Protein AF-A0A8J5RQZ9-F1 (afdb_monomer_lite)

InterPro domains:
  IPR006554 Helicase-like, DEXD box c2 type [SM00488] (9-292)
  IPR006554 Helicase-like, DEXD box c2 type [SM00488] (432-715)
  IPR010614 RAD3-like helicase, DEAD [PF06733] (108-268)
  IPR010614 RAD3-like helicase, DEAD [PF06733] (531-691)
  IPR014001 Helicase superfamily 1/2, ATP-binding domain [SM00487] (13-298)
  IPR014001 Helicase superfamily 1/2, ATP-binding domain [SM00487] (436-721)
  IPR014013 Helicase superfamily 1/2, ATP-binding domain, DinG/Rad3-type [PS51193] (7-301)
  IPR014013 Helicase superfamily 1/2, ATP-binding domain, DinG/Rad3-type [PS51193] (430-724)
  IPR045028 Helicase superfamily 1/2, DinG/Rad3-like [PTHR11472] (429-895)
  IPR057498 Rtel1 helicase, ARCH domain [PF23109] (272-372)
  IPR057498 Rtel1 helicase, ARCH domain [PF23109] (695-862)

Radius of gyration: 33.15 Å; chains: 1; bounding box: 97×74×95 Å

Organism: Zizania palustris (NCBI:txid103762)

Foldseek 3Di:
DDWDCAPNFTFFALDDADPVLSVLLNQLLVCVLVVHDDDDDDFFQNCNLRSNVRSLLSSQCVQHHADFQDDDDDDDDDDDDPDDDDDDDDDDDDDDDDDADPTAAEEAAEADLVVVVVSLVVVLSTPDQWQEFEADDCCLQPPDVPLVPDDDPSSVLVVVLCVVVVNQQQQVCLVVVCVVCSRHRSRRDGSVRLSVCCVPVPHGSNVNRLVSLLGTNYYYYYVCCVQQPVNVVSNPNHPPVRYHYHYPPCPCVVVSNVVSVDDDDDLVNLVVLLVLLVVLLVLVVVVCVPPVDPPVLRDSVLSVLLNVLSVVLSVLLLPDAFPDPVVGDDDPPVVVQVSVVVSVDDPVVVVSSVSNVVSSSVSVSVVVPPPDDPDPPPPPPPDPPDPDDDDDDDDDDDDDDADDDDPDDDRDDDDDDDDPDDDFDWDCAPNFTFGALHDQDPVLSVLLNQLLVCLLRLEAYEDADARSNCNLRSNVRSLLSSQCLLHDADFFDDDDDDDDDDDRPDDDDDDDDDDDDDDDDDFDPTAAEEEAEQDLVVVVVSLVSVLSTPDQHQEFEADDCCLFPPPPPLVVDDDLLSVLVVVLCVVVVNQQQQVCLVVVCVVCRRHRSHRDGSVRLSVCCVVVPHGSNVNRLVSQLGTNYYYYYVCCQLQVVNVVSNVRHQLAQYEYEYEACQCVLVSLQVSLKDKAFLVLLVLLLVLLVVLLVLLVVCCVPVVDPPVLRDSVLSVLLSVLSVVLQVLLQPDDAPDLVQFDKDQLLVVQVSCVVSVLALVVLVVSLSNLVSSSVRLSVVVPPPDPPDDPDPRDRNSSVSVNSVSCSCCPPNDRVQSNQKMWGKHFDDDSPHDDDDDDDGGGMMIIITGNQSLVSVVVSVVSNHSYYYYYHNDCPPVVVNCVSNVD

pLDDT: mean 75.24, std 21.64, range [20.22, 97.25]

Structure (mmCIF, N/CA/C/O backbone):
data_AF-A0A8J5RQZ9-F1
#
_entry.id   AF-A0A8J5RQZ9-F1
#
loop_
_atom_site.group_PDB
_atom_site.id
_atom_site.type_symbol
_atom_site.label_atom_id
_atom_site.label_alt_id
_atom_site.label_comp_id
_atom_site.label_asym_id
_atom_site.label_entity_id
_atom_site.label_seq_id
_atom_site.pdbx_PDB_ins_code
_atom_site.Cartn_x
_atom_site.Cartn_y
_atom_site.Cartn_z
_atom_site.occupancy
_atom_site.B_iso_or_equiv
_atom_site.auth_seq_id
_atom_site.auth_comp_id
_atom_site.auth_asym_id
_atom_site.auth_atom_id
_atom_site.pdbx_PDB_model_num
ATOM 1 N N . MET A 1 1 ? 32.087 -18.380 -18.541 1.00 76.62 1 MET A N 1
ATOM 2 C CA . MET A 1 1 ? 31.806 -17.101 -17.866 1.00 76.62 1 MET A CA 1
ATOM 3 C C . MET A 1 1 ? 32.936 -16.166 -18.237 1.00 76.62 1 MET A C 1
ATOM 5 O O . MET A 1 1 ? 34.076 -16.575 -18.025 1.00 76.62 1 MET A O 1
ATOM 9 N N . PRO A 1 2 ? 32.664 -15.034 -18.906 1.00 89.50 2 PRO A N 1
ATOM 10 C CA . PRO A 1 2 ? 33.681 -14.022 -19.177 1.00 89.50 2 PRO A CA 1
ATOM 11 C C . PRO A 1 2 ? 34.293 -13.499 -17.874 1.00 89.50 2 PRO A C 1
ATOM 13 O O . PRO A 1 2 ? 33.632 -13.460 -16.835 1.00 89.50 2 PRO A O 1
ATOM 16 N N . VAL A 1 3 ? 35.566 -13.119 -17.951 1.00 95.12 3 VAL A N 1
ATOM 17 C CA . VAL A 1 3 ? 36.332 -12.578 -16.827 1.00 95.12 3 VAL A CA 1
ATOM 18 C C . VAL A 1 3 ? 36.749 -11.161 -17.180 1.00 95.12 3 VAL A C 1
ATOM 20 O O . VAL A 1 3 ? 37.384 -10.938 -18.211 1.00 95.12 3 VAL A O 1
ATOM 23 N N . TYR A 1 4 ? 36.395 -10.209 -16.325 1.00 95.25 4 TYR A N 1
ATOM 24 C CA . TYR A 1 4 ? 36.730 -8.799 -16.490 1.00 95.25 4 TYR A CA 1
ATOM 25 C C . TYR A 1 4 ? 37.755 -8.398 -15.437 1.00 95.25 4 TYR A C 1
ATOM 27 O O . TYR A 1 4 ? 37.450 -8.417 -14.247 1.00 95.25 4 TYR A O 1
ATOM 35 N N . SER A 1 5 ? 38.959 -8.012 -15.864 1.00 96.12 5 SER A N 1
ATOM 36 C CA . SER A 1 5 ? 39.971 -7.481 -14.947 1.00 96.12 5 SER A CA 1
ATOM 37 C C . SER A 1 5 ? 39.722 -5.987 -14.736 1.00 96.12 5 SER A C 1
ATOM 39 O O . SER A 1 5 ? 40.027 -5.160 -15.597 1.00 96.12 5 SER A O 1
ATOM 41 N N . ILE A 1 6 ? 39.105 -5.640 -13.607 1.00 95.19 6 ILE A N 1
ATOM 42 C CA . ILE A 1 6 ? 38.699 -4.273 -13.260 1.00 95.19 6 ILE A CA 1
ATOM 43 C C . ILE A 1 6 ? 39.462 -3.873 -11.999 1.00 95.19 6 ILE A C 1
ATOM 45 O O . ILE A 1 6 ? 39.377 -4.543 -10.974 1.00 95.19 6 ILE A O 1
ATOM 49 N N . ARG A 1 7 ? 40.253 -2.794 -12.065 1.00 93.38 7 ARG A N 1
ATOM 50 C CA . ARG A 1 7 ? 41.105 -2.322 -10.948 1.00 93.38 7 ARG A CA 1
ATOM 51 C C . ARG A 1 7 ? 41.971 -3.421 -10.311 1.00 93.38 7 ARG A C 1
ATOM 53 O O . ARG A 1 7 ? 42.153 -3.447 -9.095 1.00 93.38 7 ARG A O 1
ATOM 60 N N . GLY A 1 8 ? 42.494 -4.332 -11.135 1.00 92.19 8 GLY A N 1
ATOM 61 C CA . GLY A 1 8 ? 43.321 -5.457 -10.683 1.00 92.19 8 GLY A CA 1
ATOM 62 C C . GLY A 1 8 ? 42.550 -6.571 -9.964 1.00 92.19 8 GLY A C 1
ATOM 63 O O . GLY A 1 8 ? 43.171 -7.409 -9.319 1.00 92.19 8 GLY A O 1
ATOM 64 N N . VAL A 1 9 ? 41.216 -6.576 -10.048 1.00 95.94 9 VAL A N 1
ATOM 65 C CA . VAL A 1 9 ? 40.345 -7.643 -9.548 1.00 95.94 9 VAL A CA 1
ATOM 66 C C . VAL A 1 9 ? 39.700 -8.344 -10.737 1.00 95.94 9 VAL A C 1
ATOM 68 O O . VAL A 1 9 ? 39.045 -7.703 -11.558 1.00 95.94 9 VAL A O 1
ATOM 71 N N . ASP A 1 10 ? 39.856 -9.663 -10.800 1.00 96.50 10 ASP A N 1
ATOM 72 C CA . ASP A 1 10 ? 39.253 -10.487 -11.844 1.00 96.50 10 ASP A CA 1
ATOM 73 C C . ASP A 1 10 ? 37.814 -10.856 -11.457 1.00 96.50 10 ASP A C 1
ATOM 75 O O . ASP A 1 10 ? 37.565 -11.629 -10.525 1.00 96.50 10 ASP A O 1
ATOM 79 N N . VAL A 1 11 ? 36.852 -10.260 -12.162 1.00 96.62 11 VAL A N 1
ATOM 80 C CA . VAL A 1 11 ? 35.417 -10.460 -11.950 1.00 96.62 11 VAL A CA 1
ATOM 81 C C . VAL A 1 11 ? 34.890 -11.494 -12.943 1.00 96.62 11 VAL A C 1
ATOM 83 O O . VAL A 1 11 ? 34.751 -11.207 -14.132 1.00 96.62 11 VAL A O 1
ATOM 86 N N . ASP A 1 12 ? 34.565 -12.688 -12.444 1.00 95.00 12 ASP A N 1
ATOM 87 C CA . ASP A 1 12 ? 33.829 -13.715 -13.179 1.00 95.00 12 ASP A CA 1
ATOM 88 C C . ASP A 1 12 ? 32.369 -13.264 -13.315 1.00 95.00 12 ASP A C 1
ATOM 90 O O . ASP A 1 12 ? 31.640 -13.174 -12.326 1.00 95.00 12 ASP A O 1
ATOM 94 N N . PHE A 1 13 ? 31.905 -13.000 -14.533 1.00 93.75 13 PHE A N 1
ATOM 95 C CA . PHE A 1 13 ? 30.530 -12.564 -14.769 1.00 93.75 13 PHE A CA 1
ATOM 96 C C . PHE A 1 13 ? 29.741 -13.646 -15.527 1.00 93.75 13 PHE A C 1
ATOM 98 O O . PHE A 1 13 ? 30.296 -14.313 -16.405 1.00 93.75 13 PHE A O 1
ATOM 105 N N . PRO A 1 14 ? 28.460 -13.905 -15.195 1.00 87.69 14 PRO A N 1
ATOM 106 C CA . PRO A 1 14 ? 27.716 -15.028 -15.774 1.00 87.69 14 PRO A CA 1
ATOM 107 C C . PRO A 1 14 ? 27.406 -14.875 -17.274 1.00 87.69 14 PRO A C 1
ATOM 109 O O . PRO A 1 14 ? 27.164 -15.879 -17.944 1.00 87.69 14 PRO A O 1
ATOM 112 N N . PHE A 1 15 ? 27.448 -13.654 -17.805 1.00 85.94 15 PHE A N 1
ATOM 113 C CA . PHE A 1 15 ? 27.205 -13.300 -19.207 1.00 85.94 15 PHE A CA 1
ATOM 114 C C . PHE A 1 15 ? 28.149 -12.175 -19.641 1.00 85.94 15 PHE A C 1
ATOM 116 O O . PHE A 1 15 ? 28.889 -11.649 -18.814 1.00 85.94 15 PHE A O 1
ATOM 123 N N . ASP A 1 16 ? 28.141 -11.809 -20.922 1.00 85.38 16 ASP A N 1
ATOM 124 C CA . ASP A 1 16 ? 28.930 -10.676 -21.406 1.00 85.38 16 ASP A CA 1
ATOM 125 C C . ASP A 1 16 ? 28.393 -9.362 -20.810 1.00 85.38 16 ASP A C 1
ATOM 127 O O . ASP A 1 16 ? 27.237 -8.993 -21.022 1.00 85.38 16 ASP A O 1
ATOM 131 N N . ALA A 1 17 ? 29.225 -8.691 -20.010 1.00 82.75 17 ALA A N 1
ATOM 132 C CA . ALA A 1 17 ? 28.889 -7.463 -19.306 1.00 82.75 17 ALA A CA 1
ATOM 133 C C . ALA A 1 17 ? 28.815 -6.258 -20.255 1.00 82.75 17 ALA A C 1
ATOM 135 O O . ALA A 1 17 ? 29.698 -6.056 -21.089 1.00 82.75 17 ALA A O 1
ATOM 136 N N . TYR A 1 18 ? 27.805 -5.408 -20.068 1.00 81.56 18 TYR A N 1
ATOM 137 C CA . TYR A 1 18 ? 27.677 -4.128 -20.776 1.00 81.56 18 TYR A CA 1
ATOM 138 C C . TYR A 1 18 ? 28.634 -3.072 -20.219 1.00 81.56 18 TYR A C 1
ATOM 140 O O . TYR A 1 18 ? 28.986 -3.108 -19.040 1.00 81.56 18 TYR A O 1
ATOM 148 N N . ASP A 1 19 ? 28.959 -2.045 -21.005 1.00 78.56 19 ASP A N 1
ATOM 149 C CA . ASP A 1 19 ? 29.826 -0.941 -20.558 1.00 78.56 19 ASP A CA 1
ATOM 150 C C . ASP A 1 19 ? 29.313 -0.266 -19.279 1.00 78.56 19 ASP A C 1
ATOM 152 O O . ASP A 1 19 ? 30.089 0.071 -18.382 1.00 78.56 19 ASP A O 1
ATOM 156 N N . CYS A 1 20 ? 27.992 -0.112 -19.140 1.00 77.06 20 CYS A N 1
ATOM 157 C CA . CYS A 1 20 ? 27.392 0.439 -17.927 1.00 77.06 20 CYS A CA 1
ATOM 158 C C . CYS A 1 20 ? 27.546 -0.497 -16.717 1.00 77.06 20 CYS A C 1
ATOM 160 O O . CYS A 1 20 ? 27.701 -0.018 -15.598 1.00 77.06 20 CYS A O 1
ATOM 162 N N . GLN A 1 21 ? 27.546 -1.816 -16.928 1.00 83.38 21 GLN A N 1
ATOM 163 C CA . GLN A 1 21 ? 27.783 -2.815 -15.885 1.00 83.38 21 GLN A CA 1
ATOM 164 C C . GLN A 1 21 ? 29.253 -2.845 -15.480 1.00 83.38 21 GLN A C 1
ATOM 166 O O . GLN A 1 21 ? 29.544 -2.871 -14.291 1.00 83.38 21 GLN A O 1
ATOM 171 N N . ILE A 1 22 ? 30.173 -2.772 -16.445 1.00 87.62 22 ILE A N 1
ATOM 172 C CA . ILE A 1 22 ? 31.613 -2.640 -16.190 1.00 87.62 22 ILE A CA 1
ATOM 173 C C . ILE A 1 22 ? 31.883 -1.356 -15.408 1.00 87.62 22 ILE A C 1
ATOM 175 O O . ILE A 1 22 ? 32.573 -1.392 -14.395 1.00 87.62 22 ILE A O 1
ATOM 179 N N . THR A 1 23 ? 31.268 -0.241 -15.811 1.00 87.00 23 THR A N 1
ATOM 180 C CA . THR A 1 23 ? 31.352 1.035 -15.087 1.00 87.00 23 THR A CA 1
ATOM 181 C C . THR A 1 23 ? 30.799 0.903 -13.670 1.00 87.00 23 THR A C 1
ATOM 183 O O . THR A 1 23 ? 31.414 1.378 -12.722 1.00 87.00 23 THR A O 1
ATOM 186 N N . TYR A 1 24 ? 29.657 0.238 -13.493 1.00 90.06 24 TYR A N 1
ATOM 187 C CA . TYR A 1 24 ? 29.075 0.018 -12.171 1.00 90.06 24 TYR A CA 1
ATOM 188 C C . TYR A 1 24 ? 29.983 -0.854 -11.290 1.00 90.06 24 TYR A C 1
ATOM 190 O O . TYR A 1 24 ? 30.260 -0.487 -10.150 1.00 90.06 24 TYR A O 1
ATOM 198 N N . MET A 1 25 ? 30.500 -1.966 -11.824 1.00 94.69 25 MET A N 1
ATOM 199 C CA . MET A 1 25 ? 31.467 -2.836 -11.146 1.00 94.69 25 MET A CA 1
ATOM 200 C C . MET A 1 25 ? 32.754 -2.077 -10.796 1.00 94.69 25 MET A C 1
ATOM 202 O O . MET A 1 25 ? 33.249 -2.236 -9.684 1.00 94.69 25 MET A O 1
ATOM 206 N N . ASP A 1 26 ? 33.253 -1.200 -11.676 1.00 93.88 26 ASP A N 1
ATOM 207 C CA . ASP A 1 26 ? 34.389 -0.311 -11.393 1.00 93.88 26 ASP A CA 1
ATOM 208 C C . ASP A 1 26 ? 34.117 0.589 -10.187 1.00 93.88 26 ASP A C 1
ATOM 210 O O . ASP A 1 26 ? 34.953 0.666 -9.290 1.00 93.88 26 ASP A O 1
ATOM 214 N N . ARG A 1 27 ? 32.932 1.213 -10.109 1.00 94.06 27 ARG A N 1
ATOM 215 C CA . ARG A 1 27 ? 32.554 2.069 -8.970 1.00 94.06 27 ARG A CA 1
ATOM 216 C C . ARG A 1 27 ? 32.387 1.293 -7.671 1.00 94.06 27 ARG A C 1
ATOM 218 O O . ARG A 1 27 ? 32.801 1.786 -6.620 1.00 94.06 27 ARG A O 1
ATOM 225 N N . VAL A 1 28 ? 31.833 0.081 -7.726 1.00 95.06 28 VAL A N 1
ATOM 226 C CA . VAL A 1 28 ? 31.782 -0.800 -6.552 1.00 95.06 28 VAL A CA 1
ATOM 227 C C . VAL A 1 28 ? 33.205 -1.126 -6.095 1.00 95.06 28 VAL A C 1
ATOM 229 O O . VAL A 1 28 ? 33.544 -0.868 -4.942 1.00 95.06 28 VAL A O 1
ATOM 232 N N . LEU A 1 29 ? 34.071 -1.607 -6.989 1.00 96.88 29 LEU A N 1
ATOM 233 C CA . LEU A 1 29 ? 35.453 -1.968 -6.659 1.00 96.88 29 LEU A CA 1
ATOM 234 C C . LEU A 1 29 ? 36.271 -0.776 -6.157 1.00 96.88 29 LEU A C 1
ATOM 236 O O . LEU A 1 29 ? 37.020 -0.918 -5.195 1.00 96.88 29 LEU A O 1
ATOM 240 N N . GLU A 1 30 ? 36.086 0.402 -6.750 1.00 94.81 30 GLU A N 1
ATOM 241 C CA . GLU A 1 30 ? 36.680 1.654 -6.289 1.00 94.81 30 GLU A CA 1
ATOM 242 C C . GLU A 1 30 ? 36.321 1.941 -4.831 1.00 94.81 30 GLU A C 1
ATOM 244 O O . GLU A 1 30 ? 37.208 2.208 -4.020 1.00 94.81 30 GLU A O 1
ATOM 249 N N . SER A 1 31 ? 35.032 1.860 -4.488 1.00 93.50 31 SER A N 1
ATOM 250 C CA . SER A 1 31 ? 34.560 2.120 -3.126 1.00 93.50 31 SER A CA 1
ATOM 251 C C . SER A 1 31 ? 35.113 1.113 -2.116 1.00 93.50 31 SER A C 1
ATOM 253 O O . SER A 1 31 ? 35.589 1.514 -1.052 1.00 93.50 31 SER A O 1
ATOM 255 N N . LEU A 1 32 ? 35.145 -0.172 -2.487 1.00 94.19 32 LEU A N 1
ATOM 256 C CA . LEU A 1 32 ? 35.657 -1.256 -1.650 1.00 94.19 32 LEU A CA 1
ATOM 257 C C . LEU A 1 32 ? 37.169 -1.138 -1.418 1.00 94.19 32 LEU A C 1
ATOM 259 O O . LEU A 1 32 ? 37.626 -1.239 -0.284 1.00 94.19 32 LEU A O 1
ATOM 263 N N . GLN A 1 33 ? 37.953 -0.875 -2.468 1.00 93.00 33 GLN A N 1
ATOM 264 C CA . GLN A 1 33 ? 39.409 -0.718 -2.367 1.00 93.00 33 GLN A CA 1
ATOM 265 C C . GLN A 1 33 ? 39.814 0.546 -1.600 1.00 93.00 33 GLN A C 1
ATOM 267 O O . GLN A 1 33 ? 40.831 0.542 -0.913 1.00 93.00 33 GLN A O 1
ATOM 272 N N . GLN A 1 34 ? 39.033 1.625 -1.704 1.00 91.88 34 GLN A N 1
ATOM 273 C CA . GLN A 1 34 ? 39.293 2.866 -0.969 1.00 91.88 34 GLN A CA 1
ATOM 274 C C . GLN A 1 34 ? 38.750 2.848 0.468 1.00 91.88 34 GLN A C 1
ATOM 276 O O . GLN A 1 34 ? 39.015 3.795 1.208 1.00 91.88 34 GLN A O 1
ATOM 281 N N . GLY A 1 35 ? 37.970 1.833 0.854 1.00 87.38 35 GLY A N 1
ATOM 282 C CA . GLY A 1 35 ? 37.298 1.785 2.155 1.00 87.38 35 GLY A CA 1
ATOM 283 C C . GLY A 1 35 ? 36.304 2.936 2.359 1.00 87.38 35 GLY A C 1
ATOM 284 O O . GLY A 1 35 ? 36.201 3.472 3.462 1.00 87.38 35 GLY A O 1
ATOM 285 N N . LYS A 1 36 ? 35.614 3.370 1.295 1.00 86.19 36 LYS A N 1
ATOM 286 C CA . LYS A 1 36 ? 34.667 4.498 1.325 1.00 86.19 36 LYS A CA 1
ATOM 287 C C . LYS A 1 36 ? 33.225 4.032 1.166 1.00 86.19 36 LYS A C 1
ATOM 289 O O . LYS A 1 36 ? 32.940 3.096 0.427 1.00 86.19 36 LYS A O 1
ATOM 294 N N . ASN A 1 37 ? 32.306 4.775 1.781 1.00 91.12 37 ASN A N 1
ATOM 295 C CA . ASN A 1 37 ? 30.876 4.635 1.514 1.00 91.12 37 ASN A CA 1
ATOM 296 C C . ASN A 1 37 ? 30.557 5.121 0.093 1.00 91.12 37 ASN A C 1
ATOM 298 O O . ASN A 1 37 ? 31.082 6.149 -0.341 1.00 91.12 37 ASN A O 1
ATOM 302 N N . ALA A 1 38 ? 29.662 4.419 -0.603 1.00 86.25 38 ALA A N 1
ATOM 303 C CA . ALA A 1 38 ? 29.217 4.783 -1.943 1.00 86.25 38 ALA A CA 1
ATOM 304 C C . ALA A 1 38 ? 27.689 4.777 -2.045 1.00 86.25 38 ALA A C 1
ATOM 306 O O . ALA A 1 38 ? 27.031 3.839 -1.598 1.00 86.25 38 ALA A O 1
ATOM 307 N N . LEU A 1 39 ? 27.141 5.821 -2.669 1.00 86.75 39 LEU A N 1
ATOM 308 C CA . LEU A 1 39 ? 25.750 5.873 -3.104 1.00 86.75 39 LEU A CA 1
ATOM 309 C C . LEU A 1 39 ? 25.740 5.653 -4.616 1.00 86.75 39 LEU A C 1
ATOM 311 O O . LEU A 1 39 ? 26.152 6.527 -5.377 1.00 86.75 39 LEU A O 1
ATOM 315 N N . LEU A 1 40 ? 25.336 4.456 -5.033 1.00 82.56 40 LEU A N 1
ATOM 316 C CA . LEU A 1 40 ? 25.392 4.037 -6.427 1.00 82.56 40 LEU A CA 1
ATOM 317 C C . LEU A 1 40 ? 23.983 4.004 -7.009 1.00 82.56 40 LEU A C 1
ATOM 319 O O . LEU A 1 40 ? 23.178 3.129 -6.694 1.00 82.56 40 LEU A O 1
ATOM 323 N N . GLU A 1 41 ? 23.692 4.968 -7.875 1.00 75.31 41 GLU A N 1
ATOM 324 C CA . GLU A 1 41 ? 22.479 4.958 -8.679 1.00 75.31 41 GLU A CA 1
ATOM 325 C C . GLU A 1 41 ? 22.734 4.213 -9.991 1.00 75.31 41 GLU A C 1
ATOM 327 O O . GLU A 1 41 ? 23.794 4.314 -10.608 1.00 75.31 41 GLU A O 1
ATOM 332 N N . SER A 1 42 ? 21.742 3.451 -10.430 1.00 65.50 42 SER A N 1
ATOM 333 C CA . SER A 1 42 ? 21.735 2.848 -11.756 1.00 65.50 42 SER A CA 1
ATOM 334 C C . SER A 1 42 ? 20.279 2.725 -12.236 1.00 65.50 42 SER A C 1
ATOM 336 O O . SER A 1 42 ? 19.368 2.681 -11.405 1.00 65.50 42 SER A O 1
ATOM 338 N N . PRO A 1 43 ? 19.995 2.674 -13.542 1.00 50.78 43 PRO A N 1
ATOM 339 C CA . PRO A 1 43 ? 18.670 2.318 -14.039 1.00 50.78 43 PRO A CA 1
ATOM 340 C C . PRO A 1 43 ? 18.294 0.880 -13.638 1.00 50.78 43 PRO A C 1
ATOM 342 O O . PRO A 1 43 ? 19.142 -0.014 -13.579 1.00 50.78 43 PRO A O 1
ATOM 345 N N . THR A 1 44 ? 17.024 0.636 -13.326 1.00 53.53 44 THR A N 1
ATOM 346 C CA . THR A 1 44 ? 16.506 -0.709 -13.023 1.00 53.53 44 THR A CA 1
ATOM 347 C C . THR A 1 44 ? 16.580 -1.610 -14.269 1.00 53.53 44 THR A C 1
ATOM 349 O O . THR A 1 44 ? 16.554 -1.120 -15.393 1.00 53.53 44 THR A O 1
ATOM 352 N N . GLY A 1 45 ? 16.740 -2.928 -14.097 1.00 53.62 45 GLY A N 1
ATOM 353 C CA . GLY A 1 45 ? 16.886 -3.875 -15.219 1.00 53.62 45 GLY A CA 1
ATOM 354 C C . GLY A 1 45 ? 18.299 -4.010 -15.817 1.00 53.62 45 GLY A C 1
ATOM 355 O O . GLY A 1 45 ? 18.532 -4.908 -16.613 1.00 53.62 45 GLY A O 1
ATOM 356 N N . THR A 1 46 ? 19.278 -3.209 -15.382 1.00 56.50 46 THR A N 1
ATOM 357 C CA . THR A 1 46 ? 20.683 -3.264 -15.855 1.00 56.50 46 THR A CA 1
ATOM 358 C C . THR A 1 46 ? 21.528 -4.374 -15.214 1.00 56.50 46 THR A C 1
ATOM 360 O O . THR A 1 46 ? 22.744 -4.391 -15.376 1.00 56.50 46 THR A O 1
ATOM 363 N N . GLY A 1 47 ? 20.927 -5.293 -14.451 1.00 70.00 47 GLY A N 1
ATOM 364 C CA . GLY A 1 47 ? 21.658 -6.345 -13.734 1.00 70.00 47 GLY A CA 1
ATOM 365 C C . GLY A 1 47 ? 22.434 -5.855 -12.505 1.00 70.00 47 GLY A C 1
ATOM 366 O O . GLY A 1 47 ? 23.418 -6.487 -12.134 1.00 70.00 47 GLY A O 1
ATOM 367 N N . LYS A 1 48 ? 22.007 -4.754 -11.863 1.00 83.00 48 LYS A N 1
ATOM 368 C CA . LYS A 1 48 ? 22.676 -4.169 -10.681 1.00 83.00 48 LYS A CA 1
ATOM 369 C C . LYS A 1 48 ? 23.018 -5.193 -9.609 1.00 83.00 48 LYS A C 1
ATOM 371 O O . LYS A 1 48 ? 24.139 -5.187 -9.121 1.00 83.00 48 LYS A O 1
ATOM 376 N N . THR A 1 49 ? 22.057 -6.047 -9.262 1.00 88.25 49 THR A N 1
ATOM 377 C CA . THR A 1 49 ? 22.200 -7.093 -8.247 1.00 88.25 49 THR A CA 1
ATOM 378 C C . THR A 1 49 ? 23.368 -8.008 -8.591 1.00 88.25 49 THR A C 1
ATOM 380 O O . THR A 1 49 ? 24.269 -8.180 -7.775 1.00 88.25 49 THR A O 1
ATOM 383 N N . LEU A 1 50 ? 23.433 -8.503 -9.831 1.00 89.50 50 LEU A N 1
ATOM 384 C CA . LEU A 1 50 ? 24.556 -9.305 -10.312 1.00 89.50 50 LEU A CA 1
ATOM 385 C C . LEU A 1 50 ? 25.868 -8.527 -10.374 1.00 89.50 50 LEU A C 1
ATOM 387 O O . LEU A 1 50 ? 26.881 -9.071 -9.946 1.00 89.50 50 LEU A O 1
ATOM 391 N N . CYS A 1 51 ? 25.879 -7.286 -10.869 1.00 91.38 51 CYS A N 1
ATOM 392 C CA . CYS A 1 51 ? 27.087 -6.457 -10.887 1.00 91.38 51 CYS A CA 1
ATOM 393 C C . CYS A 1 51 ? 27.647 -6.294 -9.478 1.00 91.38 51 CYS A C 1
ATOM 395 O O . CYS A 1 51 ? 28.801 -6.625 -9.244 1.00 91.38 51 CYS A O 1
ATOM 397 N N . LEU A 1 52 ? 26.800 -5.860 -8.546 1.00 93.38 52 LEU A N 1
ATOM 398 C CA . LEU A 1 52 ? 27.115 -5.632 -7.143 1.00 93.38 52 LEU A CA 1
ATOM 399 C C . LEU A 1 52 ? 27.619 -6.909 -6.467 1.00 93.38 52 LEU A C 1
ATOM 401 O O . LEU A 1 52 ? 28.676 -6.898 -5.835 1.00 93.38 52 LEU A O 1
ATOM 405 N N . LEU A 1 53 ? 26.897 -8.017 -6.650 1.00 94.19 53 LEU A N 1
ATOM 406 C CA . LEU A 1 53 ? 27.227 -9.319 -6.083 1.00 94.19 53 LEU A CA 1
ATOM 407 C C . LEU A 1 53 ? 28.549 -9.860 -6.642 1.00 94.19 53 LEU A C 1
ATOM 409 O O . LEU A 1 53 ? 29.419 -10.241 -5.862 1.00 94.19 53 LEU A O 1
ATOM 413 N N . CYS A 1 54 ? 28.735 -9.859 -7.965 1.00 95.62 54 CYS A N 1
ATOM 414 C CA . CYS A 1 54 ? 29.948 -10.373 -8.603 1.00 95.62 54 CYS A CA 1
ATOM 415 C C . CYS A 1 54 ? 31.162 -9.509 -8.264 1.00 95.62 54 CYS A C 1
ATOM 417 O O . CYS A 1 54 ? 32.184 -10.056 -7.865 1.00 95.62 54 CYS A O 1
ATOM 419 N N . SER A 1 55 ? 31.058 -8.176 -8.326 1.00 96.00 55 SER A N 1
ATOM 420 C CA . SER A 1 55 ? 32.176 -7.296 -7.966 1.00 96.00 55 SER A CA 1
ATOM 421 C C . SER A 1 55 ? 32.566 -7.433 -6.495 1.00 96.00 55 SER A C 1
ATOM 423 O O . SER A 1 55 ? 33.753 -7.505 -6.183 1.00 96.00 55 SER A O 1
ATOM 425 N N . ALA A 1 56 ? 31.589 -7.528 -5.585 1.00 96.50 56 ALA A N 1
ATOM 426 C CA . ALA A 1 56 ? 31.872 -7.679 -4.161 1.00 96.50 56 ALA A CA 1
ATOM 427 C C . ALA A 1 56 ? 32.486 -9.056 -3.853 1.00 96.50 56 ALA A C 1
ATOM 429 O O . ALA A 1 56 ? 33.467 -9.143 -3.113 1.00 96.50 56 ALA A O 1
ATOM 430 N N . LEU A 1 57 ? 31.969 -10.132 -4.458 1.00 96.62 57 LEU A N 1
ATOM 431 C CA . LEU A 1 57 ? 32.504 -11.486 -4.290 1.00 96.62 57 LEU A CA 1
ATOM 432 C C . LEU A 1 57 ? 33.882 -11.663 -4.937 1.00 96.62 57 LEU A C 1
ATOM 434 O O . LEU A 1 57 ? 34.737 -12.312 -4.338 1.00 96.62 57 LEU A O 1
ATOM 438 N N . ALA A 1 58 ? 34.124 -11.071 -6.109 1.00 96.19 58 ALA A N 1
ATOM 439 C CA . ALA A 1 58 ? 35.438 -11.029 -6.751 1.00 96.19 58 ALA A CA 1
ATOM 440 C C . ALA A 1 58 ? 36.458 -10.316 -5.864 1.00 96.19 58 ALA A C 1
ATOM 442 O O . ALA A 1 58 ? 37.541 -10.839 -5.598 1.00 96.19 58 ALA A O 1
ATOM 443 N N . TRP A 1 59 ? 36.076 -9.145 -5.346 1.00 96.44 59 TRP A N 1
ATOM 444 C CA . TRP A 1 59 ? 36.900 -8.378 -4.425 1.00 96.44 59 TRP A CA 1
ATOM 445 C C . TRP A 1 59 ? 37.206 -9.173 -3.161 1.00 96.44 59 TRP A C 1
ATOM 447 O O . TRP A 1 59 ? 38.364 -9.254 -2.769 1.00 96.44 59 TRP A O 1
ATOM 457 N N . ARG A 1 60 ? 36.216 -9.848 -2.567 1.00 94.44 60 ARG A N 1
ATOM 458 C CA . ARG A 1 60 ? 36.461 -10.732 -1.423 1.00 94.44 60 ARG A CA 1
ATOM 459 C C . ARG A 1 60 ? 37.393 -11.893 -1.793 1.00 94.44 60 ARG A C 1
ATOM 461 O O . ARG A 1 60 ? 38.310 -12.195 -1.028 1.00 94.44 60 ARG A O 1
ATOM 468 N N . ARG A 1 61 ? 37.195 -12.538 -2.943 1.00 94.06 61 ARG A N 1
ATOM 469 C CA . ARG A 1 61 ? 38.030 -13.657 -3.412 1.00 94.06 61 ARG A CA 1
ATOM 470 C C . ARG A 1 61 ? 39.489 -13.247 -3.635 1.00 94.06 61 ARG A C 1
ATOM 472 O O . ARG A 1 61 ? 40.370 -14.075 -3.429 1.00 94.06 61 ARG A O 1
ATOM 479 N N . SER A 1 62 ? 39.763 -11.987 -3.983 1.00 92.56 62 SER A N 1
ATOM 480 C CA . SER A 1 62 ? 41.136 -11.503 -4.207 1.00 92.56 62 SER A CA 1
ATOM 481 C C . SER A 1 62 ? 42.027 -11.581 -2.956 1.00 92.56 62 SER A C 1
ATOM 483 O O . SER A 1 62 ? 43.241 -11.720 -3.075 1.00 92.56 62 SER A O 1
ATOM 485 N N . PHE A 1 63 ? 41.441 -11.589 -1.752 1.00 88.62 63 PHE A N 1
ATOM 486 C CA . PHE A 1 63 ? 42.180 -11.792 -0.499 1.00 88.62 63 PHE A CA 1
ATOM 487 C C . PHE A 1 63 ? 42.478 -13.272 -0.195 1.00 88.62 63 PHE A C 1
ATOM 489 O O . PHE A 1 63 ? 43.336 -13.577 0.637 1.00 88.62 63 PHE A O 1
ATOM 496 N N . GLY A 1 64 ? 41.774 -14.200 -0.842 1.00 87.50 64 GLY A N 1
ATOM 497 C CA . GLY A 1 64 ? 41.904 -15.642 -0.652 1.00 87.50 64 GLY A CA 1
ATOM 498 C C . GLY A 1 64 ? 40.620 -16.392 -1.005 1.00 87.50 64 GLY A C 1
ATOM 499 O O . GLY A 1 64 ? 39.536 -15.807 -1.049 1.00 87.50 64 GLY A O 1
ATOM 500 N N . GLU A 1 65 ? 40.742 -17.705 -1.209 1.00 87.06 65 GLU A N 1
ATOM 501 C CA . GLU A 1 65 ? 39.616 -18.593 -1.524 1.00 87.06 65 GLU A CA 1
ATOM 502 C C . GLU A 1 65 ? 38.469 -18.505 -0.495 1.00 87.06 65 GLU A C 1
ATOM 504 O O . GLU A 1 65 ? 38.659 -18.141 0.674 1.00 87.06 65 GLU A O 1
ATOM 509 N N . PHE A 1 66 ? 37.254 -18.829 -0.948 1.00 87.56 66 PHE A N 1
ATOM 510 C CA . PHE A 1 66 ? 36.068 -18.863 -0.090 1.00 87.56 66 PHE A CA 1
ATOM 511 C C . PHE A 1 66 ? 36.163 -19.963 0.967 1.00 87.56 66 PHE A C 1
ATOM 513 O O . PHE A 1 66 ? 36.823 -20.991 0.780 1.00 87.56 66 PHE A O 1
ATOM 520 N N . LEU A 1 67 ? 35.461 -19.768 2.080 1.00 79.50 67 LEU A N 1
ATOM 521 C CA . LEU A 1 67 ? 35.454 -20.715 3.185 1.00 79.50 67 LEU A CA 1
ATOM 522 C C . LEU A 1 67 ? 34.821 -22.054 2.760 1.00 79.50 67 LEU A C 1
ATOM 524 O O . LEU A 1 67 ? 33.741 -22.109 2.170 1.00 79.50 67 LEU A O 1
ATOM 528 N N . ARG A 1 68 ? 35.470 -23.164 3.123 1.00 75.81 68 ARG A N 1
ATOM 529 C CA . ARG A 1 68 ? 34.928 -24.533 3.028 1.00 75.81 68 ARG A CA 1
ATOM 530 C C . ARG A 1 68 ? 34.928 -25.179 4.420 1.00 75.81 68 ARG A C 1
ATOM 532 O O . ARG A 1 68 ? 35.669 -24.727 5.290 1.00 75.81 68 ARG A O 1
ATOM 539 N N . GLY A 1 69 ? 34.037 -26.149 4.657 1.00 49.50 69 GLY A N 1
ATOM 540 C CA . GLY A 1 69 ? 33.758 -26.748 5.976 1.00 49.50 69 GLY A CA 1
ATOM 541 C C . GLY A 1 69 ? 35.005 -27.056 6.821 1.00 49.50 69 GLY A C 1
ATOM 542 O O . GLY A 1 69 ? 36.008 -27.539 6.310 1.00 49.50 69 GLY A O 1
ATOM 543 N N . GLY A 1 70 ? 34.950 -26.703 8.111 1.00 42.81 70 GLY A N 1
ATOM 544 C CA . GLY A 1 70 ? 36.128 -26.412 8.936 1.00 42.81 70 GLY A CA 1
ATOM 545 C C . GLY A 1 70 ? 37.045 -27.578 9.330 1.00 42.81 70 GLY A C 1
ATOM 546 O O . GLY A 1 70 ? 36.601 -28.688 9.607 1.00 42.81 70 GLY A O 1
ATOM 547 N N . GLY A 1 71 ? 38.330 -27.235 9.467 1.00 33.88 71 GLY A N 1
ATOM 548 C CA . GLY A 1 71 ? 39.382 -27.987 10.150 1.00 33.88 71 GLY A CA 1
ATOM 549 C C . GLY A 1 71 ? 40.734 -27.299 9.936 1.00 33.88 71 GLY A C 1
ATOM 550 O O . GLY A 1 71 ? 41.238 -27.276 8.820 1.00 33.88 71 GLY A O 1
ATOM 551 N N . GLY A 1 72 ? 41.300 -26.683 10.978 1.00 39.38 72 GLY A N 1
ATOM 552 C CA . GLY A 1 72 ? 42.630 -26.076 10.909 1.00 39.38 72 GLY A CA 1
ATOM 553 C C . GLY A 1 72 ? 43.723 -27.110 10.623 1.00 39.38 72 GLY A C 1
ATOM 554 O O . GLY A 1 72 ? 43.693 -28.208 11.172 1.00 39.38 72 GLY A O 1
ATOM 555 N N . GLY A 1 73 ? 44.703 -26.735 9.795 1.00 29.88 73 GLY A N 1
ATOM 556 C CA . GLY A 1 73 ? 45.914 -27.526 9.569 1.00 29.88 73 GLY A CA 1
ATOM 557 C C . GLY A 1 73 ? 46.628 -27.218 8.251 1.00 29.88 73 GLY A C 1
ATOM 558 O O . GLY A 1 73 ? 46.284 -27.796 7.234 1.00 29.88 73 GLY A O 1
ATOM 559 N N . GLY A 1 74 ? 47.632 -26.333 8.314 1.00 33.22 74 GLY A N 1
ATOM 560 C CA . GLY A 1 74 ? 48.889 -26.363 7.542 1.00 33.22 74 GLY A CA 1
ATOM 561 C C . GLY A 1 74 ? 48.872 -26.378 6.003 1.00 33.22 74 GLY A C 1
ATOM 562 O O . GLY A 1 74 ? 48.500 -27.369 5.389 1.00 33.22 74 GLY A O 1
ATOM 563 N N . GLY A 1 75 ? 49.471 -25.351 5.382 1.00 28.97 75 GLY A N 1
ATOM 564 C CA . GLY A 1 75 ? 49.986 -25.470 4.009 1.00 28.97 75 GLY A CA 1
ATOM 565 C C . GLY A 1 75 ? 50.193 -24.157 3.250 1.00 28.97 75 GLY A C 1
ATOM 566 O O . GLY A 1 75 ? 49.302 -23.719 2.542 1.00 28.97 75 GLY A O 1
ATOM 567 N N . GLY A 1 76 ? 51.379 -23.564 3.426 1.00 31.50 76 GLY A N 1
ATOM 568 C CA . GLY A 1 76 ? 52.136 -22.652 2.545 1.00 31.50 76 GLY A CA 1
ATOM 569 C C . GLY A 1 76 ? 51.482 -21.909 1.367 1.00 31.50 76 GLY A C 1
ATOM 570 O O . GLY A 1 76 ? 50.966 -22.507 0.431 1.00 31.50 76 GLY A O 1
ATOM 571 N N . GLY A 1 77 ? 51.704 -20.591 1.342 1.00 26.95 77 GLY A N 1
ATOM 572 C CA . GLY A 1 77 ? 51.526 -19.739 0.164 1.00 26.95 77 GLY A CA 1
ATOM 573 C C . GLY A 1 77 ? 51.638 -18.258 0.516 1.00 26.95 77 GLY A C 1
ATOM 574 O O . GLY A 1 77 ? 50.636 -17.570 0.670 1.00 26.95 77 GLY A O 1
ATOM 575 N N . SER A 1 78 ? 52.862 -17.772 0.715 1.00 35.78 78 SER A N 1
ATOM 576 C CA . SER A 1 78 ? 53.169 -16.356 0.914 1.00 35.78 78 SER A CA 1
ATOM 577 C C . SER A 1 78 ? 52.886 -15.550 -0.357 1.00 35.78 78 SER A C 1
ATOM 579 O O . SER A 1 78 ? 53.661 -15.624 -1.308 1.00 35.78 78 SER A O 1
ATOM 581 N N . GLN A 1 79 ? 51.835 -14.734 -0.349 1.00 30.61 79 GLN A N 1
ATOM 582 C CA . GLN A 1 79 ? 51.768 -13.514 -1.153 1.00 30.61 79 GLN A CA 1
ATOM 583 C C . GLN A 1 79 ? 51.264 -12.383 -0.253 1.00 30.61 79 GLN A C 1
ATOM 585 O O . GLN A 1 79 ? 50.222 -12.491 0.393 1.00 30.61 79 GLN A O 1
ATOM 590 N N . GLN A 1 80 ? 52.092 -11.346 -0.129 1.00 28.25 80 GLN A N 1
ATOM 591 C CA . GLN A 1 80 ? 51.755 -10.097 0.548 1.00 28.25 80 GLN A CA 1
ATOM 592 C C . GLN A 1 80 ? 50.580 -9.416 -0.175 1.00 28.25 80 GLN A C 1
ATOM 594 O O . GLN A 1 80 ? 50.505 -9.511 -1.401 1.00 28.25 80 GLN A O 1
ATOM 599 N N . PRO A 1 81 ? 49.701 -8.689 0.535 1.00 31.16 81 PRO A N 1
ATOM 600 C CA . PRO A 1 81 ? 48.733 -7.828 -0.126 1.00 31.16 81 PRO A CA 1
ATOM 601 C C . PRO A 1 81 ? 49.472 -6.653 -0.790 1.00 31.16 81 PRO A C 1
ATOM 603 O O . PRO A 1 81 ? 50.282 -6.005 -0.120 1.00 31.16 81 PRO A O 1
ATOM 606 N N . PRO A 1 82 ? 49.218 -6.331 -2.071 1.00 34.28 82 PRO A N 1
ATOM 607 C CA . PRO A 1 82 ? 49.541 -5.014 -2.583 1.00 34.28 82 PRO A CA 1
ATOM 608 C C . PRO A 1 82 ? 48.497 -4.019 -2.051 1.00 34.28 82 PRO A C 1
ATOM 610 O O . PRO A 1 82 ? 47.332 -4.367 -1.886 1.00 34.28 82 PRO A O 1
ATOM 613 N N . TYR A 1 83 ? 48.937 -2.781 -1.834 1.00 35.06 83 TYR A N 1
ATOM 614 C CA . TYR A 1 83 ? 48.196 -1.613 -1.330 1.00 35.06 83 TYR A CA 1
ATOM 615 C C . TYR A 1 83 ? 48.183 -1.442 0.194 1.00 35.06 83 TYR A C 1
ATOM 617 O O . TYR A 1 83 ? 47.398 -2.020 0.939 1.00 35.06 83 TYR A O 1
ATOM 625 N N . GLY A 1 84 ? 49.107 -0.587 0.642 1.00 31.44 84 GLY A N 1
ATOM 626 C CA . GLY A 1 84 ? 49.223 -0.133 2.017 1.00 31.44 84 GLY A CA 1
ATOM 627 C C . GLY A 1 84 ? 48.308 1.045 2.335 1.00 31.44 84 GLY A C 1
ATOM 628 O O . GLY A 1 84 ? 48.106 1.945 1.522 1.00 31.44 84 GLY A O 1
ATOM 629 N N . SER A 1 85 ? 47.811 1.063 3.567 1.00 33.31 85 SER A N 1
ATOM 630 C CA . SER A 1 85 ? 47.556 2.275 4.355 1.00 33.31 85 SER A CA 1
ATOM 631 C C . SER A 1 85 ? 47.408 1.847 5.818 1.00 33.31 85 SER A C 1
ATOM 633 O O . SER A 1 85 ? 46.392 1.285 6.210 1.00 33.31 85 SER A O 1
ATOM 635 N N . GLN A 1 86 ? 48.445 2.060 6.631 1.00 26.48 86 GLN A N 1
ATOM 636 C CA . GLN A 1 86 ? 48.299 2.039 8.088 1.00 26.48 86 GLN A CA 1
ATOM 637 C C . GLN A 1 86 ? 47.721 3.385 8.544 1.00 26.48 86 GLN A C 1
ATOM 639 O O . GLN A 1 86 ? 48.258 4.418 8.137 1.00 26.48 86 GLN A O 1
ATOM 644 N N . PRO A 1 87 ? 46.717 3.420 9.435 1.00 30.58 87 PRO A N 1
ATOM 645 C CA . PRO A 1 87 ? 46.467 4.577 10.275 1.00 30.58 87 PRO A CA 1
ATOM 646 C C . PRO A 1 87 ? 47.246 4.423 11.587 1.00 30.58 87 PRO A C 1
ATOM 648 O O . PRO A 1 87 ? 47.071 3.462 12.337 1.00 30.58 87 PRO A O 1
ATOM 651 N N . SER A 1 88 ? 48.118 5.385 11.860 1.00 28.25 88 SER A N 1
ATOM 652 C CA . SER A 1 88 ? 48.853 5.510 13.116 1.00 28.25 88 SER A CA 1
ATOM 653 C C . SER A 1 88 ? 47.967 6.134 14.200 1.00 28.25 88 SER A C 1
ATOM 655 O O . SER A 1 88 ? 47.451 7.230 14.002 1.00 28.25 88 SER A O 1
ATOM 657 N N . GLY A 1 89 ? 47.893 5.496 15.374 1.00 27.72 89 GLY A N 1
ATOM 658 C CA . GLY A 1 89 ? 47.633 6.167 16.656 1.00 27.72 89 GLY A CA 1
ATOM 659 C C . GLY A 1 89 ? 46.334 5.802 17.383 1.00 27.72 89 GLY A C 1
ATOM 660 O O . GLY A 1 89 ? 45.297 6.396 17.128 1.00 27.72 89 GLY A O 1
ATOM 661 N N . SER A 1 90 ? 46.414 4.910 18.377 1.00 29.12 90 SER A N 1
ATOM 662 C CA . SER A 1 90 ? 46.215 5.262 19.798 1.00 29.12 90 SER A CA 1
ATOM 663 C C . SER A 1 90 ? 46.491 4.047 20.700 1.00 29.12 90 SER A C 1
ATOM 665 O O . SER A 1 90 ? 46.282 2.902 20.308 1.00 29.12 90 SER A O 1
ATOM 667 N N . GLN A 1 91 ? 47.031 4.312 21.886 1.00 30.19 91 GLN A N 1
ATOM 668 C CA . GLN A 1 91 ? 47.572 3.348 22.845 1.00 30.19 91 GLN A CA 1
ATOM 669 C C . GLN A 1 91 ? 46.505 2.793 23.813 1.00 30.19 91 GLN A C 1
ATOM 671 O O . GLN A 1 91 ? 45.645 3.534 24.271 1.00 30.19 91 GLN A O 1
ATOM 676 N N . HIS A 1 92 ? 46.691 1.515 24.181 1.00 28.02 92 HIS A N 1
ATOM 677 C CA . HIS A 1 92 ? 46.252 0.798 25.396 1.00 28.02 92 HIS A CA 1
ATOM 678 C C . HIS A 1 92 ? 44.753 0.675 25.753 1.00 28.02 92 HIS A C 1
ATOM 680 O O . HIS A 1 92 ? 44.132 1.638 26.186 1.00 28.02 92 HIS A O 1
ATOM 686 N N . LEU A 1 93 ? 44.248 -0.576 25.783 1.00 26.77 93 LEU A N 1
ATOM 687 C CA . LEU A 1 93 ? 43.826 -1.310 27.003 1.00 26.77 93 LEU A CA 1
ATOM 688 C C . LEU A 1 93 ? 43.200 -2.691 26.673 1.00 26.77 93 LEU A C 1
ATOM 690 O O . LEU A 1 93 ? 42.235 -2.761 25.925 1.00 26.77 93 LEU A O 1
ATOM 694 N N . GLY A 1 94 ? 43.703 -3.748 27.329 1.00 26.09 94 GLY A N 1
ATOM 695 C CA . GLY A 1 94 ? 42.899 -4.862 27.869 1.00 26.09 94 GLY A CA 1
ATOM 696 C C . GLY A 1 94 ? 42.503 -6.025 26.949 1.00 26.09 94 GLY A C 1
ATOM 697 O O . GLY A 1 94 ? 41.601 -5.911 26.131 1.00 26.09 94 GLY A O 1
ATOM 698 N N . ASP A 1 95 ? 43.120 -7.183 27.185 1.00 30.56 95 ASP A N 1
ATOM 699 C CA . ASP A 1 95 ? 42.891 -8.477 26.535 1.00 30.56 95 ASP A CA 1
ATOM 700 C C . ASP A 1 95 ? 41.441 -8.999 26.579 1.00 30.56 95 ASP A C 1
ATOM 702 O O . ASP A 1 95 ? 40.846 -9.130 27.647 1.00 30.56 95 ASP A O 1
ATOM 706 N N . THR A 1 96 ? 40.909 -9.372 25.406 1.00 29.20 96 THR A N 1
ATOM 707 C CA . THR A 1 96 ? 40.229 -10.654 25.064 1.00 29.20 96 THR A CA 1
ATOM 708 C C . THR A 1 96 ? 39.556 -10.533 23.683 1.00 29.20 96 THR A C 1
ATOM 710 O O . THR A 1 96 ? 38.341 -10.630 23.535 1.00 29.20 96 THR A O 1
ATOM 713 N N . ALA A 1 97 ? 40.346 -10.302 22.628 1.00 30.22 97 ALA A N 1
ATOM 714 C CA . ALA A 1 97 ? 39.826 -10.2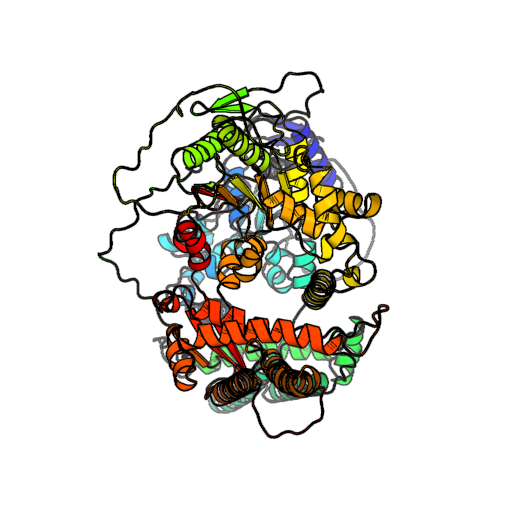95 21.261 1.00 30.22 97 ALA A CA 1
ATOM 715 C C . ALA A 1 97 ? 39.702 -11.736 20.737 1.00 30.22 97 ALA A C 1
ATOM 717 O O . ALA A 1 97 ? 40.693 -12.405 20.440 1.00 30.22 97 ALA A O 1
ATOM 718 N N . SER A 1 98 ? 38.464 -12.220 20.638 1.00 36.31 98 SER A N 1
ATOM 719 C CA . SER A 1 98 ? 38.102 -13.403 19.858 1.00 36.31 98 SER A CA 1
ATOM 720 C C . SER A 1 98 ? 38.676 -13.288 18.444 1.00 36.31 98 SER A C 1
ATOM 722 O O . SER A 1 98 ? 38.468 -12.265 17.798 1.00 36.31 98 SER A O 1
ATOM 724 N N . GLN A 1 99 ? 39.376 -14.325 17.981 1.00 38.56 99 GLN A N 1
ATOM 725 C CA . GLN A 1 99 ? 39.985 -14.425 16.650 1.00 38.56 99 GLN A CA 1
ATOM 726 C C . GLN A 1 99 ? 39.012 -13.961 15.545 1.00 38.56 99 GLN A C 1
ATOM 728 O O . GLN A 1 99 ? 38.105 -14.703 15.167 1.00 38.56 99 GLN A O 1
ATOM 733 N N . SER A 1 100 ? 39.175 -12.729 15.050 1.00 42.97 100 SER A N 1
ATOM 734 C CA . SER A 1 100 ? 38.400 -12.191 13.930 1.00 42.97 100 SER A CA 1
ATOM 735 C C . SER A 1 100 ? 38.823 -12.882 12.631 1.00 42.97 100 SER A C 1
ATOM 737 O O . SER A 1 100 ? 39.980 -13.284 12.469 1.00 42.97 100 SER A O 1
ATOM 739 N N . SER A 1 101 ? 37.882 -13.099 11.706 1.00 57.88 101 SER A N 1
ATOM 740 C CA . SER A 1 101 ? 38.198 -13.765 10.441 1.00 57.88 101 SER A CA 1
ATOM 741 C C . SER A 1 101 ? 39.225 -12.951 9.660 1.00 57.88 101 SER A C 1
ATOM 743 O O . SER A 1 101 ? 39.067 -11.748 9.466 1.00 57.88 101 SER A O 1
ATOM 745 N N . ARG A 1 102 ? 40.259 -13.631 9.153 1.00 75.00 102 ARG A N 1
ATOM 746 C CA . ARG A 1 102 ? 41.334 -13.042 8.334 1.00 75.00 102 ARG A CA 1
ATOM 747 C C . ARG A 1 102 ? 40.821 -12.222 7.139 1.00 75.00 102 ARG A C 1
ATOM 749 O O . ARG A 1 102 ? 41.550 -11.371 6.640 1.00 75.00 102 ARG A O 1
ATOM 756 N N . TYR A 1 103 ? 39.606 -12.497 6.667 1.00 87.88 103 TYR A N 1
ATOM 757 C CA . TYR A 1 103 ? 39.039 -11.902 5.464 1.00 87.88 103 TYR A CA 1
ATOM 758 C C . TYR A 1 103 ? 37.733 -11.148 5.730 1.00 87.88 103 TYR A C 1
ATOM 760 O O . TYR A 1 103 ? 37.026 -11.515 6.676 1.00 87.88 103 TYR A O 1
ATOM 768 N N . PRO A 1 104 ? 37.398 -10.149 4.887 1.00 90.94 104 PRO A N 1
ATOM 769 C CA . PRO A 1 104 ? 36.166 -9.387 5.028 1.00 90.94 104 PRO A CA 1
ATOM 770 C C . PRO A 1 104 ? 34.905 -10.244 4.870 1.00 90.94 104 PRO A C 1
ATOM 772 O O . PRO A 1 104 ? 34.892 -11.203 4.094 1.00 90.94 104 PRO A O 1
ATOM 775 N N . VAL A 1 105 ? 33.828 -9.862 5.558 1.00 93.50 105 VAL A N 1
ATOM 776 C CA . VAL A 1 105 ? 32.499 -10.484 5.411 1.00 93.50 105 VAL A CA 1
ATOM 777 C C . VAL A 1 105 ? 31.575 -9.543 4.648 1.00 93.50 105 VAL A C 1
ATOM 779 O O . VAL A 1 105 ? 31.438 -8.377 5.012 1.00 93.50 105 VAL A O 1
ATOM 782 N N . ILE A 1 106 ? 30.909 -10.039 3.607 1.00 96.50 106 ILE A N 1
ATOM 783 C CA . ILE A 1 106 ? 29.902 -9.268 2.870 1.00 96.50 106 ILE A CA 1
ATOM 784 C C . ILE A 1 106 ? 28.544 -9.484 3.531 1.00 96.50 106 ILE A C 1
ATOM 786 O O . ILE A 1 106 ? 28.112 -10.615 3.733 1.00 96.50 106 ILE A O 1
ATOM 790 N N . ILE A 1 107 ? 27.831 -8.411 3.839 1.00 96.12 107 ILE A N 1
ATOM 791 C CA . ILE A 1 107 ? 26.467 -8.470 4.354 1.00 96.12 107 ILE A CA 1
ATOM 792 C C . ILE A 1 107 ? 25.559 -7.825 3.318 1.00 96.12 107 ILE A C 1
ATOM 794 O O . ILE A 1 107 ? 25.580 -6.612 3.119 1.00 96.12 107 ILE A O 1
ATOM 798 N N . TYR A 1 108 ? 24.773 -8.660 2.651 1.00 97.00 108 TYR A N 1
ATOM 799 C CA . TYR A 1 108 ? 23.825 -8.251 1.632 1.00 97.00 108 TYR A CA 1
ATOM 800 C C . TYR A 1 108 ? 22.444 -8.098 2.249 1.00 97.00 108 TYR A C 1
ATOM 802 O O . TYR A 1 108 ? 21.819 -9.080 2.665 1.00 97.00 108 TYR A O 1
ATOM 810 N N . ALA A 1 109 ? 21.956 -6.864 2.287 1.00 93.94 109 ALA A N 1
ATOM 811 C CA . ALA A 1 109 ? 20.674 -6.545 2.867 1.00 93.94 109 ALA A CA 1
ATOM 812 C C . ALA A 1 109 ? 19.675 -6.014 1.854 1.00 93.94 109 ALA A C 1
ATOM 814 O O . ALA A 1 109 ? 20.003 -5.216 0.982 1.00 93.94 109 ALA A O 1
ATOM 815 N N . SER A 1 110 ? 18.433 -6.461 2.006 1.00 90.75 110 SER A N 1
ATOM 816 C CA . SER A 1 110 ? 17.301 -6.032 1.188 1.00 90.75 110 SER A CA 1
ATOM 817 C C . SER A 1 110 ? 16.073 -5.798 2.067 1.00 90.75 110 SER A C 1
ATOM 819 O O . SER A 1 110 ? 16.068 -6.135 3.255 1.00 90.75 110 SER A O 1
ATOM 821 N N . ARG A 1 111 ? 15.017 -5.210 1.505 1.00 81.12 111 ARG A N 1
ATOM 822 C CA . ARG A 1 111 ? 13.805 -4.874 2.261 1.00 81.12 111 ARG A CA 1
ATOM 823 C C . ARG A 1 111 ? 13.012 -6.121 2.656 1.00 81.12 111 ARG A C 1
ATOM 825 O O . ARG A 1 111 ? 12.453 -6.161 3.748 1.00 81.12 111 ARG A O 1
ATOM 832 N N . THR A 1 112 ? 12.959 -7.131 1.787 1.00 81.50 112 THR A N 1
ATOM 833 C CA . THR A 1 112 ? 12.107 -8.320 1.967 1.00 81.50 112 THR A CA 1
ATOM 834 C C . THR A 1 112 ? 12.849 -9.632 1.718 1.00 81.50 112 THR A C 1
ATOM 836 O O . THR A 1 112 ? 13.835 -9.688 0.983 1.00 81.50 112 THR A O 1
ATOM 839 N N . HIS A 1 113 ? 12.338 -10.731 2.284 1.00 79.38 113 HIS A N 1
ATOM 840 C CA . HIS A 1 113 ? 12.882 -12.067 2.016 1.00 79.38 113 HIS A CA 1
ATOM 841 C C . HIS A 1 113 ? 12.669 -12.529 0.573 1.00 79.38 113 HIS A C 1
ATOM 843 O O . HIS A 1 113 ? 13.526 -13.232 0.045 1.00 79.38 113 HIS A O 1
ATOM 849 N N . SER A 1 114 ? 11.582 -12.113 -0.085 1.00 78.88 114 SER A N 1
ATOM 850 C CA . SER A 1 114 ? 11.340 -12.428 -1.498 1.00 78.88 114 SER A CA 1
ATOM 851 C C . SER A 1 114 ? 12.431 -11.845 -2.399 1.00 78.88 114 SER A C 1
ATOM 853 O O . SER A 1 114 ? 12.927 -12.537 -3.287 1.00 78.88 114 SER A O 1
ATOM 855 N N . GLN A 1 115 ? 12.885 -10.620 -2.113 1.00 82.50 115 GLN A N 1
ATOM 856 C CA . GLN A 1 115 ? 14.024 -10.017 -2.810 1.00 82.50 115 GLN A CA 1
ATOM 857 C C . GLN A 1 115 ? 15.321 -10.785 -2.534 1.00 82.50 115 GLN A C 1
ATOM 859 O O . GLN A 1 115 ? 16.022 -11.146 -3.473 1.00 82.50 115 GLN A O 1
ATOM 864 N N . LEU A 1 116 ? 15.614 -11.134 -1.274 1.00 88.81 116 LEU A N 1
ATOM 865 C CA . LEU A 1 116 ? 16.794 -11.952 -0.949 1.00 88.81 116 LEU A CA 1
ATOM 866 C C . LEU A 1 116 ? 16.771 -13.305 -1.673 1.00 88.81 116 LEU A C 1
ATOM 868 O O . LEU A 1 116 ? 17.797 -13.748 -2.184 1.00 88.81 116 LEU A O 1
ATOM 872 N N . ARG A 1 117 ? 15.602 -13.946 -1.770 1.00 86.75 117 ARG A N 1
ATOM 873 C CA . ARG A 1 117 ? 15.423 -15.196 -2.517 1.00 86.75 117 ARG A CA 1
ATOM 874 C C . ARG A 1 117 ? 15.789 -15.028 -3.991 1.00 86.75 117 ARG A C 1
ATOM 876 O O . ARG A 1 117 ? 16.445 -15.903 -4.556 1.00 86.75 117 ARG A O 1
ATOM 883 N N . GLN A 1 118 ? 15.409 -13.907 -4.601 1.00 86.19 118 GLN A N 1
ATOM 884 C CA . GLN A 1 118 ? 15.802 -13.578 -5.969 1.00 86.19 118 GLN A CA 1
ATOM 885 C C . GLN A 1 118 ? 17.325 -13.412 -6.097 1.00 86.19 118 GLN A C 1
ATOM 887 O O . GLN A 1 118 ? 17.920 -14.043 -6.969 1.00 86.19 118 GLN A O 1
ATOM 892 N N . VAL A 1 119 ? 17.975 -12.674 -5.190 1.00 90.50 119 VAL A N 1
ATOM 893 C CA . VAL A 1 119 ? 19.445 -12.510 -5.198 1.00 90.50 119 VAL A CA 1
ATOM 894 C C . VAL A 1 119 ? 20.164 -13.853 -5.039 1.00 90.50 119 VAL A C 1
ATOM 896 O O . VAL A 1 119 ? 21.145 -14.130 -5.724 1.00 90.50 119 VAL A O 1
ATOM 899 N N . ILE A 1 120 ? 19.658 -14.741 -4.182 1.00 93.06 120 ILE A N 1
ATOM 900 C CA . ILE A 1 120 ? 20.217 -16.088 -3.997 1.00 93.06 120 ILE A CA 1
ATOM 901 C C . ILE A 1 120 ? 20.042 -16.935 -5.267 1.00 93.06 120 ILE A C 1
ATOM 903 O O . ILE A 1 120 ? 20.939 -17.700 -5.629 1.00 93.06 120 ILE A O 1
ATOM 907 N N . LYS A 1 121 ? 18.917 -16.798 -5.980 1.00 89.12 121 LYS A N 1
ATOM 908 C CA . LYS A 1 121 ? 18.708 -17.446 -7.284 1.00 89.12 121 LYS A CA 1
ATOM 909 C C . LYS A 1 121 ? 19.708 -16.938 -8.328 1.00 89.12 121 LYS A C 1
ATOM 911 O O . LYS A 1 121 ? 20.223 -17.740 -9.102 1.00 89.12 121 LYS A O 1
ATOM 916 N N . GLU A 1 122 ? 20.028 -15.649 -8.315 1.00 89.75 122 GLU A N 1
ATOM 917 C CA . GLU A 1 122 ? 21.070 -15.066 -9.167 1.00 89.75 122 GLU A CA 1
ATOM 918 C C . GLU A 1 122 ? 22.470 -15.559 -8.772 1.00 89.75 122 GLU A C 1
ATOM 920 O O . GLU A 1 122 ? 23.236 -15.970 -9.641 1.00 89.75 122 GLU A O 1
ATOM 925 N N . LEU A 1 123 ? 22.778 -15.662 -7.473 1.00 93.12 123 LEU A N 1
ATOM 926 C CA . LEU A 1 123 ? 24.026 -16.257 -6.980 1.00 93.12 123 LEU A CA 1
ATOM 927 C C . LEU A 1 123 ? 24.208 -17.697 -7.485 1.00 93.12 123 LEU A C 1
ATOM 929 O O . LEU A 1 123 ? 25.309 -18.061 -7.908 1.00 93.12 123 LEU A O 1
ATOM 933 N N . LYS A 1 124 ? 23.130 -18.502 -7.501 1.00 90.25 124 LYS A N 1
ATOM 934 C CA . LYS A 1 124 ? 23.127 -19.876 -8.049 1.00 90.25 124 LYS A CA 1
ATOM 935 C C . LYS A 1 124 ? 23.562 -19.911 -9.526 1.00 90.25 124 LYS A C 1
ATOM 937 O O . LYS A 1 124 ? 24.149 -20.910 -9.942 1.00 90.25 124 LYS A O 1
ATOM 942 N N . ALA A 1 125 ? 23.329 -18.841 -10.290 1.00 86.81 125 ALA A N 1
ATOM 943 C CA . ALA A 1 125 ? 23.703 -18.727 -11.701 1.00 86.81 125 ALA A CA 1
ATOM 944 C C . ALA A 1 125 ? 25.163 -18.284 -11.941 1.00 86.81 125 ALA A C 1
ATOM 946 O O . ALA A 1 125 ? 25.621 -18.320 -13.080 1.00 86.81 125 ALA A O 1
ATOM 947 N N . THR A 1 126 ? 25.911 -17.896 -10.902 1.00 90.81 126 THR A N 1
ATOM 948 C CA . THR A 1 126 ? 27.326 -17.481 -11.009 1.00 90.81 126 THR A CA 1
ATOM 949 C C . THR A 1 126 ? 28.306 -18.646 -10.782 1.00 90.81 126 THR A C 1
ATOM 951 O O . THR A 1 126 ? 27.905 -19.731 -10.344 1.00 90.81 126 THR A O 1
ATOM 954 N N . SER A 1 127 ? 29.605 -18.442 -11.048 1.00 90.56 127 SER A N 1
ATOM 955 C CA . SER A 1 127 ? 30.689 -19.373 -10.675 1.00 90.56 127 SER A CA 1
ATOM 956 C C . SER A 1 127 ? 31.053 -19.288 -9.190 1.00 90.56 127 SER A C 1
ATOM 958 O O . SER A 1 127 ? 31.651 -20.219 -8.646 1.00 90.56 127 SER A O 1
ATOM 960 N N . TYR A 1 128 ? 30.674 -18.201 -8.514 1.00 93.31 128 TYR A N 1
ATOM 961 C CA . TYR A 1 128 ? 31.020 -17.965 -7.121 1.00 93.31 128 TYR A CA 1
ATOM 962 C C . TYR A 1 128 ? 30.325 -18.966 -6.194 1.00 93.31 128 TYR A C 1
ATOM 964 O O . TYR A 1 128 ? 29.117 -19.206 -6.271 1.00 93.31 128 TYR A O 1
ATOM 972 N N . ARG A 1 129 ? 31.095 -19.560 -5.280 1.00 93.19 129 ARG A N 1
ATOM 973 C CA . ARG A 1 129 ? 30.597 -20.458 -4.226 1.00 93.19 129 ARG A CA 1
ATOM 974 C C . ARG A 1 129 ? 31.068 -19.968 -2.855 1.00 93.19 129 ARG A C 1
ATOM 976 O O . ARG A 1 129 ? 31.838 -20.670 -2.200 1.00 93.19 129 ARG A O 1
ATOM 983 N N . PRO A 1 130 ? 30.661 -18.748 -2.448 1.00 94.44 130 PRO A N 1
ATOM 984 C CA . PRO A 1 130 ? 30.949 -18.264 -1.109 1.00 94.44 130 PRO A CA 1
ATOM 985 C C . PRO A 1 130 ? 30.242 -19.150 -0.090 1.00 94.44 130 PRO A C 1
ATOM 987 O O . PRO A 1 130 ? 29.135 -19.635 -0.351 1.00 94.44 130 PRO A O 1
ATOM 990 N N . LYS A 1 131 ? 30.832 -19.316 1.094 1.00 94.25 131 LYS A N 1
ATOM 991 C CA . LYS A 1 131 ? 30.070 -19.863 2.210 1.00 94.25 131 LYS A CA 1
ATOM 992 C C . LYS A 1 131 ? 29.020 -18.838 2.611 1.00 94.25 131 LYS A C 1
ATOM 994 O O . LYS A 1 131 ? 29.374 -17.729 3.011 1.00 94.25 131 LYS A O 1
ATOM 999 N N . MET A 1 132 ? 27.747 -19.196 2.496 1.00 94.81 132 MET A N 1
ATOM 1000 C CA . MET A 1 132 ? 26.644 -18.272 2.733 1.00 94.81 132 MET A CA 1
ATOM 1001 C C . MET A 1 132 ? 25.675 -18.727 3.819 1.00 94.81 132 MET A C 1
ATOM 1003 O O . MET A 1 132 ? 25.512 -19.919 4.078 1.00 94.81 132 MET A O 1
ATOM 1007 N N . SER A 1 133 ? 24.994 -17.752 4.419 1.00 95.12 133 SER A N 1
ATOM 1008 C CA . SER A 1 133 ? 23.796 -17.963 5.233 1.00 95.12 133 SER A CA 1
ATOM 1009 C C . SER A 1 133 ? 22.730 -16.934 4.869 1.00 95.12 133 SER A C 1
ATOM 1011 O O . SER A 1 133 ? 23.050 -15.834 4.415 1.00 95.12 133 SER A O 1
ATOM 1013 N N . VAL A 1 134 ? 21.466 -17.283 5.093 1.00 95.06 134 VAL A N 1
ATOM 1014 C CA . VAL A 1 134 ? 20.329 -16.364 5.007 1.00 95.06 134 VAL A CA 1
ATOM 1015 C C . VAL A 1 134 ? 19.601 -16.351 6.344 1.00 95.06 134 VAL A C 1
ATOM 1017 O O . VAL A 1 134 ? 19.270 -17.398 6.901 1.00 95.06 134 VAL A O 1
ATOM 1020 N N . LEU A 1 135 ? 19.376 -15.158 6.880 1.00 92.88 135 LEU A N 1
ATOM 1021 C CA . LEU A 1 135 ? 18.621 -14.968 8.111 1.00 92.88 135 LEU A CA 1
ATOM 1022 C C . LEU A 1 135 ? 17.131 -14.883 7.810 1.00 92.88 135 LEU A C 1
ATOM 1024 O O . LEU A 1 135 ? 16.744 -14.472 6.722 1.00 92.88 135 LEU A O 1
ATOM 1028 N N . GLY A 1 136 ? 16.307 -15.245 8.789 1.00 87.88 136 GLY A N 1
ATOM 1029 C CA . GLY A 1 136 ? 14.853 -15.124 8.736 1.00 87.88 136 GLY A CA 1
ATOM 1030 C C . GLY A 1 136 ? 14.233 -15.186 10.123 1.00 87.88 136 GLY A C 1
ATOM 1031 O O . GLY A 1 136 ? 14.910 -15.471 11.123 1.00 87.88 136 GLY A O 1
ATOM 1032 N N . SER A 1 137 ? 12.944 -14.865 10.190 1.00 86.31 137 SER A N 1
ATOM 1033 C CA . SER A 1 137 ? 12.210 -14.852 11.451 1.00 86.31 137 SER A CA 1
ATOM 1034 C C . SER A 1 137 ? 11.909 -16.274 11.931 1.00 86.31 137 SER A C 1
ATOM 1036 O O . SER A 1 137 ? 11.954 -17.246 11.170 1.00 86.31 137 SER A O 1
ATOM 1038 N N . ARG A 1 138 ? 11.565 -16.416 13.218 1.00 84.19 138 ARG A N 1
ATOM 1039 C CA . ARG A 1 138 ? 11.054 -17.695 13.730 1.00 84.19 138 ARG A CA 1
ATOM 1040 C C . ARG A 1 138 ? 9.764 -18.097 13.019 1.00 84.19 138 ARG A C 1
ATOM 1042 O O . ARG A 1 138 ? 9.581 -19.281 12.772 1.00 84.19 138 ARG A O 1
ATOM 1049 N N . GLU A 1 139 ? 8.929 -17.141 12.624 1.00 85.44 139 GLU A N 1
ATOM 1050 C CA . GLU A 1 139 ? 7.660 -17.426 11.948 1.00 85.44 139 GLU A CA 1
ATOM 1051 C C . GLU A 1 139 ? 7.870 -18.118 10.603 1.00 85.44 139 GLU A C 1
ATOM 1053 O O . GLU A 1 139 ? 7.110 -19.014 10.254 1.00 85.44 139 GLU A O 1
ATOM 1058 N N . GLN A 1 140 ? 8.938 -17.755 9.893 1.00 87.44 140 GLN A N 1
ATOM 1059 C CA . GLN A 1 140 ? 9.287 -18.337 8.597 1.00 87.44 140 GLN A CA 1
ATOM 1060 C C . GLN A 1 140 ? 10.016 -19.676 8.727 1.00 87.44 140 GLN A C 1
ATOM 1062 O O . GLN A 1 140 ? 9.863 -20.554 7.887 1.00 87.44 140 GLN A O 1
ATOM 1067 N N . MET A 1 141 ? 10.833 -19.836 9.771 1.00 93.31 141 MET A N 1
ATOM 1068 C CA . MET A 1 141 ? 11.771 -20.957 9.897 1.00 93.31 141 MET A CA 1
ATOM 1069 C C . MET A 1 141 ? 11.352 -22.025 10.924 1.00 93.31 141 MET A C 1
ATOM 1071 O O . MET A 1 141 ? 12.039 -23.041 11.071 1.00 93.31 141 MET A O 1
ATOM 1075 N N . CYS A 1 142 ? 10.280 -21.813 11.695 1.00 93.50 142 CYS A N 1
ATOM 1076 C CA . CYS A 1 142 ? 9.872 -22.745 12.746 1.00 93.50 142 CYS A CA 1
ATOM 1077 C C . CYS A 1 142 ? 9.146 -23.968 12.172 1.00 93.50 142 CYS A C 1
ATOM 1079 O O . CYS A 1 142 ? 8.084 -23.859 11.568 1.00 93.50 142 CYS A O 1
ATOM 1081 N N . ILE A 1 143 ? 9.694 -25.149 12.459 1.00 94.19 143 ILE A N 1
ATOM 1082 C CA . ILE A 1 143 ? 9.129 -26.454 12.075 1.00 94.19 143 ILE A CA 1
ATOM 1083 C C . ILE A 1 143 ? 8.490 -27.207 13.250 1.00 94.19 143 ILE A C 1
ATOM 1085 O O . ILE A 1 143 ? 8.020 -28.326 13.085 1.00 94.19 143 ILE A O 1
ATOM 1089 N N . HIS A 1 144 ? 8.509 -26.630 14.454 1.00 91.94 144 HIS A N 1
ATOM 1090 C CA . HIS A 1 144 ? 7.952 -27.283 15.633 1.00 91.94 144 HIS A CA 1
ATOM 1091 C C . HIS A 1 144 ? 6.427 -27.146 15.630 1.00 91.94 144 HIS A C 1
ATOM 1093 O O . HIS A 1 144 ? 5.931 -26.043 15.836 1.00 91.94 144 HIS A O 1
ATOM 1099 N N . ASN A 1 145 ? 5.702 -28.264 15.522 1.00 84.00 145 ASN A N 1
ATOM 1100 C CA . ASN A 1 145 ? 4.244 -28.325 15.318 1.00 84.00 145 ASN A CA 1
ATOM 1101 C C . ASN A 1 145 ? 3.406 -27.327 16.136 1.00 84.00 145 ASN A C 1
ATOM 1103 O O . ASN A 1 145 ? 2.507 -26.701 15.588 1.00 84.00 145 ASN A O 1
ATOM 1107 N N . GLU A 1 146 ? 3.678 -27.177 17.437 1.00 76.94 146 GLU A N 1
ATOM 1108 C CA . GLU A 1 146 ? 2.901 -26.259 18.288 1.00 76.94 146 GLU A CA 1
ATOM 1109 C C . GLU A 1 146 ? 3.406 -24.809 18.262 1.00 76.94 146 GLU A C 1
ATOM 1111 O O . GLU A 1 146 ? 2.613 -23.874 18.282 1.00 76.94 146 GLU A O 1
ATOM 1116 N N . VAL A 1 147 ? 4.719 -24.592 18.157 1.00 74.62 147 VAL A N 1
ATOM 1117 C CA . VAL A 1 147 ? 5.311 -23.243 18.166 1.00 74.62 147 VAL A CA 1
ATOM 1118 C C . VAL A 1 147 ? 5.118 -22.557 16.813 1.00 74.62 147 VAL A C 1
ATOM 1120 O O . VAL A 1 147 ? 4.909 -21.348 16.754 1.00 74.62 147 VAL A O 1
ATOM 1123 N N . SER A 1 148 ? 5.120 -23.311 15.712 1.00 80.81 148 SER A N 1
ATOM 1124 C CA . SER A 1 148 ? 4.898 -22.786 14.361 1.00 80.81 148 SER A CA 1
ATOM 1125 C C . SER A 1 148 ? 3.480 -22.245 14.151 1.00 80.81 148 SER A C 1
ATOM 1127 O O . SER A 1 148 ? 3.253 -21.495 13.205 1.00 80.81 148 SER A O 1
ATOM 1129 N N . LYS A 1 149 ? 2.524 -22.594 15.023 1.00 73.62 149 LYS A N 1
ATOM 1130 C CA . LYS A 1 149 ? 1.151 -22.059 15.017 1.00 73.62 149 LYS A CA 1
ATOM 1131 C C . LYS A 1 149 ? 1.043 -20.698 15.712 1.00 73.62 149 LYS A C 1
ATOM 1133 O O . LYS A 1 149 ? 0.111 -19.951 15.439 1.00 73.62 149 LYS A O 1
ATOM 1138 N N . LEU A 1 150 ? 1.991 -20.366 16.589 1.00 60.91 150 LEU A N 1
ATOM 1139 C CA . LEU A 1 150 ? 2.036 -19.085 17.295 1.00 60.91 150 LEU A CA 1
ATOM 1140 C C . LEU A 1 150 ? 2.596 -17.977 16.387 1.00 60.91 150 LEU A C 1
ATOM 1142 O O . LEU A 1 150 ? 3.298 -18.255 15.410 1.00 60.91 150 LEU A O 1
ATOM 1146 N N . ARG A 1 151 ? 2.309 -16.716 16.722 1.00 69.38 151 ARG A N 1
ATOM 1147 C CA . ARG A 1 151 ? 2.802 -15.521 16.015 1.00 69.38 151 ARG A CA 1
ATOM 1148 C C . ARG A 1 151 ? 3.401 -14.507 16.993 1.00 69.38 151 ARG A C 1
ATOM 1150 O O . ARG A 1 151 ? 3.085 -14.521 18.186 1.00 69.38 151 ARG A O 1
ATOM 1157 N N . GLY A 1 152 ? 4.288 -13.650 16.502 1.00 62.78 152 GLY A N 1
ATOM 1158 C CA . GLY A 1 152 ? 4.904 -12.546 17.231 1.00 62.78 152 GLY A CA 1
ATOM 1159 C C . GLY A 1 152 ? 5.644 -12.963 18.508 1.00 62.78 152 GLY A C 1
ATOM 1160 O O . GLY A 1 152 ? 6.364 -13.966 18.550 1.00 62.78 152 GLY A O 1
ATOM 1161 N N . ARG A 1 153 ? 5.473 -12.175 19.580 1.00 52.50 153 ARG A N 1
ATOM 1162 C CA . ARG A 1 153 ? 6.138 -12.407 20.879 1.00 52.50 153 ARG A CA 1
ATOM 1163 C C . ARG A 1 153 ? 5.773 -13.752 21.504 1.00 52.50 153 ARG A C 1
ATOM 1165 O O . ARG A 1 153 ? 6.658 -14.411 22.036 1.00 52.50 153 ARG A O 1
ATOM 1172 N N . ALA A 1 154 ? 4.526 -14.207 21.367 1.00 51.88 154 ALA A N 1
ATOM 1173 C CA . ALA A 1 154 ? 4.099 -15.500 21.903 1.00 51.88 154 ALA A CA 1
ATOM 1174 C C . ALA A 1 154 ? 4.917 -16.661 21.314 1.00 51.88 154 ALA A C 1
ATOM 1176 O O . ALA A 1 154 ? 5.362 -17.547 22.043 1.00 51.88 154 ALA A O 1
ATOM 1177 N N . GLN A 1 155 ? 5.190 -16.624 20.005 1.00 76.19 155 GLN A N 1
ATOM 1178 C CA . GLN A 1 155 ? 6.064 -17.607 19.369 1.00 76.19 155 GLN A CA 1
ATOM 1179 C C . GLN A 1 155 ? 7.503 -17.513 19.884 1.00 76.19 155 GLN A C 1
ATOM 1181 O O . GLN A 1 155 ? 8.128 -18.537 20.170 1.00 76.19 155 GLN A O 1
ATOM 1186 N N . ASN A 1 156 ? 8.038 -16.295 19.982 1.00 65.75 156 ASN A N 1
ATOM 1187 C CA . ASN A 1 156 ? 9.407 -16.066 20.438 1.00 65.75 156 ASN A CA 1
ATOM 1188 C C . ASN A 1 156 ? 9.623 -16.595 21.861 1.00 65.75 156 ASN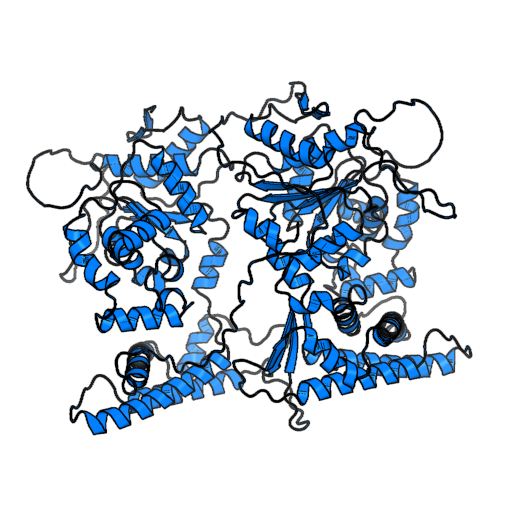 A C 1
ATOM 1190 O O . ASN A 1 156 ? 10.587 -17.332 22.077 1.00 65.75 156 ASN A O 1
ATOM 1194 N N . ASN A 1 157 ? 8.708 -16.289 22.780 1.00 61.34 157 ASN A N 1
ATOM 1195 C CA . ASN A 1 157 ? 8.782 -16.697 24.182 1.00 61.34 157 ASN A CA 1
ATOM 1196 C C . ASN A 1 157 ? 8.623 -18.215 24.316 1.00 61.34 157 ASN A C 1
ATOM 1198 O O . ASN A 1 157 ? 9.464 -18.872 24.922 1.00 61.34 157 ASN A O 1
ATOM 1202 N N . ALA A 1 158 ? 7.630 -18.815 23.648 1.00 59.16 158 ALA A N 1
ATOM 1203 C CA . ALA A 1 158 ? 7.458 -20.269 23.650 1.00 59.16 158 ALA A CA 1
ATOM 1204 C C . ALA A 1 158 ? 8.693 -21.001 23.092 1.00 59.16 158 ALA A C 1
ATOM 1206 O O . ALA A 1 158 ? 9.148 -21.995 23.661 1.00 59.16 158 ALA A O 1
ATOM 1207 N N . CYS A 1 159 ? 9.277 -20.498 21.999 1.00 74.38 159 CYS A N 1
ATOM 1208 C CA . CYS A 1 159 ? 10.520 -21.032 21.446 1.00 74.38 159 CYS A CA 1
ATOM 1209 C C . CYS A 1 159 ? 11.672 -20.919 22.452 1.00 74.38 159 CYS A C 1
ATOM 1211 O O . CYS A 1 159 ? 12.359 -21.910 22.703 1.00 74.38 159 CYS A O 1
ATOM 1213 N N . HIS A 1 160 ? 11.865 -19.736 23.038 1.00 72.38 160 HIS A N 1
ATOM 1214 C CA . HIS A 1 160 ? 12.919 -19.473 24.011 1.00 72.38 160 HIS A CA 1
ATOM 1215 C C . HIS A 1 160 ? 12.803 -20.392 25.230 1.00 72.38 160 HIS A C 1
ATOM 1217 O O . HIS A 1 160 ? 13.771 -21.069 25.581 1.00 72.38 160 HIS A O 1
ATOM 1223 N N . TYR A 1 161 ? 11.605 -20.501 25.797 1.00 66.88 161 TYR A N 1
ATOM 1224 C CA . TYR A 1 161 ? 11.293 -21.372 26.920 1.00 66.88 161 TYR A CA 1
ATOM 1225 C C . TYR A 1 161 ? 11.640 -22.841 26.630 1.00 66.88 161 TYR A C 1
ATOM 1227 O O . TYR A 1 161 ? 12.393 -23.473 27.379 1.00 66.88 161 TYR A O 1
ATOM 1235 N N . LEU A 1 162 ? 11.168 -23.382 25.499 1.00 69.38 162 LEU A N 1
ATOM 1236 C CA . LEU A 1 162 ? 11.449 -24.768 25.109 1.00 69.38 162 LEU A CA 1
ATOM 1237 C C . LEU A 1 162 ? 12.939 -25.011 24.851 1.00 69.38 162 LEU A C 1
ATOM 1239 O O . LEU A 1 162 ? 13.443 -26.094 25.150 1.00 69.38 162 LEU A O 1
ATOM 1243 N N . CYS A 1 163 ? 13.658 -24.033 24.302 1.00 78.81 163 CYS A N 1
ATOM 1244 C CA . CYS A 1 163 ? 15.103 -24.120 24.109 1.00 78.81 163 CYS A CA 1
ATOM 1245 C C . CYS A 1 163 ? 15.859 -24.062 25.445 1.00 78.81 163 CYS A C 1
ATOM 1247 O O . CYS A 1 163 ? 16.736 -24.895 25.672 1.00 78.81 163 CYS A O 1
ATOM 1249 N N . LYS A 1 164 ? 15.479 -23.163 26.365 1.00 74.50 164 LYS A N 1
ATOM 1250 C CA . LYS A 1 164 ? 16.074 -23.032 27.708 1.00 74.50 164 LYS A CA 1
ATOM 1251 C C . LYS A 1 164 ? 15.930 -24.327 28.511 1.00 74.50 164 LYS A C 1
ATOM 1253 O O . LYS A 1 164 ? 16.892 -24.785 29.119 1.00 74.50 164 LYS A O 1
ATOM 1258 N N . LYS A 1 165 ? 14.754 -24.964 28.466 1.00 74.12 165 LYS A N 1
ATOM 1259 C CA . LYS A 1 165 ? 14.489 -26.261 29.121 1.00 74.12 165 LYS A CA 1
ATOM 1260 C C . LYS A 1 165 ? 15.010 -27.473 28.336 1.00 74.12 165 LYS A C 1
ATOM 1262 O O . LYS A 1 165 ? 14.858 -28.601 28.795 1.00 74.12 165 LYS A O 1
ATOM 1267 N N . ARG A 1 166 ? 15.630 -27.264 27.166 1.00 81.12 166 ARG A N 1
ATOM 1268 C CA . ARG A 1 166 ? 16.091 -28.318 26.241 1.00 81.12 166 ARG A CA 1
ATOM 1269 C C . ARG A 1 166 ? 14.980 -29.288 25.817 1.00 81.12 166 ARG A C 1
ATOM 1271 O O . ARG A 1 166 ? 15.237 -30.463 25.563 1.00 81.12 166 ARG A O 1
ATOM 1278 N N . TRP A 1 167 ? 13.744 -28.812 25.706 1.00 84.94 167 TRP A N 1
ATOM 1279 C CA . TRP A 1 167 ? 12.589 -29.595 25.247 1.00 84.94 167 TRP A CA 1
ATOM 1280 C C . TRP A 1 167 ? 12.343 -29.493 23.741 1.00 84.94 167 TRP A C 1
ATOM 1282 O O . TRP A 1 167 ? 11.705 -30.367 23.155 1.00 84.94 167 TRP A O 1
ATOM 1292 N N . CYS A 1 168 ? 12.900 -28.480 23.077 1.00 87.38 168 CYS A N 1
ATOM 1293 C CA . CYS A 1 168 ? 12.849 -28.391 21.622 1.00 87.38 168 CYS A CA 1
ATOM 1294 C C . CYS A 1 168 ? 13.806 -29.408 20.976 1.00 87.38 168 CYS A C 1
ATOM 1296 O O . CYS A 1 168 ? 15.007 -29.158 20.851 1.00 87.38 168 CYS A O 1
ATOM 1298 N N . ARG A 1 169 ? 13.267 -30.543 20.508 1.00 89.75 169 ARG A N 1
ATOM 1299 C CA . ARG A 1 169 ? 14.047 -31.597 19.828 1.00 89.75 169 ARG A CA 1
ATOM 1300 C C . ARG A 1 169 ? 14.837 -31.062 18.630 1.00 89.75 169 ARG A C 1
ATOM 1302 O O . ARG A 1 169 ? 16.015 -31.374 18.498 1.00 89.75 169 ARG A O 1
ATOM 1309 N N . HIS A 1 170 ? 14.214 -30.203 17.823 1.00 95.44 170 HIS A N 1
ATOM 1310 C CA . HIS A 1 170 ? 14.839 -29.618 16.635 1.00 95.44 170 HIS A CA 1
ATOM 1311 C C . HIS A 1 170 ? 16.055 -28.751 16.977 1.00 95.44 170 HIS A C 1
ATOM 1313 O O . HIS A 1 170 ? 17.082 -28.833 16.304 1.00 95.44 170 HIS A O 1
ATOM 1319 N N . GLN A 1 171 ? 15.968 -27.917 18.022 1.00 94.25 171 GLN A N 1
ATOM 1320 C CA . GLN A 1 171 ? 17.095 -27.077 18.438 1.00 94.25 171 GLN A CA 1
ATOM 1321 C C . GLN A 1 171 ? 18.216 -27.926 19.047 1.00 94.25 171 GLN A C 1
ATOM 1323 O O . GLN A 1 171 ? 19.379 -27.717 18.710 1.00 94.25 171 GLN A O 1
ATOM 1328 N N . ASN A 1 172 ? 17.870 -28.930 19.858 1.00 91.94 172 ASN A N 1
ATOM 1329 C CA . ASN A 1 172 ? 18.849 -29.829 20.469 1.00 91.94 172 ASN A CA 1
ATOM 1330 C C . ASN A 1 172 ? 19.705 -30.571 19.426 1.00 91.94 172 ASN A C 1
ATOM 1332 O O . ASN A 1 172 ? 20.886 -30.806 19.668 1.00 91.94 172 ASN A O 1
ATOM 1336 N N . SER A 1 173 ? 19.134 -30.910 18.264 1.00 93.25 173 SER A N 1
ATOM 1337 C CA . SER A 1 173 ? 19.852 -31.590 17.176 1.00 93.25 173 SER A CA 1
ATOM 1338 C C . SER A 1 173 ? 20.770 -30.690 16.336 1.00 93.25 173 SER A C 1
ATOM 1340 O O . SER A 1 173 ? 21.541 -31.205 15.531 1.00 93.25 173 SER A O 1
ATOM 1342 N N . VAL A 1 174 ? 20.732 -29.359 16.499 1.00 93.69 174 VAL A N 1
ATOM 1343 C CA . VAL A 1 174 ? 21.503 -28.427 15.645 1.00 93.69 174 VAL A CA 1
ATOM 1344 C C . VAL A 1 174 ? 23.006 -28.655 15.779 1.00 93.69 174 VAL A C 1
ATOM 1346 O O . VAL A 1 174 ? 23.696 -28.765 14.770 1.00 93.69 174 VAL A O 1
ATOM 1349 N N . THR A 1 175 ? 23.519 -28.769 17.005 1.00 91.75 175 THR A N 1
ATOM 1350 C CA . THR A 1 175 ? 24.962 -28.916 17.249 1.00 91.75 175 THR A CA 1
ATOM 1351 C C . THR A 1 175 ? 25.524 -30.187 16.612 1.00 91.75 175 THR A C 1
ATOM 1353 O O . THR A 1 175 ? 26.583 -30.157 15.990 1.00 91.75 175 THR A O 1
ATOM 1356 N N . GLU A 1 176 ? 24.820 -31.310 16.751 1.00 91.50 176 GLU A N 1
ATOM 1357 C CA . GLU A 1 176 ? 25.222 -32.592 16.163 1.00 91.50 176 GLU A CA 1
ATOM 1358 C C . GLU A 1 176 ? 25.120 -32.572 14.633 1.00 91.50 176 GLU A C 1
ATOM 1360 O O . GLU A 1 176 ? 26.042 -33.007 13.936 1.00 91.50 176 GLU A O 1
ATOM 1365 N N . TYR A 1 177 ? 24.042 -31.984 14.108 1.00 93.62 177 TYR A N 1
ATOM 1366 C CA . TYR A 1 177 ? 23.854 -31.822 12.674 1.00 93.62 177 TYR A CA 1
ATOM 1367 C C . TYR A 1 177 ? 24.970 -30.981 12.045 1.00 93.62 177 TYR A C 1
ATOM 1369 O O . TYR A 1 177 ? 25.538 -31.385 11.032 1.00 93.62 177 TYR A O 1
ATOM 1377 N N . MET A 1 178 ? 25.334 -29.854 12.663 1.00 91.69 178 MET A N 1
ATOM 1378 C CA . MET A 1 178 ? 26.385 -28.959 12.167 1.00 91.69 178 MET A CA 1
ATOM 1379 C C . MET A 1 178 ? 27.776 -29.600 12.197 1.00 91.69 178 MET A C 1
ATOM 1381 O O . MET A 1 178 ? 28.564 -29.367 11.284 1.00 91.69 178 MET A O 1
ATOM 1385 N N . ARG A 1 179 ? 28.074 -30.460 13.185 1.00 89.75 179 ARG A N 1
ATOM 1386 C CA . ARG A 1 179 ? 29.324 -31.248 13.193 1.00 89.75 179 ARG A CA 1
ATOM 1387 C C . ARG A 1 179 ? 29.403 -32.211 12.013 1.00 89.75 179 ARG A C 1
ATOM 1389 O O . ARG A 1 179 ? 30.467 -32.366 11.429 1.00 89.75 179 ARG A O 1
ATOM 1396 N N . SER A 1 180 ? 28.277 -32.826 11.663 1.00 89.56 180 SER A N 1
ATOM 1397 C CA . SER A 1 180 ? 28.194 -33.806 10.573 1.00 89.56 180 SER A CA 1
ATOM 1398 C C . SER A 1 180 ? 28.028 -33.162 9.188 1.00 89.56 180 SER A C 1
ATOM 1400 O O . SER A 1 180 ? 28.180 -33.837 8.177 1.00 89.56 180 SER A O 1
ATOM 1402 N N . ASN A 1 181 ? 27.705 -31.865 9.126 1.00 89.31 181 ASN A N 1
ATOM 1403 C CA . ASN A 1 181 ? 27.432 -31.113 7.896 1.00 89.31 181 ASN A CA 1
ATOM 1404 C C . ASN A 1 181 ? 28.212 -29.787 7.893 1.00 89.31 181 ASN A C 1
ATOM 1406 O O . ASN A 1 181 ? 27.639 -28.714 7.704 1.00 89.31 181 ASN A O 1
ATOM 1410 N N . SER A 1 182 ? 29.528 -29.853 8.115 1.00 82.62 182 SER A N 1
ATOM 1411 C CA . SER A 1 182 ? 30.396 -28.669 8.211 1.00 82.62 182 SER A CA 1
ATOM 1412 C C . SER A 1 182 ? 30.459 -27.839 6.919 1.00 82.62 182 SER A C 1
ATOM 1414 O O . SER A 1 182 ? 30.769 -26.649 6.972 1.00 82.62 182 SER A O 1
ATOM 1416 N N . GLU A 1 183 ? 30.130 -28.442 5.772 1.00 84.56 183 GLU A N 1
ATOM 1417 C CA . GLU A 1 183 ? 30.041 -27.790 4.456 1.00 84.56 183 GLU A CA 1
ATOM 1418 C C . GLU A 1 183 ? 28.701 -27.078 4.195 1.00 84.56 183 GLU A C 1
ATOM 1420 O O . GLU A 1 183 ? 28.482 -26.530 3.110 1.00 84.56 183 GLU A O 1
ATOM 1425 N N . LEU A 1 184 ? 27.770 -27.074 5.156 1.00 89.38 184 LEU A N 1
ATOM 1426 C CA . LEU A 1 184 ? 26.518 -26.343 4.992 1.00 89.38 184 LEU A CA 1
ATOM 1427 C C . LEU A 1 184 ? 26.804 -24.848 4.767 1.00 89.38 184 LEU A C 1
ATOM 1429 O O . LEU A 1 184 ? 27.540 -24.217 5.526 1.00 89.38 184 LEU A O 1
ATOM 1433 N N . GLY A 1 185 ? 26.227 -24.295 3.699 1.00 88.44 185 GLY A N 1
ATOM 1434 C CA . GLY A 1 185 ? 26.506 -22.931 3.235 1.00 88.44 185 GLY A CA 1
ATOM 1435 C C . GLY A 1 185 ? 27.472 -22.850 2.064 1.00 88.44 185 GLY A C 1
ATOM 1436 O O . GLY A 1 185 ? 27.473 -21.834 1.383 1.00 88.44 185 GLY A O 1
ATOM 1437 N N . SER A 1 186 ? 28.231 -23.904 1.748 1.00 88.75 186 SER A N 1
ATOM 1438 C CA . SER A 1 186 ? 29.114 -23.918 0.568 1.00 88.75 186 SER A CA 1
ATOM 1439 C C . SER A 1 186 ? 28.357 -24.001 -0.765 1.00 88.75 186 SER A C 1
ATOM 1441 O O . SER A 1 186 ? 28.919 -23.729 -1.827 1.00 88.75 186 SER A O 1
ATOM 1443 N N . LYS A 1 187 ? 27.076 -24.380 -0.729 1.00 88.75 187 LYS A N 1
ATOM 1444 C CA . LYS A 1 187 ? 26.148 -24.261 -1.858 1.00 88.75 187 LYS A CA 1
ATOM 1445 C C . LYS A 1 187 ? 25.086 -23.219 -1.518 1.00 88.75 187 LYS A C 1
ATOM 1447 O O . LYS A 1 187 ? 24.590 -23.254 -0.390 1.00 88.75 187 LYS A O 1
ATOM 1452 N N . PRO A 1 188 ? 24.703 -22.348 -2.468 1.00 91.38 188 PRO A N 1
ATOM 1453 C CA . PRO A 1 188 ? 23.665 -21.371 -2.200 1.00 91.38 188 PRO A CA 1
ATOM 1454 C C . PRO A 1 188 ? 22.326 -22.032 -1.869 1.00 91.38 188 PRO A C 1
ATOM 1456 O O . PRO A 1 188 ? 21.889 -22.933 -2.588 1.00 91.38 188 PRO A O 1
ATOM 1459 N N . PHE A 1 189 ? 21.673 -21.558 -0.813 1.00 92.38 189 PHE A N 1
ATOM 1460 C CA . PHE A 1 189 ? 20.368 -22.030 -0.353 1.00 92.38 189 PHE A CA 1
ATOM 1461 C C . PHE A 1 189 ? 19.496 -20.843 0.064 1.00 92.38 189 PHE A C 1
ATOM 1463 O O . PHE A 1 189 ? 20.023 -19.816 0.494 1.00 92.38 189 PHE A O 1
ATOM 1470 N N . ASP A 1 190 ? 18.178 -20.970 -0.064 1.00 91.69 190 ASP A N 1
ATOM 1471 C CA . ASP A 1 190 ? 17.215 -20.003 0.470 1.00 91.69 190 ASP A CA 1
ATOM 1472 C C . ASP A 1 190 ? 16.582 -20.480 1.797 1.00 91.69 190 ASP A C 1
ATOM 1474 O O . ASP A 1 190 ? 17.022 -21.454 2.412 1.00 91.69 190 ASP A O 1
ATOM 1478 N N . ILE A 1 191 ? 15.597 -19.733 2.304 1.00 91.12 191 ILE A N 1
ATOM 1479 C CA . ILE A 1 191 ? 14.919 -20.067 3.566 1.00 91.12 191 ILE A CA 1
ATOM 1480 C C . ILE A 1 191 ? 14.142 -21.382 3.451 1.00 91.12 191 ILE A C 1
ATOM 1482 O O . ILE A 1 191 ? 14.157 -22.170 4.396 1.00 91.12 191 ILE A O 1
ATOM 1486 N N . GLU A 1 192 ? 13.502 -21.632 2.311 1.00 91.38 192 GLU A N 1
ATOM 1487 C CA . GLU A 1 192 ? 12.706 -22.842 2.098 1.00 91.38 192 GLU A CA 1
ATOM 1488 C C . GLU A 1 192 ? 13.612 -24.071 2.045 1.00 91.38 192 GLU A C 1
ATOM 1490 O O . GLU A 1 192 ? 13.334 -25.065 2.713 1.00 91.38 192 GLU A O 1
ATOM 1495 N N . ASP A 1 193 ? 14.769 -23.956 1.382 1.00 92.88 193 ASP A N 1
ATOM 1496 C CA . ASP A 1 193 ? 15.804 -24.993 1.375 1.00 92.88 193 ASP A CA 1
ATOM 1497 C C . ASP A 1 193 ? 16.212 -25.384 2.823 1.00 92.88 193 ASP A C 1
ATOM 1499 O O . ASP A 1 193 ? 16.358 -26.567 3.150 1.00 92.88 193 ASP A O 1
ATOM 1503 N N . LEU A 1 194 ? 16.363 -24.407 3.733 1.00 93.81 194 LEU A N 1
ATOM 1504 C CA . LEU A 1 194 ? 16.657 -24.666 5.152 1.00 93.81 194 LEU A CA 1
ATOM 1505 C C . LEU A 1 194 ? 15.481 -25.295 5.908 1.00 93.81 194 LEU A C 1
ATOM 1507 O O . LEU A 1 194 ? 15.694 -26.162 6.761 1.00 93.81 194 LEU A O 1
ATOM 1511 N N . VAL A 1 195 ? 14.253 -24.854 5.635 1.00 95.19 195 VAL A N 1
ATOM 1512 C CA . VAL A 1 195 ? 13.038 -25.414 6.244 1.00 95.19 195 VAL A CA 1
ATOM 1513 C C . VAL A 1 195 ? 12.860 -26.870 5.835 1.00 95.19 195 VAL A C 1
ATOM 1515 O O . VAL A 1 195 ? 12.592 -27.712 6.695 1.00 95.19 195 VAL A O 1
ATOM 1518 N N . ASP A 1 196 ? 13.100 -27.197 4.570 1.00 95.00 196 ASP A N 1
ATOM 1519 C CA . ASP A 1 196 ? 13.043 -28.560 4.054 1.00 95.00 196 ASP A CA 1
ATOM 1520 C C . ASP A 1 196 ? 14.133 -29.445 4.661 1.00 95.00 196 ASP A C 1
ATOM 1522 O O . ASP A 1 196 ? 13.849 -30.577 5.065 1.00 95.00 196 ASP A O 1
ATOM 1526 N N . ILE A 1 197 ? 15.356 -28.930 4.844 1.00 93.75 197 ILE A N 1
ATOM 1527 C CA . ILE A 1 197 ? 16.400 -29.618 5.623 1.00 93.75 197 ILE A CA 1
ATOM 1528 C C . ILE A 1 197 ? 15.900 -29.912 7.039 1.00 93.75 197 ILE A C 1
ATOM 1530 O O . ILE A 1 197 ? 16.070 -31.027 7.533 1.00 93.75 197 ILE A O 1
ATOM 1534 N N . GLY A 1 198 ? 15.264 -28.943 7.695 1.00 94.69 198 GLY A N 1
ATOM 1535 C CA . GLY A 1 198 ? 14.741 -29.136 9.040 1.00 94.69 198 GLY A CA 1
ATOM 1536 C C . GLY A 1 198 ? 13.605 -30.157 9.107 1.00 94.69 198 GLY A C 1
ATOM 1537 O O . GLY A 1 198 ? 13.592 -30.997 10.006 1.00 94.69 198 GLY A O 1
ATOM 1538 N N . ARG A 1 199 ? 12.682 -30.142 8.140 1.00 94.31 199 ARG A N 1
ATOM 1539 C CA . ARG A 1 199 ? 11.566 -31.099 8.053 1.00 94.31 199 ARG A CA 1
ATOM 1540 C C . ARG A 1 199 ? 12.039 -32.521 7.760 1.00 94.31 199 ARG A C 1
ATOM 1542 O O . ARG A 1 199 ? 11.519 -33.465 8.344 1.00 94.31 199 ARG A O 1
ATOM 1549 N N . THR A 1 200 ? 13.016 -32.673 6.871 1.00 94.00 200 THR A N 1
ATOM 1550 C CA . THR A 1 200 ? 13.495 -33.987 6.414 1.00 94.00 200 THR A CA 1
ATOM 1551 C C . THR A 1 200 ? 14.545 -34.595 7.337 1.00 94.00 200 THR A C 1
ATOM 1553 O O . THR A 1 200 ? 14.531 -35.802 7.564 1.00 94.00 200 THR A O 1
ATOM 1556 N N . LYS A 1 201 ? 15.454 -33.780 7.883 1.00 93.69 201 LYS A N 1
ATOM 1557 C CA . LYS A 1 201 ? 16.596 -34.246 8.686 1.00 93.69 201 LYS A CA 1
ATOM 1558 C C . LYS A 1 201 ? 16.460 -33.950 10.181 1.00 93.69 201 LYS A C 1
ATOM 1560 O O . LYS A 1 201 ? 17.250 -34.461 10.968 1.00 93.69 201 LYS A O 1
ATOM 1565 N N . GLY A 1 202 ? 15.489 -33.128 10.582 1.00 92.62 202 GLY A N 1
ATOM 1566 C CA . GLY A 1 202 ? 15.173 -32.816 11.978 1.00 92.62 202 GLY A CA 1
ATOM 1567 C C . GLY A 1 202 ? 15.750 -31.534 12.611 1.00 92.62 202 GLY A C 1
ATOM 1568 O O . GLY A 1 202 ? 15.117 -31.058 13.558 1.00 92.62 202 GLY A O 1
ATOM 1569 N N . PRO A 1 203 ? 16.877 -30.925 12.183 1.00 96.88 203 PRO A N 1
ATOM 1570 C CA . PRO A 1 203 ? 17.462 -29.801 12.915 1.00 96.88 203 PRO A CA 1
ATOM 1571 C C . PRO A 1 203 ? 16.670 -28.500 12.731 1.00 96.88 203 PRO A C 1
ATOM 1573 O O . PRO A 1 203 ? 16.023 -28.284 11.714 1.0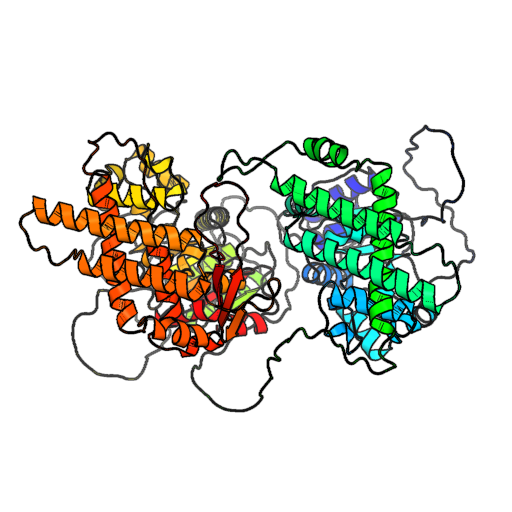0 96.88 203 PRO A O 1
ATOM 1576 N N . CYS A 1 204 ? 16.725 -27.600 13.716 1.00 96.62 204 CYS A N 1
ATOM 1577 C CA . CYS A 1 204 ? 15.989 -26.335 13.663 1.00 96.62 204 CYS A CA 1
ATOM 1578 C C . CYS A 1 204 ? 16.578 -25.371 12.607 1.00 96.62 204 CYS A C 1
ATOM 1580 O O . CYS A 1 204 ? 17.702 -24.899 12.811 1.00 96.62 204 CYS A O 1
ATOM 1582 N N . PRO A 1 205 ? 15.820 -24.987 11.556 1.00 97.06 205 PRO A N 1
ATOM 1583 C CA . PRO A 1 205 ? 16.313 -24.105 10.490 1.00 97.06 205 PRO A CA 1
ATOM 1584 C C . PRO A 1 205 ? 16.782 -22.738 11.003 1.00 97.06 205 PRO A C 1
ATOM 1586 O O . PRO A 1 205 ? 17.844 -22.253 10.622 1.00 97.06 205 PRO A O 1
ATOM 1589 N N . TYR A 1 206 ? 16.030 -22.157 11.944 1.00 94.62 206 TYR A N 1
ATOM 1590 C CA . TYR A 1 206 ? 16.332 -20.857 12.553 1.00 94.62 206 TYR A CA 1
ATOM 1591 C C . TYR A 1 206 ? 17.676 -20.824 13.294 1.00 94.62 206 TYR A C 1
ATOM 1593 O O . TYR A 1 206 ? 18.404 -19.836 13.244 1.00 94.62 206 TYR A O 1
ATOM 1601 N N . TYR A 1 207 ? 18.012 -21.894 14.017 1.00 93.38 207 TYR A N 1
ATOM 1602 C CA . TYR A 1 207 ? 19.285 -21.969 14.736 1.00 93.38 207 TYR A CA 1
ATOM 1603 C C . TYR A 1 207 ? 20.430 -22.412 13.823 1.00 93.38 207 TYR A C 1
ATOM 1605 O O . TYR A 1 207 ? 21.556 -21.970 14.030 1.00 93.38 207 TYR A O 1
ATOM 1613 N N . ILE A 1 208 ? 20.152 -23.216 12.790 1.00 93.81 208 ILE A N 1
ATOM 1614 C CA . ILE A 1 208 ? 21.133 -23.539 11.750 1.00 93.81 208 ILE A CA 1
ATOM 1615 C C . ILE A 1 208 ? 21.618 -22.271 11.051 1.00 93.81 208 ILE A C 1
ATOM 1617 O O . ILE A 1 208 ? 22.825 -22.057 10.981 1.00 93.81 208 ILE A O 1
ATOM 1621 N N . SER A 1 209 ? 20.713 -21.417 10.559 1.00 93.75 209 SER A N 1
ATOM 1622 C CA . SER A 1 209 ? 21.108 -20.207 9.823 1.00 93.75 209 SER A CA 1
ATOM 1623 C C . SER A 1 209 ? 22.014 -19.294 10.656 1.00 93.75 209 SER A C 1
ATOM 1625 O O . SER A 1 209 ? 23.009 -18.774 10.144 1.00 93.75 209 SER A O 1
ATOM 1627 N N . ARG A 1 210 ? 21.725 -19.175 11.957 1.00 91.06 210 ARG A N 1
ATOM 1628 C CA . ARG A 1 210 ? 22.529 -18.427 12.937 1.00 91.06 210 ARG A CA 1
ATOM 1629 C C . ARG A 1 210 ? 23.874 -19.076 13.261 1.00 91.06 210 ARG A C 1
ATOM 1631 O O . ARG A 1 210 ? 24.839 -18.370 13.532 1.00 91.06 210 ARG A O 1
ATOM 1638 N N . GLU A 1 211 ? 23.958 -20.403 13.265 1.00 89.94 211 GLU A N 1
ATOM 1639 C CA . GLU A 1 211 ? 25.236 -21.089 13.471 1.00 89.94 211 GLU A CA 1
ATOM 1640 C C . GLU A 1 211 ? 26.134 -20.942 12.241 1.00 89.94 211 GLU A C 1
ATOM 1642 O O . GLU A 1 211 ? 27.316 -20.631 12.372 1.00 89.94 211 GLU A O 1
ATOM 1647 N N . VAL A 1 212 ? 25.562 -21.082 11.039 1.00 91.12 212 VAL A N 1
ATOM 1648 C CA . VAL A 1 212 ? 26.285 -20.859 9.782 1.00 91.12 212 VAL A CA 1
ATOM 1649 C C . VAL A 1 212 ? 26.776 -19.411 9.712 1.00 91.12 212 VAL A C 1
ATOM 1651 O O . VAL A 1 212 ? 27.945 -19.207 9.399 1.00 91.12 212 VAL A O 1
ATOM 1654 N N . SER A 1 213 ? 25.952 -18.417 10.082 1.00 91.06 213 SER A N 1
ATOM 1655 C CA . SER A 1 213 ? 26.294 -16.984 9.980 1.00 91.06 213 SER A CA 1
ATOM 1656 C C . SER A 1 213 ? 27.505 -16.542 10.806 1.00 91.06 213 SER A C 1
ATOM 1658 O O . SER A 1 213 ? 28.048 -15.477 10.535 1.00 91.06 213 SER A O 1
ATOM 1660 N N . LYS A 1 214 ? 27.955 -17.335 11.787 1.00 88.00 214 LYS A N 1
ATOM 1661 C CA . LYS A 1 214 ? 29.182 -17.054 12.557 1.00 88.00 214 LYS A CA 1
ATOM 1662 C C . LYS A 1 214 ? 30.455 -17.152 11.714 1.00 88.00 214 LYS A C 1
ATOM 1664 O O . LYS A 1 214 ? 31.500 -16.660 12.118 1.00 88.00 214 LYS A O 1
ATOM 1669 N N . SER A 1 215 ? 30.400 -17.854 10.584 1.00 88.19 215 SER A N 1
ATOM 1670 C CA . SER A 1 215 ? 31.543 -18.064 9.697 1.00 88.19 215 SER A CA 1
ATOM 1671 C C . SER A 1 215 ? 31.044 -18.203 8.261 1.00 88.19 215 SER A C 1
ATOM 1673 O O . SER A 1 215 ? 30.811 -19.315 7.778 1.00 88.19 215 SER A O 1
ATOM 1675 N N . VAL A 1 216 ? 30.866 -17.058 7.601 1.00 91.69 216 VAL A N 1
ATOM 1676 C CA . VAL A 1 216 ? 30.412 -16.920 6.209 1.00 91.69 216 VAL A CA 1
ATOM 1677 C C . VAL A 1 216 ? 31.287 -15.927 5.456 1.00 91.69 216 VAL A C 1
ATOM 1679 O O . VAL A 1 216 ? 31.859 -15.022 6.054 1.00 91.69 216 VAL A O 1
ATOM 1682 N N . ASP A 1 217 ? 31.350 -16.079 4.139 1.00 94.50 217 ASP A N 1
ATOM 1683 C CA . ASP A 1 217 ? 31.872 -15.054 3.235 1.00 94.50 217 ASP A CA 1
ATOM 1684 C C . ASP A 1 217 ? 30.784 -14.025 2.884 1.00 94.50 217 ASP A C 1
ATOM 1686 O O . ASP A 1 217 ? 31.087 -12.849 2.685 1.00 94.50 217 ASP A O 1
ATOM 1690 N N . ILE A 1 218 ? 29.517 -14.464 2.823 1.00 95.56 218 ILE A N 1
ATOM 1691 C CA . ILE A 1 218 ? 28.360 -13.603 2.558 1.00 95.56 218 ILE A CA 1
ATOM 1692 C C . ILE A 1 218 ? 27.153 -13.947 3.445 1.00 95.56 218 ILE A C 1
ATOM 1694 O O . ILE A 1 218 ? 26.769 -15.110 3.592 1.00 95.56 218 ILE A O 1
ATOM 1698 N N . LEU A 1 219 ? 26.529 -12.925 4.025 1.00 95.75 219 LEU A N 1
ATOM 1699 C CA . LEU A 1 219 ? 25.322 -13.030 4.840 1.00 95.75 219 LEU A CA 1
ATOM 1700 C C . LEU A 1 219 ? 24.165 -12.285 4.178 1.00 95.75 219 LEU A C 1
ATOM 1702 O O . LEU A 1 219 ? 24.267 -11.086 3.943 1.00 95.75 219 LEU A O 1
ATOM 1706 N N . PHE A 1 220 ? 23.047 -12.970 3.946 1.00 96.38 220 PHE A N 1
ATOM 1707 C CA . PHE A 1 220 ? 21.812 -12.354 3.462 1.00 96.38 220 PHE A CA 1
ATOM 1708 C C . PHE A 1 220 ? 20.868 -12.064 4.629 1.00 96.38 220 PHE A C 1
ATOM 1710 O O . PHE A 1 220 ? 20.532 -12.970 5.397 1.00 96.38 220 PHE A O 1
ATOM 1717 N N . ALA A 1 221 ? 20.421 -10.817 4.768 1.00 93.31 221 ALA A N 1
ATOM 1718 C CA . ALA A 1 221 ? 19.556 -10.411 5.875 1.00 93.31 221 ALA A CA 1
ATOM 1719 C C . ALA A 1 221 ? 18.596 -9.280 5.478 1.00 93.31 221 ALA A C 1
ATOM 1721 O O . ALA A 1 221 ? 18.978 -8.400 4.716 1.00 93.31 221 ALA A O 1
ATOM 1722 N N . PRO A 1 222 ? 17.358 -9.232 5.989 1.00 90.06 222 PRO A N 1
ATOM 1723 C CA . PRO A 1 222 ? 16.541 -8.039 5.822 1.00 90.06 222 PRO A CA 1
ATOM 1724 C C . PRO A 1 222 ? 17.137 -6.840 6.572 1.00 90.06 222 PRO A C 1
ATOM 1726 O O . PRO A 1 222 ? 17.835 -7.012 7.576 1.00 90.06 222 PRO A O 1
ATOM 1729 N N . TYR A 1 223 ? 16.827 -5.619 6.130 1.00 87.50 223 TYR A N 1
ATOM 1730 C CA . TYR A 1 223 ? 17.360 -4.384 6.725 1.00 87.50 223 TYR A CA 1
ATOM 1731 C C . TYR A 1 223 ? 17.209 -4.296 8.246 1.00 87.50 223 TYR A C 1
ATOM 1733 O O . TYR A 1 223 ? 18.117 -3.831 8.934 1.00 87.50 223 TYR A O 1
ATOM 1741 N N . ASN A 1 224 ? 16.080 -4.759 8.785 1.00 83.44 224 ASN A N 1
ATOM 1742 C CA . ASN A 1 224 ? 15.796 -4.683 10.215 1.00 83.44 224 ASN A CA 1
ATOM 1743 C C . ASN A 1 224 ? 16.799 -5.481 11.068 1.00 83.44 224 ASN A C 1
ATOM 1745 O O . ASN A 1 224 ? 17.034 -5.100 12.206 1.00 83.44 224 ASN A O 1
ATOM 1749 N N . TYR A 1 225 ? 17.451 -6.522 10.542 1.00 86.25 225 TYR A N 1
ATOM 1750 C CA . TYR A 1 225 ? 18.515 -7.233 11.262 1.00 86.25 225 TYR A CA 1
ATOM 1751 C C . TYR A 1 225 ? 19.799 -6.409 11.389 1.00 86.25 225 TYR A C 1
ATOM 1753 O O . TYR A 1 225 ? 20.606 -6.672 12.281 1.00 86.25 225 TYR A O 1
ATOM 1761 N N . LEU A 1 226 ? 19.990 -5.422 10.508 1.00 88.06 226 LEU A N 1
ATOM 1762 C CA . LEU A 1 226 ? 21.157 -4.546 10.505 1.00 88.06 226 LEU A CA 1
ATOM 1763 C C . LEU A 1 226 ? 20.898 -3.197 11.155 1.00 88.06 226 LEU A C 1
ATOM 1765 O O . LEU A 1 226 ? 21.836 -2.628 11.699 1.00 88.06 226 LEU A O 1
ATOM 1769 N N . ILE A 1 227 ? 19.680 -2.662 11.086 1.00 87.12 227 ILE A N 1
ATOM 1770 C CA . ILE A 1 227 ? 19.351 -1.306 11.554 1.00 87.12 227 ILE A CA 1
ATOM 1771 C C . ILE A 1 227 ? 18.843 -1.329 12.995 1.00 87.12 227 ILE A C 1
ATOM 1773 O O . ILE A 1 227 ? 19.281 -0.509 13.803 1.00 87.12 227 ILE A O 1
ATOM 1777 N N . ASP A 1 228 ? 18.001 -2.301 13.348 1.00 81.00 228 ASP A N 1
ATOM 1778 C CA . ASP A 1 228 ? 17.478 -2.429 14.706 1.00 81.00 228 ASP A CA 1
ATOM 1779 C C . ASP A 1 228 ? 18.580 -2.944 15.658 1.00 81.00 228 ASP A C 1
ATOM 1781 O O . ASP A 1 228 ? 19.114 -4.045 15.455 1.00 81.00 228 ASP A O 1
ATOM 1785 N N . PRO A 1 229 ? 18.952 -2.189 16.712 1.00 76.81 229 PRO A N 1
ATOM 1786 C CA . PRO A 1 229 ? 19.992 -2.613 17.648 1.00 76.81 229 PRO A CA 1
ATOM 1787 C C . PRO A 1 229 ? 19.651 -3.890 18.427 1.00 76.81 229 PRO A C 1
ATOM 1789 O O . PRO A 1 229 ? 20.555 -4.613 18.850 1.00 76.81 229 PRO A O 1
ATOM 1792 N N . GLY A 1 230 ? 18.370 -4.189 18.654 1.00 74.56 230 GLY A N 1
ATOM 1793 C CA . GLY A 1 230 ? 17.916 -5.432 19.281 1.00 74.56 230 GLY A CA 1
ATOM 1794 C C . GLY A 1 230 ? 18.203 -6.649 18.405 1.00 74.56 230 GLY A C 1
ATOM 1795 O O . GLY A 1 230 ? 18.828 -7.608 18.859 1.00 74.56 230 GLY A O 1
ATOM 1796 N N . ASN A 1 231 ? 17.840 -6.584 17.127 1.00 79.81 231 ASN A N 1
ATOM 1797 C CA . ASN A 1 231 ? 18.075 -7.665 16.173 1.00 79.81 231 ASN A CA 1
ATOM 1798 C C . ASN A 1 231 ? 19.564 -7.832 15.850 1.00 79.81 231 ASN A C 1
ATOM 1800 O O . ASN A 1 231 ? 20.052 -8.969 15.819 1.00 79.81 231 ASN A O 1
ATOM 1804 N N . ARG A 1 232 ? 20.301 -6.722 15.687 1.00 83.06 232 ARG A N 1
ATOM 1805 C CA . ARG A 1 232 ? 21.745 -6.727 15.393 1.00 83.06 232 ARG A CA 1
ATOM 1806 C C . ARG A 1 232 ? 22.556 -7.404 16.495 1.00 83.06 232 ARG A C 1
ATOM 1808 O O . ARG A 1 232 ? 23.468 -8.168 16.195 1.00 83.06 232 ARG A O 1
ATOM 1815 N N . ARG A 1 233 ? 22.185 -7.205 17.769 1.00 76.44 233 ARG A N 1
ATOM 1816 C CA . ARG A 1 233 ? 22.807 -7.890 18.923 1.00 76.44 233 ARG A CA 1
ATOM 1817 C C . ARG A 1 233 ? 22.740 -9.414 18.823 1.00 76.44 233 ARG A C 1
ATOM 1819 O O . ARG A 1 233 ? 23.582 -10.107 19.383 1.00 76.44 233 ARG A O 1
ATOM 1826 N N . SER A 1 234 ? 21.758 -9.941 18.095 1.00 73.75 234 SER A N 1
ATOM 1827 C CA . SER A 1 234 ? 21.592 -11.380 17.907 1.00 73.75 234 SER A CA 1
ATOM 1828 C C . SER A 1 234 ? 22.540 -11.983 16.853 1.00 73.75 234 SER A C 1
ATOM 1830 O O . SER A 1 234 ? 22.580 -13.207 16.717 1.00 73.75 234 SER A O 1
ATOM 1832 N N . LEU A 1 235 ? 23.298 -11.149 16.129 1.00 80.06 235 LEU A N 1
ATOM 1833 C CA . LEU A 1 235 ? 24.292 -11.536 15.122 1.00 80.06 235 LEU A CA 1
ATOM 1834 C C . LEU A 1 235 ? 25.689 -11.625 15.741 1.00 80.06 235 LEU A C 1
ATOM 1836 O O . LEU A 1 235 ? 26.584 -10.827 15.462 1.00 80.06 235 LEU A O 1
ATOM 1840 N N . THR A 1 236 ? 25.864 -12.594 16.634 1.00 76.00 236 THR A N 1
ATOM 1841 C CA . THR A 1 236 ? 27.146 -12.818 17.301 1.00 76.00 236 THR A CA 1
ATOM 1842 C C . THR A 1 236 ? 28.150 -13.463 16.342 1.00 76.00 236 THR A C 1
ATOM 1844 O O . THR A 1 236 ? 27.809 -14.372 15.588 1.00 76.00 236 THR A O 1
ATOM 1847 N N . GLY A 1 237 ? 29.401 -12.992 16.363 1.00 75.88 237 GLY A N 1
ATOM 1848 C CA . GLY A 1 237 ? 30.491 -13.548 15.547 1.00 75.88 237 GLY A CA 1
ATOM 1849 C C . GLY A 1 237 ? 30.723 -12.882 14.187 1.00 75.88 237 GLY A C 1
ATOM 1850 O O . GLY A 1 237 ? 31.609 -13.320 13.463 1.00 75.88 237 GLY A O 1
ATOM 1851 N N . ILE A 1 238 ? 29.984 -11.822 13.840 1.00 83.38 238 ILE A N 1
ATOM 1852 C CA . ILE A 1 238 ? 30.288 -11.004 12.657 1.00 83.38 238 ILE A CA 1
ATOM 1853 C C . ILE A 1 238 ? 31.412 -10.003 12.997 1.00 83.38 238 ILE A C 1
ATOM 1855 O O . ILE A 1 238 ? 31.254 -9.241 13.955 1.00 83.38 238 ILE A O 1
ATOM 1859 N N . PRO A 1 239 ? 32.519 -9.956 12.228 1.00 84.44 239 PRO A N 1
ATOM 1860 C CA . PRO A 1 239 ? 33.577 -8.960 12.393 1.00 84.44 239 PRO A CA 1
ATOM 1861 C C . PRO A 1 239 ? 33.154 -7.630 11.753 1.00 84.44 239 PRO A C 1
ATOM 1863 O O . PRO A 1 239 ? 33.453 -7.354 10.594 1.00 84.44 239 PRO A O 1
ATOM 1866 N N . TRP A 1 240 ? 32.390 -6.821 12.491 1.00 86.94 240 TRP A N 1
ATOM 1867 C CA . TRP A 1 240 ? 31.834 -5.552 11.994 1.00 86.94 240 TRP A CA 1
ATOM 1868 C C . TRP A 1 240 ? 32.896 -4.530 11.569 1.00 86.94 240 TRP A C 1
ATOM 1870 O O . TRP A 1 240 ? 32.633 -3.710 10.696 1.00 86.94 240 TRP A O 1
ATOM 1880 N N . ASP A 1 241 ? 34.085 -4.592 12.166 1.00 85.38 241 ASP A N 1
ATOM 1881 C CA . ASP A 1 241 ? 35.265 -3.792 11.824 1.00 85.38 241 ASP A CA 1
ATOM 1882 C C . ASP A 1 241 ? 35.847 -4.135 10.444 1.00 85.38 241 ASP A C 1
ATOM 1884 O O . ASP A 1 241 ? 36.542 -3.318 9.846 1.00 85.38 241 ASP A O 1
ATOM 1888 N N . ASN A 1 242 ? 35.528 -5.322 9.925 1.00 87.88 242 ASN A N 1
ATOM 1889 C CA . ASN A 1 242 ? 35.977 -5.826 8.633 1.00 87.88 242 ASN A CA 1
ATOM 1890 C C . ASN A 1 242 ? 34.793 -6.337 7.784 1.00 87.88 242 ASN A C 1
ATOM 1892 O O . ASN A 1 242 ? 34.908 -7.325 7.056 1.00 87.88 242 ASN A O 1
ATOM 1896 N N . ALA A 1 243 ? 33.624 -5.701 7.907 1.00 91.44 243 ALA A N 1
ATOM 1897 C CA . ALA A 1 243 ? 32.420 -6.064 7.163 1.00 91.44 243 ALA A CA 1
ATOM 1898 C C . ALA A 1 243 ? 32.096 -5.043 6.064 1.00 91.44 243 ALA A C 1
ATOM 1900 O O . ALA A 1 243 ? 32.209 -3.834 6.256 1.00 91.44 243 ALA A O 1
ATOM 1901 N N . VAL A 1 244 ? 31.616 -5.537 4.923 1.00 94.56 244 VAL A N 1
ATOM 1902 C CA . VAL A 1 244 ? 31.056 -4.723 3.837 1.00 94.56 244 VAL A CA 1
ATOM 1903 C C . VAL A 1 244 ? 29.538 -4.786 3.927 1.00 94.56 244 VAL A C 1
ATOM 1905 O O . VAL A 1 244 ? 28.956 -5.859 3.781 1.00 94.56 244 VAL A O 1
ATOM 1908 N N . LEU A 1 245 ? 28.890 -3.642 4.146 1.00 94.69 245 LEU A N 1
ATOM 1909 C CA . LEU A 1 245 ? 27.432 -3.542 4.184 1.00 94.69 245 LEU A CA 1
ATOM 1910 C C . LEU A 1 245 ? 26.892 -3.109 2.824 1.00 94.69 245 LEU A C 1
ATOM 1912 O O . LEU A 1 245 ? 27.238 -2.042 2.322 1.00 94.69 245 LEU A O 1
ATOM 1916 N N . ILE A 1 246 ? 26.006 -3.920 2.257 1.00 95.25 246 ILE A N 1
ATOM 1917 C CA . ILE A 1 246 ? 25.306 -3.626 1.012 1.00 95.25 246 ILE A CA 1
ATOM 1918 C C . ILE A 1 246 ? 23.820 -3.467 1.329 1.00 95.25 246 ILE A C 1
ATOM 1920 O O . ILE A 1 246 ? 23.172 -4.430 1.729 1.00 95.25 246 ILE A O 1
ATOM 1924 N N . PHE A 1 247 ? 23.275 -2.266 1.131 1.00 92.50 247 PHE A N 1
ATOM 1925 C CA . PHE A 1 247 ? 21.833 -2.012 1.183 1.00 92.50 247 PHE A CA 1
ATOM 1926 C C . PHE A 1 247 ? 21.286 -1.931 -0.245 1.00 92.50 247 PHE A C 1
ATOM 1928 O O . PHE A 1 247 ? 21.419 -0.907 -0.911 1.00 92.50 247 PHE A O 1
ATOM 1935 N N . ASP A 1 248 ? 20.685 -3.017 -0.719 1.00 90.38 248 ASP A N 1
ATOM 1936 C CA . ASP A 1 248 ? 20.087 -3.096 -2.051 1.00 90.38 248 ASP A CA 1
ATOM 1937 C C . ASP A 1 248 ? 18.632 -2.627 -2.025 1.00 90.38 248 ASP A C 1
ATOM 1939 O O . ASP A 1 248 ? 17.897 -3.038 -1.132 1.00 90.38 248 ASP A O 1
ATOM 1943 N N . GLU A 1 249 ? 18.212 -1.799 -2.985 1.00 83.88 249 GLU A N 1
ATOM 1944 C CA . GLU A 1 249 ? 16.905 -1.108 -3.021 1.00 83.88 249 GLU A CA 1
ATOM 1945 C C . GLU A 1 249 ? 16.656 -0.129 -1.848 1.00 83.88 249 GLU A C 1
ATOM 1947 O O . GLU A 1 249 ? 15.540 0.013 -1.346 1.00 83.88 249 GLU A O 1
ATOM 1952 N N . ALA A 1 250 ? 17.698 0.597 -1.426 1.00 81.88 250 ALA A N 1
ATOM 1953 C CA . ALA A 1 250 ? 17.730 1.451 -0.228 1.00 81.88 250 ALA A CA 1
ATOM 1954 C C . ALA A 1 250 ? 16.858 2.732 -0.251 1.00 81.88 250 ALA A C 1
ATOM 1956 O O . ALA A 1 250 ? 17.062 3.628 0.566 1.00 81.88 250 ALA A O 1
ATOM 1957 N N . HIS A 1 251 ? 15.862 2.839 -1.132 1.00 78.62 251 HIS A N 1
ATOM 1958 C CA . HIS A 1 251 ? 15.010 4.031 -1.248 1.00 78.62 251 HIS A CA 1
ATOM 1959 C C . HIS A 1 251 ? 14.087 4.259 -0.034 1.00 78.62 251 HIS A C 1
ATOM 1961 O O . HIS A 1 251 ? 13.611 5.368 0.166 1.00 78.62 251 HIS A O 1
ATOM 1967 N N . ASN A 1 252 ? 13.842 3.236 0.795 1.00 72.00 252 ASN A N 1
ATOM 1968 C CA . ASN A 1 252 ? 13.101 3.357 2.064 1.00 72.00 252 ASN A CA 1
ATOM 1969 C C . ASN A 1 252 ? 14.001 3.334 3.307 1.00 72.00 252 ASN A C 1
ATOM 1971 O O . ASN A 1 252 ? 13.496 3.222 4.428 1.00 72.00 252 ASN A O 1
ATOM 1975 N N . LEU A 1 253 ? 15.324 3.392 3.141 1.00 79.88 253 LEU A N 1
ATOM 1976 C CA . LEU A 1 253 ? 16.247 3.240 4.262 1.00 79.88 253 LEU A CA 1
ATOM 1977 C C . LEU A 1 253 ? 16.051 4.341 5.316 1.00 79.88 253 LEU A C 1
ATOM 1979 O O . LEU A 1 253 ? 16.094 4.051 6.506 1.00 79.88 253 LEU A O 1
ATOM 1983 N N . GLU A 1 254 ? 15.747 5.570 4.886 1.00 80.69 254 GLU A N 1
ATOM 1984 C CA . GLU A 1 254 ? 15.463 6.710 5.770 1.00 80.69 254 GLU A CA 1
ATOM 1985 C C . GLU A 1 254 ? 14.301 6.439 6.733 1.00 80.69 254 GLU A C 1
ATOM 1987 O O . GLU A 1 254 ? 14.463 6.589 7.943 1.00 80.69 254 GLU A O 1
ATOM 1992 N N . SER A 1 255 ? 13.164 5.960 6.213 1.00 70.75 255 SER A N 1
ATOM 1993 C CA . SER A 1 255 ? 11.984 5.646 7.019 1.00 70.75 255 SER A CA 1
ATOM 1994 C C . SER A 1 255 ? 12.273 4.509 7.988 1.00 70.75 255 SER A C 1
ATOM 1996 O O . SER A 1 255 ? 11.924 4.593 9.154 1.00 70.75 255 SER A O 1
ATOM 1998 N N . ILE A 1 256 ? 13.006 3.486 7.546 1.00 74.25 256 ILE A N 1
ATOM 1999 C CA . ILE A 1 256 ? 13.303 2.316 8.379 1.00 74.25 256 ILE A CA 1
ATOM 2000 C C . ILE A 1 256 ? 14.269 2.680 9.512 1.00 74.25 256 ILE A C 1
ATOM 2002 O O . ILE A 1 256 ? 14.129 2.180 10.626 1.00 74.25 256 ILE A O 1
ATOM 2006 N N . CYS A 1 257 ? 15.234 3.564 9.253 1.00 77.31 257 CYS A N 1
ATOM 2007 C CA . CYS A 1 257 ? 16.102 4.116 10.289 1.00 77.31 257 CYS A CA 1
ATOM 2008 C C . CYS A 1 257 ? 15.324 4.981 11.287 1.00 77.31 257 CYS A C 1
ATOM 2010 O O . CYS A 1 257 ? 15.566 4.870 12.488 1.00 77.31 257 CYS A O 1
ATOM 2012 N N . ALA A 1 258 ? 14.402 5.821 10.806 1.00 70.62 258 ALA A N 1
ATOM 2013 C CA . ALA A 1 258 ? 13.556 6.645 11.664 1.00 70.62 258 ALA A CA 1
ATOM 2014 C C . ALA A 1 258 ? 12.661 5.779 12.561 1.00 70.62 258 ALA A C 1
ATOM 2016 O O . ALA A 1 258 ? 12.644 5.979 13.775 1.00 70.62 258 ALA A O 1
ATOM 2017 N N . ASP A 1 259 ? 12.006 4.769 11.989 1.00 70.75 259 ASP A N 1
ATOM 2018 C CA . ASP A 1 259 ? 11.134 3.841 12.710 1.00 70.75 259 ASP A CA 1
ATOM 2019 C C . ASP A 1 259 ? 11.916 3.037 13.759 1.00 70.75 259 ASP A C 1
ATOM 2021 O O . ASP A 1 259 ? 11.470 2.906 14.893 1.00 70.75 259 ASP A O 1
ATOM 2025 N N . ALA A 1 260 ? 13.122 2.557 13.431 1.00 72.69 260 ALA A N 1
ATOM 2026 C CA . ALA A 1 260 ? 13.965 1.804 14.367 1.00 72.69 260 ALA A CA 1
ATOM 2027 C C . ALA A 1 260 ? 14.497 2.643 15.546 1.00 72.69 260 ALA A C 1
ATOM 2029 O O . ALA A 1 260 ? 14.912 2.085 16.564 1.00 72.69 260 ALA A O 1
ATOM 2030 N N . ALA A 1 261 ? 14.527 3.971 15.405 1.00 75.19 261 ALA A N 1
ATOM 2031 C CA . ALA A 1 261 ? 14.926 4.908 16.455 1.00 75.19 261 ALA A CA 1
ATOM 2032 C C . ALA A 1 261 ? 13.728 5.541 17.185 1.00 75.19 261 ALA A C 1
ATOM 2034 O O . ALA A 1 261 ? 13.926 6.307 18.130 1.00 75.19 261 ALA A O 1
ATOM 2035 N N . SER A 1 262 ? 12.505 5.232 16.752 1.00 77.25 262 SER A N 1
ATOM 2036 C CA . SER A 1 262 ? 11.267 5.773 17.303 1.00 77.25 262 SER A CA 1
ATOM 2037 C C . SER A 1 262 ? 10.519 4.695 18.080 1.00 77.25 262 SER A C 1
ATOM 2039 O O . SER A 1 262 ? 10.638 3.502 17.811 1.00 77.25 262 SER A O 1
ATOM 2041 N N . PHE A 1 263 ? 9.747 5.107 19.079 1.00 76.50 263 PHE A N 1
ATOM 2042 C CA . PHE A 1 263 ? 8.863 4.207 19.804 1.00 76.50 263 PHE A CA 1
ATOM 2043 C C . PHE A 1 263 ? 7.585 4.937 20.189 1.00 76.50 263 PHE A C 1
ATOM 2045 O O . PHE A 1 263 ? 7.620 6.107 20.567 1.00 76.50 263 PHE A O 1
ATOM 2052 N N . ASP A 1 264 ? 6.481 4.199 20.168 1.00 74.44 264 ASP A N 1
ATOM 2053 C CA . ASP A 1 264 ? 5.206 4.665 20.689 1.00 74.44 264 ASP A CA 1
ATOM 2054 C C . ASP A 1 264 ? 4.943 3.994 22.036 1.00 74.44 264 ASP A C 1
ATOM 2056 O O . ASP A 1 264 ? 4.792 2.770 22.141 1.00 74.44 264 ASP A O 1
ATOM 2060 N N . LEU A 1 265 ? 4.886 4.800 23.095 1.00 71.50 265 LEU A N 1
ATOM 2061 C CA . LEU A 1 265 ? 4.473 4.334 24.413 1.00 71.50 265 LEU A CA 1
ATOM 2062 C C . LEU A 1 265 ? 2.970 4.553 24.575 1.00 71.50 265 LEU A C 1
ATOM 2064 O O . LEU A 1 265 ? 2.519 5.593 25.051 1.00 71.50 265 LEU A O 1
ATOM 2068 N N . LEU A 1 266 ? 2.192 3.561 24.152 1.00 70.19 266 LEU A N 1
ATOM 2069 C CA . LEU A 1 266 ? 0.742 3.578 24.326 1.00 70.19 266 LEU A CA 1
ATOM 2070 C C . LEU A 1 266 ? 0.379 3.360 25.806 1.00 70.19 266 LEU A C 1
ATOM 2072 O O . LEU A 1 266 ? 1.046 2.565 26.474 1.00 70.19 266 LEU A O 1
ATOM 2076 N N . PRO A 1 267 ? -0.700 3.973 26.326 1.00 69.62 267 PRO A N 1
ATOM 2077 C CA . PRO A 1 267 ? -1.069 3.807 27.733 1.00 69.62 267 PRO A CA 1
ATOM 2078 C C . PRO A 1 267 ? -1.364 2.348 28.103 1.00 69.62 267 PRO A C 1
ATOM 2080 O O . PRO A 1 267 ? -0.944 1.892 29.160 1.00 69.62 267 PRO A O 1
ATOM 2083 N N . ASN A 1 268 ? -1.976 1.575 27.194 1.00 63.88 268 ASN A N 1
ATOM 2084 C CA . ASN A 1 268 ? -2.194 0.140 27.406 1.00 63.88 268 ASN A CA 1
ATOM 2085 C C . ASN A 1 268 ? -0.881 -0.614 27.656 1.00 63.88 268 ASN A C 1
ATOM 2087 O O . ASN A 1 268 ? -0.846 -1.486 28.516 1.00 63.88 268 ASN A O 1
ATOM 2091 N N . ASN A 1 269 ? 0.212 -0.242 26.977 1.00 67.62 269 ASN A N 1
ATOM 2092 C CA . ASN A 1 269 ? 1.515 -0.868 27.204 1.00 67.62 269 ASN A CA 1
ATOM 2093 C C . ASN A 1 269 ? 2.000 -0.605 28.639 1.00 67.62 269 ASN A C 1
ATOM 2095 O O . ASN A 1 269 ? 2.507 -1.515 29.286 1.00 67.62 269 ASN A O 1
ATOM 2099 N N . LEU A 1 270 ? 1.823 0.619 29.153 1.00 78.12 270 LEU A N 1
ATOM 2100 C CA . LEU A 1 270 ? 2.171 0.964 30.537 1.00 78.12 270 LEU A CA 1
ATOM 2101 C C . LEU A 1 270 ? 1.315 0.191 31.541 1.00 78.12 270 LEU A C 1
ATOM 2103 O O . LEU A 1 270 ? 1.860 -0.374 32.488 1.00 78.12 270 LEU A O 1
ATOM 2107 N N . THR A 1 271 ? 0.003 0.115 31.318 1.00 76.00 271 THR A N 1
ATOM 2108 C CA . THR A 1 271 ? -0.912 -0.615 32.202 1.00 76.00 271 THR A CA 1
ATOM 2109 C C . THR A 1 271 ? -0.563 -2.104 32.275 1.00 76.00 271 THR A C 1
ATOM 2111 O O . THR A 1 271 ? -0.464 -2.645 33.379 1.00 76.00 271 THR A O 1
ATOM 2114 N N . SER A 1 272 ? -0.313 -2.762 31.136 1.00 73.31 272 SER A N 1
ATOM 2115 C CA . SER A 1 272 ? 0.098 -4.172 31.112 1.00 73.31 272 SER A CA 1
ATOM 2116 C C . SER A 1 272 ? 1.452 -4.366 31.809 1.00 73.31 272 SER A C 1
ATOM 2118 O O . SER A 1 272 ? 1.570 -5.252 32.650 1.00 73.31 272 SER A O 1
ATOM 2120 N N . CYS A 1 273 ? 2.435 -3.481 31.594 1.00 78.25 273 CYS A N 1
ATOM 2121 C CA . CYS A 1 273 ? 3.723 -3.533 32.304 1.00 78.25 273 CYS A CA 1
ATOM 2122 C C . CYS A 1 273 ? 3.577 -3.371 33.831 1.00 78.25 273 CYS A C 1
ATOM 2124 O O . CYS A 1 273 ? 4.288 -4.021 34.597 1.00 78.25 273 CYS A O 1
ATOM 2126 N N . ILE A 1 274 ? 2.660 -2.516 34.303 1.00 83.94 274 ILE A N 1
ATOM 2127 C CA . ILE A 1 274 ? 2.372 -2.343 35.739 1.00 83.94 274 ILE A CA 1
ATOM 2128 C C . ILE A 1 274 ? 1.759 -3.623 36.324 1.00 83.94 274 ILE A C 1
ATOM 2130 O O . ILE A 1 274 ? 2.102 -4.013 37.446 1.00 83.94 274 ILE A O 1
ATOM 2134 N N . ALA A 1 275 ? 0.862 -4.276 35.581 1.00 81.19 275 ALA A N 1
ATOM 2135 C CA . ALA A 1 275 ? 0.258 -5.544 35.977 1.00 81.19 275 ALA A CA 1
ATOM 2136 C C . ALA A 1 275 ? 1.292 -6.684 36.006 1.00 81.19 275 ALA A C 1
ATOM 2138 O O . ALA A 1 275 ? 1.379 -7.392 37.007 1.00 81.19 275 ALA A O 1
ATOM 2139 N N . GLU A 1 276 ? 2.136 -6.798 34.979 1.00 84.19 276 GLU A N 1
ATOM 2140 C CA . GLU A 1 276 ? 3.236 -7.771 34.913 1.00 84.19 276 GLU A CA 1
ATOM 2141 C C . GLU A 1 276 ? 4.237 -7.579 36.064 1.00 84.19 276 GLU A C 1
ATOM 2143 O O . GLU A 1 276 ? 4.642 -8.544 36.717 1.00 84.19 276 GLU A O 1
ATOM 2148 N N . ALA A 1 277 ? 4.596 -6.332 36.387 1.00 85.25 277 ALA A N 1
ATOM 2149 C CA . ALA A 1 277 ? 5.452 -6.035 37.534 1.00 85.25 277 ALA A CA 1
ATOM 2150 C C . ALA A 1 277 ? 4.787 -6.443 38.861 1.00 85.25 277 ALA A C 1
ATOM 2152 O O . ALA A 1 277 ? 5.453 -6.975 39.749 1.00 85.25 277 ALA A O 1
ATOM 2153 N N . GLN A 1 278 ? 3.470 -6.246 38.998 1.00 88.56 278 GLN A N 1
ATOM 2154 C CA . GLN A 1 278 ? 2.710 -6.705 40.163 1.00 88.56 278 GLN A CA 1
ATOM 2155 C C . GLN A 1 278 ? 2.688 -8.236 40.279 1.00 88.56 278 GLN A C 1
ATOM 2157 O O . GLN A 1 278 ? 2.837 -8.766 41.383 1.00 88.56 278 GLN A O 1
ATOM 2162 N N . GLU A 1 279 ? 2.525 -8.945 39.167 1.00 85.94 279 GLU A N 1
ATOM 2163 C CA . GLU A 1 279 ? 2.571 -10.406 39.125 1.00 85.94 279 GLU A CA 1
ATOM 2164 C C . GLU A 1 279 ? 3.965 -10.928 39.506 1.00 85.94 279 GLU A C 1
ATOM 2166 O O . GLU A 1 279 ? 4.080 -11.843 40.321 1.00 85.94 279 GLU A O 1
ATOM 2171 N N . CYS A 1 280 ? 5.040 -10.281 39.042 1.00 83.00 280 CYS A N 1
ATOM 2172 C CA . CYS A 1 280 ? 6.411 -10.621 39.438 1.00 83.00 280 CYS A CA 1
ATOM 2173 C C . CYS A 1 280 ? 6.638 -10.525 40.956 1.00 83.00 280 CYS A C 1
ATOM 2175 O O . CYS A 1 280 ? 7.307 -11.380 41.540 1.00 83.00 280 CYS A O 1
ATOM 2177 N N . ILE A 1 281 ? 6.061 -9.517 41.622 1.00 86.31 281 ILE A N 1
ATOM 2178 C CA . ILE A 1 281 ? 6.121 -9.379 43.089 1.00 86.31 281 ILE A CA 1
ATOM 2179 C C . ILE A 1 281 ? 5.452 -10.588 43.763 1.00 86.31 281 ILE A C 1
ATOM 2181 O O . ILE A 1 281 ? 5.996 -11.159 44.715 1.00 86.31 281 ILE A O 1
ATOM 2185 N N . GLN A 1 282 ? 4.292 -11.011 43.253 1.00 84.38 282 GLN A N 1
ATOM 2186 C CA . GLN A 1 282 ? 3.556 -12.161 43.781 1.00 84.38 282 GLN A CA 1
ATOM 2187 C C . GLN A 1 282 ? 4.329 -13.465 43.555 1.00 84.38 282 GLN A C 1
ATOM 2189 O O . GLN A 1 282 ? 4.564 -14.205 44.510 1.00 84.38 282 GLN A O 1
ATOM 2194 N N . LEU A 1 283 ? 4.822 -13.710 42.341 1.00 80.94 283 LEU A N 1
ATOM 2195 C CA . LEU A 1 283 ? 5.594 -14.910 42.013 1.00 80.94 283 LEU A CA 1
ATOM 2196 C C . LEU A 1 283 ? 6.882 -15.017 42.841 1.00 80.94 283 LEU A C 1
ATOM 2198 O O . LEU A 1 283 ? 7.180 -16.093 43.361 1.00 80.94 283 LEU A O 1
ATOM 2202 N N . CYS A 1 284 ? 7.610 -13.915 43.051 1.00 79.25 284 CYS A N 1
ATOM 2203 C CA . CYS A 1 284 ? 8.797 -13.917 43.912 1.00 79.25 284 CYS A CA 1
ATOM 2204 C C . CYS A 1 284 ? 8.472 -14.269 45.369 1.00 79.25 284 CYS A C 1
ATOM 2206 O O . CYS A 1 284 ? 9.226 -15.006 46.008 1.00 79.25 284 CYS A O 1
ATOM 2208 N N . SER A 1 285 ? 7.365 -13.746 45.909 1.00 73.19 285 SER A N 1
ATOM 2209 C CA . SER A 1 285 ? 6.976 -14.023 47.299 1.00 73.19 285 SER A CA 1
ATOM 2210 C C . SER A 1 285 ? 6.568 -15.489 47.500 1.00 73.19 285 SER A C 1
ATOM 2212 O O . SER A 1 285 ? 6.980 -16.114 48.479 1.00 73.19 285 SER A O 1
ATOM 2214 N N . VAL A 1 286 ? 5.874 -16.088 46.528 1.00 71.94 286 VAL A N 1
ATOM 2215 C CA . VAL A 1 286 ? 5.544 -17.522 46.528 1.00 71.94 286 VAL A CA 1
ATOM 2216 C C . VAL A 1 286 ? 6.802 -18.387 46.377 1.00 71.94 286 VAL A C 1
ATOM 2218 O O . VAL A 1 286 ? 6.996 -19.320 47.153 1.00 71.94 286 VAL A O 1
ATOM 2221 N N . LYS A 1 287 ? 7.710 -18.061 45.448 1.00 69.88 287 LYS A N 1
ATOM 2222 C CA . LYS A 1 287 ? 8.921 -18.861 45.184 1.00 69.88 287 LYS A CA 1
ATOM 2223 C C . LYS A 1 287 ? 9.897 -18.871 46.371 1.00 69.88 287 LYS A C 1
ATOM 2225 O O . LYS A 1 287 ? 10.388 -19.939 46.740 1.00 69.88 287 LYS A O 1
ATOM 2230 N N . ARG A 1 288 ? 10.074 -17.731 47.064 1.00 67.81 288 ARG A N 1
ATOM 2231 C CA . ARG A 1 288 ? 10.834 -17.644 48.335 1.00 67.81 288 ARG A CA 1
ATOM 2232 C C . ARG A 1 288 ? 10.267 -18.547 49.437 1.00 67.81 288 ARG A C 1
ATOM 2234 O O . ARG A 1 288 ? 11.021 -18.992 50.295 1.00 67.81 288 ARG A O 1
ATOM 2241 N N . SER A 1 289 ? 8.965 -18.834 49.402 1.00 59.97 289 SER A N 1
ATOM 2242 C CA . SER A 1 289 ? 8.291 -19.697 50.381 1.00 59.97 289 SER A CA 1
ATOM 2243 C C . SER A 1 289 ? 8.535 -21.193 50.132 1.00 59.97 289 SER A C 1
ATOM 2245 O O . SER A 1 289 ? 8.423 -21.990 51.059 1.00 59.97 289 SER A O 1
ATOM 2247 N N . ILE A 1 290 ? 8.843 -21.582 48.889 1.00 61.53 290 ILE A N 1
ATOM 2248 C CA . ILE A 1 290 ? 8.906 -22.985 48.449 1.00 61.53 290 ILE A CA 1
ATOM 2249 C C . ILE A 1 290 ? 10.349 -23.500 48.379 1.00 61.53 290 ILE A C 1
ATOM 2251 O O . ILE A 1 290 ? 10.611 -24.627 48.792 1.00 61.53 290 ILE A O 1
ATOM 2255 N N . GLU A 1 291 ? 11.296 -22.707 47.868 1.00 57.59 291 GLU A N 1
ATOM 2256 C CA . GLU A 1 291 ? 12.629 -23.226 47.516 1.00 57.59 291 GLU A CA 1
ATOM 2257 C C . GLU A 1 291 ? 13.685 -23.106 48.628 1.00 57.59 291 GLU A C 1
ATOM 2259 O O . GLU A 1 291 ? 14.770 -23.662 48.478 1.00 57.59 291 GLU A O 1
ATOM 2264 N N . ASN A 1 292 ? 13.388 -22.447 49.760 1.00 50.53 292 ASN A N 1
ATOM 2265 C CA . ASN A 1 292 ? 14.303 -22.267 50.909 1.00 50.53 292 ASN A CA 1
ATOM 2266 C C . ASN A 1 292 ? 15.744 -21.864 50.510 1.00 50.53 292 ASN A C 1
ATOM 2268 O O . ASN A 1 292 ? 16.715 -22.120 51.225 1.00 50.53 292 ASN A O 1
ATOM 2272 N N . SER A 1 293 ? 15.884 -21.228 49.348 1.00 49.53 293 SER A N 1
ATOM 2273 C CA . SER A 1 293 ? 17.125 -20.735 48.789 1.00 49.53 293 SER A CA 1
ATOM 2274 C C . SER A 1 293 ? 16.951 -19.237 48.573 1.00 49.53 293 SER A C 1
ATOM 2276 O O . SER A 1 293 ? 15.977 -18.762 47.985 1.00 49.53 293 SER A O 1
ATOM 2278 N N . ALA A 1 294 ? 17.887 -18.459 49.111 1.00 52.28 294 ALA A N 1
ATOM 2279 C CA . ALA A 1 294 ? 17.998 -17.045 48.796 1.00 52.28 294 ALA A CA 1
ATOM 2280 C C . ALA A 1 294 ? 18.609 -16.927 47.396 1.00 52.28 294 ALA A C 1
ATOM 2282 O O . ALA A 1 294 ? 19.778 -16.562 47.253 1.00 52.28 294 ALA A O 1
ATOM 2283 N N . ASP A 1 295 ? 17.854 -17.313 46.367 1.00 51.94 295 ASP A N 1
ATOM 2284 C CA . ASP A 1 295 ? 18.267 -17.075 44.994 1.00 51.94 295 ASP A CA 1
ATOM 2285 C C . ASP A 1 295 ? 18.248 -15.558 44.777 1.00 51.94 295 ASP A C 1
ATOM 2287 O O . ASP A 1 295 ? 17.200 -14.931 44.612 1.00 51.94 295 ASP A O 1
ATOM 2291 N N . LYS A 1 296 ? 19.427 -14.934 44.891 1.00 54.72 296 LYS A N 1
ATOM 2292 C CA . LYS A 1 296 ? 19.616 -13.473 44.830 1.00 54.72 296 LYS A CA 1
ATOM 2293 C C . LYS A 1 296 ? 19.218 -12.880 43.473 1.00 54.72 296 LYS A C 1
ATOM 2295 O O . LYS A 1 296 ? 19.284 -11.668 43.307 1.00 54.72 296 LYS A O 1
ATOM 2300 N N . GLN A 1 297 ? 18.852 -13.723 42.508 1.00 60.94 297 GLN A N 1
ATOM 2301 C CA . GLN A 1 297 ? 18.501 -13.326 41.154 1.00 60.94 297 GLN A CA 1
ATOM 2302 C C . GLN A 1 297 ? 17.137 -12.620 41.059 1.00 60.94 297 GLN A C 1
ATOM 2304 O O . GLN A 1 297 ? 16.980 -11.759 40.199 1.00 60.94 297 GLN A O 1
ATOM 2309 N N . PHE A 1 298 ? 16.175 -12.931 41.939 1.00 69.38 298 PHE A N 1
ATOM 2310 C CA . PHE A 1 298 ? 14.815 -12.377 41.878 1.00 69.38 298 PHE A CA 1
ATOM 2311 C C . PHE A 1 298 ? 14.414 -11.729 43.213 1.00 69.38 298 PHE A C 1
ATOM 2313 O O . PHE A 1 298 ? 14.229 -12.404 44.230 1.00 69.38 298 PHE A O 1
ATOM 2320 N N . ASP A 1 299 ? 14.286 -10.400 43.219 1.00 76.44 299 ASP A N 1
ATOM 2321 C CA . ASP A 1 299 ? 13.970 -9.622 44.420 1.00 76.44 299 ASP A CA 1
ATOM 2322 C C . ASP A 1 299 ? 12.615 -8.899 44.289 1.00 76.44 299 ASP A C 1
ATOM 2324 O O . ASP A 1 299 ? 12.491 -8.020 43.431 1.00 76.44 299 ASP A O 1
ATOM 2328 N N . PRO A 1 300 ? 11.596 -9.224 45.119 1.00 81.81 300 PRO A N 1
ATOM 2329 C CA . PRO A 1 300 ? 10.316 -8.519 45.129 1.00 81.81 300 PRO A CA 1
ATOM 2330 C C . PRO A 1 300 ? 10.458 -7.002 45.271 1.00 81.81 300 PRO A C 1
ATOM 2332 O O . PRO A 1 300 ? 9.652 -6.269 44.701 1.00 81.81 300 PRO A O 1
ATOM 2335 N N . GLU A 1 301 ? 11.468 -6.525 46.008 1.00 84.12 301 GLU A N 1
ATOM 2336 C CA . GLU A 1 301 ? 11.698 -5.089 46.199 1.00 84.12 301 GLU A CA 1
ATOM 2337 C C . GLU A 1 301 ? 12.062 -4.395 44.881 1.00 84.12 301 GLU A C 1
ATOM 2339 O O . GLU A 1 301 ? 11.515 -3.335 44.577 1.00 84.12 301 GLU A O 1
ATOM 2344 N N . ASN A 1 302 ? 12.883 -5.027 44.036 1.00 85.44 302 ASN A N 1
ATOM 2345 C CA . ASN A 1 302 ? 13.235 -4.486 42.721 1.00 85.44 302 ASN A CA 1
ATOM 2346 C C . ASN A 1 302 ? 12.004 -4.377 41.804 1.00 85.44 302 ASN A C 1
ATOM 2348 O O . ASN A 1 302 ? 11.826 -3.363 41.126 1.00 85.44 302 ASN A O 1
ATOM 2352 N N . TYR A 1 303 ? 11.109 -5.370 41.823 1.00 88.00 303 TYR A N 1
ATOM 2353 C CA . TYR A 1 303 ? 9.859 -5.323 41.052 1.00 88.00 303 TYR A CA 1
ATOM 2354 C C . TYR A 1 303 ? 8.852 -4.310 41.608 1.00 88.00 303 TYR A C 1
ATOM 2356 O O . TYR A 1 303 ? 8.135 -3.672 40.836 1.00 88.00 303 TYR A O 1
ATOM 2364 N N . ALA A 1 304 ? 8.825 -4.102 42.927 1.00 87.25 304 ALA A N 1
ATOM 2365 C CA . ALA A 1 304 ? 8.027 -3.049 43.550 1.00 87.25 304 ALA A CA 1
ATOM 2366 C C . ALA A 1 304 ? 8.518 -1.650 43.148 1.00 87.25 304 ALA A C 1
ATOM 2368 O O . ALA A 1 304 ? 7.699 -0.790 42.818 1.00 87.25 304 ALA A O 1
ATOM 2369 N N . ILE A 1 305 ? 9.839 -1.440 43.104 1.00 87.62 305 ILE A N 1
ATOM 2370 C CA . ILE A 1 305 ? 10.454 -0.201 42.604 1.00 87.62 305 ILE A CA 1
ATOM 2371 C C . ILE A 1 305 ? 10.104 0.010 41.125 1.00 87.62 305 ILE A C 1
ATOM 2373 O O . ILE A 1 305 ? 9.662 1.099 40.757 1.00 87.62 305 ILE A O 1
ATOM 2377 N N . LEU A 1 306 ? 10.231 -1.027 40.287 1.00 88.19 306 LEU A N 1
ATOM 2378 C CA . LEU A 1 306 ? 9.859 -0.971 38.870 1.00 88.19 306 LEU A CA 1
ATOM 2379 C C . LEU A 1 306 ? 8.382 -0.591 38.691 1.00 88.19 306 LEU A C 1
ATOM 2381 O O . LEU A 1 306 ? 8.073 0.330 37.938 1.00 88.19 306 LEU A O 1
ATOM 2385 N N . LYS A 1 307 ? 7.473 -1.242 39.426 1.00 89.62 307 LYS A N 1
ATOM 2386 C CA . LYS A 1 307 ? 6.038 -0.932 39.394 1.00 89.62 307 LYS A CA 1
ATOM 2387 C C . LYS A 1 307 ? 5.768 0.522 39.788 1.00 89.62 307 LYS A C 1
ATOM 2389 O O . LYS A 1 307 ? 5.022 1.211 39.096 1.00 89.62 307 LYS A O 1
ATOM 2394 N N . ALA A 1 308 ? 6.370 0.993 40.881 1.00 88.88 308 ALA A N 1
ATOM 2395 C CA . ALA A 1 308 ? 6.192 2.363 41.354 1.00 88.88 308 ALA A CA 1
ATOM 2396 C C . ALA A 1 308 ? 6.674 3.395 40.321 1.00 88.88 308 ALA A C 1
ATOM 2398 O O . ALA A 1 308 ? 5.996 4.397 40.095 1.00 88.88 308 ALA A O 1
ATOM 2399 N N . LEU A 1 309 ? 7.801 3.131 39.656 1.00 89.25 309 LEU A N 1
ATOM 2400 C CA . LEU A 1 309 ? 8.322 3.980 38.583 1.00 89.25 309 LEU A CA 1
ATOM 2401 C C . LEU A 1 309 ? 7.412 3.996 37.353 1.00 89.25 309 LEU A C 1
ATOM 2403 O O . LEU A 1 309 ? 7.161 5.069 36.814 1.00 89.25 309 LEU A O 1
ATOM 2407 N N . LEU A 1 310 ? 6.878 2.846 36.930 1.00 88.75 310 LEU A N 1
ATOM 2408 C CA . LEU A 1 310 ? 5.932 2.771 35.811 1.00 88.75 310 LEU A CA 1
ATOM 2409 C C . LEU A 1 310 ? 4.639 3.546 36.107 1.00 88.75 310 LEU A C 1
ATOM 2411 O O . LEU A 1 310 ? 4.163 4.286 35.251 1.00 88.75 310 LEU A O 1
ATOM 2415 N N . MET A 1 311 ? 4.119 3.451 37.336 1.00 88.69 311 MET A N 1
ATOM 2416 C CA . MET A 1 311 ? 2.962 4.241 37.778 1.00 88.69 311 MET A CA 1
ATOM 2417 C C . MET A 1 311 ? 3.273 5.745 37.831 1.00 88.69 311 MET A C 1
ATOM 2419 O O . MET A 1 311 ? 2.437 6.568 37.461 1.00 88.69 311 MET A O 1
ATOM 2423 N N . ALA A 1 312 ? 4.473 6.127 38.282 1.00 88.69 312 ALA A N 1
ATOM 2424 C CA . ALA A 1 312 ? 4.904 7.524 38.291 1.00 88.69 312 ALA A CA 1
ATOM 2425 C C . ALA A 1 312 ? 5.071 8.080 36.867 1.00 88.69 312 ALA A C 1
ATOM 2427 O O . ALA A 1 312 ? 4.674 9.215 36.605 1.00 88.69 312 ALA A O 1
ATOM 2428 N N . LEU A 1 313 ? 5.601 7.272 35.945 1.00 86.81 313 LEU A N 1
ATOM 2429 C CA . LEU A 1 313 ? 5.721 7.598 34.527 1.00 86.81 313 LEU A CA 1
ATOM 2430 C C . LEU A 1 313 ? 4.344 7.791 33.880 1.00 86.81 313 LEU A C 1
ATOM 2432 O O . LEU A 1 313 ? 4.119 8.816 33.243 1.00 86.81 313 LEU A O 1
ATOM 2436 N N . GLU A 1 314 ? 3.413 6.857 34.093 1.00 86.50 314 GLU A N 1
ATOM 2437 C CA . GLU A 1 314 ? 2.026 6.953 33.617 1.00 86.50 314 GLU A CA 1
ATOM 2438 C C . GLU A 1 314 ? 1.348 8.232 34.130 1.00 86.50 314 GLU A C 1
ATOM 2440 O O . GLU A 1 314 ? 0.796 9.009 33.347 1.00 86.50 314 GLU A O 1
ATOM 2445 N N . LYS A 1 315 ? 1.463 8.503 35.437 1.00 87.44 315 LYS A N 1
ATOM 2446 C CA . LYS A 1 315 ? 0.922 9.716 36.057 1.00 87.44 315 LYS A CA 1
ATOM 2447 C C . LYS A 1 315 ? 1.505 10.982 35.426 1.00 87.44 315 LYS A C 1
ATOM 2449 O O . LYS A 1 315 ? 0.753 11.885 35.071 1.00 87.44 315 LYS A O 1
ATOM 2454 N N . LYS A 1 316 ? 2.828 11.041 35.267 1.00 84.19 316 LYS A N 1
ATOM 2455 C CA . LYS A 1 316 ? 3.518 12.220 34.742 1.00 84.19 316 LYS A CA 1
ATOM 2456 C C . LYS A 1 316 ? 3.170 12.502 33.280 1.00 84.19 316 LYS A C 1
ATOM 2458 O O . LYS A 1 316 ? 2.991 13.659 32.915 1.00 84.19 316 LYS A O 1
ATOM 2463 N N . ILE A 1 317 ? 3.037 11.464 32.451 1.00 83.56 317 ILE A N 1
ATOM 2464 C CA . ILE A 1 317 ? 2.553 11.612 31.068 1.00 83.56 317 ILE A CA 1
ATOM 2465 C C . ILE A 1 317 ? 1.137 12.208 31.069 1.00 83.56 317 ILE A C 1
ATOM 2467 O O . ILE A 1 317 ? 0.854 13.106 30.280 1.00 83.56 317 ILE A O 1
ATOM 2471 N N . GLY A 1 318 ? 0.268 11.766 31.985 1.00 80.75 318 GLY A N 1
ATOM 2472 C CA . GLY A 1 318 ? -1.097 12.284 32.123 1.00 80.75 318 GLY A CA 1
ATOM 2473 C C . GLY A 1 318 ? -1.199 13.745 32.587 1.00 80.75 318 GLY A C 1
ATOM 2474 O O . GLY A 1 318 ? -2.203 14.398 32.296 1.00 80.75 318 GLY A O 1
ATOM 2475 N N . GLU A 1 319 ? -0.178 14.262 33.277 1.00 84.06 319 GLU A N 1
ATOM 2476 C CA . GLU A 1 319 ? -0.096 15.648 33.768 1.00 84.06 319 GLU A CA 1
ATOM 2477 C C . GLU A 1 319 ? 0.398 16.652 32.708 1.00 84.06 319 GLU A C 1
ATOM 2479 O O . GLU A 1 319 ? 0.348 17.861 32.941 1.00 84.06 319 GLU A O 1
ATOM 2484 N N . LEU A 1 320 ? 0.855 16.185 31.539 1.00 79.19 320 LEU A N 1
ATOM 2485 C CA . LEU A 1 320 ? 1.300 17.062 30.455 1.00 79.19 320 LEU A CA 1
ATOM 2486 C C . LEU A 1 320 ? 0.131 17.896 29.908 1.00 79.19 320 LEU A C 1
ATOM 2488 O O . LEU A 1 320 ? -0.877 17.367 29.442 1.00 79.19 320 LEU A O 1
ATOM 2492 N N . VAL A 1 321 ? 0.286 19.220 29.936 1.00 73.81 321 VAL A N 1
ATOM 2493 C CA . VAL A 1 321 ? -0.725 20.163 29.441 1.00 73.81 321 VAL A CA 1
ATOM 2494 C C . VAL A 1 321 ? -0.587 20.310 27.927 1.00 73.81 321 VAL A C 1
ATOM 2496 O O . VAL A 1 321 ? 0.408 20.836 27.435 1.00 73.81 321 VAL A O 1
ATOM 2499 N N . ILE A 1 322 ? -1.582 19.834 27.178 1.00 70.25 322 ILE A N 1
ATOM 2500 C CA . ILE A 1 322 ? -1.611 19.926 25.714 1.00 70.25 322 ILE A CA 1
ATOM 2501 C C . ILE A 1 322 ? -2.258 21.256 25.306 1.00 70.25 322 ILE A C 1
ATOM 2503 O O . ILE A 1 322 ? -3.480 21.394 25.336 1.00 70.25 322 ILE A O 1
ATOM 2507 N N . ASP A 1 323 ? -1.441 22.223 24.885 1.00 49.03 323 ASP A N 1
ATOM 2508 C CA . ASP A 1 323 ? -1.907 23.569 24.510 1.00 49.03 323 ASP A CA 1
ATOM 2509 C C . ASP A 1 323 ? -2.707 23.601 23.187 1.00 49.03 323 ASP A C 1
ATOM 2511 O O . ASP A 1 323 ? -3.478 24.528 22.938 1.00 49.03 323 ASP A O 1
ATOM 2515 N N . SER A 1 324 ? -2.542 22.593 22.319 1.00 47.03 324 SER A N 1
ATOM 2516 C CA . SER A 1 324 ? -3.249 22.475 21.035 1.00 47.03 324 SER A CA 1
ATOM 2517 C C . SER A 1 324 ? -3.553 21.019 20.686 1.00 47.03 324 SER A C 1
ATOM 2519 O O . SER A 1 324 ? -2.650 20.190 20.593 1.00 47.03 324 SER A O 1
ATOM 2521 N N . LYS A 1 325 ? -4.826 20.716 20.402 1.00 44.16 325 LYS A N 1
ATOM 2522 C CA . LYS A 1 325 ? -5.274 19.380 19.965 1.00 44.16 325 LYS A CA 1
ATOM 2523 C C . LYS A 1 325 ? -4.760 18.980 18.572 1.00 44.16 325 LYS A C 1
ATOM 2525 O O . LYS A 1 325 ? -4.794 17.800 18.251 1.00 44.16 325 LYS A O 1
ATOM 2530 N N . GLU A 1 326 ? -4.291 19.932 17.758 1.00 36.41 326 GLU A N 1
ATOM 2531 C CA . GLU A 1 326 ? -3.739 19.665 16.416 1.00 36.41 326 GLU A CA 1
ATOM 2532 C C . GLU A 1 326 ? -2.226 19.405 16.427 1.00 36.41 326 GLU A C 1
ATOM 2534 O O . GLU A 1 326 ? -1.735 18.632 15.611 1.00 36.41 326 GLU A O 1
ATOM 2539 N N . LEU A 1 327 ? -1.483 20.041 17.340 1.00 39.50 327 LEU A N 1
ATOM 2540 C CA . LEU A 1 327 ? -0.020 19.908 17.444 1.00 39.50 327 LEU A CA 1
ATOM 2541 C C . LEU A 1 327 ? 0.419 18.949 18.562 1.00 39.50 327 LEU A C 1
ATOM 2543 O O . LEU A 1 327 ? 1.592 18.580 18.625 1.00 39.50 327 LEU A O 1
ATOM 2547 N N . GLY A 1 328 ? -0.502 18.562 19.450 1.00 59.62 328 GLY A N 1
ATOM 2548 C CA . GLY A 1 328 ? -0.192 17.779 20.642 1.00 59.62 328 GLY A CA 1
ATOM 2549 C C . GLY A 1 328 ? 0.771 18.505 21.589 1.00 59.62 328 GLY A C 1
ATOM 2550 O O . GLY A 1 328 ? 1.020 19.706 21.472 1.00 59.62 328 GLY A O 1
ATOM 2551 N N . TYR A 1 329 ? 1.328 17.765 22.548 1.00 65.56 329 TYR A N 1
ATOM 2552 C CA . TYR A 1 329 ? 2.450 18.236 23.360 1.00 65.56 329 TYR A CA 1
ATOM 2553 C C . TYR A 1 329 ? 3.760 17.875 22.655 1.00 65.56 329 TYR A C 1
ATOM 2555 O O . TYR A 1 329 ? 4.213 16.734 22.718 1.00 65.56 329 TYR A O 1
ATOM 2563 N N . THR A 1 330 ? 4.361 18.845 21.963 1.00 69.75 330 THR A N 1
ATOM 2564 C CA . THR A 1 330 ? 5.598 18.638 21.197 1.00 69.75 330 THR A CA 1
ATOM 2565 C C . THR A 1 330 ? 6.778 19.344 21.865 1.00 69.75 330 THR A C 1
ATOM 2567 O O . THR A 1 330 ? 6.726 20.540 22.159 1.00 69.75 330 THR A O 1
ATOM 2570 N N . LYS A 1 331 ? 7.878 18.614 22.077 1.00 74.75 331 LYS A N 1
ATOM 2571 C CA . LYS A 1 331 ? 9.154 19.132 22.595 1.00 74.75 331 LYS A CA 1
ATOM 2572 C C . LYS A 1 331 ? 10.327 18.586 21.768 1.00 74.75 331 LYS A C 1
ATOM 2574 O O . LYS A 1 331 ? 10.187 17.528 21.156 1.00 74.75 331 LYS A O 1
ATOM 2579 N N . PRO A 1 332 ? 11.489 19.267 21.743 1.00 67.44 332 PRO A N 1
ATOM 2580 C CA . PRO A 1 332 ? 12.709 18.703 21.167 1.00 67.44 332 PRO A CA 1
ATOM 2581 C C . PRO A 1 332 ? 13.080 17.384 21.853 1.00 67.44 332 PRO A C 1
ATOM 2583 O O . PRO A 1 332 ? 12.891 17.256 23.059 1.00 67.44 332 PRO A O 1
ATOM 2586 N N . GLY A 1 333 ? 13.672 16.432 21.123 1.00 71.00 333 GLY A N 1
ATOM 2587 C CA . GLY A 1 333 ? 14.011 15.109 21.668 1.00 71.00 333 GLY A CA 1
ATOM 2588 C C . GLY A 1 333 ? 14.901 15.143 22.920 1.00 71.00 333 GLY A C 1
ATOM 2589 O O . GLY A 1 333 ? 14.794 14.264 23.767 1.00 71.00 333 GLY A O 1
ATOM 2590 N N . SER A 1 334 ? 15.713 16.190 23.108 1.00 79.56 334 SER A N 1
ATOM 2591 C CA . SER A 1 334 ? 16.515 16.390 24.326 1.00 79.56 334 SER A CA 1
ATOM 2592 C C . SER A 1 334 ? 15.679 16.544 25.601 1.00 79.56 334 SER A C 1
ATOM 2594 O O . SER A 1 334 ? 16.172 16.244 26.686 1.00 79.56 334 SER A O 1
ATOM 2596 N N . TYR A 1 335 ? 14.415 16.959 25.484 1.00 84.94 335 TYR A N 1
ATOM 2597 C CA . TYR A 1 335 ? 13.489 17.068 26.609 1.00 84.94 335 TYR A CA 1
ATOM 2598 C C . TYR A 1 335 ? 13.231 15.718 27.291 1.00 84.94 335 TYR A C 1
ATOM 2600 O O . TYR A 1 335 ? 12.922 15.691 28.477 1.00 84.94 335 TYR A O 1
ATOM 2608 N N . ILE A 1 336 ? 13.416 14.589 26.592 1.00 82.94 336 ILE A N 1
ATOM 2609 C CA . ILE A 1 336 ? 13.212 13.262 27.190 1.00 82.94 336 ILE A CA 1
ATOM 2610 C C . ILE A 1 336 ? 14.117 13.033 28.410 1.00 82.94 336 ILE A C 1
ATOM 2612 O O . ILE A 1 336 ? 13.707 12.378 29.362 1.00 82.94 336 ILE A O 1
ATOM 2616 N N . TYR A 1 337 ? 15.323 13.609 28.421 1.00 84.88 337 TYR A N 1
ATOM 2617 C CA . TYR A 1 337 ? 16.257 13.475 29.539 1.00 84.88 337 TYR A CA 1
ATOM 2618 C C . TYR A 1 337 ? 15.808 14.282 30.756 1.00 84.88 337 TYR A C 1
ATOM 2620 O O . TYR A 1 337 ? 15.866 13.775 31.871 1.00 84.88 337 TYR A O 1
ATOM 2628 N N . GLU A 1 338 ? 15.313 15.502 30.542 1.00 85.94 338 GLU A N 1
ATOM 2629 C CA . GLU A 1 338 ? 14.702 16.320 31.596 1.00 85.94 338 GLU A CA 1
ATOM 2630 C C . GLU A 1 338 ? 13.472 15.598 32.163 1.00 85.94 338 GLU A C 1
ATOM 2632 O O . GLU A 1 338 ? 13.398 15.327 33.364 1.00 85.94 338 GLU A O 1
ATOM 2637 N N . PHE A 1 339 ? 12.589 15.141 31.271 1.00 86.50 339 PHE A N 1
ATOM 2638 C CA . PHE A 1 339 ? 11.372 14.422 31.617 1.00 86.50 339 PHE A CA 1
ATOM 2639 C C . PHE A 1 339 ? 11.637 13.167 32.467 1.00 86.50 339 PHE A C 1
ATOM 2641 O O . PHE A 1 339 ? 10.960 12.965 33.477 1.00 86.50 339 PHE A O 1
ATOM 2648 N N . LEU A 1 340 ? 12.626 12.347 32.094 1.00 86.44 340 LEU A N 1
ATOM 2649 C CA . LEU A 1 340 ? 13.014 11.137 32.829 1.00 86.44 340 LEU A CA 1
ATOM 2650 C C . LEU A 1 340 ? 13.789 11.442 34.122 1.00 86.44 340 LEU A C 1
ATOM 2652 O O . LEU A 1 340 ? 13.616 10.732 35.114 1.00 86.44 340 LEU A O 1
ATOM 2656 N N . SER A 1 341 ? 14.598 12.505 34.152 1.00 85.62 341 SER A N 1
ATOM 2657 C CA . SER A 1 341 ? 15.398 12.868 35.332 1.00 85.62 341 SER A CA 1
ATOM 2658 C C . SER A 1 341 ? 14.541 13.218 36.547 1.00 85.62 341 SER A C 1
ATOM 2660 O O . SER A 1 341 ? 14.859 12.814 37.661 1.00 85.62 341 SER A O 1
ATOM 2662 N N . GLU A 1 342 ? 13.402 13.876 36.338 1.00 86.19 342 GLU A N 1
ATOM 2663 C CA . GLU A 1 342 ? 12.433 14.172 37.400 1.00 86.19 342 GLU A CA 1
ATOM 2664 C C . GLU A 1 342 ? 11.746 12.908 37.956 1.00 86.19 342 GLU A C 1
ATOM 2666 O O . GLU A 1 342 ? 11.208 12.933 39.059 1.00 86.19 342 GLU A O 1
ATOM 2671 N N . LEU A 1 343 ? 11.771 11.793 37.214 1.00 85.88 343 LEU A N 1
ATOM 2672 C CA . LEU A 1 343 ? 11.348 10.471 37.693 1.00 85.88 343 LEU A CA 1
ATOM 2673 C C . LEU A 1 343 ? 12.509 9.691 38.341 1.00 85.88 343 LEU A C 1
ATOM 2675 O O . LEU A 1 343 ? 12.369 8.503 38.624 1.00 85.88 343 LEU A O 1
ATOM 2679 N N . ASN A 1 344 ? 13.662 10.334 38.563 1.00 84.62 344 ASN A N 1
ATOM 2680 C CA . ASN A 1 344 ? 14.923 9.721 38.996 1.00 84.62 344 ASN A CA 1
ATOM 2681 C C . ASN A 1 344 ? 15.443 8.619 38.049 1.00 84.62 344 ASN A C 1
ATOM 2683 O O . ASN A 1 344 ? 16.234 7.755 38.447 1.00 84.62 344 ASN A O 1
ATOM 2687 N N . ILE A 1 345 ? 15.035 8.653 36.776 1.00 84.19 345 ILE A N 1
ATOM 2688 C CA . ILE A 1 345 ? 15.553 7.770 35.729 1.00 84.19 345 ILE A CA 1
ATOM 2689 C C . ILE A 1 345 ? 16.750 8.475 35.082 1.00 84.19 345 ILE A C 1
ATOM 2691 O O . ILE A 1 345 ? 16.614 9.331 34.210 1.00 84.19 345 ILE A O 1
ATOM 2695 N N . THR A 1 346 ? 17.944 8.122 35.550 1.00 83.56 346 THR A N 1
ATOM 2696 C CA . THR A 1 346 ? 19.240 8.591 35.056 1.00 83.56 346 THR A CA 1
ATOM 2697 C C . THR A 1 346 ? 19.919 7.483 34.251 1.00 83.56 346 THR A C 1
ATOM 2699 O O . THR A 1 346 ? 19.451 6.344 34.202 1.00 83.56 346 THR A O 1
ATOM 2702 N N . SER A 1 347 ? 21.057 7.785 33.626 1.00 76.81 347 SER A N 1
ATOM 2703 C CA . SER A 1 347 ? 21.870 6.778 32.929 1.00 76.81 347 SER A CA 1
ATOM 2704 C C . SER A 1 347 ? 22.347 5.637 33.840 1.00 76.81 347 SER A C 1
ATOM 2706 O O . SER A 1 347 ? 22.560 4.525 33.363 1.00 76.81 347 SER A O 1
ATOM 2708 N N . GLU A 1 348 ? 22.506 5.887 35.141 1.00 76.38 348 GLU A N 1
ATOM 2709 C CA . GLU A 1 348 ? 22.960 4.885 36.109 1.00 76.38 348 GLU A CA 1
ATOM 2710 C C . GLU A 1 348 ? 21.802 4.023 36.634 1.00 76.38 348 GLU A C 1
ATOM 2712 O O . GLU A 1 348 ? 21.946 2.805 36.771 1.00 76.38 348 GLU A O 1
ATOM 2717 N N . THR A 1 349 ? 20.630 4.621 36.885 1.00 81.69 349 THR A N 1
ATOM 2718 C CA . THR A 1 349 ? 19.446 3.875 37.345 1.00 81.69 349 THR A CA 1
ATOM 2719 C C . THR A 1 349 ? 18.785 3.084 36.219 1.00 81.69 349 THR A C 1
ATOM 2721 O O . THR A 1 349 ? 18.277 1.990 36.470 1.00 81.69 349 THR A O 1
ATOM 2724 N N . SER A 1 350 ? 18.863 3.559 34.970 1.00 79.19 350 SER A N 1
ATOM 2725 C CA . SER A 1 350 ? 18.307 2.863 33.803 1.00 79.19 350 SER A CA 1
ATOM 2726 C C . SER A 1 350 ? 18.922 1.480 33.589 1.00 79.19 350 SER A C 1
ATOM 2728 O O . SER A 1 350 ? 18.195 0.541 33.279 1.00 79.19 350 SER A O 1
ATOM 2730 N N . LYS A 1 351 ? 20.228 1.309 33.833 1.00 78.56 351 LYS A N 1
ATOM 2731 C CA . LYS A 1 351 ? 20.897 0.005 33.716 1.00 78.56 351 LYS A CA 1
ATOM 2732 C C . LYS A 1 351 ? 20.321 -1.023 34.694 1.00 78.56 351 LYS A C 1
ATOM 2734 O O . LYS A 1 351 ? 19.961 -2.118 34.281 1.00 78.56 351 LYS A O 1
ATOM 2739 N N . LYS A 1 352 ? 20.149 -0.637 35.964 1.00 80.12 352 LYS A N 1
ATOM 2740 C CA . LYS A 1 352 ? 19.536 -1.500 36.993 1.00 80.12 352 LYS A CA 1
ATOM 2741 C C . LYS A 1 352 ? 18.072 -1.826 36.678 1.00 80.12 352 LYS A C 1
ATOM 2743 O O . LYS A 1 352 ? 17.614 -2.932 36.957 1.00 80.12 352 LYS A O 1
ATOM 2748 N N . LEU A 1 353 ? 17.338 -0.873 36.097 1.00 81.44 353 LEU A N 1
ATOM 2749 C CA . LEU A 1 353 ? 15.955 -1.084 35.666 1.00 81.44 353 LEU A CA 1
ATOM 2750 C C . LEU A 1 353 ? 15.867 -2.077 34.510 1.00 81.44 353 LEU A C 1
ATOM 2752 O O . LEU A 1 353 ? 15.030 -2.971 34.564 1.00 81.44 353 LEU A O 1
ATOM 2756 N N . ILE A 1 354 ? 16.747 -1.964 33.513 1.00 78.38 354 ILE A N 1
ATOM 2757 C CA . ILE A 1 354 ? 16.828 -2.920 32.403 1.00 78.38 354 ILE A CA 1
ATOM 2758 C C . ILE A 1 354 ? 17.120 -4.326 32.938 1.00 78.38 354 ILE A C 1
ATOM 2760 O O . ILE A 1 354 ? 16.375 -5.248 32.622 1.00 78.38 354 ILE A O 1
ATOM 2764 N N . ASP A 1 355 ? 18.109 -4.474 33.826 1.00 78.06 355 ASP A N 1
ATOM 2765 C CA . ASP A 1 355 ? 18.434 -5.769 34.443 1.00 78.06 355 ASP A CA 1
ATOM 2766 C C . ASP A 1 355 ? 17.227 -6.359 35.209 1.00 78.06 355 ASP A C 1
ATOM 2768 O O . ASP A 1 355 ? 16.966 -7.563 35.165 1.00 78.06 355 ASP A O 1
ATOM 2772 N N . THR A 1 356 ? 16.444 -5.506 35.882 1.00 82.31 356 THR A N 1
ATOM 2773 C CA . THR A 1 356 ? 15.220 -5.917 36.594 1.00 82.31 356 THR A CA 1
ATOM 2774 C C . THR A 1 356 ? 14.116 -6.358 35.624 1.00 82.31 356 THR A C 1
ATOM 2776 O O . THR A 1 356 ? 13.468 -7.379 35.859 1.00 82.31 356 THR A O 1
ATOM 2779 N N . ILE A 1 357 ? 13.905 -5.626 34.525 1.00 80.81 357 ILE A N 1
ATOM 2780 C CA . ILE A 1 357 ? 12.912 -5.940 33.481 1.00 80.81 357 ILE A CA 1
ATOM 2781 C C . ILE A 1 357 ? 13.256 -7.258 32.771 1.00 80.81 357 ILE A C 1
ATOM 2783 O O . ILE A 1 357 ? 12.378 -8.101 32.564 1.00 80.81 357 ILE A O 1
ATOM 2787 N N . ASP A 1 358 ? 14.532 -7.483 32.458 1.00 73.56 358 ASP A N 1
ATOM 2788 C CA . ASP A 1 358 ? 14.999 -8.743 31.873 1.00 73.56 358 ASP A CA 1
ATOM 2789 C C . ASP A 1 358 ? 14.747 -9.922 32.833 1.00 73.56 358 ASP A C 1
ATOM 2791 O O . ASP A 1 358 ? 14.321 -11.003 32.414 1.00 73.56 358 ASP A O 1
ATOM 2795 N N . GLY A 1 359 ? 14.913 -9.702 34.143 1.00 73.12 359 GLY A N 1
ATOM 2796 C CA . GLY A 1 359 ? 14.536 -10.664 35.180 1.00 73.12 359 GLY A CA 1
ATOM 2797 C C . GLY A 1 359 ? 13.028 -10.948 35.243 1.00 73.12 359 GLY A C 1
ATOM 2798 O O . GLY A 1 359 ? 12.640 -12.107 35.395 1.00 73.12 359 GLY A O 1
ATOM 2799 N N . ALA A 1 360 ? 12.171 -9.925 35.110 1.00 73.12 360 ALA A N 1
ATOM 2800 C CA . ALA A 1 360 ? 10.705 -10.074 35.134 1.00 73.12 360 ALA A CA 1
ATOM 2801 C C . ALA A 1 360 ? 10.215 -11.041 34.048 1.00 73.12 360 ALA A C 1
ATOM 2803 O O . ALA A 1 360 ? 9.441 -11.958 34.326 1.00 73.12 360 ALA A O 1
ATOM 2804 N N . SER A 1 361 ? 10.735 -10.881 32.828 1.00 68.06 361 SER A N 1
ATOM 2805 C CA . SER A 1 361 ? 10.377 -11.726 31.683 1.00 68.06 361 SER A CA 1
ATOM 2806 C C . SER A 1 361 ? 10.647 -13.211 31.959 1.00 68.06 361 SER A C 1
ATOM 2808 O O . SER A 1 361 ? 9.824 -14.067 31.644 1.00 68.06 361 SER A O 1
ATOM 2810 N N . LEU A 1 362 ? 11.775 -13.529 32.605 1.00 67.62 362 LEU A N 1
ATOM 2811 C CA . LEU A 1 362 ? 12.131 -14.906 32.967 1.00 67.62 362 LEU A CA 1
ATOM 2812 C C . LEU A 1 362 ? 11.224 -15.480 34.064 1.00 67.62 362 LEU A C 1
ATOM 2814 O O . LEU A 1 362 ? 10.894 -16.666 34.026 1.00 67.62 362 LEU A O 1
ATOM 2818 N N . LEU A 1 363 ? 10.838 -14.660 35.041 1.00 70.44 363 LEU A N 1
ATOM 2819 C CA . LEU A 1 363 ? 10.027 -15.086 36.179 1.00 70.44 363 LEU A CA 1
ATOM 2820 C C . LEU A 1 363 ? 8.577 -15.397 35.776 1.00 70.44 363 LEU A C 1
ATOM 2822 O O . LEU A 1 363 ? 8.031 -16.417 36.200 1.00 70.44 363 LEU A O 1
ATOM 2826 N N . LEU A 1 364 ? 7.975 -14.559 34.928 1.00 70.56 364 LEU A N 1
ATOM 2827 C CA . LEU A 1 364 ? 6.611 -14.749 34.411 1.00 70.56 364 LEU A CA 1
ATOM 2828 C C . LEU A 1 364 ? 6.495 -16.011 33.538 1.00 70.56 364 LEU A C 1
ATOM 2830 O O . LEU A 1 364 ? 5.484 -16.718 33.571 1.00 70.56 364 LEU A O 1
ATOM 2834 N N . GLU A 1 365 ? 7.553 -16.352 32.796 1.00 65.31 365 GLU A N 1
ATOM 2835 C CA . GLU A 1 365 ? 7.636 -17.615 32.050 1.00 65.31 365 GLU A CA 1
ATOM 2836 C C . GLU A 1 365 ? 7.706 -18.843 32.984 1.00 65.31 365 GLU A C 1
ATOM 2838 O O . GLU A 1 365 ? 7.130 -19.894 32.687 1.00 65.31 365 GLU A O 1
ATOM 2843 N N . GLU A 1 366 ? 8.384 -18.734 34.131 1.00 64.94 366 GLU A N 1
ATOM 2844 C CA . GLU A 1 366 ? 8.506 -19.825 35.108 1.00 64.94 366 GLU A CA 1
ATOM 2845 C C . GLU A 1 366 ? 7.221 -20.045 35.924 1.00 64.94 366 GLU A C 1
ATOM 2847 O O . GLU A 1 366 ? 6.834 -21.198 36.130 1.00 64.94 366 GLU A O 1
ATOM 2852 N N . GLY A 1 367 ? 6.520 -18.976 36.319 1.00 55.53 367 GLY A N 1
ATOM 2853 C CA . GLY A 1 367 ? 5.260 -19.051 37.075 1.00 55.53 367 GLY A CA 1
ATOM 2854 C C . GLY A 1 367 ? 4.146 -19.799 36.335 1.00 55.53 367 GLY A C 1
ATOM 2855 O O . GLY A 1 367 ? 3.490 -20.665 36.910 1.00 55.53 367 GLY A O 1
ATOM 2856 N N . ASN A 1 368 ? 4.020 -19.578 35.023 1.00 48.56 368 ASN A N 1
ATOM 2857 C CA . ASN A 1 368 ? 3.043 -20.264 34.166 1.00 48.56 368 ASN A CA 1
ATOM 2858 C C . ASN A 1 368 ? 3.318 -21.770 33.962 1.00 48.56 368 ASN A C 1
ATOM 2860 O O . ASN A 1 368 ? 2.483 -22.495 33.420 1.00 48.56 368 ASN A O 1
ATOM 2864 N N . SER A 1 369 ? 4.488 -22.261 34.382 1.00 43.59 369 SER A N 1
ATOM 2865 C CA . SER A 1 369 ? 4.920 -23.651 34.191 1.00 43.59 369 SER A CA 1
ATOM 2866 C C . SER A 1 369 ? 4.588 -24.572 35.369 1.00 43.59 369 SER A C 1
ATOM 2868 O O . SER A 1 369 ? 4.523 -25.788 35.193 1.00 43.59 369 SER A O 1
ATOM 2870 N N . ALA A 1 370 ? 4.431 -24.025 36.577 1.00 42.19 370 ALA A N 1
ATOM 2871 C CA . ALA A 1 370 ? 4.372 -24.813 37.810 1.00 42.19 370 ALA A CA 1
ATOM 2872 C C . ALA A 1 370 ? 3.047 -25.580 38.000 1.00 42.19 370 ALA A C 1
ATOM 2874 O O . ALA A 1 370 ? 3.001 -26.535 38.772 1.00 42.19 370 ALA A O 1
ATOM 2875 N N . GLU A 1 371 ? 1.986 -25.226 37.266 1.00 38.50 371 GLU A N 1
ATOM 2876 C CA . GLU A 1 371 ? 0.668 -25.863 37.406 1.00 38.50 371 GLU A CA 1
ATOM 2877 C C . GLU A 1 371 ? 0.398 -27.031 36.435 1.00 38.50 371 GLU A C 1
ATOM 2879 O O . GLU A 1 371 ? -0.607 -27.727 36.595 1.00 38.50 371 GLU A O 1
ATOM 2884 N N . THR A 1 372 ? 1.251 -27.314 35.436 1.00 32.84 372 THR A N 1
ATOM 2885 C CA . THR A 1 372 ? 0.950 -28.369 34.442 1.00 32.84 372 THR A CA 1
ATOM 2886 C C . THR A 1 372 ? 2.166 -29.218 34.039 1.00 32.84 372 THR A C 1
ATOM 2888 O O . THR A 1 372 ? 3.128 -28.740 33.448 1.00 32.84 372 THR A O 1
ATOM 2891 N N . GLY A 1 373 ? 2.110 -30.529 34.333 1.00 30.16 373 GLY A N 1
ATOM 2892 C CA . GLY A 1 373 ? 3.018 -31.548 33.775 1.00 30.16 373 GLY A CA 1
ATOM 2893 C C . GLY A 1 373 ? 2.898 -31.678 32.241 1.00 30.16 373 GLY A C 1
ATOM 2894 O O . GLY A 1 373 ? 2.170 -30.900 31.634 1.00 30.16 373 GLY A O 1
ATOM 2895 N N . PRO A 1 374 ? 3.562 -32.659 31.582 1.00 30.27 374 PRO A N 1
ATOM 2896 C CA . PRO A 1 374 ? 3.904 -32.667 30.145 1.00 30.27 374 PRO A CA 1
ATOM 2897 C C . PRO A 1 374 ? 2.713 -32.915 29.193 1.00 30.27 374 PRO A C 1
ATOM 2899 O O . PRO A 1 374 ? 2.699 -33.831 28.372 1.00 30.27 374 PRO A O 1
ATOM 2902 N N . LYS A 1 375 ? 1.696 -32.069 29.297 1.00 29.39 375 LYS A N 1
ATOM 2903 C CA . LYS A 1 375 ? 0.610 -31.838 28.358 1.00 29.39 375 LYS A CA 1
ATOM 2904 C C . LYS A 1 375 ? 0.388 -30.329 28.370 1.00 29.39 375 LYS A C 1
ATOM 2906 O O . LYS A 1 375 ? -0.298 -29.824 29.252 1.00 29.39 375 LYS A O 1
ATOM 2911 N N . MET A 1 376 ? 0.966 -29.618 27.397 1.00 30.03 376 MET A N 1
ATOM 2912 C CA . MET A 1 376 ? 0.597 -28.227 27.118 1.00 30.03 376 MET A CA 1
ATOM 2913 C C . MET A 1 376 ? -0.899 -28.190 26.776 1.00 30.03 376 MET A C 1
ATOM 2915 O O . MET A 1 376 ? -1.293 -28.362 25.627 1.00 30.03 376 MET A O 1
ATOM 2919 N N . LYS A 1 377 ? -1.753 -27.987 27.779 1.00 25.84 377 LYS A N 1
ATOM 2920 C CA . LYS A 1 377 ? -3.022 -27.298 27.583 1.00 25.84 377 LYS A CA 1
ATOM 2921 C C . LYS A 1 377 ? -2.722 -25.842 27.874 1.00 25.84 377 LYS A C 1
ATOM 2923 O O . LYS A 1 377 ? -2.681 -25.440 29.031 1.00 25.84 377 LYS A O 1
ATOM 2928 N N . ALA A 1 378 ? -2.451 -25.086 26.817 1.00 29.92 378 ALA A N 1
ATOM 2929 C CA . ALA A 1 378 ? -2.370 -23.642 26.891 1.00 29.92 378 ALA A CA 1
ATOM 2930 C C . ALA A 1 378 ? -3.692 -23.115 27.473 1.00 29.92 378 ALA A C 1
ATOM 2932 O O . ALA A 1 378 ? -4.705 -23.051 26.782 1.00 29.92 378 ALA A O 1
ATOM 2933 N N . LYS A 1 379 ? -3.688 -22.745 28.755 1.00 23.84 379 LYS A N 1
ATOM 2934 C CA . LYS A 1 379 ? -4.673 -21.836 29.351 1.00 23.84 379 LYS A CA 1
ATOM 2935 C C . LYS A 1 379 ? -4.237 -20.394 29.061 1.00 23.84 379 LYS A C 1
ATOM 2937 O O . LYS A 1 379 ? -4.117 -19.562 29.943 1.00 23.84 379 LYS A O 1
ATOM 2942 N N . ALA A 1 380 ? -3.974 -20.121 27.790 1.00 25.86 380 ALA A N 1
ATOM 2943 C CA . ALA A 1 380 ? -4.034 -18.785 27.233 1.00 25.86 380 ALA A CA 1
ATOM 2944 C C . ALA A 1 380 ? -5.297 -18.798 26.379 1.00 25.86 380 ALA A C 1
ATOM 2946 O O . ALA A 1 380 ? -5.278 -19.226 25.226 1.00 25.86 380 ALA A O 1
ATOM 2947 N N . THR A 1 381 ? -6.429 -18.447 26.985 1.00 22.59 381 THR A N 1
ATOM 2948 C CA . THR A 1 381 ? -7.713 -18.337 26.290 1.00 22.59 381 THR A CA 1
ATOM 2949 C C . THR A 1 381 ? -7.692 -17.072 25.430 1.00 22.59 381 THR A C 1
ATOM 2951 O O . THR A 1 381 ? -8.373 -16.096 25.709 1.00 22.59 381 THR A O 1
ATOM 2954 N N . PHE A 1 382 ? -6.878 -17.081 24.377 1.00 22.28 382 PHE A N 1
ATOM 2955 C CA . PHE A 1 382 ? -7.116 -16.275 23.191 1.00 22.28 382 PHE A CA 1
ATOM 2956 C C . PHE A 1 382 ? -7.915 -17.164 22.245 1.00 22.28 382 PHE A C 1
ATOM 2958 O O . PHE A 1 382 ? -7.387 -18.111 21.662 1.00 22.28 382 PHE A O 1
ATOM 2965 N N . HIS A 1 383 ? -9.217 -16.901 22.141 1.00 20.22 383 HIS A N 1
ATOM 2966 C CA . HIS A 1 383 ? -10.050 -17.521 21.121 1.00 20.22 383 HIS A CA 1
ATOM 2967 C C . HIS A 1 383 ? -9.615 -17.018 19.742 1.00 20.22 383 HIS A C 1
ATOM 2969 O O . HIS A 1 383 ? -10.093 -16.006 19.238 1.00 20.22 383 HIS A O 1
ATOM 2975 N N . VAL A 1 384 ? -8.701 -17.761 19.125 1.00 22.06 384 VAL A N 1
ATOM 2976 C CA . VAL A 1 384 ? -8.563 -17.825 17.674 1.00 22.06 384 VAL A CA 1
ATOM 2977 C C . VAL A 1 384 ? -9.724 -18.688 17.189 1.00 22.06 384 VAL A C 1
ATOM 2979 O O . VAL A 1 384 ? -9.724 -19.896 17.413 1.00 22.06 384 VAL A O 1
ATOM 2982 N N . ASN A 1 385 ? -10.739 -18.085 16.569 1.00 22.58 385 ASN A N 1
ATOM 2983 C CA . ASN A 1 385 ? -11.715 -18.877 15.828 1.00 22.58 385 ASN A CA 1
ATOM 2984 C C . ASN A 1 385 ? -11.060 -19.365 14.534 1.00 22.58 385 ASN A C 1
ATOM 2986 O O . ASN A 1 385 ? -10.710 -18.575 13.657 1.00 22.58 385 ASN A O 1
ATOM 2990 N N . GLU A 1 386 ? -10.906 -20.684 14.465 1.00 21.95 386 GLU A N 1
ATOM 2991 C CA . GLU A 1 386 ? -10.556 -21.471 13.292 1.00 21.95 386 GLU A CA 1
ATOM 2992 C C . GLU A 1 386 ? -11.441 -21.086 12.098 1.00 21.95 386 GLU A C 1
ATOM 2994 O O . GLU A 1 386 ? -12.667 -21.198 12.142 1.00 21.95 386 GLU A O 1
ATOM 2999 N N . CYS A 1 387 ? -10.817 -20.675 10.994 1.00 21.55 387 CYS A N 1
ATOM 3000 C CA . CYS A 1 387 ? -11.447 -20.766 9.685 1.00 21.55 387 CYS A CA 1
ATOM 3001 C C . CYS A 1 387 ? -11.366 -22.241 9.271 1.00 21.55 387 CYS A C 1
ATOM 3003 O O . CYS A 1 387 ? -10.326 -22.708 8.803 1.00 21.55 387 CYS A O 1
ATOM 3005 N N . GLN A 1 388 ? -12.429 -23.005 9.532 1.00 24.19 388 GLN A N 1
ATOM 3006 C CA . GLN A 1 388 ? -12.539 -24.376 9.046 1.00 24.19 388 GLN A CA 1
ATOM 3007 C C . GLN A 1 388 ? -12.570 -24.363 7.516 1.00 24.19 388 GLN A C 1
ATOM 3009 O O . GLN A 1 388 ? -13.525 -23.896 6.895 1.00 24.19 388 GLN A O 1
ATOM 3014 N N . GLN A 1 389 ? -11.516 -24.916 6.917 1.00 23.39 389 GLN A N 1
ATOM 3015 C CA . GLN A 1 389 ? -11.543 -25.417 5.551 1.00 23.39 389 GLN A CA 1
ATOM 3016 C C . GLN A 1 389 ? -12.652 -26.469 5.456 1.00 23.39 389 GLN A C 1
ATOM 3018 O O . GLN A 1 389 ? -12.503 -27.588 5.940 1.00 23.39 389 GLN A O 1
ATOM 3023 N N . THR A 1 390 ? -13.771 -26.110 4.834 1.00 23.14 390 THR A N 1
ATOM 3024 C CA . THR A 1 390 ? -14.720 -27.088 4.306 1.00 23.14 390 THR A CA 1
ATOM 3025 C C . THR A 1 390 ? -14.447 -27.231 2.816 1.00 23.14 390 THR A C 1
ATOM 3027 O O . THR A 1 390 ? -14.693 -26.346 2.003 1.00 23.14 390 THR A O 1
ATOM 3030 N N . SER A 1 391 ? -13.833 -28.358 2.483 1.00 24.14 391 SER A N 1
ATOM 3031 C CA . SER A 1 391 ? -13.748 -28.909 1.139 1.00 24.14 391 SER A CA 1
ATOM 3032 C C . SER A 1 391 ? -15.121 -29.407 0.676 1.00 24.14 391 SER A C 1
ATOM 3034 O O . SER A 1 391 ? -15.787 -30.106 1.439 1.00 24.14 391 SER A O 1
ATOM 3036 N N . GLY A 1 392 ? -15.460 -29.165 -0.593 1.00 22.34 392 GLY A N 1
ATOM 3037 C CA . GLY A 1 392 ? -16.411 -29.989 -1.350 1.00 22.34 392 GLY A CA 1
ATOM 3038 C C . GLY A 1 392 ? -17.732 -29.319 -1.733 1.00 22.34 392 GLY A C 1
ATOM 3039 O O . GLY A 1 392 ? -18.626 -29.186 -0.911 1.00 22.34 392 GLY A O 1
ATOM 3040 N N . ASP A 1 393 ? -17.834 -29.003 -3.026 1.00 24.02 393 ASP A N 1
ATOM 3041 C CA . ASP A 1 393 ? -19.042 -28.954 -3.860 1.00 24.02 393 ASP A CA 1
ATOM 3042 C C . ASP A 1 393 ? -20.186 -27.980 -3.525 1.00 24.02 393 ASP A C 1
ATOM 3044 O O . ASP A 1 393 ? -21.082 -28.259 -2.737 1.00 24.02 393 ASP A O 1
ATOM 3048 N N . ALA A 1 394 ? -20.216 -26.884 -4.299 1.00 22.19 394 ALA A N 1
ATOM 3049 C CA . ALA A 1 394 ? -21.307 -26.503 -5.215 1.00 22.19 394 ALA A CA 1
ATOM 3050 C C . ALA A 1 394 ? -21.544 -24.982 -5.239 1.00 22.19 394 ALA A C 1
ATOM 3052 O O . ALA A 1 394 ? -22.265 -24.450 -4.406 1.00 22.19 394 ALA A O 1
ATOM 3053 N N . LEU A 1 395 ? -21.011 -24.296 -6.259 1.00 23.12 395 LEU A N 1
ATOM 3054 C CA . LEU A 1 395 ? -21.793 -23.407 -7.134 1.00 23.12 395 LEU A CA 1
ATOM 3055 C C . LEU A 1 395 ? -20.929 -22.911 -8.305 1.00 23.12 395 LEU A C 1
ATOM 3057 O O . LEU A 1 395 ? -20.001 -22.122 -8.162 1.00 23.12 395 LEU A O 1
ATOM 3061 N N . LYS A 1 396 ? -21.269 -23.436 -9.488 1.00 27.52 396 LYS A N 1
ATOM 3062 C CA . LYS A 1 396 ? -20.970 -22.875 -10.811 1.00 27.52 396 LYS A CA 1
ATOM 3063 C C . LYS A 1 396 ? -21.539 -21.449 -10.904 1.00 27.52 396 LYS A C 1
ATOM 3065 O O . LYS A 1 396 ? -22.558 -21.195 -10.270 1.00 27.52 396 LYS A O 1
ATOM 3070 N N . VAL A 1 397 ? -20.957 -20.635 -11.803 1.00 27.30 397 VAL A N 1
ATOM 3071 C CA . VAL A 1 397 ? -21.219 -19.205 -12.140 1.00 27.30 397 VAL A CA 1
ATOM 3072 C C . VAL A 1 397 ? -20.123 -18.330 -11.502 1.00 27.30 397 VAL A C 1
ATOM 3074 O O . VAL A 1 397 ? -20.159 -18.082 -10.312 1.00 27.30 397 VAL A O 1
ATOM 3077 N N . LEU A 1 398 ? -19.035 -17.935 -12.174 1.00 27.42 398 LEU A N 1
ATOM 3078 C CA . LEU A 1 398 ? -18.910 -17.220 -13.451 1.00 27.42 398 LEU A CA 1
ATOM 3079 C C . LEU A 1 398 ? -17.698 -17.738 -14.248 1.00 27.42 398 LEU A C 1
ATOM 3081 O O . LEU A 1 398 ? -16.586 -17.833 -13.738 1.00 27.42 398 LEU A O 1
ATOM 3085 N N . GLY A 1 399 ? -17.899 -18.076 -15.520 1.00 25.42 399 GLY A N 1
ATOM 3086 C CA . GLY A 1 399 ? -16.828 -18.563 -16.383 1.00 25.42 399 GLY A CA 1
ATOM 3087 C C . GLY A 1 399 ? -16.001 -17.433 -16.989 1.00 25.42 399 GLY A C 1
ATOM 3088 O O . GLY A 1 399 ? -16.392 -16.910 -18.027 1.00 25.42 399 GLY A O 1
ATOM 3089 N N . ARG A 1 400 ? -14.827 -17.123 -16.423 1.00 31.88 400 ARG A N 1
ATOM 3090 C CA . ARG A 1 400 ? -13.692 -16.520 -17.153 1.00 31.88 400 ARG A CA 1
ATOM 3091 C C . ARG A 1 400 ? -12.381 -17.114 -16.610 1.00 31.88 400 ARG A C 1
ATOM 3093 O O . ARG A 1 400 ? -12.114 -17.048 -15.422 1.00 31.88 400 ARG A O 1
ATOM 3100 N N . ARG A 1 401 ? -11.609 -17.788 -17.475 1.00 30.92 401 ARG A N 1
ATOM 3101 C CA . ARG A 1 401 ? -10.331 -18.456 -17.136 1.00 30.92 401 ARG A CA 1
ATOM 3102 C C . ARG A 1 401 ? -9.168 -17.453 -17.074 1.00 30.92 401 ARG A C 1
ATOM 3104 O O . ARG A 1 401 ? -9.028 -16.685 -18.025 1.00 30.92 401 ARG A O 1
ATOM 3111 N N . PHE A 1 402 ? -8.322 -17.558 -16.046 1.00 29.72 402 PHE A N 1
ATOM 3112 C CA . PHE A 1 402 ? -7.065 -16.814 -15.848 1.00 29.72 402 PHE A CA 1
ATOM 3113 C C . PHE A 1 402 ? -5.939 -17.227 -16.795 1.00 29.72 402 PHE A C 1
ATOM 3115 O O . PHE A 1 402 ? -5.887 -18.374 -17.244 1.00 29.72 402 PHE A O 1
ATOM 3122 N N . PHE A 1 403 ? -5.012 -16.298 -17.038 1.00 36.84 403 PHE A N 1
ATOM 3123 C CA . PHE A 1 403 ? -3.696 -16.568 -17.614 1.00 36.84 403 PHE A CA 1
ATOM 3124 C C . PHE A 1 403 ? -2.613 -16.139 -16.621 1.00 36.84 403 PHE A C 1
ATOM 3126 O O . PHE A 1 403 ? -2.560 -14.976 -16.230 1.00 36.84 403 PHE A O 1
ATOM 3133 N N . LEU A 1 404 ? -1.756 -17.084 -16.232 1.00 29.95 404 LEU A N 1
ATOM 3134 C CA . LEU A 1 404 ? -0.588 -16.866 -15.378 1.00 29.95 404 LEU A CA 1
ATOM 3135 C C . LEU A 1 404 ? 0.679 -16.926 -16.238 1.00 29.95 404 LEU A C 1
ATOM 3137 O O . LEU A 1 404 ? 0.782 -17.760 -17.142 1.00 29.95 404 LEU A O 1
ATOM 3141 N N . LEU A 1 405 ? 1.650 -16.059 -15.954 1.00 30.69 405 LEU A N 1
ATOM 3142 C CA . LEU A 1 405 ? 2.990 -16.142 -16.536 1.00 30.69 405 LEU A CA 1
ATOM 3143 C C . LEU A 1 405 ? 3.800 -17.239 -15.815 1.00 30.69 405 LEU A C 1
ATOM 3145 O O . LEU A 1 405 ? 3.944 -17.175 -14.595 1.00 30.69 405 LEU A O 1
ATOM 3149 N N . PRO A 1 406 ? 4.376 -18.224 -16.528 1.00 24.44 406 PRO A N 1
ATOM 3150 C CA . PRO A 1 406 ? 5.424 -19.063 -15.967 1.00 24.44 406 PRO A CA 1
ATOM 3151 C C . PRO A 1 406 ? 6.713 -18.249 -15.778 1.00 24.44 406 PRO A C 1
ATOM 3153 O O . PRO A 1 406 ? 7.113 -17.463 -16.637 1.00 24.44 406 PRO A O 1
ATOM 3156 N N . SER A 1 407 ? 7.379 -18.462 -14.646 1.00 24.97 407 SER A N 1
ATOM 3157 C CA . SER A 1 407 ? 8.550 -17.730 -14.151 1.00 24.97 407 SER A CA 1
ATOM 3158 C C . SER A 1 407 ? 9.868 -18.109 -14.851 1.00 24.97 407 SER A C 1
ATOM 3160 O O . SER A 1 407 ? 10.853 -18.494 -14.213 1.00 24.97 407 SER A O 1
ATOM 3162 N N . HIS A 1 408 ? 9.911 -17.948 -16.175 1.00 26.39 408 HIS A N 1
ATOM 3163 C CA . HIS A 1 408 ? 11.123 -18.076 -16.986 1.00 26.39 408 HIS A CA 1
ATOM 3164 C C . HIS A 1 408 ? 11.342 -16.813 -17.829 1.00 26.39 408 HIS A C 1
ATOM 3166 O O . HIS A 1 408 ? 10.872 -16.716 -18.957 1.00 26.39 408 HIS A O 1
ATOM 3172 N N . ALA A 1 409 ? 12.072 -15.844 -17.272 1.00 26.56 409 ALA A N 1
ATOM 3173 C CA . ALA A 1 409 ? 12.630 -14.720 -18.018 1.00 26.56 409 ALA A CA 1
ATOM 3174 C C . ALA A 1 409 ? 14.139 -14.950 -18.189 1.00 26.56 409 ALA A C 1
ATOM 3176 O O . ALA A 1 409 ? 14.868 -15.042 -17.200 1.00 26.56 409 ALA A O 1
ATOM 3177 N N . SER A 1 410 ? 14.591 -15.085 -19.436 1.00 25.05 410 SER A N 1
ATOM 3178 C CA . SER A 1 410 ? 16.012 -15.054 -19.796 1.00 25.05 410 SER A CA 1
ATOM 3179 C C . SER A 1 410 ? 16.536 -13.616 -19.739 1.00 25.05 410 SER A C 1
ATOM 3181 O O . SER A 1 410 ? 15.809 -12.674 -20.051 1.00 25.05 410 SER A O 1
ATOM 3183 N N . ALA A 1 411 ? 17.794 -13.456 -19.321 1.00 27.56 411 ALA A N 1
ATOM 3184 C CA . ALA A 1 411 ? 18.497 -12.176 -19.246 1.00 27.56 411 ALA A CA 1
ATOM 3185 C C . ALA A 1 411 ? 18.693 -11.552 -20.644 1.00 27.56 411 ALA A C 1
ATOM 3187 O O . ALA A 1 411 ? 19.026 -12.276 -21.582 1.00 27.56 411 ALA A O 1
ATOM 3188 N N . ILE A 1 412 ? 18.503 -10.229 -20.777 1.00 28.11 412 ILE A N 1
ATOM 3189 C CA . ILE A 1 412 ? 18.670 -9.481 -22.040 1.00 28.11 412 ILE A CA 1
ATOM 3190 C C . ILE A 1 412 ? 19.504 -8.186 -21.819 1.00 28.11 412 ILE A C 1
ATOM 3192 O O . ILE A 1 412 ? 19.243 -7.490 -20.838 1.00 28.11 412 ILE A O 1
ATOM 3196 N N . PRO A 1 413 ? 20.448 -7.861 -22.740 1.00 24.95 413 PRO A N 1
ATOM 3197 C CA . PRO A 1 413 ? 20.800 -6.533 -23.268 1.00 24.95 413 PRO A CA 1
ATOM 3198 C C . PRO A 1 413 ? 20.709 -5.205 -22.495 1.00 24.95 413 PRO A C 1
ATOM 3200 O O . PRO A 1 413 ? 19.588 -4.736 -22.376 1.00 24.95 413 PRO A O 1
ATOM 3203 N N . ALA A 1 414 ? 21.786 -4.462 -22.183 1.00 25.38 414 ALA A N 1
ATOM 3204 C CA . ALA A 1 414 ? 21.711 -2.998 -21.992 1.00 25.38 414 ALA A CA 1
ATOM 3205 C C . ALA A 1 414 ? 22.670 -2.248 -22.940 1.00 25.38 414 ALA A C 1
ATOM 3207 O O . ALA A 1 414 ? 23.887 -2.358 -22.812 1.00 25.38 414 ALA A O 1
ATOM 3208 N N . HIS A 1 415 ? 22.123 -1.439 -23.856 1.00 27.50 415 HIS A N 1
ATOM 3209 C CA . HIS A 1 415 ? 22.855 -0.415 -24.614 1.00 27.50 415 HIS A CA 1
ATOM 3210 C C . HIS A 1 415 ? 22.148 0.954 -24.541 1.00 27.50 415 HIS A C 1
ATOM 3212 O O . HIS A 1 415 ? 20.968 1.060 -24.220 1.00 27.50 415 HIS A O 1
ATOM 3218 N N . SER A 1 416 ? 22.960 1.982 -24.785 1.00 26.25 416 SER A N 1
ATOM 3219 C CA . SER A 1 416 ? 22.819 3.441 -24.649 1.00 26.25 416 SER A CA 1
ATOM 3220 C C . SER A 1 416 ? 21.542 4.073 -25.245 1.00 26.25 416 SER A C 1
ATOM 3222 O O . SER A 1 416 ? 20.942 3.493 -26.147 1.00 26.25 416 SER A O 1
ATOM 3224 N N . PRO A 1 417 ? 21.153 5.301 -24.825 1.00 28.75 417 PRO A N 1
ATOM 3225 C CA . PRO A 1 417 ? 20.000 6.001 -25.399 1.00 28.75 417 PRO A CA 1
ATOM 3226 C C . PRO A 1 417 ? 20.192 6.254 -26.907 1.00 28.75 417 PRO A C 1
ATOM 3228 O O . PRO A 1 417 ? 21.289 6.653 -27.311 1.00 28.75 417 PRO A O 1
ATOM 3231 N N . PRO A 1 418 ? 19.153 6.062 -27.743 1.00 31.88 418 PRO A N 1
ATOM 3232 C CA . PRO A 1 418 ? 19.281 6.236 -29.179 1.00 31.88 418 PRO A CA 1
ATOM 3233 C C . PRO A 1 418 ? 19.375 7.720 -29.543 1.00 31.88 418 PRO A C 1
ATOM 3235 O O . PRO A 1 418 ? 18.688 8.586 -28.995 1.00 31.88 418 PRO A O 1
ATOM 3238 N N . THR A 1 419 ? 20.241 8.001 -30.508 1.00 31.69 419 THR A N 1
ATOM 3239 C CA . THR A 1 419 ? 20.329 9.265 -31.238 1.00 31.69 419 THR A CA 1
ATOM 3240 C C . THR A 1 419 ? 18.994 9.584 -31.936 1.00 31.69 419 THR A C 1
ATOM 3242 O O . THR A 1 419 ? 18.344 8.685 -32.476 1.00 31.69 419 THR A O 1
ATOM 3245 N N . PRO A 1 420 ? 18.562 10.857 -31.981 1.00 36.28 420 PRO A N 1
ATOM 3246 C CA . PRO A 1 420 ? 17.256 11.233 -32.514 1.00 36.28 420 PRO A CA 1
ATOM 3247 C C . PRO A 1 420 ? 17.290 11.316 -34.049 1.00 36.28 420 PRO A C 1
ATOM 3249 O O . PRO A 1 420 ? 17.530 12.389 -34.594 1.00 36.28 420 PRO A O 1
ATOM 3252 N N . ALA A 1 421 ? 17.081 10.194 -34.752 1.00 35.03 421 ALA A N 1
ATOM 3253 C CA . ALA A 1 421 ? 16.807 10.198 -36.203 1.00 35.03 421 ALA A CA 1
ATOM 3254 C C . ALA A 1 421 ? 16.204 8.900 -36.802 1.00 35.03 421 ALA A C 1
ATOM 3256 O O . ALA A 1 421 ? 15.945 8.879 -38.004 1.00 35.03 421 ALA A O 1
ATOM 3257 N N . ALA A 1 422 ? 15.980 7.823 -36.038 1.00 46.19 422 ALA A N 1
ATOM 3258 C CA . ALA A 1 422 ? 15.407 6.579 -36.574 1.00 46.19 422 ALA A CA 1
ATOM 3259 C C . ALA A 1 422 ? 13.869 6.565 -36.470 1.00 46.19 422 ALA A C 1
ATOM 3261 O O . ALA A 1 422 ? 13.305 7.023 -35.477 1.00 46.19 422 ALA A O 1
ATOM 3262 N N . ALA A 1 423 ? 13.185 6.055 -37.501 1.00 62.66 423 ALA A N 1
ATOM 3263 C CA . ALA A 1 423 ? 11.739 5.836 -37.472 1.00 62.66 423 ALA A CA 1
ATOM 3264 C C . ALA A 1 423 ? 11.372 4.862 -36.337 1.00 62.66 423 ALA A C 1
ATOM 3266 O O . ALA A 1 423 ? 12.075 3.875 -36.131 1.00 62.66 423 ALA A O 1
ATOM 3267 N N . MET A 1 424 ? 10.295 5.143 -35.596 1.00 79.50 424 MET A N 1
ATOM 3268 C CA . MET A 1 424 ? 9.890 4.293 -34.471 1.00 79.50 424 MET A CA 1
ATOM 3269 C C . MET A 1 424 ? 9.452 2.901 -34.958 1.00 79.50 424 MET A C 1
ATOM 3271 O O . MET A 1 424 ? 8.675 2.830 -35.917 1.00 79.50 424 MET A O 1
ATOM 3275 N N . PRO A 1 425 ? 9.922 1.807 -34.329 1.00 90.25 425 PRO A N 1
ATOM 3276 C CA . PRO A 1 425 ? 9.567 0.452 -34.730 1.00 90.25 425 PRO A CA 1
ATOM 3277 C C . PRO A 1 425 ? 8.097 0.133 -34.435 1.00 90.25 425 PRO A C 1
ATOM 3279 O O . PRO A 1 425 ? 7.522 0.583 -33.440 1.00 90.25 425 PRO A O 1
ATOM 3282 N N . VAL A 1 426 ? 7.506 -0.684 -35.308 1.00 93.25 426 VAL A N 1
ATOM 3283 C CA . VAL A 1 426 ? 6.119 -1.153 -35.212 1.00 93.25 426 VAL A CA 1
ATOM 3284 C C . VAL A 1 426 ? 6.120 -2.670 -35.079 1.00 93.25 426 VAL A C 1
ATOM 3286 O O . VAL A 1 426 ? 6.702 -3.371 -35.908 1.00 93.25 426 VAL A O 1
ATOM 3289 N N . TYR A 1 427 ? 5.449 -3.178 -34.049 1.00 94.31 427 TYR A N 1
ATOM 3290 C CA . TYR A 1 427 ? 5.336 -4.605 -33.762 1.00 94.31 427 TYR A CA 1
ATOM 3291 C C . TYR A 1 427 ? 3.896 -5.069 -33.982 1.00 94.31 427 TYR A C 1
ATOM 3293 O O . TYR A 1 427 ? 3.004 -4.685 -33.231 1.00 94.31 427 TYR A O 1
ATOM 3301 N N . SER A 1 428 ? 3.661 -5.928 -34.976 1.00 95.38 428 SER A N 1
ATOM 3302 C CA . SER A 1 428 ? 2.355 -6.574 -35.171 1.00 95.38 428 SER A CA 1
ATOM 3303 C C . SER A 1 428 ? 2.200 -7.737 -34.185 1.00 95.38 428 SER A C 1
ATOM 3305 O O . SER A 1 428 ? 2.659 -8.853 -34.443 1.00 95.38 428 SER A O 1
ATOM 3307 N N . ILE A 1 429 ? 1.529 -7.494 -33.059 1.00 94.31 429 ILE A N 1
ATOM 3308 C CA . ILE A 1 429 ? 1.291 -8.480 -31.996 1.00 94.31 429 ILE A CA 1
ATOM 3309 C C . ILE A 1 429 ? -0.204 -8.802 -31.966 1.00 94.31 429 ILE A C 1
ATOM 3311 O O . ILE A 1 429 ? -1.038 -7.915 -31.814 1.00 94.31 429 ILE A O 1
ATOM 3315 N N . ARG A 1 430 ? -0.575 -10.077 -32.147 1.00 92.38 430 ARG A N 1
ATOM 3316 C CA . ARG A 1 430 ? -1.986 -10.530 -32.218 1.00 92.38 430 ARG A CA 1
ATOM 3317 C C . ARG A 1 430 ? -2.864 -9.717 -33.184 1.00 92.38 430 ARG A C 1
ATOM 3319 O O . ARG A 1 430 ? -4.037 -9.469 -32.905 1.00 92.38 430 ARG A O 1
ATOM 3326 N N . GLY A 1 431 ? -2.291 -9.300 -34.315 1.00 90.62 431 GLY A N 1
ATOM 3327 C CA . GLY A 1 431 ? -2.977 -8.490 -35.327 1.00 90.62 431 GLY A CA 1
ATOM 3328 C C . GLY A 1 431 ? -3.228 -7.035 -34.917 1.00 90.62 431 GLY A C 1
ATOM 3329 O O . GLY A 1 431 ? -4.058 -6.377 -35.538 1.00 90.62 431 GLY A O 1
ATOM 3330 N N . VAL A 1 432 ? -2.555 -6.547 -33.871 1.00 95.31 432 VAL A N 1
ATOM 3331 C CA . VAL A 1 432 ? -2.536 -5.141 -33.458 1.00 95.31 432 VAL A CA 1
ATOM 3332 C C . VAL A 1 432 ? -1.137 -4.590 -33.706 1.00 95.31 432 VAL A C 1
ATOM 3334 O O . VAL A 1 432 ? -0.159 -5.128 -33.188 1.00 95.31 432 VAL A O 1
ATOM 3337 N N . ASP A 1 433 ? -1.057 -3.504 -34.470 1.00 96.06 433 ASP A N 1
ATOM 3338 C CA . ASP A 1 433 ? 0.194 -2.794 -34.720 1.00 96.06 433 ASP A CA 1
ATOM 3339 C C . ASP A 1 433 ? 0.532 -1.897 -33.526 1.00 96.06 433 ASP A C 1
ATOM 3341 O O . ASP A 1 433 ? -0.161 -0.915 -33.243 1.00 96.06 433 ASP A O 1
ATOM 3345 N N . VAL A 1 434 ? 1.590 -2.261 -32.803 1.00 96.44 434 VAL A N 1
ATOM 3346 C CA . VAL A 1 434 ? 2.089 -1.532 -31.638 1.00 96.44 434 VAL A CA 1
ATOM 3347 C C . VAL A 1 434 ? 3.313 -0.715 -32.039 1.00 96.44 434 VAL A C 1
ATOM 3349 O O . VAL A 1 434 ? 4.415 -1.248 -32.154 1.00 96.44 434 VAL A O 1
ATOM 3352 N N . ASP A 1 435 ? 3.128 0.593 -32.206 1.00 94.19 435 ASP A N 1
ATOM 3353 C CA . ASP A 1 435 ? 4.230 1.557 -32.243 1.00 94.19 435 ASP A CA 1
ATOM 3354 C C . ASP A 1 435 ? 4.943 1.545 -30.881 1.00 94.19 435 ASP A C 1
ATOM 3356 O O . ASP A 1 435 ? 4.287 1.694 -29.842 1.00 94.19 435 ASP A O 1
ATOM 3360 N N . PHE A 1 436 ? 6.268 1.403 -30.865 1.00 93.25 436 PHE A N 1
ATOM 3361 C CA . PHE A 1 436 ? 7.073 1.439 -29.641 1.00 93.25 436 PHE A CA 1
ATOM 3362 C C . PHE A 1 436 ? 8.211 2.467 -29.782 1.00 93.25 436 PHE A C 1
ATOM 3364 O O . PHE A 1 436 ? 8.761 2.611 -30.871 1.00 93.25 436 PHE A O 1
ATOM 3371 N N . PRO A 1 437 ? 8.571 3.227 -28.727 1.00 87.38 437 PRO A N 1
ATOM 3372 C CA . PRO A 1 437 ? 9.504 4.355 -28.854 1.00 87.38 437 PRO A CA 1
ATOM 3373 C C . PRO A 1 437 ? 10.964 3.972 -29.148 1.00 87.38 437 PRO A C 1
ATOM 3375 O O . PRO A 1 437 ? 11.765 4.838 -29.494 1.00 87.38 437 PRO A O 1
ATOM 3378 N N . PHE A 1 438 ? 11.321 2.701 -28.994 1.00 85.31 438 PHE A N 1
ATOM 3379 C CA . PHE A 1 438 ? 12.643 2.137 -29.268 1.00 85.31 438 PHE A CA 1
ATOM 3380 C C . PHE A 1 438 ? 12.493 0.654 -29.629 1.00 85.31 438 PHE A C 1
ATOM 3382 O O . PHE A 1 438 ? 11.377 0.138 -29.646 1.00 85.31 438 PHE A O 1
ATOM 3389 N N . ASP A 1 439 ? 13.584 -0.046 -29.931 1.00 83.31 439 ASP A N 1
ATOM 3390 C CA . ASP A 1 439 ? 13.513 -1.480 -30.216 1.00 83.31 439 ASP A CA 1
ATOM 3391 C C . ASP A 1 439 ? 13.121 -2.272 -28.958 1.00 83.31 439 ASP A C 1
ATOM 3393 O O . ASP A 1 439 ? 13.810 -2.231 -27.939 1.00 83.31 439 ASP A O 1
ATOM 3397 N N . ALA A 1 440 ? 11.974 -2.952 -29.009 1.00 82.75 440 ALA A N 1
ATOM 3398 C CA . ALA A 1 440 ? 11.397 -3.650 -27.872 1.00 82.75 440 ALA A CA 1
ATOM 3399 C C . ALA A 1 440 ? 12.155 -4.954 -27.592 1.00 82.75 440 ALA A C 1
ATOM 3401 O O . ALA A 1 440 ? 12.422 -5.742 -28.497 1.00 82.75 440 ALA A O 1
ATOM 3402 N N . TYR A 1 441 ? 12.437 -5.222 -26.318 1.00 79.81 441 TYR A N 1
ATOM 3403 C CA . TYR A 1 441 ? 13.017 -6.496 -25.889 1.00 79.81 441 TYR A CA 1
ATOM 3404 C C . TYR A 1 441 ? 11.994 -7.639 -25.985 1.00 79.81 441 TYR A C 1
ATOM 3406 O O . TYR A 1 441 ? 10.796 -7.420 -25.808 1.00 79.81 441 TYR A O 1
ATOM 3414 N N . ASP A 1 442 ? 12.446 -8.889 -26.129 1.00 76.50 442 ASP A N 1
ATOM 3415 C CA . ASP A 1 442 ? 11.547 -10.059 -26.190 1.00 76.50 442 ASP A CA 1
ATOM 3416 C C . ASP A 1 442 ? 10.616 -10.164 -24.974 1.00 76.50 442 ASP A C 1
ATOM 3418 O O . ASP A 1 442 ? 9.447 -10.541 -25.088 1.00 76.50 442 ASP A O 1
ATOM 3422 N N . CYS A 1 443 ? 11.110 -9.792 -23.789 1.00 75.38 443 CYS A N 1
ATOM 3423 C CA . CYS A 1 443 ? 10.300 -9.759 -22.576 1.00 75.38 443 CYS A CA 1
ATOM 3424 C C . CYS A 1 443 ? 9.219 -8.667 -22.631 1.00 75.38 443 CYS A C 1
ATOM 3426 O O . CYS A 1 443 ? 8.118 -8.887 -22.133 1.00 75.38 443 CYS A O 1
ATOM 3428 N N . GLN A 1 444 ? 9.494 -7.531 -23.281 1.00 83.56 444 GLN A N 1
ATOM 3429 C CA . GLN A 1 444 ? 8.528 -6.457 -23.519 1.00 83.56 444 GLN A CA 1
ATOM 3430 C C . GLN A 1 444 ? 7.489 -6.880 -24.553 1.00 83.56 444 GLN A C 1
ATOM 3432 O O . GLN A 1 444 ? 6.301 -6.682 -24.327 1.00 83.56 444 GLN A O 1
ATOM 3437 N N . ILE A 1 445 ? 7.905 -7.540 -25.637 1.00 86.44 445 ILE A N 1
ATOM 3438 C CA . ILE A 1 445 ? 6.998 -8.115 -26.641 1.00 86.44 445 ILE A CA 1
ATOM 3439 C C . ILE A 1 445 ? 6.085 -9.156 -25.989 1.00 86.44 445 ILE A C 1
ATOM 3441 O O . ILE A 1 445 ? 4.871 -9.103 -26.160 1.00 86.44 445 ILE A O 1
ATOM 3445 N N . THR A 1 446 ? 6.645 -10.053 -25.174 1.00 85.25 446 THR A N 1
ATOM 3446 C CA . THR A 1 446 ? 5.876 -11.052 -24.415 1.00 85.25 446 THR A CA 1
ATOM 3447 C C . THR A 1 446 ? 4.896 -10.382 -23.453 1.00 85.25 446 THR A C 1
ATOM 3449 O O . THR A 1 446 ? 3.746 -10.798 -23.344 1.00 85.25 446 THR A O 1
ATOM 3452 N N . TYR A 1 447 ? 5.325 -9.327 -22.760 1.00 88.81 447 TYR A N 1
ATOM 3453 C CA . TYR A 1 447 ? 4.464 -8.572 -21.856 1.00 88.81 447 TYR A CA 1
ATOM 3454 C C . TYR A 1 447 ? 3.312 -7.893 -22.616 1.00 88.81 447 TYR A C 1
ATOM 3456 O O . TYR A 1 447 ? 2.153 -8.033 -22.227 1.00 88.81 447 TYR A O 1
ATOM 3464 N N . MET A 1 448 ? 3.612 -7.218 -23.731 1.00 94.50 448 MET A N 1
ATOM 3465 C CA . MET A 1 448 ? 2.622 -6.602 -24.619 1.00 94.50 448 MET A CA 1
ATOM 3466 C C . MET A 1 448 ? 1.656 -7.642 -25.203 1.00 94.50 448 MET A C 1
ATOM 3468 O O . MET A 1 448 ? 0.456 -7.380 -25.240 1.00 94.50 448 MET A O 1
ATOM 3472 N N . ASP A 1 449 ? 2.130 -8.837 -25.574 1.00 93.19 449 ASP A N 1
ATOM 3473 C CA . ASP A 1 449 ? 1.283 -9.955 -26.017 1.00 93.19 449 ASP A CA 1
ATOM 3474 C C . ASP A 1 449 ? 0.254 -10.349 -24.953 1.00 93.19 449 ASP A C 1
ATOM 3476 O O . ASP A 1 449 ? -0.924 -10.505 -25.272 1.00 93.19 449 ASP A O 1
ATOM 3480 N N . ARG A 1 450 ? 0.660 -10.449 -23.680 1.00 92.12 450 ARG A N 1
ATOM 3481 C CA . ARG A 1 450 ? -0.256 -10.788 -22.575 1.00 92.12 450 ARG A CA 1
ATOM 3482 C C . ARG A 1 450 ? -1.260 -9.687 -22.276 1.00 92.12 450 ARG A C 1
ATOM 3484 O O . ARG A 1 450 ? -2.429 -9.989 -22.021 1.00 92.12 450 ARG A O 1
ATOM 3491 N N . VAL A 1 451 ? -0.840 -8.423 -22.346 1.00 95.12 451 VAL A N 1
ATOM 3492 C CA . VAL A 1 451 ? -1.770 -7.291 -22.252 1.00 95.12 451 VAL A CA 1
ATOM 3493 C C . VAL A 1 451 ? -2.797 -7.393 -23.381 1.00 95.12 451 VAL A C 1
ATOM 3495 O O . VAL A 1 451 ? -3.991 -7.481 -23.101 1.00 95.12 451 VAL A O 1
ATOM 3498 N N . LEU A 1 452 ? -2.358 -7.498 -24.638 1.00 96.62 452 LEU A N 1
ATOM 3499 C CA . LEU A 1 452 ? -3.242 -7.613 -25.802 1.00 96.62 452 LEU A CA 1
ATOM 3500 C C . LEU A 1 452 ? -4.153 -8.841 -25.740 1.00 96.62 452 LEU A C 1
ATOM 3502 O O . LEU A 1 452 ? -5.324 -8.741 -26.084 1.00 96.62 452 LEU A O 1
ATOM 3506 N N . GLU A 1 453 ? -3.668 -9.980 -25.251 1.00 94.25 453 GLU A N 1
ATOM 3507 C CA . GLU A 1 453 ? -4.475 -11.179 -25.034 1.00 94.25 453 GLU A CA 1
ATOM 3508 C C . GLU A 1 453 ? -5.642 -10.915 -24.077 1.00 94.25 453 GLU A C 1
ATOM 3510 O O . GLU A 1 453 ? -6.796 -11.216 -24.401 1.00 94.25 453 GLU A O 1
ATOM 3515 N N . SER A 1 454 ? -5.358 -10.320 -22.915 1.00 93.31 454 SER A N 1
ATOM 3516 C CA . SER A 1 454 ? -6.380 -9.976 -21.920 1.00 93.31 454 SER A CA 1
ATOM 3517 C C . SER A 1 454 ? -7.398 -8.979 -22.490 1.00 93.31 454 SER A C 1
ATOM 3519 O O . SER A 1 454 ? -8.615 -9.178 -22.376 1.00 93.31 454 SER A O 1
ATOM 3521 N N . LEU A 1 455 ? -6.897 -7.980 -23.225 1.00 94.56 455 LEU A N 1
ATOM 3522 C CA . LEU A 1 455 ? -7.668 -6.948 -23.905 1.00 94.56 455 LEU A CA 1
ATOM 3523 C C . LEU A 1 455 ? -8.390 -7.440 -25.158 1.00 94.56 455 LEU A C 1
ATOM 3525 O O . LEU A 1 455 ? -9.353 -6.819 -25.565 1.00 94.56 455 LEU A O 1
ATOM 3529 N N . GLN A 1 456 ? -8.046 -8.555 -25.779 1.00 93.38 456 GLN A N 1
ATOM 3530 C CA . GLN A 1 456 ? -8.856 -9.113 -26.868 1.00 93.38 456 GLN A CA 1
ATOM 3531 C C . GLN A 1 456 ? -9.917 -10.059 -26.307 1.00 93.38 456 GLN A C 1
ATOM 3533 O O . GLN A 1 456 ? -11.072 -10.003 -26.720 1.00 93.38 456 GLN A O 1
ATOM 3538 N N . GLN A 1 457 ? -9.583 -10.834 -25.274 1.00 91.81 457 GLN A N 1
ATOM 3539 C CA . GLN A 1 457 ? -10.477 -11.849 -24.711 1.00 91.81 457 GLN A CA 1
ATOM 3540 C C . GLN A 1 457 ? -11.466 -11.331 -23.654 1.00 91.81 457 GLN A C 1
ATOM 3542 O O . GLN A 1 457 ? -12.361 -12.078 -23.265 1.00 91.81 457 GLN A O 1
ATOM 3547 N N . GLY A 1 458 ? -11.328 -10.094 -23.167 1.00 88.25 458 GLY A N 1
ATOM 3548 C CA . GLY A 1 458 ? -12.206 -9.566 -22.107 1.00 88.25 458 GLY A CA 1
ATOM 3549 C C . GLY A 1 458 ? -11.943 -10.228 -20.761 1.00 88.25 458 GLY A C 1
ATOM 3550 O O . GLY A 1 458 ? -12.872 -10.535 -20.010 1.00 88.25 458 GLY A O 1
ATOM 3551 N N . LYS A 1 459 ? -10.670 -10.538 -20.501 1.00 88.19 459 LYS A N 1
ATOM 3552 C CA . LYS A 1 459 ? -10.213 -11.205 -19.281 1.00 88.19 459 LYS A CA 1
ATOM 3553 C C . LYS A 1 459 ? -9.405 -10.250 -18.420 1.00 88.19 459 LYS A C 1
ATOM 3555 O O . LYS A 1 459 ? -8.785 -9.321 -18.937 1.00 88.19 459 LYS A O 1
ATOM 3560 N N . ASN A 1 460 ? -9.412 -10.524 -17.122 1.00 90.56 460 ASN A N 1
ATOM 3561 C CA . ASN A 1 460 ? -8.513 -9.899 -16.167 1.00 90.56 460 ASN A CA 1
ATOM 3562 C C . ASN A 1 460 ? -7.102 -10.479 -16.322 1.00 90.56 460 ASN A C 1
ATOM 3564 O O . ASN A 1 460 ? -6.945 -11.627 -16.749 1.00 90.56 460 ASN A O 1
ATOM 3568 N N . ALA A 1 461 ? -6.086 -9.697 -15.971 1.00 88.69 461 ALA A N 1
ATOM 3569 C CA . ALA A 1 461 ? -4.695 -10.127 -16.018 1.00 88.69 461 ALA A CA 1
ATOM 3570 C C . ALA A 1 461 ? -3.942 -9.681 -14.766 1.00 88.69 461 ALA A C 1
ATOM 3572 O O . ALA A 1 461 ? -4.055 -8.530 -14.351 1.00 88.69 461 ALA A O 1
ATOM 3573 N N . LEU A 1 462 ? -3.137 -10.584 -14.206 1.00 86.94 462 LEU A N 1
ATOM 3574 C CA . LEU A 1 462 ? -2.122 -10.261 -13.209 1.00 86.94 462 LEU A CA 1
ATOM 3575 C C . LEU A 1 462 ? -0.754 -10.436 -13.869 1.00 86.94 462 LEU A C 1
ATOM 3577 O O . LEU A 1 462 ? -0.386 -11.541 -14.270 1.00 86.94 462 LEU A O 1
ATOM 3581 N N . LEU A 1 463 ? -0.024 -9.336 -14.028 1.00 83.12 463 LEU A N 1
ATOM 3582 C CA . LEU A 1 463 ? 1.223 -9.282 -14.782 1.00 83.12 463 LEU A CA 1
ATOM 3583 C C . LEU A 1 463 ? 2.370 -8.852 -13.867 1.00 83.12 463 LEU A C 1
ATOM 3585 O O . LEU A 1 463 ? 2.565 -7.667 -13.590 1.00 83.12 463 LEU A O 1
ATOM 3589 N N . GLU A 1 464 ? 3.157 -9.826 -13.421 1.00 75.38 464 GLU A N 1
ATOM 3590 C CA . GLU A 1 464 ? 4.413 -9.572 -12.722 1.00 75.38 464 GLU A CA 1
ATOM 3591 C C . GLU A 1 464 ? 5.539 -9.391 -13.743 1.00 75.38 464 GLU A C 1
ATOM 3593 O O . GLU A 1 464 ? 5.713 -10.185 -14.668 1.00 75.38 464 GLU A O 1
ATOM 3598 N N . SER A 1 465 ? 6.309 -8.322 -13.589 1.00 66.25 465 SER A N 1
ATOM 3599 C CA . SER A 1 465 ? 7.535 -8.119 -14.354 1.00 66.25 465 SER A CA 1
ATOM 3600 C C . SER A 1 465 ? 8.517 -7.333 -13.487 1.00 66.25 465 SER A C 1
ATOM 3602 O O . SER A 1 465 ? 8.078 -6.403 -12.805 1.00 66.25 465 SER A O 1
ATOM 3604 N N . PRO A 1 466 ? 9.819 -7.669 -13.464 1.00 53.38 466 PRO A N 1
ATOM 3605 C CA . PRO A 1 466 ? 10.809 -6.969 -12.645 1.00 53.38 466 PRO A CA 1
ATOM 3606 C C . PRO A 1 466 ? 10.784 -5.445 -12.847 1.00 53.38 466 PRO A C 1
ATOM 3608 O O . PRO A 1 466 ? 10.329 -4.928 -13.872 1.00 53.38 466 PRO A O 1
ATOM 3611 N N . THR A 1 467 ? 11.217 -4.669 -11.855 1.00 54.84 467 THR A N 1
ATOM 3612 C CA . THR A 1 467 ? 11.354 -3.211 -12.014 1.00 54.84 467 THR A CA 1
ATOM 3613 C C . THR A 1 467 ? 12.382 -2.894 -13.110 1.00 54.84 467 THR A C 1
ATOM 3615 O O . THR A 1 467 ? 13.392 -3.579 -13.248 1.00 54.84 467 THR A O 1
ATOM 3618 N N . GLY A 1 468 ? 12.106 -1.877 -13.936 1.00 55.41 468 GLY A N 1
ATOM 3619 C CA . GLY A 1 468 ? 13.027 -1.428 -14.994 1.00 55.41 468 GLY A CA 1
ATOM 3620 C C . GLY A 1 468 ? 12.948 -2.118 -16.349 1.00 55.41 468 GLY A C 1
ATOM 3621 O O . GLY A 1 468 ? 13.620 -1.697 -17.279 1.00 55.41 468 GLY A O 1
ATOM 3622 N N . THR A 1 469 ? 12.078 -3.109 -16.524 1.00 60.81 469 THR A N 1
ATOM 3623 C CA . THR A 1 469 ? 11.834 -3.766 -17.825 1.00 60.81 469 THR A CA 1
ATOM 3624 C C . THR A 1 469 ? 11.002 -2.920 -18.798 1.00 60.81 469 THR A C 1
ATOM 3626 O O . THR A 1 469 ? 10.633 -3.390 -19.870 1.00 60.81 469 THR A O 1
ATOM 3629 N N . GLY A 1 470 ? 10.665 -1.674 -18.445 1.00 72.81 470 GLY A N 1
ATOM 3630 C CA . GLY A 1 470 ? 9.775 -0.820 -19.236 1.00 72.81 470 GLY A CA 1
ATOM 3631 C C . GLY A 1 470 ? 8.296 -1.218 -19.157 1.00 72.81 470 GLY A C 1
ATOM 3632 O O . GLY A 1 470 ? 7.569 -1.001 -20.124 1.00 72.81 470 GLY A O 1
ATOM 3633 N N . LYS A 1 471 ? 7.843 -1.795 -18.027 1.00 84.44 471 LYS A N 1
ATOM 3634 C CA . LYS A 1 471 ? 6.435 -2.179 -17.779 1.00 84.44 471 LYS A CA 1
ATOM 3635 C C . LYS A 1 471 ? 5.438 -1.094 -18.184 1.00 84.44 471 LYS A C 1
ATOM 3637 O O . LYS A 1 471 ? 4.515 -1.368 -18.939 1.00 84.44 471 LYS A O 1
ATOM 3642 N N . THR A 1 472 ? 5.654 0.128 -17.705 1.00 89.38 472 THR A N 1
ATOM 3643 C CA . THR A 1 472 ? 4.781 1.280 -17.942 1.00 89.38 472 THR A CA 1
ATOM 3644 C C . THR A 1 472 ? 4.647 1.584 -19.436 1.00 89.38 472 THR A C 1
ATOM 3646 O O . THR A 1 472 ? 3.529 1.645 -19.947 1.00 89.38 472 THR A O 1
ATOM 3649 N N . LEU A 1 473 ? 5.757 1.658 -20.179 1.00 90.62 473 LEU A N 1
ATOM 3650 C CA . LEU A 1 473 ? 5.727 1.796 -21.640 1.00 90.62 473 LEU A CA 1
ATOM 3651 C C . LEU A 1 473 ? 5.040 0.619 -22.339 1.00 90.62 473 LEU A C 1
ATOM 3653 O O . LEU A 1 473 ? 4.252 0.849 -23.255 1.00 90.62 473 LEU A O 1
ATOM 3657 N N . CYS A 1 474 ? 5.293 -0.622 -21.913 1.00 92.38 474 CYS A N 1
ATOM 3658 C CA . CYS A 1 474 ? 4.626 -1.800 -22.474 1.00 92.38 474 CYS A CA 1
ATOM 3659 C C . CYS A 1 474 ? 3.110 -1.717 -22.278 1.00 92.38 474 CYS A C 1
ATOM 3661 O O . CYS A 1 474 ? 2.364 -1.937 -23.231 1.00 92.38 474 CYS A O 1
ATOM 3663 N N . LEU A 1 475 ? 2.653 -1.356 -21.074 1.00 94.31 475 LEU A N 1
ATOM 3664 C CA . LEU A 1 475 ? 1.238 -1.171 -20.745 1.00 94.31 475 LEU A CA 1
ATOM 3665 C C . LEU A 1 475 ? 0.606 -0.067 -21.583 1.00 94.31 475 LEU A C 1
ATOM 3667 O O . LEU A 1 475 ? -0.425 -0.298 -22.208 1.00 94.31 475 LEU A O 1
ATOM 3671 N N . LEU A 1 476 ? 1.231 1.113 -21.624 1.00 95.56 476 LEU A N 1
ATOM 3672 C CA . LEU A 1 476 ? 0.727 2.250 -22.388 1.00 95.56 476 LEU A CA 1
ATOM 3673 C C . LEU A 1 476 ? 0.632 1.919 -23.877 1.00 95.56 476 LEU A C 1
ATOM 3675 O O . LEU A 1 476 ? -0.436 2.084 -24.460 1.00 95.56 476 LEU A O 1
ATOM 3679 N N . CYS A 1 477 ? 1.716 1.440 -24.490 1.00 96.38 477 CYS A N 1
ATOM 3680 C CA . CYS A 1 477 ? 1.761 1.215 -25.933 1.00 96.38 477 CYS A CA 1
ATOM 3681 C C . CYS A 1 477 ? 0.793 0.107 -26.352 1.00 96.38 477 CYS A C 1
ATOM 3683 O O . CYS A 1 477 ? 0.005 0.315 -27.268 1.00 96.38 477 CYS A O 1
ATOM 3685 N N . SER A 1 478 ? 0.778 -1.032 -25.653 1.00 96.62 478 SER A N 1
ATOM 3686 C CA . SER A 1 478 ? -0.137 -2.133 -25.989 1.00 96.62 478 SER A CA 1
ATOM 3687 C C . SER A 1 478 ? -1.609 -1.770 -25.772 1.00 96.62 478 SER A C 1
ATOM 3689 O O . SER A 1 478 ? -2.437 -2.043 -26.643 1.00 96.62 478 SER A O 1
ATOM 3691 N N . ALA A 1 479 ? -1.954 -1.099 -24.666 1.00 97.12 479 ALA A N 1
ATOM 3692 C CA . ALA A 1 479 ? -3.331 -0.682 -24.410 1.00 97.12 479 ALA A CA 1
ATOM 3693 C C . ALA A 1 479 ? -3.799 0.387 -25.410 1.00 97.12 479 ALA A C 1
ATOM 3695 O O . ALA A 1 479 ? -4.905 0.291 -25.945 1.00 97.12 479 ALA A O 1
ATOM 3696 N N . LEU A 1 480 ? -2.959 1.383 -25.713 1.00 97.25 480 LEU A N 1
ATOM 3697 C CA . LEU A 1 480 ? -3.286 2.447 -26.666 1.00 97.25 480 LEU A CA 1
ATOM 3698 C C . LEU A 1 480 ? -3.343 1.942 -28.109 1.00 97.25 480 LEU A C 1
ATOM 3700 O O . LEU A 1 480 ? -4.245 2.350 -28.840 1.00 97.25 480 LEU A O 1
ATOM 3704 N N . ALA A 1 481 ? -2.454 1.031 -28.511 1.00 96.69 481 ALA A N 1
ATOM 3705 C CA . ALA A 1 481 ? -2.512 0.356 -29.807 1.00 96.69 481 ALA A CA 1
ATOM 3706 C C . ALA A 1 481 ? -3.811 -0.437 -29.958 1.00 96.69 481 ALA A C 1
ATOM 3708 O O . ALA A 1 481 ? -4.535 -0.284 -30.943 1.00 96.69 481 ALA A O 1
ATOM 3709 N N . TRP A 1 482 ? -4.162 -1.221 -28.934 1.00 96.88 482 TRP A N 1
ATOM 3710 C CA . TRP A 1 482 ? -5.425 -1.948 -28.894 1.00 96.88 482 TRP A CA 1
ATOM 3711 C C . TRP A 1 482 ? -6.614 -1.000 -29.019 1.00 96.88 482 TRP A C 1
ATOM 3713 O O . TRP A 1 482 ? -7.500 -1.223 -29.840 1.00 96.88 482 TRP A O 1
ATOM 3723 N N . ARG A 1 483 ? -6.616 0.111 -28.278 1.00 94.81 483 ARG A N 1
ATOM 3724 C CA . ARG A 1 483 ? -7.679 1.109 -28.384 1.00 94.81 483 ARG A CA 1
ATOM 3725 C C . ARG A 1 483 ? -7.748 1.737 -29.780 1.00 94.81 483 ARG A C 1
ATOM 3727 O O . ARG A 1 483 ? -8.852 1.881 -30.309 1.00 94.81 483 ARG A O 1
ATOM 3734 N N . ARG A 1 484 ? -6.606 2.080 -30.380 1.00 94.50 484 ARG A N 1
ATOM 3735 C CA . ARG A 1 484 ? -6.502 2.643 -31.737 1.00 94.50 484 ARG A CA 1
ATOM 3736 C C . ARG A 1 484 ? -6.987 1.669 -32.813 1.00 94.50 484 ARG A C 1
ATOM 3738 O O . ARG A 1 484 ? -7.527 2.113 -33.820 1.00 94.50 484 ARG A O 1
ATOM 3745 N N . SER A 1 485 ? -6.875 0.358 -32.589 1.00 93.75 485 SER A N 1
ATOM 3746 C CA . SER A 1 485 ? -7.340 -0.658 -33.547 1.00 93.75 485 SER A CA 1
ATOM 3747 C C . SER A 1 485 ? -8.851 -0.601 -33.831 1.00 93.75 485 SER A C 1
ATOM 3749 O O . SER A 1 485 ? -9.292 -1.024 -34.895 1.00 93.75 485 SER A O 1
ATOM 3751 N N . PHE A 1 486 ? -9.649 -0.019 -32.926 1.00 89.69 486 PHE A N 1
ATOM 3752 C CA . PHE A 1 486 ? -11.082 0.210 -33.150 1.00 89.69 486 PHE A CA 1
ATOM 3753 C C . PHE A 1 486 ? -11.380 1.484 -33.956 1.00 89.69 486 PHE A C 1
ATOM 3755 O O . PHE A 1 486 ? -12.501 1.660 -34.430 1.00 89.69 486 PHE A O 1
ATOM 3762 N N . GLY A 1 487 ? -10.407 2.383 -34.092 1.00 90.06 487 GLY A N 1
ATOM 3763 C CA . GLY A 1 487 ? -10.533 3.667 -34.769 1.00 90.06 487 GLY A CA 1
ATOM 3764 C C . GLY A 1 487 ? -9.607 4.725 -34.169 1.00 90.06 487 GLY A C 1
ATOM 3765 O O . GLY A 1 487 ? -9.097 4.572 -33.058 1.00 90.06 487 GLY A O 1
ATOM 3766 N N . GLU A 1 488 ? -9.432 5.823 -34.904 1.00 90.00 488 GLU A N 1
ATOM 3767 C CA . GLU A 1 488 ? -8.603 6.960 -34.492 1.00 90.00 488 GLU A CA 1
ATOM 3768 C C . GLU A 1 488 ? -8.991 7.522 -33.110 1.00 90.00 488 GLU A C 1
ATOM 3770 O O . GLU A 1 488 ? -10.149 7.453 -32.678 1.00 90.00 488 GLU A O 1
ATOM 3775 N N . PHE A 1 489 ? -7.998 8.090 -32.420 1.00 90.75 489 PHE A N 1
ATOM 3776 C CA . PHE A 1 489 ? -8.197 8.744 -31.126 1.00 90.75 489 PHE A CA 1
ATOM 3777 C C . PHE A 1 489 ? -9.123 9.956 -31.244 1.00 90.75 489 PHE A C 1
ATOM 3779 O O . PHE A 1 489 ? -9.210 10.614 -32.285 1.00 90.75 489 PHE A O 1
ATOM 3786 N N . LEU A 1 490 ? -9.809 10.271 -30.148 1.00 83.81 490 LEU A N 1
ATOM 3787 C CA . LEU A 1 490 ? -10.746 11.382 -30.098 1.00 83.81 490 LEU A CA 1
ATOM 3788 C C . LEU A 1 490 ? -10.019 12.717 -30.334 1.00 83.81 490 LEU A C 1
ATOM 3790 O O . LEU A 1 490 ? -8.977 12.996 -29.747 1.00 83.81 490 LEU A O 1
ATOM 3794 N N . ARG A 1 491 ? -10.618 13.587 -31.154 1.00 79.81 491 ARG A N 1
ATOM 3795 C CA . ARG A 1 491 ? -10.221 14.997 -31.316 1.00 79.81 491 ARG A CA 1
ATOM 3796 C C . ARG A 1 491 ? -11.402 15.915 -30.980 1.00 79.81 491 ARG A C 1
ATOM 3798 O O . ARG A 1 491 ? -12.548 15.470 -30.947 1.00 79.81 491 ARG A O 1
ATOM 3805 N N . GLY A 1 492 ? -11.131 17.166 -30.618 1.00 53.56 492 GLY A N 1
ATOM 3806 C CA . GLY A 1 492 ? -12.089 18.062 -29.962 1.00 53.56 492 GLY A CA 1
ATOM 3807 C C . GLY A 1 492 ? -13.388 18.383 -30.722 1.00 53.56 492 GLY A C 1
ATOM 3808 O O . GLY A 1 492 ? -13.377 19.254 -31.574 1.00 53.56 492 GLY A O 1
ATOM 3809 N N . GLY A 1 493 ? -14.512 17.782 -30.299 1.00 47.50 493 GLY A N 1
ATOM 3810 C CA . GLY A 1 493 ? -15.891 18.319 -30.328 1.00 47.50 493 GLY A CA 1
ATOM 3811 C C . GLY A 1 493 ? -16.623 18.501 -31.675 1.00 47.50 493 GLY A C 1
ATOM 3812 O O . GLY A 1 493 ? -16.353 19.451 -32.395 1.00 47.50 493 GLY A O 1
ATOM 3813 N N . GLY A 1 494 ? -17.687 17.708 -31.900 1.00 36.72 494 GLY A N 1
ATOM 3814 C CA . GLY A 1 494 ? -18.817 18.045 -32.791 1.00 36.72 494 GLY A CA 1
ATOM 3815 C C . GLY A 1 494 ? -19.149 16.979 -33.842 1.00 36.72 494 GLY A C 1
ATOM 3816 O O . GLY A 1 494 ? -18.347 16.712 -34.723 1.00 36.72 494 GLY A O 1
ATOM 3817 N N . GLY A 1 495 ? -20.323 16.349 -33.743 1.00 36.75 495 GLY A N 1
ATOM 3818 C CA . GLY A 1 495 ? -20.729 15.219 -34.582 1.00 36.75 495 GLY A CA 1
ATOM 3819 C C . GLY A 1 495 ? -21.026 15.525 -36.055 1.00 36.75 495 GLY A C 1
ATOM 3820 O O . GLY A 1 495 ? -21.279 16.661 -36.440 1.00 36.75 495 GLY A O 1
ATOM 3821 N N . GLY A 1 496 ? -21.096 14.439 -36.834 1.00 36.16 496 GLY A N 1
ATOM 3822 C CA . GLY A 1 496 ? -21.751 14.385 -38.142 1.00 36.16 496 GLY A CA 1
ATOM 3823 C C . GLY A 1 496 ? -20.814 14.346 -39.352 1.00 36.16 496 GLY A C 1
ATOM 3824 O O . GLY A 1 496 ? -20.295 15.371 -39.771 1.00 36.16 496 GLY A O 1
ATOM 3825 N N . GLY A 1 497 ? -20.728 13.170 -39.986 1.00 33.59 497 GLY A N 1
ATOM 3826 C CA . GLY A 1 497 ? -20.471 13.056 -41.427 1.00 33.59 497 GLY A CA 1
ATOM 3827 C C . GLY A 1 497 ? -19.142 12.420 -41.842 1.00 33.59 497 GLY A C 1
ATOM 3828 O O . GLY A 1 497 ? -18.097 13.050 -41.764 1.00 33.59 497 GLY A O 1
ATOM 3829 N N . GLY A 1 498 ? -19.228 11.213 -42.417 1.00 32.16 498 GLY A N 1
ATOM 3830 C CA . GLY A 1 498 ? -18.346 10.814 -43.520 1.00 32.16 498 GLY A CA 1
ATOM 3831 C C . GLY A 1 498 ? -17.396 9.636 -43.286 1.00 32.16 498 GLY A C 1
ATOM 3832 O O . GLY A 1 498 ? -16.253 9.833 -42.904 1.00 32.16 498 GLY A O 1
ATOM 3833 N N . GLY A 1 499 ? -17.840 8.437 -43.684 1.00 31.84 499 GLY A N 1
ATOM 3834 C CA . GLY A 1 499 ? -16.992 7.501 -44.437 1.00 31.84 499 GLY A CA 1
ATOM 3835 C C . GLY A 1 499 ? -16.333 6.348 -43.674 1.00 31.84 499 GLY A C 1
ATOM 3836 O O . GLY A 1 499 ? -15.442 6.557 -42.863 1.00 31.84 499 GLY A O 1
ATOM 3837 N N . GLY A 1 500 ? -16.711 5.115 -44.037 1.00 28.83 500 GLY A N 1
ATOM 3838 C CA . GLY A 1 500 ? -15.919 3.907 -43.778 1.00 28.83 500 GLY A CA 1
ATOM 3839 C C . GLY A 1 500 ? -16.608 2.861 -42.907 1.00 28.83 500 GLY A C 1
ATOM 3840 O O . GLY A 1 500 ? -16.252 2.664 -41.750 1.00 28.83 500 GLY A O 1
ATOM 3841 N N . SER A 1 501 ? -17.584 2.149 -43.468 1.00 35.59 501 SER A N 1
ATOM 3842 C CA . SER A 1 501 ? -18.006 0.847 -42.956 1.00 35.59 501 SER A CA 1
ATOM 3843 C C . SER A 1 501 ? -16.851 -0.152 -43.088 1.00 35.59 501 SER A C 1
ATOM 3845 O O . SER A 1 501 ? -16.639 -0.714 -44.160 1.00 35.59 501 SER A O 1
ATOM 3847 N N . GLN A 1 502 ? -16.116 -0.386 -42.005 1.00 32.56 502 GLN A N 1
ATOM 3848 C CA . GLN A 1 502 ? -15.370 -1.625 -41.815 1.00 32.56 502 GLN A CA 1
ATOM 3849 C C . GLN A 1 502 ? -15.903 -2.286 -40.547 1.00 32.56 502 GLN A C 1
ATOM 3851 O O . GLN A 1 502 ? -15.935 -1.685 -39.474 1.00 32.56 502 GLN A O 1
ATOM 3856 N N . GLN A 1 503 ? -16.431 -3.497 -40.718 1.00 28.66 503 GLN A N 1
ATOM 3857 C CA . GLN A 1 503 ? -16.796 -4.371 -39.611 1.00 28.66 503 GLN A CA 1
ATOM 3858 C C . GLN A 1 503 ? -15.561 -4.617 -38.728 1.00 28.66 503 GLN A C 1
ATOM 3860 O O . GLN A 1 503 ? -14.452 -4.678 -39.261 1.00 28.66 503 GLN A O 1
ATOM 3865 N N . PRO A 1 504 ? -15.731 -4.784 -37.405 1.00 32.38 504 PRO A N 1
ATOM 3866 C CA . PRO A 1 504 ? -14.623 -5.160 -36.538 1.00 32.38 504 PRO A CA 1
ATOM 3867 C C . PRO A 1 504 ? -14.047 -6.508 -37.004 1.00 32.38 504 PRO A C 1
ATOM 3869 O O . PRO A 1 504 ? -14.814 -7.464 -37.167 1.00 32.38 504 PRO A O 1
ATOM 3872 N N . PRO A 1 505 ? -12.727 -6.635 -37.225 1.00 35.00 505 PRO A N 1
ATOM 3873 C CA . PRO A 1 505 ? -12.116 -7.945 -37.316 1.00 35.00 505 PRO A CA 1
ATOM 3874 C C . PRO A 1 505 ? -12.134 -8.542 -35.903 1.00 35.00 505 PRO A C 1
ATOM 3876 O O . PRO A 1 505 ? -11.766 -7.872 -34.944 1.00 35.00 505 PRO A O 1
ATOM 3879 N N . TYR A 1 506 ? -12.557 -9.800 -35.802 1.00 37.25 506 TYR A N 1
ATOM 3880 C CA . TYR A 1 506 ? -12.761 -10.605 -34.586 1.00 37.25 506 TYR A CA 1
ATOM 3881 C C . TYR A 1 506 ? -14.164 -10.536 -33.971 1.00 37.25 506 TYR A C 1
ATOM 3883 O O . TYR A 1 506 ? -14.551 -9.622 -33.248 1.00 37.25 506 TYR A O 1
ATOM 3891 N N . GLY A 1 507 ? -14.928 -11.586 -34.286 1.00 34.53 507 GLY A N 1
ATOM 3892 C CA . GLY A 1 507 ? -16.286 -11.805 -33.827 1.00 34.53 507 GLY A CA 1
ATOM 3893 C C . GLY A 1 507 ? -16.375 -12.193 -32.354 1.00 34.53 507 GLY A C 1
ATOM 3894 O O . GLY A 1 507 ? -15.746 -13.140 -31.889 1.00 34.53 507 GLY A O 1
ATOM 3895 N N . SER A 1 508 ? -17.271 -11.509 -31.662 1.00 35.41 508 SER A N 1
ATOM 3896 C CA . SER A 1 508 ? -17.947 -11.993 -30.465 1.00 35.41 508 SER A CA 1
ATOM 3897 C C . SER A 1 508 ? -19.362 -11.417 -30.472 1.00 35.41 508 SER A C 1
ATOM 3899 O O . SER A 1 508 ? -19.642 -10.371 -29.898 1.00 35.41 508 SER A O 1
ATOM 3901 N N . GLN A 1 509 ? -20.273 -12.089 -31.184 1.00 27.72 509 GLN A N 1
ATOM 3902 C CA . GLN A 1 509 ? -21.708 -11.874 -30.997 1.00 27.72 509 GLN A CA 1
ATOM 3903 C C . GLN A 1 509 ? -22.105 -12.409 -29.611 1.00 27.72 509 GLN A C 1
ATOM 3905 O O . GLN A 1 509 ? -21.921 -13.604 -29.363 1.00 27.72 509 GLN A O 1
ATOM 3910 N N . PRO A 1 510 ? -22.707 -11.603 -28.721 1.00 32.81 510 PRO A N 1
ATOM 3911 C CA . PRO A 1 510 ? -23.494 -12.138 -27.626 1.00 32.81 510 PRO A CA 1
ATOM 3912 C C . PRO A 1 510 ? -24.839 -12.575 -28.214 1.00 32.81 510 PRO A C 1
ATOM 3914 O O . PRO A 1 510 ? -25.639 -11.757 -28.665 1.00 32.81 510 PRO A O 1
ATOM 3917 N N . SER A 1 511 ? -25.076 -13.883 -28.263 1.00 28.53 511 SER A N 1
ATOM 3918 C CA . SER A 1 511 ? -26.393 -14.417 -28.605 1.00 28.53 511 SER A CA 1
ATOM 3919 C C . SER A 1 511 ? -27.326 -14.282 -27.400 1.00 28.53 511 SER A C 1
ATOM 3921 O O . SER A 1 511 ? -27.061 -14.878 -26.361 1.00 28.53 511 SER A O 1
ATOM 3923 N N . GLY A 1 512 ? -28.434 -13.556 -27.577 1.00 28.52 512 GLY A N 1
ATOM 3924 C CA . GLY A 1 512 ? -29.664 -13.742 -26.801 1.00 28.52 512 GLY A CA 1
ATOM 3925 C C . GLY A 1 512 ? -30.077 -12.598 -25.874 1.00 28.52 512 GLY A C 1
ATOM 3926 O O . GLY A 1 512 ? -29.733 -12.615 -24.703 1.00 28.52 512 GLY A O 1
ATOM 3927 N N . SER A 1 513 ? -30.914 -11.684 -26.381 1.00 29.36 513 SER A N 1
ATOM 3928 C CA . SER A 1 513 ? -32.250 -11.391 -25.821 1.00 29.36 513 SER A CA 1
ATOM 3929 C C . SER A 1 513 ? -32.891 -10.222 -26.578 1.00 29.36 513 SER A C 1
ATOM 3931 O O . SER A 1 513 ? -32.434 -9.085 -26.492 1.00 29.36 513 SER A O 1
ATOM 3933 N N . GLN A 1 514 ? -33.957 -10.507 -27.326 1.00 32.94 514 GLN A N 1
ATOM 3934 C CA . GLN A 1 514 ? -34.880 -9.496 -27.836 1.00 32.94 514 GLN A CA 1
ATOM 3935 C C . GLN A 1 514 ? -35.739 -8.996 -26.670 1.00 32.94 514 GLN A C 1
ATOM 3937 O O . GLN A 1 514 ? -36.430 -9.809 -26.068 1.00 32.94 514 GLN A O 1
ATOM 3942 N N . HIS A 1 515 ? -35.723 -7.695 -26.373 1.00 27.92 515 HIS A N 1
ATOM 3943 C CA . HIS A 1 515 ? -36.903 -6.960 -25.901 1.00 27.92 515 HIS A CA 1
ATOM 3944 C C . HIS A 1 515 ? -36.692 -5.442 -26.035 1.00 27.92 515 HIS A C 1
ATOM 3946 O O . HIS A 1 515 ? -35.635 -4.912 -25.703 1.00 27.92 515 HIS A O 1
ATOM 3952 N N . LEU A 1 516 ? -37.711 -4.779 -26.587 1.00 33.16 516 LEU A N 1
ATOM 3953 C CA . LEU A 1 516 ? -37.812 -3.341 -26.854 1.00 33.16 516 LEU A CA 1
ATOM 3954 C C . LEU A 1 516 ? -38.043 -2.512 -25.576 1.00 33.16 516 LEU A C 1
ATOM 3956 O O . LEU A 1 516 ? -38.754 -2.973 -24.685 1.00 33.16 516 LEU A O 1
ATOM 3960 N N . GLY A 1 517 ? -37.564 -1.259 -25.564 1.00 25.91 517 GLY A N 1
ATOM 3961 C CA . GLY A 1 517 ? -38.037 -0.209 -24.647 1.00 25.91 517 GLY A CA 1
ATOM 3962 C C . GLY A 1 517 ? -37.014 0.893 -24.334 1.00 25.91 517 GLY A C 1
ATOM 3963 O O . GLY A 1 517 ? -36.193 0.725 -23.447 1.00 25.91 517 GLY A O 1
ATOM 3964 N N . ASP A 1 518 ? -37.099 1.984 -25.096 1.00 30.44 518 ASP A N 1
ATOM 3965 C CA . ASP A 1 518 ? -36.554 3.352 -24.988 1.00 30.44 518 ASP A CA 1
ATOM 3966 C C . ASP A 1 518 ? -35.611 3.829 -23.852 1.00 30.44 518 ASP A C 1
ATOM 3968 O O . ASP A 1 518 ? -35.769 3.565 -22.662 1.00 30.44 518 ASP A O 1
ATOM 3972 N N . THR A 1 519 ? -34.749 4.774 -24.273 1.00 30.88 519 THR A N 1
ATOM 3973 C CA . THR A 1 519 ? -33.909 5.734 -23.512 1.00 30.88 519 THR A CA 1
ATOM 3974 C C . THR A 1 519 ? -32.586 5.227 -22.913 1.00 30.88 519 THR A C 1
ATOM 3976 O O . THR A 1 519 ? -32.363 5.283 -21.709 1.00 30.88 519 THR A O 1
ATOM 3979 N N . ALA A 1 520 ? -31.632 4.841 -23.771 1.00 29.75 520 ALA A N 1
ATOM 3980 C CA . ALA A 1 520 ? -30.224 4.688 -23.385 1.00 29.75 520 ALA A CA 1
ATOM 3981 C C . ALA A 1 520 ? -29.383 5.881 -23.875 1.00 29.75 520 ALA A C 1
ATOM 3983 O O . ALA A 1 520 ? -29.284 6.159 -25.072 1.00 29.75 520 ALA A O 1
ATOM 3984 N N . SER A 1 521 ? -28.787 6.596 -22.921 1.00 35.09 521 SER A N 1
ATOM 3985 C CA . SER A 1 521 ? -27.781 7.642 -23.113 1.00 35.09 521 SER A CA 1
ATOM 3986 C C . SER A 1 521 ? -26.641 7.167 -24.018 1.00 35.09 521 SER A C 1
ATOM 3988 O O . SER A 1 521 ? -26.111 6.079 -23.814 1.00 35.09 521 SER A O 1
ATOM 3990 N N . GLN A 1 522 ? -26.249 7.999 -24.985 1.00 38.28 522 GLN A N 1
ATOM 3991 C CA . GLN A 1 522 ? -25.173 7.749 -25.950 1.00 38.28 522 GLN A CA 1
ATOM 3992 C C . GLN A 1 522 ? -23.852 7.356 -25.250 1.00 38.28 522 GLN A C 1
ATOM 3994 O O . GLN A 1 522 ? -23.110 8.226 -24.796 1.00 38.28 522 GLN A O 1
ATOM 3999 N N . SER A 1 523 ? -23.554 6.056 -25.149 1.00 42.53 523 SER A N 1
ATOM 4000 C CA . SER A 1 523 ? -22.251 5.555 -24.701 1.00 42.53 523 SER A CA 1
ATOM 4001 C C . SER A 1 523 ? -21.194 5.787 -25.789 1.00 42.53 523 SER A C 1
ATOM 4003 O O . SER A 1 523 ? -21.504 5.816 -26.985 1.00 42.53 523 SER A O 1
ATOM 4005 N N . SER A 1 524 ? -19.936 6.021 -25.396 1.00 55.84 524 SER A N 1
ATOM 4006 C CA . SER A 1 524 ? -18.852 6.236 -26.356 1.00 55.84 524 SER A CA 1
ATOM 4007 C C . SER A 1 524 ? -18.692 5.010 -27.253 1.00 55.84 524 SER A C 1
ATOM 4009 O O . SER A 1 524 ? -18.635 3.882 -26.776 1.00 55.84 524 SER A O 1
ATOM 4011 N N . ARG A 1 525 ? -18.563 5.235 -28.566 1.00 70.69 525 ARG A N 1
ATOM 4012 C CA . ARG A 1 525 ? -18.420 4.185 -29.593 1.00 70.69 525 ARG A CA 1
ATOM 4013 C C . ARG A 1 525 ? -17.267 3.199 -29.330 1.00 70.69 525 ARG A C 1
ATOM 4015 O O . ARG A 1 525 ? -17.251 2.118 -29.909 1.00 70.69 525 ARG A O 1
ATOM 4022 N N . TYR A 1 526 ? -16.306 3.574 -28.490 1.00 86.50 526 TYR A N 1
ATOM 4023 C CA . TYR A 1 526 ? -15.077 2.834 -28.245 1.00 86.50 526 TYR A CA 1
ATOM 4024 C C . TYR A 1 526 ? -14.740 2.746 -26.748 1.00 86.50 526 TYR A C 1
ATOM 4026 O O . TYR A 1 526 ? -15.164 3.628 -25.992 1.00 86.50 526 TYR A O 1
ATOM 4034 N N . PRO A 1 527 ? -13.968 1.723 -26.327 1.00 90.44 527 PRO A N 1
ATOM 4035 C CA . PRO A 1 527 ? -13.595 1.524 -24.928 1.00 90.44 527 PRO A CA 1
ATOM 4036 C C . PRO A 1 527 ? -12.703 2.658 -24.399 1.00 90.44 527 PRO A C 1
ATOM 4038 O O . PRO A 1 527 ? -11.903 3.227 -25.140 1.00 90.44 527 PRO A O 1
ATOM 4041 N N . VAL A 1 528 ? -12.812 2.968 -23.108 1.00 93.75 528 VAL A N 1
ATOM 4042 C CA . VAL A 1 528 ? -11.929 3.926 -22.420 1.00 93.75 528 VAL A CA 1
ATOM 4043 C C . VAL A 1 528 ? -10.908 3.169 -21.582 1.00 93.75 528 VAL A C 1
ATOM 4045 O O . VAL A 1 528 ? -11.250 2.194 -20.913 1.00 93.75 528 VAL A O 1
ATOM 4048 N N . ILE A 1 529 ? -9.654 3.618 -21.604 1.00 96.94 529 ILE A N 1
ATOM 4049 C CA . ILE A 1 529 ? -8.598 3.097 -20.734 1.00 96.94 529 ILE A CA 1
ATOM 4050 C C . ILE A 1 529 ? -8.532 3.969 -19.483 1.00 96.94 529 ILE A C 1
ATOM 4052 O O . ILE A 1 529 ? -8.358 5.178 -19.565 1.00 96.94 529 ILE A O 1
ATOM 4056 N N . ILE A 1 530 ? -8.637 3.370 -18.310 1.00 96.25 530 ILE A N 1
ATOM 4057 C CA . ILE A 1 530 ? -8.431 4.036 -17.030 1.00 96.25 530 ILE A CA 1
ATOM 4058 C C . ILE A 1 530 ? -7.117 3.502 -16.475 1.00 96.25 530 ILE A C 1
ATOM 4060 O O . ILE A 1 530 ? -7.044 2.374 -15.993 1.00 96.25 530 ILE A O 1
ATOM 4064 N N . TYR A 1 531 ? -6.072 4.312 -16.586 1.00 97.19 531 TYR A N 1
ATOM 4065 C CA . TYR A 1 531 ? -4.761 4.027 -16.034 1.00 97.19 531 TYR A CA 1
ATOM 4066 C C . TYR A 1 531 ? -4.678 4.625 -14.645 1.00 97.19 531 TYR A C 1
ATOM 4068 O O . TYR A 1 531 ? -4.838 5.834 -14.466 1.00 97.19 531 TYR A O 1
ATOM 4076 N N . ALA A 1 532 ? -4.383 3.805 -13.656 1.00 94.88 532 ALA A N 1
ATOM 4077 C CA . ALA A 1 532 ? -4.195 4.301 -12.319 1.00 94.88 532 ALA A CA 1
ATOM 4078 C C . ALA A 1 532 ? -2.804 3.989 -11.768 1.00 94.88 532 ALA A C 1
ATOM 4080 O O . ALA A 1 532 ? -2.123 3.105 -12.278 1.00 94.88 532 ALA A O 1
ATOM 4081 N N . SER A 1 533 ? -2.388 4.783 -10.774 1.00 91.00 533 SER A N 1
ATOM 4082 C CA . SER A 1 533 ? -1.140 4.630 -10.007 1.00 91.00 533 SER A CA 1
ATOM 4083 C C . SER A 1 533 ? -1.383 4.839 -8.510 1.00 91.00 533 SER A C 1
ATOM 4085 O O . SER A 1 533 ? -2.402 5.410 -8.113 1.00 91.00 533 SER A O 1
ATOM 4087 N N . ARG A 1 534 ? -0.445 4.430 -7.646 1.00 83.19 534 ARG A N 1
ATOM 4088 C CA . ARG A 1 534 ? -0.543 4.682 -6.196 1.00 83.19 534 ARG A CA 1
ATOM 4089 C C . ARG A 1 534 ? -0.460 6.174 -5.877 1.00 83.19 534 ARG A C 1
ATOM 4091 O O . ARG A 1 534 ? -1.172 6.650 -4.996 1.00 83.19 534 ARG A O 1
ATOM 4098 N N . THR A 1 535 ? 0.399 6.916 -6.576 1.00 81.38 535 THR A N 1
ATOM 4099 C CA . THR A 1 535 ? 0.632 8.342 -6.316 1.00 81.38 535 THR A CA 1
ATOM 4100 C C . THR A 1 535 ? 0.570 9.197 -7.577 1.00 81.38 535 THR A C 1
ATOM 4102 O O . THR A 1 535 ? 0.771 8.741 -8.702 1.00 81.38 535 THR A O 1
ATOM 4105 N N . HIS A 1 536 ? 0.359 10.496 -7.375 1.00 81.19 536 HIS A N 1
ATOM 4106 C CA . HIS A 1 536 ? 0.434 11.485 -8.447 1.00 81.19 536 HIS A CA 1
ATOM 4107 C C . HIS A 1 536 ? 1.833 11.655 -9.038 1.00 81.19 536 HIS A C 1
ATOM 4109 O O . HIS A 1 536 ? 1.953 11.889 -10.237 1.00 81.19 536 HIS A O 1
ATOM 4115 N N . SER A 1 537 ? 2.885 11.509 -8.226 1.00 81.12 537 SER A N 1
ATOM 4116 C CA . SER A 1 537 ? 4.266 11.558 -8.717 1.00 81.12 537 SER A CA 1
ATOM 4117 C C . SER A 1 537 ? 4.548 10.437 -9.718 1.00 81.12 537 SER A C 1
ATOM 4119 O O . SER A 1 537 ? 5.178 10.682 -10.744 1.00 81.12 537 SER A O 1
ATOM 4121 N N . GLN A 1 538 ? 4.008 9.239 -9.478 1.00 85.56 538 GLN A N 1
ATOM 4122 C CA . GLN A 1 538 ? 4.080 8.138 -10.434 1.00 85.56 538 GLN A CA 1
ATOM 4123 C C . GLN A 1 538 ? 3.285 8.452 -11.705 1.00 85.56 538 GLN A C 1
ATOM 4125 O O . GLN A 1 538 ? 3.831 8.335 -12.794 1.00 85.56 538 GLN A O 1
ATOM 4130 N N . LEU A 1 539 ? 2.042 8.945 -11.601 1.00 90.38 539 LEU A N 1
ATOM 4131 C CA . LEU A 1 539 ? 1.261 9.343 -12.787 1.00 90.38 539 LEU A CA 1
ATOM 4132 C C . LEU A 1 539 ? 1.987 10.388 -13.639 1.00 90.38 539 LEU A C 1
ATOM 4134 O O . LEU A 1 539 ? 1.963 10.309 -14.865 1.00 90.38 539 LEU A O 1
ATOM 4138 N N . ARG A 1 540 ? 2.675 11.342 -13.007 1.00 87.75 540 ARG A N 1
ATOM 4139 C CA . ARG A 1 540 ? 3.495 12.331 -13.712 1.00 87.75 540 ARG A CA 1
ATOM 4140 C C . ARG A 1 540 ? 4.620 11.675 -14.516 1.00 87.75 540 ARG A C 1
ATOM 4142 O O . ARG A 1 540 ? 4.873 12.077 -15.651 1.00 87.75 540 ARG A O 1
ATOM 4149 N N . GLN A 1 541 ? 5.257 10.642 -13.967 1.00 88.19 541 GLN A N 1
ATOM 4150 C CA . GLN A 1 541 ? 6.239 9.836 -14.692 1.00 88.19 541 GLN A CA 1
ATOM 4151 C C . GLN A 1 541 ? 5.600 9.076 -15.866 1.00 88.19 541 GLN A C 1
ATOM 4153 O O . GLN A 1 541 ? 6.121 9.150 -16.977 1.00 88.19 541 GLN A O 1
ATOM 4158 N N . VAL A 1 542 ? 4.442 8.439 -15.669 1.00 92.69 542 VAL A N 1
ATOM 4159 C CA . VAL A 1 542 ? 3.704 7.743 -16.743 1.00 92.69 542 VAL A CA 1
ATOM 4160 C C . VAL A 1 542 ? 3.340 8.702 -17.884 1.00 92.69 542 VAL A C 1
ATOM 4162 O O . VAL A 1 542 ? 3.519 8.387 -19.058 1.00 92.69 542 VAL A O 1
ATOM 4165 N N . ILE A 1 543 ? 2.889 9.918 -17.565 1.00 93.25 543 ILE A N 1
ATOM 4166 C CA . ILE A 1 543 ? 2.570 10.951 -18.562 1.00 93.25 543 ILE A CA 1
ATOM 4167 C C . ILE A 1 543 ? 3.833 11.407 -19.307 1.00 93.25 543 ILE A C 1
ATOM 4169 O O . ILE A 1 543 ? 3.782 11.658 -20.513 1.00 93.25 543 ILE A O 1
ATOM 4173 N N . LYS A 1 544 ? 4.984 11.493 -18.628 1.00 89.38 544 LYS A N 1
ATOM 4174 C CA . LYS A 1 544 ? 6.275 11.782 -19.272 1.00 89.38 544 LYS A CA 1
ATOM 4175 C C . LYS A 1 544 ? 6.670 10.680 -20.260 1.00 89.38 544 LYS A C 1
ATOM 4177 O O . LYS A 1 544 ? 7.156 10.998 -21.341 1.00 89.38 544 LYS A O 1
ATOM 4182 N N . GLU A 1 545 ? 6.425 9.418 -19.929 1.00 90.94 545 GLU A N 1
ATOM 4183 C CA . GLU A 1 545 ? 6.637 8.294 -20.847 1.00 90.94 545 GLU A CA 1
ATOM 4184 C C . GLU A 1 545 ? 5.660 8.332 -22.028 1.00 90.94 545 GLU A C 1
ATOM 4186 O O . GLU A 1 545 ? 6.085 8.190 -23.172 1.00 90.94 545 GLU A O 1
ATOM 4191 N N . LEU A 1 546 ? 4.381 8.651 -21.797 1.00 93.81 546 LEU A N 1
ATOM 4192 C CA . LEU A 1 546 ? 3.404 8.858 -22.871 1.00 93.81 546 LEU A CA 1
ATOM 4193 C C . LEU A 1 546 ? 3.860 9.951 -23.853 1.00 93.81 546 LEU A C 1
ATOM 4195 O O . LEU A 1 546 ? 3.745 9.767 -25.068 1.00 93.81 546 LEU A O 1
ATOM 4199 N N . LYS A 1 547 ? 4.426 11.061 -23.346 1.00 90.75 547 LYS A N 1
ATOM 4200 C CA . LYS A 1 547 ? 4.999 12.150 -24.167 1.00 90.75 547 LYS A CA 1
ATOM 4201 C C . LYS A 1 547 ? 6.114 11.645 -25.103 1.00 90.75 547 LYS A C 1
ATOM 4203 O O . LYS A 1 547 ? 6.288 12.230 -26.171 1.00 90.75 547 LYS A O 1
ATOM 4208 N N . ALA A 1 548 ? 6.817 10.565 -24.748 1.00 87.75 548 ALA A N 1
ATOM 4209 C CA . ALA A 1 548 ? 7.887 9.966 -25.550 1.00 87.75 548 ALA A CA 1
ATOM 4210 C C . ALA A 1 548 ? 7.401 9.002 -26.656 1.00 87.75 548 ALA A C 1
ATOM 4212 O O . ALA A 1 548 ? 8.207 8.572 -27.472 1.00 87.75 548 ALA A O 1
ATOM 4213 N N . THR A 1 549 ? 6.107 8.670 -26.718 1.00 91.31 549 THR A N 1
ATOM 4214 C CA . THR A 1 549 ? 5.533 7.757 -27.734 1.00 91.31 549 THR A CA 1
ATOM 4215 C C . THR A 1 549 ? 4.949 8.504 -28.951 1.00 91.31 549 THR A C 1
ATOM 4217 O O . THR A 1 549 ? 4.814 9.732 -28.913 1.00 91.31 549 THR A O 1
ATOM 4220 N N . SER A 1 550 ? 4.536 7.792 -30.018 1.00 90.69 550 SER A N 1
ATOM 4221 C CA . SER A 1 550 ? 3.719 8.349 -31.128 1.00 90.69 550 SER A CA 1
ATOM 4222 C C . SER A 1 550 ? 2.272 8.583 -30.723 1.00 90.69 550 SER A C 1
ATOM 4224 O O . SER A 1 550 ? 1.589 9.398 -31.346 1.00 90.69 550 SER A O 1
ATOM 4226 N N . TYR A 1 551 ? 1.780 7.875 -29.705 1.00 93.50 551 TYR A N 1
ATOM 4227 C CA . TYR A 1 551 ? 0.369 7.904 -29.356 1.00 93.50 551 TYR A CA 1
ATOM 4228 C C . TYR A 1 551 ? -0.038 9.288 -28.849 1.00 93.50 551 TYR A C 1
ATOM 4230 O O . TYR A 1 551 ? 0.592 9.881 -27.969 1.00 93.50 551 TYR A O 1
ATOM 4238 N N . ARG A 1 552 ? -1.128 9.815 -29.406 1.00 93.50 552 ARG A N 1
ATOM 4239 C CA . ARG A 1 552 ? -1.757 11.073 -28.981 1.00 93.50 552 ARG A CA 1
ATOM 4240 C C . ARG A 1 552 ? -3.230 10.825 -28.648 1.00 93.50 552 ARG A C 1
ATOM 4242 O O . ARG A 1 552 ? -4.099 11.342 -29.348 1.00 93.50 552 ARG A O 1
ATOM 4249 N N . PRO A 1 553 ? -3.512 9.984 -27.633 1.00 94.75 553 PRO A N 1
ATOM 4250 C CA . PRO A 1 553 ? -4.874 9.788 -27.167 1.00 94.75 553 PRO A CA 1
ATOM 4251 C C . PRO A 1 553 ? -5.406 11.089 -26.579 1.00 94.75 553 PRO A C 1
ATOM 4253 O O . PRO A 1 553 ? -4.641 11.864 -25.993 1.00 94.75 553 PRO A O 1
ATOM 4256 N N . LYS A 1 554 ? -6.721 11.301 -26.651 1.00 94.44 554 LYS A N 1
ATOM 4257 C CA . LYS A 1 554 ? -7.327 12.332 -25.818 1.00 94.44 554 LYS A CA 1
ATOM 4258 C C . LYS A 1 554 ? -7.239 11.884 -24.365 1.00 94.44 554 LYS A C 1
ATOM 4260 O O . LYS A 1 554 ? -7.818 10.857 -24.011 1.00 94.44 554 LYS A O 1
ATOM 4265 N N . MET A 1 555 ? -6.524 12.636 -23.535 1.00 94.75 555 MET A N 1
ATOM 4266 C CA . MET A 1 555 ? -6.282 12.269 -22.143 1.00 94.75 555 MET A CA 1
ATOM 4267 C C . MET A 1 555 ? -6.784 13.294 -21.126 1.00 94.75 555 MET A C 1
ATOM 4269 O O . MET A 1 555 ? -6.909 14.483 -21.418 1.00 94.75 555 MET A O 1
ATOM 4273 N N . SER A 1 556 ? -7.026 12.821 -19.904 1.00 94.75 556 SER A N 1
ATOM 4274 C CA . SER A 1 556 ? -7.187 13.653 -18.708 1.00 94.75 556 SER A CA 1
ATOM 4275 C C . SER A 1 556 ? -6.443 13.026 -17.532 1.00 94.75 556 SER A C 1
ATOM 4277 O O . SER A 1 556 ? -6.231 11.813 -17.506 1.00 94.75 556 SER A O 1
ATOM 4279 N N . VAL A 1 557 ? -6.071 13.843 -16.547 1.00 94.56 557 VAL A N 1
ATOM 4280 C CA . VAL A 1 557 ? -5.537 13.393 -15.258 1.00 94.56 557 VAL A CA 1
ATOM 4281 C C . VAL A 1 557 ? -6.395 13.955 -14.132 1.00 94.56 557 VAL A C 1
ATOM 4283 O O . VAL A 1 557 ? -6.679 15.151 -14.078 1.00 94.56 557 VAL A O 1
ATOM 4286 N N . LEU A 1 558 ? -6.843 13.081 -13.237 1.00 92.00 558 LEU A N 1
ATOM 4287 C CA . LEU A 1 558 ? -7.633 13.448 -12.068 1.00 92.00 558 LEU A CA 1
ATOM 4288 C C . LEU A 1 558 ? -6.710 13.778 -10.911 1.00 92.00 558 LEU A C 1
ATOM 4290 O O . LEU A 1 558 ? -5.705 13.099 -10.754 1.00 92.00 558 LEU A O 1
ATOM 4294 N N . GLY A 1 559 ? -7.085 14.755 -10.083 1.00 87.88 559 GLY A N 1
ATOM 4295 C CA . GLY A 1 559 ? -6.388 15.090 -8.844 1.00 87.88 559 GLY A CA 1
ATOM 4296 C C . GLY A 1 559 ? -7.250 15.854 -7.854 1.00 87.88 559 GLY A C 1
ATOM 4297 O O . GLY A 1 559 ? -8.401 16.202 -8.140 1.00 87.88 559 GLY A O 1
ATOM 4298 N N . SER A 1 560 ? -6.703 16.061 -6.657 1.00 87.88 560 SER A N 1
ATOM 4299 C CA . SER A 1 560 ? -7.452 16.668 -5.557 1.00 87.88 560 SER A CA 1
ATOM 4300 C C . SER A 1 560 ? -7.574 18.178 -5.733 1.00 87.88 560 SER A C 1
ATOM 4302 O O . SER A 1 560 ? -6.790 18.824 -6.435 1.00 87.88 560 SER A O 1
ATOM 4304 N N . ARG A 1 561 ? -8.549 18.777 -5.040 1.00 87.69 561 ARG A N 1
ATOM 4305 C CA . ARG A 1 561 ? -8.630 20.240 -4.946 1.00 87.69 561 ARG A CA 1
ATOM 4306 C C . ARG A 1 561 ? -7.375 20.829 -4.303 1.00 87.69 561 ARG A C 1
ATOM 4308 O O . ARG A 1 561 ? -6.989 21.927 -4.679 1.00 87.69 561 ARG A O 1
ATOM 4315 N N . GLU A 1 562 ? -6.697 20.096 -3.425 1.00 88.38 562 GLU A N 1
ATOM 4316 C CA . GLU A 1 562 ? -5.481 20.583 -2.765 1.00 88.38 562 GLU A CA 1
ATOM 4317 C C . GLU A 1 562 ? -4.351 20.819 -3.764 1.00 88.38 562 GLU A C 1
ATOM 4319 O O . GLU A 1 562 ? -3.587 21.767 -3.615 1.00 88.38 562 GLU A O 1
ATOM 4324 N N . GLN A 1 563 ? -4.288 19.994 -4.807 1.00 88.00 563 GLN A N 1
ATOM 4325 C CA . GLN A 1 563 ? -3.288 20.096 -5.866 1.00 88.00 563 GLN A CA 1
ATOM 4326 C C . GLN A 1 563 ? -3.699 21.074 -6.970 1.00 88.00 563 GLN A C 1
ATOM 4328 O O . GLN A 1 563 ? -2.848 21.732 -7.559 1.00 88.00 563 GLN A O 1
ATOM 4333 N N . MET A 1 564 ? -4.999 21.164 -7.268 1.00 93.62 564 MET A N 1
ATOM 4334 C CA . MET A 1 564 ? -5.512 21.861 -8.454 1.00 93.62 564 MET A CA 1
ATOM 4335 C C . MET A 1 564 ? -6.152 23.230 -8.172 1.00 93.62 564 MET A C 1
ATOM 4337 O O . MET A 1 564 ? -6.416 23.991 -9.105 1.00 93.62 564 MET A O 1
ATOM 4341 N N . CYS A 1 565 ? -6.480 23.557 -6.919 1.00 95.00 565 CYS A N 1
ATOM 4342 C CA . CYS A 1 565 ? -7.200 24.787 -6.599 1.00 95.00 565 CYS A CA 1
ATOM 4343 C C . CYS A 1 565 ? -6.292 26.018 -6.708 1.00 95.00 565 CYS A C 1
ATOM 4345 O O . CYS A 1 565 ? -5.303 26.157 -5.994 1.00 95.00 565 CYS A O 1
ATOM 4347 N N . ILE A 1 566 ? -6.697 26.957 -7.562 1.00 95.81 566 ILE A N 1
ATOM 4348 C CA . ILE A 1 566 ? -6.011 28.239 -7.788 1.00 95.81 566 ILE A CA 1
ATOM 4349 C C . ILE A 1 566 ? -6.715 29.428 -7.126 1.00 95.81 566 ILE A C 1
ATOM 4351 O O . ILE A 1 566 ? -6.235 30.552 -7.203 1.00 95.81 566 ILE A O 1
ATOM 4355 N N . HIS A 1 567 ? -7.866 29.203 -6.489 1.00 94.56 567 HIS A N 1
ATOM 4356 C CA . HIS A 1 567 ? -8.609 30.274 -5.838 1.00 94.56 567 HIS A CA 1
ATOM 4357 C C . HIS A 1 567 ? -7.889 30.703 -4.555 1.00 94.56 567 HIS A C 1
ATOM 4359 O O . HIS A 1 567 ? -7.781 29.899 -3.634 1.00 94.56 567 HIS A O 1
ATOM 4365 N N . ASN A 1 568 ? -7.501 31.978 -4.453 1.00 88.62 568 ASN A N 1
ATOM 4366 C CA . ASN A 1 568 ? -6.640 32.517 -3.387 1.00 88.62 568 ASN A CA 1
ATOM 4367 C C . ASN A 1 568 ? -7.004 32.089 -1.956 1.00 88.62 568 ASN A C 1
ATOM 4369 O O . ASN A 1 568 ? -6.114 31.754 -1.187 1.00 88.62 568 ASN A O 1
ATOM 4373 N N . GLU A 1 569 ? -8.289 32.104 -1.586 1.00 84.19 569 GLU A N 1
ATOM 4374 C CA . GLU A 1 569 ? -8.699 31.718 -0.224 1.00 84.19 569 GLU A CA 1
ATOM 4375 C C . GLU A 1 569 ? -8.933 30.209 -0.056 1.00 84.19 569 GLU A C 1
ATOM 4377 O O . GLU A 1 569 ? -8.466 29.612 0.909 1.00 84.19 569 GLU A O 1
ATOM 4382 N N . VAL A 1 570 ? -9.596 29.555 -1.014 1.00 83.00 570 VAL A N 1
ATOM 4383 C CA . VAL A 1 570 ? -9.882 28.112 -0.949 1.00 83.00 570 VAL A CA 1
ATOM 4384 C C . VAL A 1 570 ? -8.601 27.275 -1.038 1.00 83.00 570 VAL A C 1
ATOM 4386 O O . VAL A 1 570 ? -8.499 26.235 -0.395 1.00 83.00 570 VAL A O 1
ATOM 4389 N N . SER A 1 571 ? -7.590 27.717 -1.789 1.00 87.62 571 SER A N 1
ATOM 4390 C CA . SER A 1 571 ? -6.312 27.004 -1.921 1.00 87.62 571 SER A CA 1
ATOM 4391 C C . SER A 1 571 ? -5.490 26.973 -0.628 1.00 87.62 571 SER A C 1
ATOM 4393 O O . SER A 1 571 ? -4.573 26.162 -0.520 1.00 87.62 571 SER A O 1
ATOM 4395 N N . LYS A 1 572 ? -5.818 27.806 0.370 1.00 83.81 572 LYS A N 1
ATOM 4396 C CA . LYS A 1 572 ? -5.189 27.795 1.704 1.00 83.81 572 LYS A CA 1
ATOM 4397 C C . LYS A 1 572 ? -5.807 26.753 2.641 1.00 83.81 572 LYS A C 1
ATOM 4399 O O . LYS A 1 572 ? -5.161 26.341 3.596 1.00 83.81 572 LYS A O 1
ATOM 4404 N N . LEU A 1 573 ? -7.036 26.318 2.365 1.00 76.00 573 LEU A N 1
ATOM 4405 C CA . LEU A 1 573 ? -7.725 25.279 3.131 1.00 76.00 573 LEU A CA 1
ATOM 4406 C C . LEU A 1 573 ? -7.227 23.884 2.724 1.00 76.00 573 LEU A C 1
ATOM 4408 O O . LEU A 1 573 ? -6.671 23.703 1.637 1.00 76.00 573 LEU A O 1
ATOM 4412 N N . ARG A 1 574 ? -7.446 22.886 3.583 1.00 75.56 574 ARG A N 1
ATOM 4413 C CA . ARG A 1 574 ? -7.091 21.477 3.343 1.00 75.56 574 ARG A CA 1
ATOM 4414 C C . ARG A 1 574 ? -8.273 20.550 3.634 1.00 75.56 574 ARG A C 1
ATOM 4416 O O . ARG A 1 574 ? -9.209 20.927 4.344 1.00 75.56 574 ARG A O 1
ATOM 4423 N N . GLY A 1 575 ? -8.250 19.358 3.048 1.00 65.88 575 GLY A N 1
ATOM 4424 C CA . GLY A 1 575 ? -9.228 18.293 3.243 1.00 65.88 575 GLY A CA 1
ATOM 4425 C C . GLY A 1 575 ? -10.677 18.709 2.970 1.00 65.88 575 GLY A C 1
ATOM 4426 O O . GLY A 1 575 ? -10.985 19.433 2.018 1.00 65.88 575 GLY A O 1
ATOM 4427 N N . ARG A 1 576 ? -11.595 18.253 3.831 1.00 64.25 576 ARG A N 1
ATOM 4428 C CA . ARG A 1 576 ? -13.039 18.518 3.696 1.00 64.25 576 ARG A CA 1
ATOM 4429 C C . ARG A 1 576 ? -13.385 20.008 3.773 1.00 64.25 576 ARG A C 1
ATOM 4431 O O . ARG A 1 576 ? -14.244 20.462 3.027 1.00 64.25 576 ARG A O 1
ATOM 4438 N N . ALA A 1 577 ? -12.675 20.794 4.589 1.00 61.12 577 ALA A N 1
ATOM 4439 C CA . ALA A 1 577 ? -12.900 22.240 4.676 1.00 61.12 577 ALA A CA 1
ATOM 4440 C C . ALA A 1 577 ? -12.680 22.932 3.321 1.00 61.12 577 ALA A C 1
ATOM 4442 O O . ALA A 1 577 ? -13.455 23.802 2.919 1.00 61.12 577 ALA A O 1
ATOM 4443 N N . GLN A 1 578 ? -11.657 22.502 2.576 1.00 79.94 578 GLN A N 1
ATOM 4444 C CA . GLN A 1 578 ? -11.426 22.980 1.218 1.00 79.94 578 GLN A CA 1
ATOM 4445 C C . GLN A 1 578 ? -12.535 22.551 0.253 1.00 79.94 578 GLN A C 1
ATOM 4447 O O . GLN A 1 578 ? -12.996 23.363 -0.553 1.00 79.94 578 GLN A O 1
ATOM 4452 N N . ASN A 1 579 ? -12.950 21.283 0.313 1.00 71.81 579 ASN A N 1
ATOM 4453 C CA . ASN A 1 579 ? -14.001 20.748 -0.551 1.00 71.81 579 ASN A CA 1
ATOM 4454 C C . ASN A 1 579 ? -15.317 21.511 -0.375 1.00 71.81 579 ASN A C 1
ATOM 4456 O O . ASN A 1 579 ? -15.876 21.965 -1.375 1.00 71.81 579 ASN A O 1
ATOM 4460 N N . ASN A 1 580 ? -15.742 21.731 0.868 1.00 67.19 580 ASN A N 1
ATOM 4461 C CA . ASN A 1 580 ? -17.005 22.394 1.193 1.00 67.19 580 ASN A CA 1
ATOM 4462 C C . ASN A 1 580 ? -16.963 23.873 0.797 1.00 67.19 580 ASN A C 1
ATOM 4464 O O . ASN A 1 580 ? -17.859 24.359 0.113 1.00 67.19 580 ASN A O 1
ATOM 4468 N N . ALA A 1 581 ? -15.875 24.584 1.117 1.00 70.19 581 ALA A N 1
ATOM 4469 C CA . ALA A 1 581 ? -15.707 25.974 0.688 1.00 70.19 581 ALA A CA 1
ATOM 4470 C C . ALA A 1 581 ? -15.730 26.110 -0.846 1.00 70.19 581 ALA A C 1
ATOM 4472 O O . ALA A 1 581 ? -16.350 27.025 -1.391 1.00 70.19 581 ALA A O 1
ATOM 4473 N N . CYS A 1 582 ? -15.085 25.183 -1.564 1.00 82.00 582 CYS A N 1
ATOM 4474 C CA . CYS A 1 582 ? -15.137 25.139 -3.022 1.00 82.00 582 CYS A CA 1
ATOM 4475 C C . CYS A 1 582 ? -16.565 24.899 -3.526 1.00 82.00 582 CYS A C 1
ATOM 4477 O O . CYS A 1 582 ? -17.033 25.642 -4.391 1.00 82.00 582 CYS A O 1
ATOM 4479 N N . HIS A 1 583 ? -17.248 23.885 -2.992 1.00 79.19 583 HIS A N 1
ATOM 4480 C CA . HIS A 1 583 ? -18.610 23.518 -3.373 1.00 79.19 583 HIS A CA 1
ATOM 4481 C C . HIS A 1 583 ? -19.578 24.685 -3.166 1.00 79.19 583 HIS A C 1
ATOM 4483 O O . HIS A 1 583 ? -20.253 25.091 -4.113 1.00 79.19 583 HIS A O 1
ATOM 4489 N N . TYR A 1 584 ? -19.534 25.307 -1.988 1.00 73.81 584 TYR A N 1
ATOM 4490 C CA . TYR A 1 584 ? -20.325 26.478 -1.635 1.00 73.81 584 TYR A CA 1
ATOM 4491 C C . TYR A 1 584 ? -20.165 27.622 -2.650 1.00 73.81 584 TYR A C 1
ATOM 4493 O O . TYR A 1 584 ? -21.146 28.100 -3.232 1.00 73.81 584 TYR A O 1
ATOM 4501 N N . LEU A 1 585 ? -18.919 28.023 -2.939 1.00 80.12 585 LEU A N 1
ATOM 4502 C CA . LEU A 1 585 ? -18.645 29.092 -3.904 1.00 80.12 585 LEU A CA 1
ATOM 4503 C C . LEU A 1 585 ? -19.094 28.730 -5.325 1.00 80.12 585 LEU A C 1
ATOM 4505 O O . LEU A 1 585 ? -19.498 29.616 -6.076 1.00 80.12 585 LEU A O 1
ATOM 4509 N N . CYS A 1 586 ? -19.023 27.457 -5.717 1.00 84.06 586 CYS A N 1
ATOM 4510 C CA . CYS A 1 586 ? -19.495 27.009 -7.029 1.00 84.06 586 CYS A CA 1
ATOM 4511 C C . CYS A 1 586 ? -21.030 27.008 -7.100 1.00 84.06 586 CYS A C 1
ATOM 4513 O O . CYS A 1 586 ? -21.590 27.517 -8.069 1.00 84.06 586 CYS A O 1
ATOM 4515 N N . LYS A 1 587 ? -21.719 26.530 -6.053 1.00 77.88 587 LYS A N 1
ATOM 4516 C CA . LYS A 1 587 ? -23.190 26.508 -5.955 1.00 77.88 587 LYS A CA 1
ATOM 4517 C C . LYS A 1 587 ? -23.777 27.918 -6.055 1.00 77.88 587 LYS A C 1
ATOM 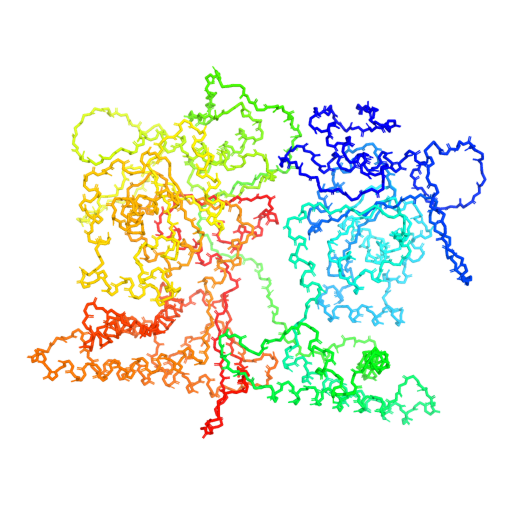4519 O O . LYS A 1 587 ? -24.713 28.144 -6.817 1.00 77.88 587 LYS A O 1
ATOM 4524 N N . LYS A 1 588 ? -23.185 28.891 -5.352 1.00 78.38 588 LYS A N 1
ATOM 4525 C CA . LYS A 1 588 ? -23.576 30.314 -5.419 1.00 78.38 588 LYS A CA 1
ATOM 4526 C C . LYS A 1 588 ? -23.052 31.048 -6.661 1.00 78.38 588 LYS A C 1
ATOM 4528 O O . LYS A 1 588 ? -23.317 32.237 -6.815 1.00 78.38 588 LYS A O 1
ATOM 4533 N N . ARG A 1 589 ? -22.311 30.366 -7.546 1.00 85.12 589 ARG A N 1
ATOM 4534 C CA . ARG A 1 589 ? -21.633 30.954 -8.718 1.00 85.12 589 ARG A CA 1
ATOM 4535 C C . ARG A 1 589 ? -20.702 32.123 -8.366 1.00 85.12 589 ARG A C 1
ATOM 4537 O O . ARG A 1 589 ? -20.532 33.053 -9.151 1.00 85.12 589 ARG A O 1
ATOM 4544 N N . TRP A 1 590 ? -20.067 32.087 -7.199 1.00 88.06 590 TRP A N 1
ATOM 4545 C CA . TRP A 1 590 ? -19.080 33.081 -6.759 1.00 88.06 590 TRP A CA 1
ATOM 4546 C C . TRP A 1 590 ? -17.639 32.702 -7.106 1.00 88.06 590 TRP A C 1
ATOM 4548 O O . TRP A 1 590 ? -16.764 33.568 -7.160 1.00 88.06 590 TRP A O 1
ATOM 4558 N N . CYS A 1 591 ? -17.373 31.432 -7.411 1.00 91.56 591 CYS A N 1
ATOM 4559 C CA . CYS A 1 591 ? -16.066 31.013 -7.900 1.00 91.56 591 CYS A CA 1
ATOM 4560 C C . CYS A 1 591 ? -15.878 31.420 -9.372 1.00 91.56 591 CYS A C 1
ATOM 4562 O O . CYS A 1 591 ? -16.289 30.705 -10.286 1.00 91.56 591 CYS A O 1
ATOM 4564 N N . ARG A 1 592 ? -15.190 32.545 -9.614 1.00 93.50 592 ARG A N 1
ATOM 4565 C CA . ARG A 1 592 ? -14.877 33.031 -10.976 1.00 93.50 592 ARG A CA 1
ATOM 4566 C C . ARG A 1 592 ? -14.178 31.974 -11.837 1.00 93.50 592 ARG A C 1
ATOM 4568 O O . ARG A 1 592 ? -14.499 31.831 -13.015 1.00 93.50 592 ARG A O 1
ATOM 4575 N N . HIS A 1 593 ? -13.266 31.207 -11.238 1.00 96.69 593 HIS A N 1
ATOM 4576 C CA . HIS A 1 593 ? -12.526 30.159 -11.938 1.00 96.69 593 HIS A CA 1
ATOM 4577 C C . HIS A 1 593 ? -13.441 29.029 -12.421 1.00 96.69 593 HIS A C 1
ATOM 4579 O O . HIS A 1 593 ? -13.310 28.590 -13.559 1.00 96.69 593 HIS A O 1
ATOM 4585 N N . GLN A 1 594 ? -14.377 28.558 -11.587 1.00 94.88 594 GLN A N 1
ATOM 4586 C CA . GLN A 1 594 ? -15.313 27.498 -11.977 1.00 94.88 594 GLN A CA 1
ATOM 4587 C C . GLN A 1 594 ? -16.325 28.004 -13.011 1.00 94.88 594 GLN A C 1
ATOM 4589 O O . GLN A 1 594 ? -16.558 27.321 -14.007 1.00 94.88 594 GLN A O 1
ATOM 4594 N N . ASN A 1 595 ? -16.847 29.221 -12.837 1.00 93.44 595 ASN A N 1
ATOM 4595 C CA . ASN A 1 595 ? -17.791 29.824 -13.781 1.00 93.44 595 ASN A CA 1
ATOM 4596 C C . ASN A 1 595 ? -17.211 29.917 -15.204 1.00 93.44 595 ASN A C 1
ATOM 4598 O O . ASN A 1 595 ? -17.936 29.749 -16.182 1.00 93.44 595 ASN A O 1
ATOM 4602 N N . SER A 1 596 ? -15.898 30.140 -15.313 1.00 93.56 596 SER A N 1
ATOM 4603 C CA . SER A 1 596 ? -15.193 30.287 -16.592 1.00 93.56 596 SER A CA 1
ATOM 4604 C C . SER A 1 596 ? -14.938 28.954 -17.315 1.00 93.56 596 SER A C 1
ATOM 4606 O O . SER A 1 596 ? -14.570 28.959 -18.487 1.00 93.56 596 SER A O 1
ATOM 4608 N N . VAL A 1 597 ? -15.130 27.799 -16.659 1.00 94.06 597 VAL A N 1
ATOM 4609 C CA . VAL A 1 597 ? -14.798 26.474 -17.228 1.00 94.06 597 VAL A CA 1
ATOM 4610 C C . VAL A 1 597 ? -15.629 26.171 -18.469 1.00 94.06 597 VAL A C 1
ATOM 4612 O O . VAL A 1 597 ? -15.081 25.744 -19.478 1.00 94.06 597 VAL A O 1
ATOM 4615 N N . THR A 1 598 ? -16.940 26.415 -18.419 1.00 92.25 598 THR A N 1
ATOM 4616 C CA . THR A 1 598 ? -17.839 26.057 -19.529 1.00 92.25 598 THR A CA 1
ATOM 4617 C C . THR A 1 598 ? -17.483 26.823 -20.804 1.00 92.25 598 THR A C 1
ATOM 4619 O O . THR A 1 598 ? -17.412 26.239 -21.881 1.00 92.25 598 THR A O 1
ATOM 4622 N N . GLU A 1 599 ? -17.242 28.129 -20.690 1.00 92.31 599 GLU A N 1
ATOM 4623 C CA . GLU A 1 599 ? -16.831 28.968 -21.819 1.00 92.31 599 GLU A CA 1
ATOM 4624 C C . GLU A 1 599 ? -15.443 28.574 -22.329 1.00 92.31 599 GLU A C 1
ATOM 4626 O O . GLU A 1 599 ? -15.257 28.381 -23.530 1.00 92.31 599 GLU A O 1
ATOM 4631 N N . TYR A 1 600 ? -14.497 28.350 -21.416 1.00 94.12 600 TYR A N 1
ATOM 4632 C CA . TYR A 1 600 ? -13.154 27.911 -21.766 1.00 94.12 600 TYR A CA 1
ATOM 4633 C C . TYR A 1 600 ? -13.153 26.593 -22.550 1.00 94.12 600 TYR A C 1
ATOM 4635 O O . TYR A 1 600 ? -12.476 26.491 -23.572 1.00 94.12 600 TYR A O 1
ATOM 4643 N N . MET A 1 601 ? -13.941 25.607 -22.116 1.00 91.81 601 MET A N 1
ATOM 4644 C CA . MET A 1 601 ? -14.039 24.299 -22.769 1.00 91.81 601 MET A CA 1
ATOM 4645 C C . MET A 1 601 ? -14.675 24.375 -24.162 1.00 91.81 601 MET A C 1
ATOM 4647 O O . MET A 1 601 ? -14.282 23.607 -25.038 1.00 91.81 601 MET A O 1
ATOM 4651 N N . ARG A 1 602 ? -15.598 25.318 -24.410 1.00 89.88 602 ARG A N 1
ATOM 4652 C CA . ARG A 1 602 ? -16.138 25.558 -25.764 1.00 89.88 602 ARG A CA 1
ATOM 4653 C C . ARG A 1 602 ? -15.064 26.067 -26.721 1.00 89.88 602 ARG A C 1
ATOM 4655 O O . ARG A 1 602 ? -15.010 25.619 -27.859 1.00 89.88 602 ARG A O 1
ATOM 4662 N N . SER A 1 603 ? -14.203 26.963 -26.246 1.00 89.75 603 SER A N 1
ATOM 4663 C CA . SER A 1 603 ? -13.128 27.557 -27.051 1.00 89.75 603 SER A CA 1
ATOM 4664 C C . SER A 1 603 ? -11.862 26.693 -27.125 1.00 89.75 603 SER A C 1
ATOM 4666 O O . SER A 1 603 ? -10.971 26.987 -27.914 1.00 89.75 603 SER A O 1
ATOM 4668 N N . ASN A 1 604 ? -11.755 25.642 -26.305 1.00 89.62 604 ASN A N 1
ATOM 4669 C CA . ASN A 1 604 ? -10.588 24.757 -26.216 1.00 89.62 604 ASN A CA 1
ATOM 4670 C C . ASN A 1 604 ? -11.024 23.281 -26.259 1.00 89.62 604 ASN A C 1
ATOM 4672 O O . ASN A 1 604 ? -10.609 22.477 -25.422 1.00 89.62 604 ASN A O 1
ATOM 4676 N N . SER A 1 605 ? -11.865 22.915 -27.232 1.00 83.31 605 SER A N 1
ATOM 4677 C CA . SER A 1 605 ? -12.401 21.550 -27.375 1.00 83.31 605 SER A CA 1
ATOM 4678 C C . SER A 1 605 ? -11.312 20.485 -27.566 1.00 83.31 605 SER A C 1
ATOM 4680 O O . SER A 1 605 ? -11.519 19.319 -27.222 1.00 83.31 605 SER A O 1
ATOM 4682 N N . GLU A 1 606 ? -10.146 20.880 -28.087 1.00 85.12 606 GLU A N 1
ATOM 4683 C CA . GLU A 1 606 ? -8.978 20.019 -28.293 1.00 85.12 606 GLU A CA 1
ATOM 4684 C C . GLU A 1 606 ? -8.147 19.768 -27.025 1.00 85.12 606 GLU A C 1
ATOM 4686 O O . GLU A 1 606 ? -7.169 19.014 -27.080 1.00 85.12 606 GLU A O 1
ATOM 4691 N N . LEU A 1 607 ? -8.497 20.362 -25.878 1.00 89.56 607 LEU A N 1
ATOM 4692 C CA . LEU A 1 607 ? -7.789 20.106 -24.626 1.00 89.56 607 LEU A CA 1
ATOM 4693 C C . LEU A 1 607 ? -7.800 18.600 -24.304 1.00 89.56 607 LEU A C 1
ATOM 4695 O O . LEU A 1 607 ? -8.841 17.945 -24.349 1.00 89.56 607 LEU A O 1
ATOM 4699 N N . GLY A 1 608 ? -6.618 18.054 -24.010 1.00 88.56 608 GLY A N 1
ATOM 4700 C CA . GLY A 1 608 ? -6.403 16.611 -23.847 1.00 88.56 608 GLY A CA 1
ATOM 4701 C C . GLY A 1 608 ? -5.820 15.912 -25.064 1.00 88.56 608 GLY A C 1
ATOM 4702 O O . GLY A 1 608 ? -5.287 14.824 -24.904 1.00 88.56 608 GLY A O 1
ATOM 4703 N N . SER A 1 609 ? -5.818 16.531 -26.250 1.00 88.62 609 SER A N 1
ATOM 4704 C CA . SER A 1 609 ? -5.209 15.933 -27.458 1.00 88.62 609 SER A CA 1
ATOM 4705 C C . SER A 1 609 ? -3.675 15.890 -27.403 1.00 88.62 609 SER A C 1
ATOM 4707 O O . SER A 1 609 ? -3.028 15.170 -28.162 1.00 88.62 609 SER A O 1
ATOM 4709 N N . LYS A 1 610 ? -3.073 16.692 -26.518 1.00 88.50 610 LYS A N 1
ATOM 4710 C CA . LYS A 1 610 ? -1.649 16.636 -26.176 1.00 88.50 610 LYS A CA 1
ATOM 4711 C C . LYS A 1 610 ? -1.518 16.194 -24.718 1.00 88.50 610 LYS A C 1
ATOM 4713 O O . LYS A 1 610 ? -2.278 16.709 -23.895 1.00 88.50 610 LYS A O 1
ATOM 4718 N N . PRO A 1 611 ? -0.563 15.306 -24.387 1.00 91.00 611 PRO A N 1
ATOM 4719 C CA . PRO A 1 611 ? -0.379 14.880 -23.009 1.00 91.00 611 PRO A CA 1
ATOM 4720 C C . PRO A 1 611 ? -0.010 16.044 -22.085 1.00 91.00 611 PRO A C 1
ATOM 4722 O O . PRO A 1 611 ? 0.876 16.835 -22.417 1.00 91.00 611 PRO A O 1
ATOM 4725 N N . PHE A 1 612 ? -0.653 16.117 -20.922 1.00 92.06 612 PHE A N 1
ATOM 4726 C CA . PHE A 1 612 ? -0.424 17.138 -19.896 1.00 92.06 612 PHE A CA 1
ATOM 4727 C C . PHE A 1 612 ? -0.439 16.509 -18.497 1.00 92.06 612 PHE A C 1
ATOM 4729 O O . PHE A 1 612 ? -1.112 15.498 -18.293 1.00 92.06 612 PHE A O 1
ATOM 4736 N N . ASP A 1 613 ? 0.286 17.092 -17.543 1.00 91.12 613 ASP A N 1
ATOM 4737 C CA . ASP A 1 613 ? 0.216 16.728 -16.121 1.00 91.12 613 ASP A CA 1
ATOM 4738 C C . ASP A 1 613 ? -0.650 17.714 -15.303 1.00 91.12 613 ASP A C 1
ATOM 4740 O O . ASP A 1 613 ? -1.394 18.534 -15.850 1.00 91.12 613 ASP A O 1
ATOM 4744 N N . ILE A 1 614 ? -0.659 17.567 -13.975 1.00 90.31 614 ILE A N 1
ATOM 4745 C CA . ILE A 1 614 ? -1.492 18.401 -13.095 1.00 90.31 614 ILE A CA 1
ATOM 4746 C C . ILE A 1 614 ? -0.973 19.835 -13.070 1.00 90.31 614 ILE A C 1
ATOM 4748 O O . ILE A 1 614 ? -1.759 20.782 -13.057 1.00 90.31 614 ILE A O 1
ATOM 4752 N N . GLU A 1 615 ? 0.340 19.986 -13.066 1.00 91.81 615 GLU A N 1
ATOM 4753 C CA . GLU A 1 615 ? 1.053 21.247 -13.054 1.00 91.81 615 GLU A CA 1
ATOM 4754 C C . GLU A 1 615 ? 0.756 22.035 -14.335 1.00 91.81 615 GLU A C 1
ATOM 4756 O O . GLU A 1 615 ? 0.367 23.200 -14.245 1.00 91.81 615 GLU A O 1
ATOM 4761 N N . ASP A 1 616 ? 0.765 21.367 -15.494 1.00 92.31 616 ASP A N 1
ATOM 4762 C CA . ASP A 1 616 ? 0.330 21.931 -16.777 1.00 92.31 616 ASP A CA 1
ATOM 4763 C C . ASP A 1 616 ? -1.114 22.498 -16.688 1.00 92.31 616 ASP A C 1
ATOM 4765 O O . ASP A 1 616 ? -1.397 23.610 -17.151 1.00 92.31 616 ASP A O 1
ATOM 4769 N N . LEU A 1 617 ? -2.054 21.774 -16.057 1.00 94.19 617 LEU A N 1
ATOM 4770 C CA . LEU A 1 617 ? -3.435 22.248 -15.852 1.00 94.19 617 LEU A CA 1
ATOM 4771 C C . LEU A 1 617 ? -3.527 23.426 -14.875 1.00 94.19 617 LEU A C 1
ATOM 4773 O O . LEU A 1 617 ? -4.336 24.338 -15.077 1.00 94.19 617 LEU A O 1
ATOM 4777 N N . VAL A 1 618 ? -2.737 23.410 -13.802 1.00 95.69 618 VAL A N 1
ATOM 4778 C CA . VAL A 1 618 ? -2.681 24.506 -12.825 1.00 95.69 618 VAL A CA 1
ATOM 4779 C C . VAL A 1 618 ? -2.159 25.776 -13.483 1.00 95.69 618 VAL A C 1
ATOM 4781 O O . VAL A 1 618 ? -2.739 26.845 -13.276 1.00 95.69 618 VAL A O 1
ATOM 4784 N N . ASP A 1 619 ? -1.141 25.664 -14.330 1.00 95.56 619 ASP A N 1
ATOM 4785 C CA . ASP A 1 619 ? -0.592 26.785 -15.084 1.00 95.56 619 ASP A CA 1
ATOM 4786 C C . ASP A 1 619 ? -1.600 27.335 -16.096 1.00 95.56 619 ASP A C 1
ATOM 4788 O O . ASP A 1 619 ? -1.772 28.555 -16.186 1.00 95.56 619 ASP A O 1
ATOM 4792 N N . ILE A 1 620 ? -2.362 26.473 -16.782 1.00 94.25 620 ILE A N 1
ATOM 4793 C CA . ILE A 1 620 ? -3.507 26.897 -17.607 1.00 94.25 620 ILE A CA 1
ATOM 4794 C C . ILE A 1 620 ? -4.507 27.696 -16.769 1.00 94.25 620 ILE A C 1
ATOM 4796 O O . ILE A 1 620 ? -4.948 28.765 -17.190 1.00 94.25 620 ILE A O 1
ATOM 4800 N N . GLY A 1 621 ? -4.858 27.213 -15.579 1.00 95.31 621 GLY A N 1
ATOM 4801 C CA . GLY A 1 621 ? -5.803 27.912 -14.719 1.00 95.31 621 GLY A CA 1
ATOM 4802 C C . GLY A 1 621 ? -5.280 29.259 -14.219 1.00 95.31 621 GLY A C 1
ATOM 4803 O O . GLY A 1 621 ? -6.025 30.238 -14.207 1.00 95.31 621 GLY A O 1
ATOM 4804 N N . ARG A 1 622 ? -3.997 29.344 -13.852 1.00 95.19 622 ARG A N 1
ATOM 4805 C CA . ARG A 1 622 ? -3.356 30.589 -13.392 1.00 95.19 622 ARG A CA 1
ATOM 4806 C C . ARG A 1 622 ? -3.227 31.626 -14.502 1.00 95.19 622 ARG A C 1
ATOM 4808 O O . ARG A 1 622 ? -3.415 32.810 -14.245 1.00 95.19 622 ARG A O 1
ATOM 4815 N N . THR A 1 623 ? -2.915 31.190 -15.720 1.00 95.06 623 THR A N 1
ATOM 4816 C CA . THR A 1 623 ? -2.673 32.086 -16.861 1.00 95.06 623 THR A CA 1
ATOM 4817 C C . THR A 1 623 ? -3.952 32.473 -17.596 1.00 95.06 623 THR A C 1
ATOM 4819 O O . THR A 1 623 ? -4.102 33.626 -17.992 1.00 95.06 623 THR A O 1
ATOM 4822 N N . LYS A 1 624 ? -4.885 31.532 -17.779 1.00 94.31 624 LYS A N 1
ATOM 4823 C CA . LYS A 1 624 ? -6.107 31.723 -18.580 1.00 94.31 624 LYS A CA 1
ATOM 4824 C C . LYS A 1 624 ? -7.372 31.899 -17.735 1.00 94.31 624 LYS A C 1
ATOM 4826 O O . LYS A 1 624 ? -8.408 32.268 -18.277 1.00 94.31 624 LYS A O 1
ATOM 4831 N N . GLY A 1 625 ? -7.313 31.628 -16.429 1.00 93.50 625 GLY A N 1
ATOM 4832 C CA . GLY A 1 625 ? -8.410 31.831 -15.479 1.00 93.50 625 GLY A CA 1
ATOM 4833 C C . GLY A 1 625 ? -9.343 30.650 -15.140 1.00 93.50 625 GLY A C 1
ATOM 4834 O O . GLY A 1 625 ? -9.927 30.710 -14.055 1.00 93.50 625 GLY A O 1
ATOM 4835 N N . PRO A 1 626 ? -9.543 29.587 -15.947 1.00 97.00 626 PRO A N 1
ATOM 4836 C CA . PRO A 1 626 ? -10.519 28.544 -15.616 1.00 97.00 626 PRO A CA 1
ATOM 4837 C C . PRO A 1 626 ? -10.025 27.621 -14.490 1.00 97.00 626 PRO A C 1
ATOM 4839 O O . PRO A 1 626 ? -8.829 27.465 -14.269 1.00 97.00 626 PRO A O 1
ATOM 4842 N N . CYS A 1 627 ? -10.942 26.980 -13.763 1.00 96.88 627 CYS A N 1
ATOM 4843 C CA . CYS A 1 627 ? -10.583 26.106 -12.643 1.00 96.88 627 CYS A CA 1
ATOM 4844 C C . CYS A 1 627 ? -9.975 24.768 -13.121 1.00 96.88 627 CYS A C 1
ATOM 4846 O O . CYS A 1 627 ? -10.703 23.985 -13.739 1.00 96.88 627 CYS A O 1
ATOM 4848 N N . PRO A 1 628 ? -8.715 24.437 -12.761 1.00 96.88 628 PRO A N 1
ATOM 4849 C CA . PRO A 1 628 ? -8.058 23.194 -13.188 1.00 96.88 628 PRO A CA 1
ATOM 4850 C C . PRO A 1 628 ? -8.800 21.925 -12.745 1.00 96.88 628 PRO A C 1
ATOM 4852 O O . PRO A 1 628 ? -8.958 20.990 -13.527 1.00 96.88 628 PRO A O 1
ATOM 4855 N N . TYR A 1 629 ? -9.330 21.924 -11.515 1.00 94.25 629 TYR A N 1
ATOM 4856 C CA . TYR A 1 629 ? -10.085 20.799 -10.950 1.00 94.25 629 TYR A CA 1
ATOM 4857 C C . TYR A 1 629 ? -11.349 20.460 -11.754 1.00 94.25 629 TYR A C 1
ATOM 4859 O O . TYR A 1 629 ? -11.649 19.297 -12.004 1.00 94.25 629 TYR A O 1
ATOM 4867 N N . TYR A 1 630 ? -12.107 21.475 -12.171 1.00 93.19 630 TYR A N 1
ATOM 4868 C CA . TYR A 1 630 ? -13.325 21.253 -12.952 1.00 93.19 630 TYR A CA 1
ATOM 4869 C C . TYR A 1 630 ? -13.025 21.015 -14.434 1.00 93.19 630 TYR A C 1
ATOM 4871 O O . TYR A 1 630 ? -13.756 20.263 -15.074 1.00 93.19 630 TYR A O 1
ATOM 4879 N N . ILE A 1 631 ? -11.938 21.586 -14.969 1.00 93.75 631 ILE A N 1
ATOM 4880 C CA . ILE A 1 631 ? -11.451 21.253 -16.313 1.00 93.75 631 ILE A CA 1
ATOM 4881 C C . ILE A 1 631 ? -11.146 19.759 -16.417 1.00 93.75 631 ILE A C 1
ATOM 4883 O O . ILE A 1 631 ? -11.662 19.107 -17.320 1.00 93.75 631 ILE A O 1
ATOM 4887 N N . SER A 1 632 ? -10.342 19.199 -15.505 1.00 93.06 632 SER A N 1
ATOM 4888 C CA . SER A 1 632 ? -9.949 17.784 -15.587 1.00 93.06 632 SER A CA 1
ATOM 4889 C C . SER A 1 632 ? -11.160 16.847 -15.560 1.00 93.06 632 SER A C 1
ATOM 4891 O O . SER A 1 632 ? -11.213 15.875 -16.321 1.00 93.06 632 SER A O 1
ATOM 4893 N N . ARG A 1 633 ? -12.174 17.183 -14.751 1.00 90.62 633 ARG A N 1
ATOM 4894 C CA . ARG A 1 633 ? -13.465 16.483 -14.682 1.00 90.62 633 ARG A CA 1
ATOM 4895 C C . ARG A 1 633 ? -14.282 16.617 -15.966 1.00 90.62 633 ARG A C 1
ATOM 4897 O O . ARG A 1 633 ? -14.826 15.615 -16.421 1.00 90.62 633 ARG A O 1
ATOM 4904 N N . GLU A 1 634 ? -14.344 17.797 -16.578 1.00 89.69 634 GLU A N 1
ATOM 4905 C CA . GLU A 1 634 ? -15.062 17.980 -17.845 1.00 89.69 634 GLU A CA 1
ATOM 4906 C C . GLU A 1 634 ? -14.392 17.211 -18.988 1.00 89.69 634 GLU A C 1
ATOM 4908 O O . GLU A 1 634 ? -15.068 16.498 -19.726 1.00 89.69 634 GLU A O 1
ATOM 4913 N N . VAL A 1 635 ? -13.058 17.277 -19.086 1.00 90.56 635 VAL A N 1
ATOM 4914 C CA . VAL A 1 635 ? -12.294 16.510 -20.082 1.00 90.56 635 VAL A CA 1
ATOM 4915 C C . VAL A 1 635 ? -12.524 15.011 -19.878 1.00 90.56 635 VAL A C 1
ATOM 4917 O O . VAL A 1 635 ? -12.779 14.317 -20.856 1.00 90.56 635 VAL A O 1
ATOM 4920 N N . SER A 1 636 ? -12.533 14.519 -18.627 1.00 90.56 636 SER A N 1
ATOM 4921 C CA . SER A 1 636 ? -12.680 13.085 -18.306 1.00 90.56 636 SER A CA 1
ATOM 4922 C C . SER A 1 636 ? -13.974 12.428 -18.802 1.00 90.56 636 SER A C 1
ATOM 4924 O O . SER A 1 636 ? -14.019 11.206 -18.907 1.00 90.56 636 SER A O 1
ATOM 4926 N N . LYS A 1 637 ? -15.002 13.212 -19.155 1.00 87.69 637 LYS A N 1
ATOM 4927 C CA . LYS A 1 637 ? -16.256 12.697 -19.730 1.00 87.69 637 LYS A CA 1
ATOM 4928 C C . LYS A 1 637 ? -16.087 12.118 -21.137 1.00 87.69 637 LYS A C 1
ATOM 4930 O O . LYS A 1 637 ? -16.929 11.361 -21.605 1.00 87.69 637 LYS A O 1
ATOM 4935 N N . SER A 1 638 ? -15.036 12.520 -21.851 1.00 88.00 638 SER A N 1
ATOM 4936 C CA . SER A 1 638 ? -14.755 12.073 -23.215 1.00 88.00 638 SER A CA 1
ATOM 4937 C C . SER A 1 638 ? -13.245 12.053 -23.444 1.00 88.00 638 SER A C 1
ATOM 4939 O O . SER A 1 638 ? -12.659 13.035 -23.911 1.00 88.00 638 SER A O 1
ATOM 4941 N N . VAL A 1 639 ? -12.630 10.923 -23.089 1.00 91.44 639 VAL A N 1
ATOM 4942 C CA . VAL A 1 639 ? -11.196 10.622 -23.220 1.00 91.44 639 VAL A CA 1
ATOM 4943 C C . VAL A 1 639 ? -11.005 9.224 -23.793 1.00 91.44 639 VAL A C 1
ATOM 4945 O O . VAL A 1 639 ? -11.867 8.366 -23.638 1.00 91.44 639 VAL A O 1
ATOM 4948 N N . ASP A 1 640 ? -9.859 8.987 -24.419 1.00 94.69 640 ASP A N 1
ATOM 4949 C CA . ASP A 1 640 ? -9.384 7.644 -24.754 1.00 94.69 640 ASP A CA 1
ATOM 4950 C C . ASP A 1 640 ? -8.637 7.011 -23.571 1.00 94.69 640 ASP A C 1
ATOM 4952 O O . ASP A 1 640 ? -8.709 5.798 -23.375 1.00 94.69 640 ASP A O 1
ATOM 4956 N N . ILE A 1 641 ? -7.943 7.837 -22.773 1.00 95.81 641 ILE A N 1
ATOM 4957 C CA . ILE A 1 641 ? -7.229 7.413 -21.565 1.00 95.81 641 ILE A CA 1
ATOM 4958 C C . ILE A 1 641 ? -7.424 8.392 -20.397 1.00 95.81 641 ILE A C 1
ATOM 4960 O O . ILE A 1 641 ? -7.306 9.610 -20.547 1.00 95.81 641 ILE A O 1
ATOM 4964 N N . LEU A 1 642 ? -7.704 7.862 -19.211 1.00 95.62 642 LEU A N 1
ATOM 4965 C CA . LEU A 1 642 ? -7.852 8.610 -17.969 1.00 95.62 642 LEU A CA 1
ATOM 4966 C C . LEU A 1 642 ? -6.781 8.194 -16.967 1.00 95.62 642 LEU A C 1
ATOM 4968 O O . LEU A 1 642 ? -6.699 7.020 -16.627 1.00 95.62 642 LEU A O 1
ATOM 4972 N N . PHE A 1 643 ? -6.027 9.157 -16.442 1.00 96.12 643 PHE A N 1
ATOM 4973 C CA . PHE A 1 643 ? -5.054 8.936 -15.375 1.00 96.12 643 PHE A CA 1
ATOM 4974 C C . PHE A 1 643 ? -5.646 9.292 -14.009 1.00 96.12 643 PHE A C 1
ATOM 4976 O O . PHE A 1 643 ? -6.158 10.400 -13.830 1.00 96.12 643 PHE A O 1
ATOM 4983 N N . ALA A 1 644 ? -5.578 8.390 -13.030 1.00 92.88 644 ALA A N 1
ATOM 4984 C CA . ALA A 1 644 ? -6.119 8.637 -11.690 1.00 92.88 644 ALA A CA 1
ATOM 4985 C C . ALA A 1 644 ? -5.343 7.895 -10.592 1.00 92.88 644 ALA A C 1
ATOM 4987 O O . ALA A 1 644 ? -4.842 6.806 -10.831 1.00 92.88 644 ALA A O 1
ATOM 4988 N N . PRO A 1 645 ? -5.239 8.417 -9.364 1.00 89.19 645 PRO A N 1
ATOM 4989 C CA . PRO A 1 645 ? -4.761 7.598 -8.259 1.00 89.19 645 PRO A CA 1
ATOM 4990 C C . PRO A 1 645 ? -5.788 6.513 -7.891 1.00 89.19 645 PRO A C 1
ATOM 4992 O O . PRO A 1 645 ? -6.994 6.741 -8.010 1.00 89.19 645 PRO A O 1
ATOM 4995 N N . TYR A 1 646 ? -5.343 5.352 -7.402 1.00 87.19 646 TYR A N 1
ATOM 4996 C CA . TYR A 1 646 ? -6.245 4.220 -7.118 1.00 87.19 646 TYR A CA 1
ATOM 4997 C C . TYR A 1 646 ? -7.382 4.523 -6.163 1.00 87.19 646 TYR A C 1
ATOM 4999 O O . TYR A 1 646 ? -8.487 4.027 -6.360 1.00 87.19 646 TYR A O 1
ATOM 5007 N N . ASN A 1 647 ? -7.146 5.357 -5.155 1.00 83.00 647 ASN A N 1
ATOM 5008 C CA . ASN A 1 647 ? -8.172 5.719 -4.183 1.00 83.00 647 ASN A CA 1
ATOM 5009 C C . ASN A 1 647 ? -9.365 6.456 -4.816 1.00 83.00 647 ASN A C 1
ATOM 5011 O O . ASN A 1 647 ? -10.456 6.395 -4.266 1.00 83.00 647 ASN A O 1
ATOM 5015 N N . TYR A 1 648 ? -9.208 7.107 -5.975 1.00 85.19 648 TYR A N 1
ATOM 5016 C CA . TYR A 1 648 ? -10.341 7.688 -6.705 1.00 85.19 648 TYR A CA 1
ATOM 5017 C C . TYR A 1 648 ? -11.233 6.628 -7.343 1.00 85.19 648 TYR A C 1
ATOM 5019 O O . TYR A 1 648 ? -12.411 6.887 -7.588 1.00 85.19 648 TYR A O 1
ATOM 5027 N N . LEU A 1 649 ? -10.655 5.468 -7.655 1.00 88.56 649 LEU A N 1
ATOM 5028 C CA . LEU A 1 649 ? -11.351 4.360 -8.285 1.00 88.56 649 LEU A CA 1
ATOM 5029 C C . LEU A 1 649 ? -11.898 3.394 -7.243 1.00 88.56 649 LEU A C 1
ATOM 5031 O O . LEU A 1 649 ? -13.031 2.973 -7.389 1.00 88.56 649 LEU A O 1
ATOM 5035 N N . ILE A 1 650 ? -11.134 3.026 -6.218 1.00 87.12 650 ILE A N 1
ATOM 5036 C CA . ILE A 1 650 ? -11.500 1.971 -5.259 1.00 87.12 650 ILE A CA 1
ATOM 5037 C C . ILE A 1 650 ? -12.510 2.479 -4.234 1.00 87.12 650 ILE A C 1
ATOM 5039 O O . ILE A 1 650 ? -13.506 1.805 -3.991 1.00 87.12 650 ILE A O 1
ATOM 5043 N N . ASP A 1 651 ? -12.279 3.669 -3.678 1.00 81.69 651 ASP A N 1
ATOM 5044 C CA . ASP A 1 651 ? -13.168 4.257 -2.681 1.00 81.69 651 ASP A CA 1
ATOM 5045 C C . ASP A 1 651 ? -14.501 4.665 -3.341 1.00 81.69 651 ASP A C 1
ATOM 5047 O O . ASP A 1 651 ? -14.508 5.503 -4.256 1.00 81.69 651 ASP A O 1
ATOM 5051 N N . PRO A 1 652 ? -15.641 4.100 -2.905 1.00 75.19 652 PRO A N 1
ATOM 5052 C CA . PRO A 1 652 ? -16.945 4.403 -3.492 1.00 75.19 652 PRO A CA 1
ATOM 5053 C C . PRO A 1 652 ? -17.314 5.880 -3.348 1.00 75.19 652 PRO A C 1
ATOM 5055 O O . PRO A 1 652 ? -17.896 6.471 -4.261 1.00 75.19 652 PRO A O 1
ATOM 5058 N N . GLY A 1 653 ? -16.938 6.496 -2.225 1.00 72.94 653 GLY A N 1
ATOM 5059 C CA . GLY A 1 653 ? -17.170 7.901 -1.939 1.00 72.94 653 GLY A CA 1
ATOM 5060 C C . GLY A 1 653 ? -16.507 8.814 -2.962 1.00 72.94 653 GLY A C 1
ATOM 5061 O O . GLY A 1 653 ? -17.169 9.695 -3.519 1.00 72.94 653 GLY A O 1
ATOM 5062 N N . ASN A 1 654 ? -15.245 8.549 -3.290 1.00 77.75 654 ASN A N 1
ATOM 5063 C CA . ASN A 1 654 ? -14.510 9.272 -4.325 1.00 77.75 654 ASN A CA 1
ATOM 5064 C C . ASN A 1 654 ? -15.028 8.954 -5.732 1.00 77.75 654 ASN A C 1
ATOM 5066 O O . ASN A 1 654 ? -15.147 9.868 -6.563 1.00 77.75 654 ASN A O 1
ATOM 5070 N N . ARG A 1 655 ? -15.388 7.690 -5.996 1.00 81.44 655 ARG A N 1
ATOM 5071 C CA . ARG A 1 655 ? -15.916 7.239 -7.293 1.00 81.44 655 ARG A CA 1
ATOM 5072 C C . ARG A 1 655 ? -17.231 7.932 -7.649 1.00 81.44 655 ARG A C 1
ATOM 5074 O O . ARG A 1 655 ? -17.456 8.222 -8.821 1.00 81.44 655 ARG A O 1
ATOM 5081 N N . ARG A 1 656 ? -18.061 8.308 -6.665 1.00 74.44 656 ARG A N 1
ATOM 5082 C CA . ARG A 1 656 ? -19.278 9.121 -6.891 1.00 74.44 656 ARG A CA 1
ATOM 5083 C C . ARG A 1 656 ? -19.001 10.456 -7.581 1.00 74.44 656 ARG A C 1
ATOM 5085 O O . ARG A 1 656 ? -19.885 10.983 -8.239 1.00 74.44 656 ARG A O 1
ATOM 5092 N N . SER A 1 657 ? -17.787 11.002 -7.483 1.00 73.19 657 SER A N 1
ATOM 5093 C CA . SER A 1 657 ? -17.414 12.224 -8.214 1.00 73.19 657 SER A CA 1
ATOM 5094 C C . SER A 1 657 ? -17.125 11.995 -9.708 1.00 73.19 657 SER A C 1
ATOM 5096 O O . SER A 1 657 ? -16.867 12.952 -10.438 1.00 73.19 657 SER A O 1
ATOM 5098 N N . LEU A 1 658 ? -17.165 10.740 -10.168 1.00 79.00 658 LEU A N 1
ATOM 5099 C CA . LEU A 1 658 ? -16.812 10.293 -11.516 1.00 79.00 658 LEU A CA 1
ATOM 5100 C C . LEU A 1 658 ? -18.047 9.946 -12.373 1.00 79.00 658 LEU A C 1
ATOM 5102 O O . LEU A 1 658 ? -18.011 9.014 -13.173 1.00 79.00 658 LEU A O 1
ATOM 5106 N N . THR A 1 659 ? -19.146 10.694 -12.229 1.00 71.31 659 THR A N 1
ATOM 5107 C CA . THR A 1 659 ? -20.450 10.426 -12.882 1.00 71.31 659 THR A CA 1
ATOM 5108 C C . THR A 1 659 ? -20.455 10.498 -14.412 1.00 71.31 659 THR A C 1
ATOM 5110 O O . THR A 1 659 ? -21.462 10.172 -15.030 1.00 71.31 659 THR A O 1
ATOM 5113 N N . GLY A 1 660 ? -19.357 10.927 -15.036 1.00 72.38 660 GLY A N 1
ATOM 5114 C CA . GLY A 1 660 ? -19.240 11.063 -16.488 1.00 72.38 660 GLY A CA 1
ATOM 5115 C C . GLY A 1 660 ? -18.337 10.040 -17.174 1.00 72.38 660 GLY A C 1
ATOM 5116 O O . GLY A 1 660 ? -18.139 10.156 -18.378 1.00 72.38 660 GLY A O 1
ATOM 5117 N N . ILE A 1 661 ? -17.758 9.081 -16.444 1.00 81.38 661 ILE A N 1
ATOM 5118 C CA . ILE A 1 661 ? -16.884 8.060 -17.038 1.00 81.38 661 ILE A CA 1
ATOM 5119 C C . ILE A 1 661 ? -17.743 6.923 -17.619 1.00 81.38 661 ILE A C 1
ATOM 5121 O O . ILE A 1 661 ? -18.572 6.370 -16.891 1.00 81.38 661 ILE A O 1
ATOM 5125 N N . PRO A 1 662 ? -17.543 6.524 -18.889 1.00 82.75 662 PRO A N 1
ATOM 5126 C CA . PRO A 1 662 ? -18.179 5.333 -19.443 1.00 82.75 662 PRO A CA 1
ATOM 5127 C C . PRO A 1 662 ? -17.468 4.080 -18.914 1.00 82.75 662 PRO A C 1
ATOM 5129 O O . PRO A 1 662 ? -16.403 3.711 -19.400 1.00 82.75 662 PRO A O 1
ATOM 5132 N N . TRP A 1 663 ? -18.033 3.454 -17.882 1.00 88.38 663 TRP A N 1
ATOM 5133 C CA . TRP A 1 663 ? -17.467 2.241 -17.277 1.00 88.38 663 TRP A CA 1
ATOM 5134 C C . TRP A 1 663 ? -17.726 0.972 -18.093 1.00 88.38 663 TRP A C 1
ATOM 5136 O O . TRP A 1 663 ? -16.902 0.054 -18.079 1.00 88.38 663 TRP A O 1
ATOM 5146 N N . ASP A 1 664 ? -18.850 0.935 -18.812 1.00 89.62 664 ASP A N 1
ATOM 5147 C CA . ASP A 1 664 ? -19.196 -0.185 -19.679 1.00 89.62 664 ASP A CA 1
ATOM 5148 C C . ASP A 1 664 ? -18.136 -0.345 -20.772 1.00 89.62 664 ASP A C 1
ATOM 5150 O O . ASP A 1 664 ? -17.756 0.617 -21.446 1.00 89.62 664 ASP A O 1
ATOM 5154 N N . ASN A 1 665 ? -17.622 -1.565 -20.912 1.00 90.06 665 ASN A N 1
ATOM 5155 C CA . ASN A 1 665 ? -16.526 -1.914 -21.810 1.00 90.06 665 ASN A CA 1
ATOM 5156 C C . ASN A 1 665 ? -15.200 -1.152 -21.543 1.00 90.06 665 ASN A C 1
ATOM 5158 O O . ASN A 1 665 ? -14.302 -1.169 -22.387 1.00 90.06 665 ASN A O 1
ATOM 5162 N N . ALA A 1 666 ? -15.029 -0.509 -20.381 1.00 93.69 666 ALA A N 1
ATOM 5163 C CA . ALA A 1 666 ? -13.776 0.153 -20.007 1.00 93.69 666 ALA A CA 1
ATOM 5164 C C . ALA A 1 666 ? -12.671 -0.850 -19.640 1.00 93.69 666 ALA A C 1
ATOM 5166 O O . ALA A 1 666 ? -12.935 -1.987 -19.248 1.00 93.69 666 ALA A O 1
ATOM 5167 N N . VAL A 1 667 ? -11.418 -0.412 -19.724 1.00 95.31 667 VAL A N 1
ATOM 5168 C CA . VAL A 1 667 ? -10.236 -1.163 -19.280 1.00 95.31 667 VAL A CA 1
ATOM 5169 C C . VAL A 1 667 ? -9.659 -0.476 -18.051 1.00 95.31 667 VAL A C 1
ATOM 5171 O O . VAL A 1 667 ? -9.321 0.701 -18.122 1.00 95.31 667 VAL A O 1
ATOM 5174 N N . LEU A 1 668 ? -9.508 -1.199 -16.944 1.00 95.12 668 LEU A N 1
ATOM 5175 C CA . LEU A 1 668 ? -8.858 -0.702 -15.730 1.00 95.12 668 LEU A CA 1
ATOM 5176 C C . LEU A 1 668 ? -7.431 -1.243 -15.650 1.00 95.12 668 LEU A C 1
ATOM 5178 O O . LEU A 1 668 ? -7.237 -2.454 -15.649 1.00 95.12 668 LEU A O 1
ATOM 5182 N N . ILE A 1 669 ? -6.442 -0.359 -15.553 1.00 96.12 669 ILE A N 1
ATOM 5183 C CA . ILE A 1 669 ? -5.036 -0.716 -15.345 1.00 96.12 669 ILE A CA 1
ATOM 5184 C C . ILE A 1 669 ? -4.608 -0.195 -13.974 1.00 96.12 669 ILE A C 1
ATOM 5186 O O . ILE A 1 669 ? -4.628 1.010 -13.733 1.00 96.12 669 ILE A O 1
ATOM 5190 N N . PHE A 1 670 ? -4.196 -1.106 -13.097 1.00 93.69 670 PHE A N 1
ATOM 5191 C CA . PHE A 1 670 ? -3.536 -0.808 -11.833 1.00 93.69 670 PHE A CA 1
ATOM 5192 C C . PHE A 1 670 ? -2.046 -1.153 -11.953 1.00 93.69 670 PHE A C 1
ATOM 5194 O O . PHE A 1 670 ? -1.662 -2.317 -11.867 1.00 93.69 670 PHE A O 1
ATOM 5201 N N . ASP A 1 671 ? -1.206 -0.145 -12.171 1.00 91.81 671 ASP A N 1
ATOM 5202 C CA . ASP A 1 671 ? 0.257 -0.242 -12.082 1.00 91.81 671 ASP A CA 1
ATOM 5203 C C . ASP A 1 671 ? 0.758 -0.369 -10.617 1.00 91.81 671 ASP A C 1
ATOM 5205 O O . ASP A 1 671 ? 0.017 -0.140 -9.675 1.00 91.81 671 ASP A O 1
ATOM 5209 N N . GLU A 1 672 ? 1.997 -0.734 -10.322 1.00 85.62 672 GLU A N 1
ATOM 5210 C CA . GLU A 1 672 ? 2.490 -0.795 -8.924 1.00 85.62 672 GLU A CA 1
ATOM 5211 C C . GLU A 1 672 ? 1.509 -1.367 -7.853 1.00 85.62 672 GLU A C 1
ATOM 5213 O O . GLU A 1 672 ? 1.412 -0.871 -6.727 1.00 85.62 672 GLU A O 1
ATOM 5218 N N . ALA A 1 673 ? 0.742 -2.402 -8.211 1.00 84.88 673 ALA A N 1
ATOM 5219 C CA . ALA A 1 673 ? -0.441 -2.863 -7.478 1.00 84.88 673 ALA A CA 1
ATOM 5220 C C . ALA A 1 673 ? -0.133 -3.723 -6.234 1.00 84.88 673 ALA A C 1
ATOM 5222 O O . ALA A 1 673 ? -1.030 -4.353 -5.682 1.00 84.88 673 ALA A O 1
ATOM 5223 N N . HIS A 1 674 ? 1.112 -3.729 -5.751 1.00 79.38 674 HIS A N 1
ATOM 5224 C CA . HIS A 1 674 ? 1.550 -4.531 -4.600 1.00 79.38 674 HIS A CA 1
ATOM 5225 C C . HIS A 1 674 ? 0.837 -4.174 -3.279 1.00 79.38 674 HIS A C 1
ATOM 5227 O O . HIS A 1 674 ? 0.808 -4.989 -2.368 1.00 79.38 674 HIS A O 1
ATOM 5233 N N . ASN A 1 675 ? 0.237 -2.980 -3.180 1.00 74.88 675 ASN A N 1
ATOM 5234 C CA . ASN A 1 675 ? -0.553 -2.539 -2.019 1.00 74.88 675 ASN A CA 1
ATOM 5235 C C . ASN A 1 675 ? -2.066 -2.496 -2.291 1.00 74.88 675 ASN A C 1
ATOM 5237 O O . ASN A 1 675 ? -2.820 -1.915 -1.512 1.00 74.88 675 ASN A O 1
ATOM 5241 N N . LEU A 1 676 ? -2.524 -3.027 -3.425 1.00 83.25 676 LEU A N 1
ATOM 5242 C CA . LEU A 1 676 ? -3.922 -2.892 -3.828 1.00 83.25 676 LEU A CA 1
ATOM 5243 C C . LEU A 1 676 ? -4.875 -3.600 -2.856 1.00 83.25 676 LEU A C 1
ATOM 5245 O O . LEU A 1 676 ? -5.956 -3.082 -2.587 1.00 83.25 676 LEU A O 1
ATOM 5249 N N . GLU A 1 677 ? -4.444 -4.737 -2.309 1.00 79.81 677 GLU A N 1
ATOM 5250 C CA . GLU A 1 677 ? -5.182 -5.545 -1.338 1.00 79.81 677 GLU A CA 1
ATOM 5251 C C . GLU A 1 677 ? -5.584 -4.723 -0.106 1.00 79.81 677 GLU A C 1
ATOM 5253 O O . GLU A 1 677 ? -6.773 -4.563 0.174 1.00 79.81 677 GLU A O 1
ATOM 5258 N N . SER A 1 678 ? -4.606 -4.114 0.573 1.00 73.50 678 SER A N 1
ATOM 5259 C CA . SER A 1 678 ? -4.868 -3.325 1.778 1.00 73.50 678 SER A CA 1
ATOM 5260 C C . SER A 1 678 ? -5.734 -2.104 1.472 1.00 73.50 678 SER A C 1
ATOM 5262 O O . SER A 1 678 ? -6.674 -1.828 2.202 1.00 73.50 678 SER A O 1
ATOM 5264 N N . ILE A 1 679 ? -5.497 -1.419 0.344 1.00 78.19 679 ILE A N 1
ATOM 5265 C CA . ILE A 1 679 ? -6.310 -0.260 -0.063 1.00 78.19 679 ILE A CA 1
ATOM 5266 C C . ILE A 1 679 ? -7.775 -0.666 -0.296 1.00 78.19 679 ILE A C 1
ATOM 5268 O O . ILE A 1 679 ? -8.684 0.087 0.050 1.00 78.19 679 ILE A O 1
ATOM 5272 N N . CYS A 1 680 ? -8.019 -1.841 -0.879 1.00 82.00 680 CYS A N 1
ATOM 5273 C CA . CYS A 1 680 ? -9.370 -2.362 -1.086 1.00 82.00 680 CYS A CA 1
ATOM 5274 C C . CYS A 1 680 ? -10.048 -2.757 0.231 1.00 82.00 680 CYS A C 1
ATOM 5276 O O . CYS A 1 680 ? -11.229 -2.457 0.415 1.00 82.00 680 CYS A O 1
ATOM 5278 N N . ALA A 1 681 ? -9.317 -3.403 1.143 1.00 76.56 681 ALA A N 1
ATOM 5279 C CA . ALA A 1 681 ? -9.822 -3.755 2.467 1.00 76.56 681 ALA A CA 1
ATOM 5280 C C . ALA A 1 681 ? -10.165 -2.502 3.291 1.00 76.56 681 ALA A C 1
ATOM 5282 O O . ALA A 1 681 ? -11.257 -2.424 3.857 1.00 76.56 681 ALA A O 1
ATOM 5283 N N . ASP A 1 682 ? -9.289 -1.495 3.281 1.00 76.19 682 ASP A N 1
ATOM 5284 C CA . ASP A 1 682 ? -9.482 -0.221 3.978 1.00 76.19 682 ASP A CA 1
ATOM 5285 C C . ASP A 1 682 ? -10.692 0.541 3.426 1.00 76.19 682 ASP A C 1
ATOM 5287 O O . ASP A 1 682 ? -11.548 0.975 4.190 1.00 76.19 682 ASP A O 1
ATOM 5291 N N . ALA A 1 683 ? -10.826 0.644 2.098 1.00 81.00 683 ALA A N 1
ATOM 5292 C CA . ALA A 1 683 ? -11.957 1.319 1.450 1.00 81.00 683 ALA A CA 1
ATOM 5293 C C . ALA A 1 683 ? -13.310 0.631 1.701 1.00 81.00 683 ALA A C 1
ATOM 5295 O O . ALA A 1 683 ? -14.365 1.253 1.572 1.00 81.00 683 ALA A O 1
ATOM 5296 N N . ALA A 1 684 ? -13.288 -0.664 2.022 1.00 83.56 684 ALA A N 1
ATOM 5297 C CA . ALA A 1 684 ? -14.469 -1.434 2.383 1.00 83.56 684 ALA A CA 1
ATOM 5298 C C . ALA A 1 684 ? -14.745 -1.430 3.896 1.00 83.56 684 ALA A C 1
ATOM 5300 O O . ALA A 1 684 ? -15.771 -1.976 4.299 1.00 83.56 684 ALA A O 1
ATOM 5301 N N . SER A 1 685 ? -13.860 -0.849 4.710 1.00 85.12 685 SER A N 1
ATOM 5302 C CA . SER A 1 685 ? -13.916 -0.820 6.174 1.00 85.12 685 SER A CA 1
ATOM 5303 C C . SER A 1 685 ? -14.254 0.575 6.700 1.00 85.12 685 SER A C 1
ATOM 5305 O O . SER A 1 685 ? -14.109 1.572 5.996 1.00 85.12 685 SER A O 1
ATOM 5307 N N . PHE A 1 686 ? -14.685 0.672 7.959 1.00 85.31 686 PHE A N 1
ATOM 5308 C CA . PHE A 1 686 ? -14.808 1.969 8.627 1.00 85.31 686 PHE A CA 1
ATOM 5309 C C . PHE A 1 686 ? -14.516 1.902 10.127 1.00 85.31 686 PHE A C 1
ATOM 5311 O O . PHE A 1 686 ? -14.761 0.882 10.775 1.00 85.31 686 PHE A O 1
ATOM 5318 N N . ASP A 1 687 ? -14.109 3.054 10.667 1.00 83.31 687 ASP A N 1
ATOM 5319 C CA . ASP A 1 687 ? -14.036 3.341 12.098 1.00 83.31 687 ASP A CA 1
ATOM 5320 C C . ASP A 1 687 ? -14.877 4.585 12.425 1.00 83.31 687 ASP A C 1
ATOM 5322 O O . ASP A 1 687 ? -14.628 5.695 11.945 1.00 83.31 687 ASP A O 1
ATOM 5326 N N . LEU A 1 688 ? -15.892 4.411 13.266 1.00 84.94 688 LEU A N 1
ATOM 5327 C CA . LEU A 1 688 ? -16.742 5.471 13.789 1.00 84.94 688 LEU A CA 1
ATOM 5328 C C . LEU A 1 688 ? -16.230 5.897 15.164 1.00 84.94 688 LEU A C 1
ATOM 5330 O O . LEU A 1 688 ? -16.577 5.309 16.191 1.00 84.94 688 LEU A O 1
ATOM 5334 N N . LEU A 1 689 ? -15.402 6.941 15.171 1.00 82.62 689 LEU A N 1
ATOM 5335 C CA . LEU A 1 689 ? -14.857 7.513 16.398 1.00 82.62 689 LEU A CA 1
ATOM 5336 C C . LEU A 1 689 ? -15.937 8.264 17.203 1.00 82.62 689 LEU A C 1
ATOM 5338 O O . LEU A 1 689 ? -16.806 8.913 16.610 1.00 82.62 689 LEU A O 1
ATOM 5342 N N . PRO A 1 690 ? -15.835 8.296 18.545 1.00 80.06 690 PRO A N 1
ATOM 5343 C CA . PRO A 1 690 ? -16.779 9.017 19.402 1.00 80.06 690 PRO A CA 1
ATOM 5344 C C . PRO A 1 690 ? -16.919 10.496 19.033 1.00 80.06 690 PRO A C 1
ATOM 5346 O O . PRO A 1 690 ? -18.025 11.010 18.886 1.00 80.06 690 PRO A O 1
ATOM 5349 N N . ASN A 1 691 ? -15.788 11.170 18.797 1.00 79.12 691 ASN A N 1
ATOM 5350 C CA . ASN A 1 691 ? -15.766 12.592 18.450 1.00 79.12 691 ASN A CA 1
ATOM 5351 C C . ASN A 1 691 ? -16.474 12.871 17.115 1.00 79.12 691 ASN A C 1
ATOM 5353 O O . ASN A 1 691 ? -17.078 13.936 16.949 1.00 79.12 691 ASN A O 1
ATOM 5357 N N . ASN A 1 692 ? -16.435 11.919 16.174 1.00 79.25 692 ASN A N 1
ATOM 5358 C CA . ASN A 1 692 ? -17.152 12.036 14.907 1.00 79.25 692 ASN A CA 1
ATOM 5359 C C . ASN A 1 692 ? -18.657 12.008 15.167 1.00 79.25 692 ASN A C 1
ATOM 5361 O O . ASN A 1 692 ? -19.377 12.856 14.643 1.00 79.25 692 ASN A O 1
ATOM 5365 N N . LEU A 1 693 ? -19.122 11.093 16.021 1.00 83.88 693 LEU A N 1
ATOM 5366 C CA . LEU A 1 693 ? -20.538 10.944 16.345 1.00 83.88 693 LEU A CA 1
ATOM 5367 C C . LEU A 1 693 ? -21.079 12.149 17.125 1.00 83.88 693 LEU A C 1
ATOM 5369 O O . LEU A 1 693 ? -22.118 12.694 16.756 1.00 83.88 693 LEU A O 1
ATOM 5373 N N . THR A 1 694 ? -20.338 12.643 18.121 1.00 84.56 694 THR A N 1
ATOM 5374 C CA . THR A 1 694 ? -20.681 13.875 18.849 1.00 84.56 694 THR A CA 1
ATOM 5375 C C . THR A 1 694 ? -20.782 15.071 17.900 1.00 84.56 694 THR A C 1
ATOM 5377 O O . THR A 1 694 ? -21.729 15.855 17.982 1.00 84.56 694 THR A O 1
ATOM 5380 N N . SER A 1 695 ? -19.851 15.189 16.949 1.00 83.88 695 SER A N 1
ATOM 5381 C CA . SER A 1 695 ? -19.892 16.261 15.950 1.00 83.88 695 SER A CA 1
ATOM 5382 C C . SER A 1 695 ? -21.083 16.120 14.991 1.00 83.88 695 SER A C 1
ATOM 5384 O O . SER A 1 695 ? -21.729 17.115 14.677 1.00 83.88 695 SER A O 1
ATOM 5386 N N . CYS A 1 696 ? -21.427 14.897 14.575 1.00 86.94 696 CYS A N 1
ATOM 5387 C CA . CYS A 1 696 ? -22.612 14.621 13.753 1.00 86.94 696 CYS A CA 1
ATOM 5388 C C . CYS A 1 696 ? -23.918 14.995 14.476 1.00 86.94 696 CYS A C 1
ATOM 5390 O O . CYS A 1 696 ? -24.823 15.566 13.872 1.00 86.94 696 CYS A O 1
ATOM 5392 N N . ILE A 1 697 ? -24.016 14.712 15.781 1.00 89.31 697 ILE A N 1
ATOM 5393 C CA . ILE A 1 697 ? -25.172 15.090 16.610 1.00 89.31 697 ILE A CA 1
ATOM 5394 C C . ILE A 1 697 ? -25.314 16.617 16.679 1.00 89.31 697 ILE A C 1
ATOM 5396 O O . ILE A 1 697 ? -26.430 17.135 16.581 1.00 89.31 697 ILE A O 1
ATOM 5400 N N . ALA A 1 698 ? -24.200 17.339 16.836 1.00 87.62 698 ALA A N 1
ATOM 5401 C CA . ALA A 1 698 ? -24.193 18.800 16.851 1.00 87.62 698 ALA A CA 1
ATOM 5402 C C . ALA A 1 698 ? -24.637 19.392 15.501 1.00 87.62 698 ALA A C 1
ATOM 5404 O O . ALA A 1 698 ? -25.467 20.296 15.476 1.00 87.62 698 ALA A O 1
ATOM 5405 N N . GLU A 1 699 ? -24.167 18.833 14.386 1.00 88.94 699 GLU A N 1
ATOM 5406 C CA . GLU A 1 699 ? -24.575 19.252 13.037 1.00 88.94 699 GLU A CA 1
ATOM 5407 C C . GLU A 1 699 ? -26.055 18.987 12.752 1.00 88.94 699 GLU A C 1
ATOM 5409 O O . GLU A 1 699 ? -26.751 19.844 12.209 1.00 88.94 699 GLU A O 1
ATOM 5414 N N . ALA A 1 700 ? -26.582 17.834 13.172 1.00 90.06 700 ALA A N 1
ATOM 5415 C CA . ALA A 1 700 ? -28.011 17.556 13.055 1.00 90.06 700 ALA A CA 1
ATOM 5416 C C . ALA A 1 700 ? -28.844 18.548 13.890 1.00 90.06 700 ALA A C 1
ATOM 5418 O O . ALA A 1 700 ? -29.903 18.991 13.449 1.00 90.06 700 ALA A O 1
ATOM 5419 N N . GLN A 1 701 ? -28.356 18.951 15.070 1.00 90.88 701 GLN A N 1
ATOM 5420 C CA . GLN A 1 701 ? -28.995 19.986 15.890 1.00 90.88 701 GLN A CA 1
ATOM 5421 C C . GLN A 1 701 ? -28.978 21.364 15.213 1.00 90.88 701 GLN A C 1
ATOM 5423 O O . GLN A 1 701 ? -29.982 22.078 15.261 1.00 90.88 701 GLN A O 1
ATOM 5428 N N . GLU A 1 702 ? -27.864 21.739 14.590 1.00 88.25 702 GLU A N 1
ATOM 5429 C CA . GLU A 1 702 ? -27.737 22.987 13.835 1.00 88.25 702 GLU A CA 1
ATOM 5430 C C . GLU A 1 702 ? -28.710 23.011 12.644 1.00 88.25 702 GLU A C 1
ATOM 5432 O O . GLU A 1 702 ? -29.403 24.007 12.439 1.00 88.25 702 GLU A O 1
ATOM 5437 N N . CYS A 1 703 ? -28.885 21.888 11.936 1.00 86.75 703 CYS A N 1
ATOM 5438 C CA . CYS A 1 703 ? -29.878 21.765 10.862 1.00 86.75 703 CYS A CA 1
ATOM 5439 C C . CYS A 1 703 ? -31.308 22.071 11.334 1.00 86.75 703 CYS A C 1
ATOM 5441 O O . CYS A 1 703 ? -32.042 22.790 10.659 1.00 86.75 703 CYS A O 1
ATOM 5443 N N . ILE A 1 704 ? -31.708 21.577 12.512 1.00 88.44 704 ILE A N 1
ATOM 5444 C CA . ILE A 1 704 ? -33.038 21.854 13.088 1.00 88.44 704 ILE A CA 1
ATOM 5445 C C . ILE A 1 704 ? -33.224 23.363 13.290 1.00 88.44 704 ILE A C 1
ATOM 5447 O O . ILE A 1 704 ? -34.264 23.919 12.925 1.00 88.44 704 ILE A O 1
ATOM 5451 N N . GLN A 1 705 ? -32.211 24.032 13.849 1.00 85.88 705 GLN A N 1
ATOM 5452 C CA . GLN A 1 705 ? -32.241 25.475 14.092 1.00 85.88 705 GLN A CA 1
ATOM 5453 C C . GLN A 1 705 ? -32.326 26.251 12.775 1.00 85.88 705 GLN A C 1
ATOM 5455 O O . GLN A 1 705 ? -33.227 27.076 12.614 1.00 85.88 705 GLN A O 1
ATOM 5460 N N . LEU A 1 706 ? -31.471 25.930 11.804 1.00 83.00 706 LEU A N 1
ATOM 5461 C CA . LEU A 1 706 ? -31.459 26.580 10.494 1.00 83.00 706 LEU A CA 1
ATOM 5462 C C . LEU A 1 706 ? -32.784 26.400 9.743 1.00 83.00 706 LEU A C 1
ATOM 5464 O O . LEU A 1 706 ? -33.309 27.374 9.205 1.00 83.00 706 LEU A O 1
ATOM 5468 N N . CYS A 1 707 ? -33.389 25.207 9.763 1.00 81.31 707 CYS A N 1
ATOM 5469 C CA . CYS A 1 707 ? -34.712 24.998 9.170 1.00 81.31 707 CYS A CA 1
ATOM 5470 C C . CYS A 1 707 ? -35.803 25.819 9.857 1.00 81.31 707 CYS A C 1
ATOM 5472 O O . CYS A 1 707 ? -36.675 26.361 9.179 1.00 81.31 707 CYS A O 1
ATOM 5474 N N . SER A 1 708 ? -35.775 25.911 11.191 1.00 76.44 708 SER A N 1
ATOM 5475 C CA . SER A 1 708 ? -36.778 26.674 11.941 1.00 76.44 708 SER A CA 1
ATOM 5476 C C . SER A 1 708 ? -36.723 28.173 11.625 1.00 76.44 708 SER A C 1
ATOM 5478 O O . SER A 1 708 ? -37.768 28.802 11.460 1.00 76.44 708 SER A O 1
ATOM 5480 N N . VAL A 1 709 ? -35.516 28.723 11.447 1.00 74.75 709 VAL A N 1
ATOM 5481 C CA . VAL A 1 709 ? -35.289 30.123 11.058 1.00 74.75 709 VAL A CA 1
ATOM 5482 C C . VAL A 1 709 ? -35.633 30.355 9.584 1.00 74.75 709 VAL A C 1
ATOM 5484 O O . VAL A 1 709 ? -36.259 31.350 9.239 1.00 74.75 709 VAL A O 1
ATOM 5487 N N . LYS A 1 710 ? -35.290 29.427 8.688 1.00 71.81 710 LYS A N 1
ATOM 5488 C CA . LYS A 1 710 ? -35.595 29.567 7.256 1.00 71.81 710 LYS A CA 1
ATOM 5489 C C . LYS A 1 710 ? -37.106 29.516 6.986 1.00 71.81 710 LYS A C 1
ATOM 5491 O O . LYS A 1 710 ? -37.618 30.336 6.226 1.00 71.81 710 LYS A O 1
ATOM 5496 N N . ARG A 1 711 ? -37.843 28.642 7.691 1.00 69.88 711 ARG A N 1
ATOM 5497 C CA . ARG A 1 711 ? -39.317 28.571 7.626 1.00 69.88 711 ARG A CA 1
ATOM 5498 C C . ARG A 1 711 ? -40.009 29.856 8.092 1.00 69.88 711 ARG A C 1
ATOM 5500 O O . ARG A 1 711 ? -41.070 30.169 7.563 1.00 69.88 711 ARG A O 1
ATOM 5507 N N . SER A 1 712 ? -39.439 30.597 9.046 1.00 63.38 712 SER A N 1
ATOM 5508 C CA . SER A 1 712 ? -40.021 31.867 9.504 1.00 63.38 712 SER A CA 1
ATOM 5509 C C . SER A 1 712 ? -39.735 33.046 8.565 1.00 63.38 712 SER A C 1
ATOM 5511 O O . SER A 1 712 ? -40.475 34.027 8.597 1.00 63.38 712 SER A O 1
ATOM 5513 N N . ILE A 1 713 ? -38.710 32.949 7.710 1.00 64.50 713 ILE A N 1
ATOM 5514 C CA . ILE A 1 713 ? -38.299 34.012 6.780 1.00 64.50 713 ILE A CA 1
ATOM 5515 C C . ILE A 1 713 ? -38.922 33.837 5.386 1.00 64.50 713 ILE A C 1
ATOM 5517 O O . ILE A 1 713 ? -39.381 34.813 4.797 1.00 64.50 713 ILE A O 1
ATOM 5521 N N . GLU A 1 714 ? -38.945 32.620 4.833 1.00 59.69 714 GLU A N 1
ATOM 5522 C CA . GLU A 1 714 ? -39.247 32.412 3.406 1.00 59.69 714 GLU A CA 1
ATOM 5523 C C . GLU A 1 714 ? -40.729 32.134 3.088 1.00 59.69 714 GLU A C 1
ATOM 5525 O O . GLU A 1 714 ? -41.062 32.016 1.910 1.00 59.69 714 GLU A O 1
ATOM 5530 N N . ASN A 1 715 ? -41.624 32.048 4.091 1.00 52.50 715 ASN A N 1
ATOM 5531 C CA . ASN A 1 715 ? -43.086 31.844 3.946 1.00 52.50 715 ASN A CA 1
ATOM 5532 C C . ASN A 1 715 ? -43.497 30.792 2.889 1.00 52.50 715 ASN A C 1
ATOM 5534 O O . ASN A 1 715 ? -44.590 30.828 2.323 1.00 52.50 715 ASN A O 1
ATOM 5538 N N . SER A 1 716 ? -42.612 29.839 2.618 1.00 50.81 716 SER A N 1
ATOM 5539 C CA . SER A 1 716 ? -42.793 28.780 1.644 1.00 50.81 716 SER A CA 1
ATOM 5540 C C . SER A 1 716 ? -42.551 27.462 2.358 1.00 50.81 716 SER A C 1
ATOM 5542 O O . SER A 1 716 ? -41.553 27.262 3.050 1.00 50.81 716 SER A O 1
ATOM 5544 N N . ALA A 1 717 ? -43.519 26.559 2.229 1.00 51.66 717 ALA A N 1
ATOM 5545 C CA . ALA A 1 717 ? -43.389 25.181 2.671 1.00 51.66 717 ALA A CA 1
ATOM 5546 C C . ALA A 1 717 ? -42.495 24.435 1.673 1.00 51.66 717 ALA A C 1
ATOM 5548 O O . ALA A 1 717 ? -42.966 23.546 0.962 1.00 51.66 717 ALA A O 1
ATOM 5549 N N . ASP A 1 718 ? -41.231 24.846 1.558 1.00 51.44 718 ASP A N 1
ATOM 5550 C CA . ASP A 1 718 ? -40.269 24.121 0.747 1.00 51.44 718 ASP A CA 1
ATOM 5551 C C . ASP A 1 718 ? -40.073 22.748 1.400 1.00 51.44 718 ASP A C 1
ATOM 5553 O O . ASP A 1 718 ? -39.430 22.603 2.443 1.00 51.44 718 ASP A O 1
ATOM 5557 N N . LYS A 1 719 ? -40.738 21.732 0.837 1.00 54.44 719 LYS A N 1
ATOM 5558 C CA . LYS A 1 719 ? -40.797 20.364 1.383 1.00 54.44 719 LYS A CA 1
ATOM 5559 C C . LYS A 1 719 ? -39.422 19.690 1.426 1.00 54.44 719 LYS A C 1
ATOM 5561 O O . LYS A 1 719 ? -39.310 18.591 1.958 1.00 54.44 719 LYS A O 1
ATOM 5566 N N . GLN A 1 720 ? -38.400 20.325 0.850 1.00 58.31 720 GLN A N 1
ATOM 5567 C CA . GLN A 1 720 ? -37.042 19.809 0.777 1.00 58.31 720 GLN A CA 1
ATOM 5568 C C . GLN A 1 720 ? -36.329 19.792 2.141 1.00 58.31 720 GLN A C 1
ATOM 5570 O O . GLN A 1 720 ? -35.500 18.915 2.366 1.00 58.31 720 GLN A O 1
ATOM 5575 N N . PHE A 1 721 ? -36.663 20.707 3.063 1.00 68.12 721 PHE A N 1
ATOM 5576 C CA . PHE A 1 721 ? -35.988 20.829 4.361 1.00 68.12 721 PHE A CA 1
ATOM 5577 C C . PHE A 1 721 ? -36.993 20.764 5.519 1.00 68.12 721 PHE A C 1
ATOM 5579 O O . PHE A 1 721 ? -37.700 21.731 5.822 1.00 68.12 721 PHE A O 1
ATOM 5586 N N . ASP A 1 722 ? -37.059 19.608 6.182 1.00 76.81 722 ASP A N 1
ATOM 5587 C CA . ASP A 1 722 ? -37.976 19.370 7.296 1.00 76.81 722 ASP A CA 1
ATOM 5588 C C . ASP A 1 722 ? -37.233 19.285 8.643 1.00 76.81 722 ASP A C 1
ATOM 5590 O O . ASP A 1 722 ? -36.461 18.341 8.837 1.00 76.81 722 ASP A O 1
ATOM 5594 N N . PRO A 1 723 ? -37.453 20.223 9.596 1.00 83.75 723 PRO A N 1
ATOM 5595 C CA . PRO A 1 723 ? -36.899 20.140 10.944 1.00 83.75 723 PRO A CA 1
ATOM 5596 C C . PRO A 1 723 ? -37.194 18.803 11.627 1.00 83.75 723 PRO A C 1
ATOM 5598 O O . PRO A 1 723 ? -36.369 18.338 12.412 1.00 83.75 723 PRO A O 1
ATOM 5601 N N . GLU A 1 724 ? -38.340 18.179 11.332 1.00 85.75 724 GLU A N 1
ATOM 5602 C CA . GLU A 1 724 ? -38.705 16.880 11.902 1.00 85.75 724 GLU A CA 1
ATOM 5603 C C . GLU A 1 724 ? -37.750 15.772 11.439 1.00 85.75 724 GLU A C 1
ATOM 5605 O O . GLU A 1 724 ? -37.280 14.990 12.266 1.00 85.75 724 GLU A O 1
ATOM 5610 N N . ASN A 1 725 ? -37.352 15.759 10.162 1.00 88.69 725 ASN A N 1
ATOM 5611 C CA . ASN A 1 725 ? -36.386 14.789 9.636 1.00 88.69 725 ASN A CA 1
ATOM 5612 C C . ASN A 1 725 ? -35.011 14.931 10.312 1.00 88.69 725 ASN A C 1
ATOM 5614 O O . ASN A 1 725 ? -34.392 13.929 10.678 1.00 88.69 725 ASN A O 1
ATOM 5618 N N . TYR A 1 726 ? -34.546 16.162 10.552 1.00 90.62 726 TYR A N 1
ATOM 5619 C CA . TYR A 1 726 ? -33.281 16.406 11.260 1.00 90.62 726 TYR A CA 1
ATOM 5620 C C . TYR A 1 726 ? -33.365 16.094 12.757 1.00 90.62 726 TYR A C 1
ATOM 5622 O O . TYR A 1 726 ? -32.391 15.614 13.341 1.00 90.62 726 TYR A O 1
ATOM 5630 N N . ALA A 1 727 ? -34.528 16.300 13.379 1.00 90.56 727 ALA A N 1
ATOM 5631 C CA . ALA A 1 727 ? -34.780 15.879 14.753 1.00 90.56 727 ALA A CA 1
ATOM 5632 C C . ALA A 1 727 ? -34.741 14.350 14.891 1.00 90.56 727 ALA A C 1
ATOM 5634 O O . ALA A 1 727 ? -34.111 13.842 15.822 1.00 90.56 727 ALA A O 1
ATOM 5635 N N . ILE A 1 728 ? -35.335 13.621 13.938 1.00 91.31 728 ILE A N 1
ATOM 5636 C CA . ILE A 1 728 ? -35.258 12.155 13.860 1.00 91.31 728 ILE A CA 1
ATOM 5637 C C . ILE A 1 728 ? -33.803 11.709 13.674 1.00 91.31 728 ILE A C 1
ATOM 5639 O O . ILE A 1 728 ? -33.331 10.859 14.428 1.00 91.31 728 ILE A O 1
ATOM 5643 N N . LEU A 1 729 ? -33.063 12.314 12.736 1.00 92.31 729 LEU A N 1
ATOM 5644 C CA . LEU A 1 729 ? -31.643 12.016 12.513 1.00 92.31 729 LEU A CA 1
ATOM 5645 C C . LEU A 1 729 ? -30.815 12.227 13.789 1.00 92.31 729 LEU A C 1
ATOM 5647 O O . LEU A 1 729 ? -30.070 11.337 14.196 1.00 92.31 729 LEU A O 1
ATOM 5651 N N . LYS A 1 730 ? -30.982 13.369 14.468 1.00 94.00 730 LYS A N 1
ATOM 5652 C CA . LYS A 1 730 ? -30.303 13.660 15.738 1.00 94.00 730 LYS A CA 1
ATOM 5653 C C . LYS A 1 730 ? -30.634 12.610 16.801 1.00 94.00 730 LYS A C 1
ATOM 5655 O O . LYS A 1 730 ? -29.726 12.107 17.463 1.00 94.00 730 LYS A O 1
ATOM 5660 N N . ALA A 1 731 ? -31.916 12.281 16.972 1.00 93.31 731 ALA A N 1
ATOM 5661 C CA . ALA A 1 731 ? -32.360 11.295 17.952 1.00 93.31 731 ALA A CA 1
ATOM 5662 C C . ALA A 1 731 ? -31.752 9.911 17.678 1.00 93.31 731 ALA A C 1
ATOM 5664 O O . ALA A 1 731 ? -31.283 9.259 18.610 1.00 93.31 731 ALA A O 1
ATOM 5665 N N . LEU A 1 732 ? -31.683 9.497 16.410 1.00 94.06 732 LEU A N 1
ATOM 5666 C CA . LEU A 1 732 ? -31.050 8.243 15.997 1.00 94.06 732 LEU A CA 1
ATOM 5667 C C . LEU A 1 732 ? -29.545 8.228 16.272 1.00 94.06 732 LEU A C 1
ATOM 5669 O O . LEU A 1 732 ? -29.045 7.244 16.807 1.00 94.06 732 LEU A O 1
ATOM 5673 N N . LEU A 1 733 ? -28.823 9.312 15.973 1.00 93.44 733 LEU A N 1
ATOM 5674 C CA . LEU A 1 733 ? -27.385 9.408 16.258 1.00 93.44 733 LEU A CA 1
ATOM 5675 C C . LEU A 1 733 ? -27.094 9.375 17.764 1.00 93.44 733 LEU A C 1
ATOM 5677 O O . LEU A 1 733 ? -26.152 8.714 18.196 1.00 93.44 733 LEU A O 1
ATOM 5681 N N . MET A 1 734 ? -27.927 10.030 18.578 1.00 93.06 734 MET A N 1
ATOM 5682 C CA . MET A 1 734 ? -27.834 9.957 20.041 1.00 93.06 734 MET A CA 1
ATOM 5683 C C . MET A 1 734 ? -28.147 8.552 20.568 1.00 93.06 734 MET A C 1
ATOM 5685 O O . MET A 1 734 ? -27.481 8.077 21.490 1.00 93.06 734 MET A O 1
ATOM 5689 N N . ALA A 1 735 ? -29.149 7.879 19.995 1.00 93.50 735 ALA A N 1
ATOM 5690 C CA . ALA A 1 735 ? -29.488 6.504 20.346 1.00 93.50 735 ALA A CA 1
ATOM 5691 C C . ALA A 1 735 ? -28.368 5.530 19.949 1.00 93.50 735 ALA A C 1
ATOM 5693 O O . ALA A 1 735 ? -28.027 4.648 20.733 1.00 93.50 735 ALA A O 1
ATOM 5694 N N . LEU A 1 736 ? -27.736 5.742 18.791 1.00 93.00 736 LEU A N 1
ATOM 5695 C CA . LEU A 1 736 ? -26.557 5.004 18.346 1.00 93.00 736 LEU A CA 1
ATOM 5696 C C . LEU A 1 736 ? -25.375 5.208 19.300 1.00 93.00 736 LEU A C 1
ATOM 5698 O O . LEU A 1 736 ? -24.789 4.228 19.752 1.00 93.00 736 LEU A O 1
ATOM 5702 N N . GLU A 1 737 ? -25.067 6.454 19.673 1.00 91.69 737 GLU A N 1
ATOM 5703 C CA . GLU A 1 737 ? -23.998 6.771 20.634 1.00 91.69 737 GLU A CA 1
ATOM 5704 C C . GLU A 1 737 ? -24.243 6.084 21.980 1.00 91.69 737 GLU A C 1
ATOM 5706 O O . GLU A 1 737 ? -23.345 5.467 22.556 1.00 91.69 737 GLU A O 1
ATOM 5711 N N . LYS A 1 738 ? -25.483 6.161 22.475 1.00 90.94 738 LYS A N 1
ATOM 5712 C CA . LYS A 1 738 ? -25.895 5.497 23.710 1.00 90.94 738 LYS A CA 1
ATOM 5713 C C . LYS A 1 738 ? -25.719 3.982 23.604 1.00 90.94 738 LYS A C 1
ATOM 5715 O O . LYS A 1 738 ? -25.098 3.398 24.485 1.00 90.94 738 LYS A O 1
ATOM 5720 N N . LYS A 1 739 ? -26.197 3.366 22.522 1.00 91.81 739 LYS A N 1
ATOM 5721 C CA . LYS A 1 739 ? -26.136 1.915 22.332 1.00 91.81 739 LYS A CA 1
ATOM 5722 C C . LYS A 1 739 ? -24.698 1.395 22.232 1.00 91.81 739 LYS A C 1
ATOM 5724 O O . LYS A 1 739 ? -24.378 0.377 22.838 1.00 91.81 739 LYS A O 1
ATOM 5729 N N . ILE A 1 740 ? -23.807 2.108 21.536 1.00 90.19 740 ILE A N 1
ATOM 5730 C CA . ILE A 1 740 ? -22.366 1.790 21.516 1.00 90.19 740 ILE A CA 1
ATOM 5731 C C . ILE A 1 740 ? -21.785 1.878 22.941 1.00 90.19 740 ILE A C 1
ATOM 5733 O O . ILE A 1 740 ? -21.024 1.005 23.368 1.00 90.19 740 ILE A O 1
ATOM 5737 N N . GLY A 1 741 ? -22.183 2.901 23.704 1.00 85.31 741 GLY A N 1
ATOM 5738 C CA . GLY A 1 741 ? -21.790 3.108 25.102 1.00 85.31 741 GLY A CA 1
ATOM 5739 C C . GLY A 1 741 ? -22.320 2.069 26.102 1.00 85.31 741 GLY A C 1
ATOM 5740 O O . GLY A 1 741 ? -21.740 1.926 27.174 1.00 85.31 741 GLY A O 1
ATOM 5741 N N . GLU A 1 742 ? -23.374 1.321 25.768 1.00 88.69 742 GLU A N 1
ATOM 5742 C CA . GLU A 1 742 ? -23.995 0.311 26.645 1.00 88.69 742 GLU A CA 1
ATOM 5743 C C . GLU A 1 742 ? -23.422 -1.102 26.473 1.00 88.69 742 GLU A C 1
ATOM 5745 O O . GLU A 1 742 ? -23.630 -1.955 27.333 1.00 88.69 742 GLU A O 1
ATOM 5750 N N . LEU A 1 743 ? -22.666 -1.365 25.401 1.00 84.94 743 LEU A N 1
ATOM 5751 C CA . LEU A 1 743 ? -22.043 -2.676 25.184 1.00 84.94 743 LEU A CA 1
ATOM 5752 C C . LEU A 1 743 ? -21.132 -3.065 26.363 1.00 84.94 743 LEU A C 1
ATOM 5754 O O . LEU A 1 743 ? -20.338 -2.267 26.847 1.00 84.94 743 LEU A O 1
ATOM 5758 N N . VAL A 1 744 ? -21.213 -4.290 26.863 1.00 80.00 744 VAL A N 1
ATOM 5759 C CA . VAL A 1 744 ? -20.309 -4.714 27.941 1.00 80.00 744 VAL A CA 1
ATOM 5760 C C . VAL A 1 744 ? -18.996 -5.167 27.306 1.00 80.00 744 VAL A C 1
ATOM 5762 O O . VAL A 1 744 ? -18.985 -6.103 26.511 1.00 80.00 744 VAL A O 1
ATOM 5765 N N . ILE A 1 745 ? -17.902 -4.460 27.604 1.00 75.38 745 ILE A N 1
ATOM 5766 C CA . ILE A 1 745 ? -16.552 -4.815 27.153 1.00 75.38 745 ILE A CA 1
ATOM 5767 C C . ILE A 1 745 ? -15.873 -5.546 28.308 1.00 75.38 745 ILE A C 1
ATOM 5769 O O . ILE A 1 745 ? -15.407 -4.916 29.256 1.00 75.38 745 ILE A O 1
ATOM 5773 N N . ASP A 1 746 ? -15.840 -6.875 28.228 1.00 60.56 746 ASP A N 1
ATOM 5774 C CA . ASP A 1 746 ? -15.279 -7.732 29.282 1.00 60.56 746 ASP A CA 1
ATOM 5775 C C . ASP A 1 746 ? -13.751 -7.585 29.409 1.00 60.56 746 ASP A C 1
ATOM 5777 O O . ASP A 1 746 ? -13.186 -7.773 30.484 1.00 60.56 746 ASP A O 1
ATOM 5781 N N . SER A 1 747 ? -13.073 -7.217 28.314 1.00 62.41 747 SER A N 1
ATOM 5782 C CA . SER A 1 747 ? -11.632 -6.959 28.267 1.00 62.41 747 SER A CA 1
ATOM 5783 C C . SER A 1 747 ? -11.340 -5.703 27.453 1.00 62.41 747 SER A C 1
ATOM 5785 O O . SER A 1 747 ? -11.635 -5.640 26.259 1.00 62.41 747 SER A O 1
ATOM 5787 N N . LYS A 1 748 ? -10.716 -4.703 28.087 1.00 56.78 748 LYS A N 1
ATOM 5788 C CA . LYS A 1 748 ? -10.306 -3.458 27.415 1.00 56.78 748 LYS A CA 1
ATOM 5789 C C . LYS A 1 748 ? -9.235 -3.681 26.343 1.00 56.78 748 LYS A C 1
ATOM 5791 O O . LYS A 1 748 ? -9.135 -2.874 25.427 1.00 56.78 748 LYS A O 1
ATOM 5796 N N . GLU A 1 749 ? -8.468 -4.768 26.445 1.00 48.75 749 GLU A N 1
ATOM 5797 C CA . GLU A 1 749 ? -7.433 -5.142 25.473 1.00 48.75 749 GLU A CA 1
ATOM 5798 C C . GLU A 1 749 ? -8.021 -5.814 24.223 1.00 48.75 749 GLU A C 1
ATOM 5800 O O . GLU A 1 749 ? -7.553 -5.571 23.115 1.00 48.75 749 GLU A O 1
ATOM 5805 N N . LEU A 1 750 ? -9.056 -6.647 24.386 1.00 50.19 750 LEU A N 1
ATOM 5806 C CA . LEU A 1 750 ? -9.678 -7.397 23.284 1.00 50.19 750 LEU A CA 1
ATOM 5807 C C . LEU A 1 750 ? -10.873 -6.677 22.650 1.00 50.19 750 LEU A C 1
ATOM 5809 O O . LEU A 1 750 ? -11.315 -7.062 21.564 1.00 50.19 750 LEU A O 1
ATOM 5813 N N . GLY A 1 751 ? -11.416 -5.664 23.330 1.00 73.25 751 GLY A N 1
ATOM 5814 C CA . GLY A 1 751 ? -12.656 -5.003 22.942 1.00 73.25 751 GLY A CA 1
ATOM 5815 C C . GLY A 1 751 ? -13.851 -5.964 22.912 1.00 73.25 751 GLY A C 1
ATOM 5816 O O . GLY A 1 751 ? -13.816 -7.085 23.418 1.00 73.25 751 GLY A O 1
ATOM 5817 N N . TYR A 1 752 ? -14.940 -5.519 22.299 1.00 77.38 752 TYR A N 1
ATOM 5818 C CA . TYR A 1 752 ? -16.134 -6.314 22.039 1.00 77.38 752 TYR A CA 1
ATOM 5819 C C . TYR A 1 752 ? -16.180 -6.682 20.556 1.00 77.38 752 TYR A C 1
ATOM 5821 O O . TYR A 1 752 ? -16.370 -5.810 19.713 1.00 77.38 752 TYR A O 1
ATOM 5829 N N . THR A 1 753 ? -16.016 -7.968 20.229 1.00 79.06 753 THR A N 1
ATOM 5830 C CA . THR A 1 753 ? -15.963 -8.449 18.835 1.00 79.06 753 THR A CA 1
ATOM 5831 C C . THR A 1 753 ? -17.089 -9.437 18.530 1.00 79.06 753 THR A C 1
ATOM 5833 O O . THR A 1 753 ? -17.347 -10.362 19.302 1.00 79.06 753 THR A O 1
ATOM 5836 N N . LYS A 1 754 ? -17.744 -9.276 17.375 1.00 82.50 754 LYS A N 1
ATOM 5837 C CA . LYS A 1 754 ? -18.810 -10.151 16.858 1.00 82.50 754 LYS A CA 1
ATOM 5838 C C . LYS A 1 754 ? -18.638 -10.421 15.351 1.00 82.50 754 LYS A C 1
ATOM 5840 O O . LYS A 1 754 ? -17.915 -9.687 14.668 1.00 82.50 754 LYS A O 1
ATOM 5845 N N . PRO A 1 755 ? -19.287 -11.467 14.797 1.00 81.44 755 PRO A N 1
ATOM 5846 C CA . PRO A 1 755 ? -19.378 -11.651 13.349 1.00 81.44 755 PRO A CA 1
ATOM 5847 C C . PRO A 1 755 ? -19.948 -10.406 12.664 1.00 81.44 755 PRO A C 1
ATOM 5849 O O . PRO A 1 755 ? -20.796 -9.724 13.235 1.00 81.44 755 PRO A O 1
ATOM 5852 N N . GLY A 1 756 ? -19.518 -10.123 11.434 1.00 78.38 756 GLY A N 1
ATOM 5853 C CA . GLY A 1 756 ? -19.924 -8.914 10.719 1.00 78.38 756 GLY A CA 1
ATOM 5854 C C . GLY A 1 756 ? -21.437 -8.749 10.560 1.00 78.38 756 GLY A C 1
ATOM 5855 O O . GLY A 1 756 ? -21.911 -7.621 10.612 1.00 78.38 756 GLY A O 1
ATOM 5856 N N . SER A 1 757 ? -22.201 -9.845 10.462 1.00 91.62 757 SER A N 1
ATOM 5857 C CA . SER A 1 757 ? -23.671 -9.834 10.369 1.00 91.62 757 SER A CA 1
ATOM 5858 C C . SER A 1 757 ? -24.372 -9.222 11.587 1.00 91.62 757 SER A C 1
ATOM 5860 O O . SER A 1 757 ? -25.486 -8.722 11.457 1.00 91.62 757 SER A O 1
ATOM 5862 N N . TYR A 1 758 ? -23.712 -9.198 12.750 1.00 92.25 758 TYR A N 1
ATOM 5863 C CA . TYR A 1 758 ? -24.252 -8.601 13.972 1.00 92.25 758 TYR A CA 1
ATOM 5864 C C . TYR A 1 758 ? -24.576 -7.107 13.812 1.00 92.25 758 TYR A C 1
ATOM 5866 O O . TYR A 1 758 ? -25.452 -6.600 14.506 1.00 92.25 758 TYR A O 1
ATOM 5874 N N . ILE A 1 759 ? -23.935 -6.398 12.870 1.00 94.00 759 ILE A N 1
ATOM 5875 C CA . ILE A 1 759 ? -24.229 -4.982 12.602 1.00 94.00 759 ILE A CA 1
ATOM 5876 C C . ILE A 1 759 ? -25.711 -4.752 12.263 1.00 94.00 759 ILE A C 1
ATOM 5878 O O . ILE A 1 759 ? -26.271 -3.732 12.657 1.00 94.00 759 ILE A O 1
ATOM 5882 N N . TYR A 1 760 ? -26.369 -5.695 11.579 1.00 94.00 760 TYR A N 1
ATOM 5883 C CA . TYR A 1 760 ? -27.772 -5.551 11.187 1.00 94.00 760 TYR A CA 1
ATOM 5884 C C . TYR A 1 760 ? -28.711 -5.738 12.372 1.00 94.00 760 TYR A C 1
ATOM 5886 O O . TYR A 1 760 ? -29.643 -4.957 12.524 1.00 94.00 760 TYR A O 1
ATOM 5894 N N . GLU A 1 761 ? -28.441 -6.716 13.238 1.00 93.38 761 GLU A N 1
ATOM 5895 C CA . GLU A 1 761 ? -29.165 -6.888 14.504 1.00 93.38 761 GLU A CA 1
ATOM 5896 C C . GLU A 1 761 ? -28.998 -5.628 15.364 1.00 93.38 761 GLU A C 1
ATOM 5898 O O . GLU A 1 761 ? -29.980 -4.991 15.750 1.00 93.38 761 GLU A O 1
ATOM 5903 N N . PHE A 1 762 ? -27.748 -5.188 15.533 1.00 93.75 762 PHE A N 1
ATOM 5904 C CA . PHE A 1 762 ? -27.378 -4.005 16.300 1.00 93.75 762 PHE A CA 1
ATOM 5905 C C . PHE A 1 762 ? -28.101 -2.733 15.823 1.00 93.75 762 PHE A C 1
ATOM 5907 O O . PHE A 1 762 ? -28.643 -1.994 16.650 1.00 93.75 762 PHE A O 1
ATOM 5914 N N . LEU A 1 763 ? -28.145 -2.487 14.510 1.00 93.62 763 LEU A N 1
ATOM 5915 C CA . LEU A 1 763 ? -28.802 -1.323 13.906 1.00 93.62 763 LEU A CA 1
ATOM 5916 C C . LEU A 1 763 ? -30.332 -1.453 13.824 1.00 93.62 763 LEU A C 1
ATOM 5918 O O . LEU A 1 763 ? -31.032 -0.446 13.947 1.00 93.62 763 LEU A O 1
ATOM 5922 N N . SER A 1 764 ? -30.872 -2.665 13.671 1.00 91.62 764 SER A N 1
ATOM 5923 C CA . SER A 1 764 ? -32.320 -2.893 13.550 1.00 91.62 764 SER A CA 1
ATOM 5924 C C . SER A 1 764 ? -33.099 -2.505 14.806 1.00 91.62 764 SER A C 1
ATOM 5926 O O . SER A 1 764 ? -34.192 -1.956 14.700 1.00 91.62 764 SER A O 1
ATOM 5928 N N . GLU A 1 765 ? -32.515 -2.681 15.993 1.00 91.75 765 GLU A N 1
ATOM 5929 C CA . GLU A 1 765 ? -33.108 -2.209 17.253 1.00 91.75 765 GLU A CA 1
ATOM 5930 C C . GLU A 1 765 ? -33.207 -0.674 17.326 1.00 91.75 765 GLU A C 1
ATOM 5932 O O . GLU A 1 765 ? -34.018 -0.139 18.077 1.00 91.75 765 GLU A O 1
ATOM 5937 N N . LEU A 1 766 ? -32.400 0.042 16.535 1.00 92.31 766 LEU A N 1
ATOM 5938 C CA . LEU A 1 766 ? -32.491 1.494 16.354 1.00 92.31 766 LEU A CA 1
ATOM 5939 C C . LEU A 1 766 ? -33.395 1.872 15.169 1.00 92.31 766 LEU A C 1
ATOM 5941 O O . LEU A 1 766 ? -33.432 3.032 14.769 1.00 92.31 766 LEU A O 1
ATOM 5945 N N . ASN A 1 767 ? -34.106 0.904 14.582 1.00 90.81 767 ASN A N 1
ATOM 5946 C CA . ASN A 1 767 ? -34.896 1.047 13.360 1.00 90.81 767 ASN A CA 1
ATOM 5947 C C . ASN A 1 767 ? -34.070 1.502 12.136 1.00 90.81 767 ASN A C 1
ATOM 5949 O O . ASN A 1 767 ? -34.600 2.097 11.193 1.00 90.81 767 ASN A O 1
ATOM 5953 N N . ILE A 1 768 ? -32.761 1.219 12.131 1.00 92.12 768 ILE A N 1
ATOM 5954 C CA . ILE A 1 768 ? -31.870 1.445 10.990 1.00 92.12 768 ILE A CA 1
ATOM 5955 C C . ILE A 1 768 ? -31.795 0.134 10.198 1.00 92.12 768 ILE A C 1
ATOM 5957 O O . ILE A 1 768 ? -31.153 -0.835 10.595 1.00 92.12 768 ILE A O 1
ATOM 5961 N N . THR A 1 769 ? -32.496 0.104 9.070 1.00 91.19 769 THR A N 1
ATOM 5962 C CA . THR A 1 769 ? -32.666 -1.046 8.176 1.00 91.19 769 THR A CA 1
ATOM 5963 C C . THR A 1 769 ? -32.327 -0.635 6.744 1.00 91.19 769 THR A C 1
ATOM 5965 O O . THR A 1 769 ? -32.134 0.547 6.467 1.00 91.19 769 THR A O 1
ATOM 5968 N N . SER A 1 770 ? -32.313 -1.581 5.799 1.00 87.50 770 SER A N 1
ATOM 5969 C CA . SER A 1 770 ? -32.058 -1.259 4.386 1.00 87.50 770 SER A CA 1
ATOM 5970 C C . SER A 1 770 ? -33.101 -0.314 3.766 1.00 87.50 770 SER A C 1
ATOM 5972 O O . SER A 1 770 ? -32.816 0.312 2.743 1.00 87.50 770 SER A O 1
ATOM 5974 N N . GLU A 1 771 ? -34.311 -0.238 4.323 1.00 86.69 771 GLU A N 1
ATOM 5975 C CA . GLU A 1 771 ? -35.363 0.661 3.836 1.00 86.69 771 GLU A CA 1
ATOM 5976 C C . GLU A 1 771 ? -35.239 2.056 4.451 1.00 86.69 771 GLU A C 1
ATOM 5978 O O . GLU A 1 771 ? -35.358 3.063 3.751 1.00 86.69 771 GLU A O 1
ATOM 5983 N N . THR A 1 772 ? -34.977 2.129 5.759 1.00 90.19 772 THR A N 1
ATOM 5984 C CA . THR A 1 772 ? -34.844 3.406 6.471 1.00 90.19 772 THR A CA 1
ATOM 5985 C C . THR A 1 772 ? -33.503 4.083 6.198 1.00 90.19 772 THR A C 1
ATOM 5987 O O . THR A 1 772 ? -33.454 5.312 6.180 1.00 90.19 772 THR A O 1
ATOM 5990 N N . SER A 1 773 ? -32.444 3.326 5.888 1.00 90.12 773 SER A N 1
ATOM 5991 C CA . SER A 1 773 ? -31.124 3.871 5.543 1.00 90.12 773 SER A CA 1
ATOM 5992 C C . SER A 1 773 ? -31.166 4.792 4.326 1.00 90.12 773 SER A C 1
ATOM 5994 O O . SER A 1 773 ? -30.544 5.847 4.363 1.00 90.12 773 SER A O 1
ATOM 5996 N N . LYS A 1 774 ? -31.962 4.473 3.296 1.00 88.06 774 LYS A N 1
ATOM 5997 C CA . LYS A 1 774 ? -32.136 5.335 2.111 1.00 88.06 774 LYS A CA 1
ATOM 5998 C C . LYS A 1 774 ? -32.681 6.713 2.488 1.00 88.06 774 LYS A C 1
ATOM 6000 O O . LYS A 1 774 ? -32.100 7.724 2.118 1.00 88.06 774 LYS A O 1
ATOM 6005 N N . LYS A 1 775 ? -33.731 6.750 3.316 1.00 88.94 775 LYS A N 1
ATOM 6006 C CA . LYS A 1 775 ? -34.317 8.008 3.810 1.00 88.94 775 LYS A CA 1
ATOM 6007 C C . LYS A 1 775 ? -33.331 8.798 4.677 1.00 88.94 775 LYS A C 1
ATOM 6009 O O . LYS A 1 775 ? -33.323 10.027 4.632 1.00 88.94 775 LYS A O 1
ATOM 6014 N N . LEU A 1 776 ? -32.507 8.106 5.469 1.00 89.75 776 LEU A N 1
ATOM 6015 C CA . LEU A 1 776 ? -31.461 8.739 6.277 1.00 89.75 776 LEU A CA 1
ATOM 6016 C C . LEU A 1 776 ? -30.361 9.341 5.406 1.00 89.75 776 LEU A C 1
ATOM 6018 O O . LEU A 1 776 ? -29.948 10.463 5.672 1.00 89.75 776 LEU A O 1
ATOM 6022 N N . ILE A 1 777 ? -29.932 8.636 4.358 1.00 88.06 777 ILE A N 1
ATOM 6023 C CA . ILE A 1 777 ? -28.969 9.142 3.376 1.00 88.06 777 ILE A CA 1
ATOM 6024 C C . ILE A 1 777 ? -29.525 10.397 2.694 1.00 88.06 777 ILE A C 1
ATOM 6026 O O . ILE A 1 777 ? -28.847 11.419 2.707 1.00 88.06 777 ILE A O 1
ATOM 6030 N N . ASP A 1 778 ? -30.775 10.369 2.218 1.00 85.31 778 ASP A N 1
ATOM 6031 C CA . ASP A 1 778 ? -31.427 11.540 1.608 1.00 85.31 778 ASP A CA 1
ATOM 6032 C C . ASP A 1 778 ? -31.502 12.729 2.588 1.00 85.31 778 ASP A C 1
ATOM 6034 O O . ASP A 1 778 ? -31.273 13.883 2.219 1.00 85.31 778 ASP A O 1
ATOM 6038 N N . THR A 1 779 ? -31.782 12.452 3.867 1.00 88.44 779 THR A N 1
ATOM 6039 C CA . THR A 1 779 ? -31.818 13.475 4.924 1.00 88.44 779 THR A CA 1
ATOM 6040 C C . THR A 1 779 ? -30.428 14.056 5.194 1.00 88.44 779 THR A C 1
ATOM 6042 O O . THR A 1 779 ? -30.296 15.271 5.335 1.00 88.44 779 THR A O 1
ATOM 6045 N N . ILE A 1 780 ? -29.385 13.219 5.249 1.00 87.56 780 ILE A N 1
ATOM 6046 C CA . ILE A 1 780 ? -27.987 13.647 5.424 1.00 87.56 780 ILE A CA 1
ATOM 6047 C C . ILE A 1 780 ? -27.523 14.476 4.221 1.00 87.56 780 ILE A C 1
ATOM 6049 O O . ILE A 1 780 ? -26.925 15.531 4.415 1.00 87.56 780 ILE A O 1
ATOM 6053 N N . ASP A 1 781 ? -27.855 14.065 2.997 1.00 81.81 781 ASP A N 1
ATOM 6054 C CA . ASP A 1 781 ? -27.541 14.826 1.783 1.00 81.81 781 ASP A CA 1
ATOM 6055 C C . ASP A 1 781 ? -28.213 16.214 1.816 1.00 81.81 781 ASP A C 1
ATOM 6057 O O . ASP A 1 781 ? -27.595 17.225 1.469 1.00 81.81 781 ASP A O 1
ATOM 6061 N N . GLY A 1 782 ? -29.442 16.304 2.338 1.00 79.50 782 GLY A N 1
ATOM 6062 C CA . GLY A 1 782 ? -30.094 17.581 2.641 1.00 79.50 782 GLY A CA 1
ATOM 6063 C C . GLY A 1 782 ? -29.396 18.386 3.748 1.00 79.50 782 GLY A C 1
ATOM 6064 O O . GLY A 1 782 ? -29.282 19.606 3.631 1.00 79.50 782 GLY A O 1
ATOM 6065 N N . ALA A 1 783 ? -28.921 17.732 4.816 1.00 81.81 783 ALA A N 1
ATOM 6066 C CA . ALA A 1 783 ? -28.211 18.375 5.932 1.00 81.81 783 ALA A CA 1
ATOM 6067 C C . ALA A 1 783 ? -26.944 19.092 5.452 1.00 81.81 783 ALA A C 1
ATOM 6069 O O . ALA A 1 783 ? -26.734 20.261 5.782 1.00 81.81 783 ALA A O 1
ATOM 6070 N N . SER A 1 784 ? -26.143 18.420 4.618 1.00 74.44 784 SER A N 1
ATOM 6071 C CA . SER A 1 784 ? -24.935 18.994 4.021 1.00 74.44 784 SER A CA 1
ATOM 6072 C C . SER A 1 784 ? -25.250 20.282 3.257 1.00 74.44 784 SER A C 1
ATOM 6074 O O . SER A 1 784 ? -24.566 21.289 3.426 1.00 74.44 784 SER A O 1
ATOM 6076 N N . LEU A 1 785 ? -26.338 20.299 2.478 1.00 71.06 785 LEU A N 1
ATOM 6077 C CA . LEU A 1 785 ? -26.764 21.491 1.736 1.00 71.06 785 LEU A CA 1
ATOM 6078 C C . LEU A 1 785 ? -27.225 22.634 2.652 1.00 71.06 785 LEU A C 1
ATOM 6080 O O . LEU A 1 785 ? -26.990 23.799 2.328 1.00 71.06 785 LEU A O 1
ATOM 6084 N N . LEU A 1 786 ? -27.889 22.318 3.764 1.00 75.19 786 LEU A N 1
ATOM 6085 C CA . LEU A 1 786 ? -28.445 23.300 4.693 1.00 75.19 786 LEU A CA 1
ATOM 6086 C C . LEU A 1 786 ? -27.372 23.956 5.576 1.00 75.19 786 LEU A C 1
ATOM 6088 O O . LEU A 1 786 ? -27.371 25.178 5.729 1.00 75.19 786 LEU A O 1
ATOM 6092 N N . LEU A 1 787 ? -26.444 23.168 6.125 1.00 75.75 787 LEU A N 1
ATOM 6093 C CA . LEU A 1 787 ? -25.330 23.657 6.955 1.00 75.75 787 LEU A CA 1
ATOM 6094 C C . LEU A 1 787 ? -24.385 24.572 6.165 1.00 75.75 787 LEU A C 1
ATOM 6096 O O . LEU A 1 787 ? -23.841 25.543 6.701 1.00 75.75 787 LEU A O 1
ATOM 6100 N N . GLU A 1 788 ? -24.226 24.302 4.867 1.00 65.75 788 GLU A N 1
ATOM 6101 C CA . GLU A 1 788 ? -23.498 25.171 3.940 1.00 65.75 788 GLU A CA 1
ATOM 6102 C C . GLU A 1 788 ? -24.210 26.522 3.711 1.00 65.75 788 GLU A C 1
ATOM 6104 O O . GLU A 1 788 ? -23.553 27.553 3.537 1.00 65.75 788 GLU A O 1
ATOM 6109 N N . GLU A 1 789 ? -25.547 26.552 3.726 1.00 65.56 789 GLU A N 1
ATOM 6110 C CA . GLU A 1 789 ? -26.342 27.775 3.536 1.00 65.56 789 GLU A CA 1
ATOM 6111 C C . GLU A 1 789 ? -26.415 28.647 4.799 1.00 65.56 789 GLU A C 1
ATOM 6113 O O . GLU A 1 789 ? -26.294 29.870 4.693 1.00 65.56 789 GLU A O 1
ATOM 6118 N N . GLY A 1 790 ? -26.556 28.041 5.982 1.00 58.91 790 GLY A N 1
ATOM 6119 C CA . GLY A 1 790 ? -26.694 28.747 7.263 1.00 58.91 790 GLY A CA 1
ATOM 6120 C C . GLY A 1 790 ? -25.468 29.562 7.679 1.00 58.91 790 GLY A C 1
ATOM 6121 O O . GLY A 1 790 ? -25.604 30.703 8.113 1.00 58.91 790 GLY A O 1
ATOM 6122 N N . ASN A 1 791 ? -24.260 29.038 7.446 1.00 54.00 791 ASN A N 1
ATOM 6123 C CA . ASN A 1 791 ? -22.995 29.717 7.774 1.00 54.00 791 ASN A CA 1
ATOM 6124 C C . ASN A 1 791 ? -22.702 30.969 6.922 1.00 54.00 791 ASN A C 1
ATOM 6126 O O . ASN A 1 791 ? -21.720 31.676 7.152 1.00 54.00 791 ASN A O 1
ATOM 6130 N N . SER A 1 792 ? -23.539 31.247 5.922 1.00 50.38 792 SER A N 1
ATOM 6131 C CA . SER A 1 792 ? -23.285 32.272 4.911 1.00 50.38 792 SER A CA 1
ATOM 6132 C C . SER A 1 792 ? -24.247 33.460 4.956 1.00 50.38 792 SER A C 1
ATOM 6134 O O . SER A 1 792 ? -24.058 34.417 4.207 1.00 50.38 792 SER A O 1
ATOM 6136 N N . ALA A 1 793 ? -25.258 33.437 5.830 1.00 47.47 793 ALA A N 1
ATOM 6137 C CA . ALA A 1 793 ? -26.200 34.547 5.980 1.00 47.47 793 ALA A CA 1
ATOM 6138 C C . ALA A 1 793 ? -25.588 35.782 6.682 1.00 47.47 793 ALA A C 1
ATOM 6140 O O . ALA A 1 793 ? -26.128 36.878 6.556 1.00 47.47 793 ALA A O 1
ATOM 6141 N N . GLU A 1 794 ? -24.442 35.642 7.366 1.00 44.38 794 GLU A N 1
ATOM 6142 C CA . GLU A 1 794 ? -23.851 36.716 8.185 1.00 44.38 794 GLU A CA 1
ATOM 6143 C C . GLU A 1 794 ? -22.633 37.438 7.567 1.00 44.38 794 GLU A C 1
ATOM 6145 O O . GLU A 1 794 ? -22.191 38.452 8.107 1.00 44.38 794 GLU A O 1
ATOM 6150 N N . THR A 1 795 ? -22.068 36.992 6.433 1.00 40.00 795 THR A N 1
ATOM 6151 C CA . THR A 1 795 ? -20.857 37.626 5.863 1.00 40.00 795 THR A CA 1
ATOM 6152 C C . THR A 1 795 ? -20.950 37.870 4.353 1.00 40.00 795 THR A C 1
ATOM 6154 O O . THR A 1 795 ? -21.209 36.968 3.565 1.00 40.00 795 THR A O 1
ATOM 6157 N N . GLY A 1 796 ? -20.746 39.128 3.938 1.00 44.84 796 GLY A N 1
ATOM 6158 C CA . GLY A 1 796 ? -20.726 39.545 2.529 1.00 44.84 796 GLY A CA 1
ATOM 6159 C C . GLY A 1 796 ? -19.557 38.953 1.710 1.00 44.84 796 GLY A C 1
ATOM 6160 O O . GLY A 1 796 ? -18.841 38.077 2.186 1.00 44.84 796 GLY A O 1
ATOM 6161 N N . PRO A 1 797 ? -19.277 39.459 0.488 1.00 40.12 797 PRO A N 1
ATOM 6162 C CA . PRO A 1 797 ? -18.347 38.857 -0.491 1.00 40.12 797 PRO A CA 1
ATOM 6163 C C . PRO A 1 797 ? -16.853 38.817 -0.087 1.00 40.12 797 PRO A C 1
ATOM 6165 O O . PRO A 1 797 ? -15.993 38.507 -0.911 1.00 40.12 797 PRO A O 1
ATOM 6168 N N . LYS A 1 798 ? -16.520 39.120 1.173 1.00 38.94 798 LYS A N 1
ATOM 6169 C CA . LYS A 1 798 ? -15.195 38.958 1.781 1.00 38.94 798 LYS A CA 1
ATOM 6170 C C . LYS A 1 798 ? -15.297 37.910 2.900 1.00 38.94 798 LYS A C 1
ATOM 6172 O O . LYS A 1 798 ? -15.625 38.255 4.031 1.00 38.94 798 LYS A O 1
ATOM 6177 N N . MET A 1 799 ? -15.024 36.639 2.594 1.00 40.62 799 MET A N 1
ATOM 6178 C CA . MET A 1 799 ? -15.010 35.567 3.602 1.00 40.62 799 MET A CA 1
ATOM 6179 C C . MET A 1 799 ? -13.883 35.783 4.628 1.00 40.62 799 MET A C 1
ATOM 6181 O O . MET A 1 799 ? -12.707 35.772 4.268 1.00 40.62 799 MET A O 1
ATOM 6185 N N . LYS A 1 800 ? -14.229 35.866 5.919 1.00 34.94 800 LYS A N 1
ATOM 6186 C CA . LYS A 1 800 ? -13.390 35.337 7.008 1.00 34.94 800 LYS A CA 1
ATOM 6187 C C . LYS A 1 800 ? -13.909 33.927 7.299 1.00 34.94 800 LYS A C 1
ATOM 6189 O O . LYS A 1 800 ? -14.843 33.757 8.072 1.00 34.94 800 LYS A O 1
ATOM 6194 N N . ALA A 1 801 ? -13.384 32.931 6.590 1.00 38.22 801 ALA A N 1
ATOM 6195 C CA . ALA A 1 801 ? -13.890 31.563 6.646 1.00 38.22 801 ALA A CA 1
ATOM 6196 C C . ALA A 1 801 ? -13.547 30.892 7.987 1.00 38.22 801 ALA A C 1
ATOM 6198 O O . ALA A 1 801 ? -12.427 30.426 8.180 1.00 38.22 801 ALA A O 1
ATOM 6199 N N . LYS A 1 802 ? -14.522 30.782 8.892 1.00 38.16 802 LYS A N 1
ATOM 6200 C CA . LYS A 1 802 ? -14.560 29.700 9.883 1.00 38.16 802 LYS A CA 1
ATOM 6201 C C . LYS A 1 802 ? -15.483 28.618 9.306 1.00 38.16 802 LYS A C 1
ATOM 6203 O O . LYS A 1 802 ? -16.632 28.494 9.698 1.00 38.16 802 LYS A O 1
ATOM 6208 N N . ALA A 1 803 ? -15.023 27.941 8.252 1.00 41.88 803 ALA A N 1
ATOM 6209 C CA . ALA A 1 803 ? -15.812 26.919 7.566 1.00 41.88 803 ALA A CA 1
ATOM 6210 C C . ALA A 1 803 ? -15.802 25.627 8.395 1.00 41.88 803 ALA A C 1
ATOM 6212 O O . ALA A 1 803 ? -14.778 24.947 8.471 1.00 41.88 803 ALA A O 1
ATOM 6213 N N . THR A 1 804 ? -16.924 25.305 9.037 1.00 45.19 804 THR A N 1
ATOM 6214 C CA . THR A 1 804 ? -17.098 24.043 9.763 1.00 45.19 804 THR A CA 1
ATOM 6215 C C . THR A 1 804 ? -17.203 22.896 8.751 1.00 45.19 804 THR A C 1
ATOM 6217 O O . THR A 1 804 ? -18.030 22.921 7.844 1.00 45.19 804 THR A O 1
ATOM 6220 N N . VAL A 1 805 ? -16.315 21.906 8.868 1.00 54.88 805 VAL A N 1
ATOM 6221 C CA . VAL A 1 805 ? -16.382 20.632 8.131 1.00 54.88 805 VAL A CA 1
ATOM 6222 C C . VAL A 1 805 ? -17.717 19.952 8.446 1.00 54.88 805 VAL A C 1
ATOM 6224 O O . VAL A 1 805 ? -18.012 19.826 9.626 1.00 54.88 805 VAL A O 1
ATOM 6227 N N . CYS A 1 806 ? -18.479 19.491 7.444 1.00 58.78 806 CYS A N 1
ATOM 6228 C CA . CYS A 1 806 ? -19.669 18.658 7.677 1.00 58.78 806 CYS A CA 1
ATOM 6229 C C . CYS A 1 806 ? -19.235 17.207 7.956 1.00 58.78 806 CYS A C 1
ATOM 6231 O O . CYS A 1 806 ? -18.693 16.531 7.079 1.00 58.78 806 CYS A O 1
ATOM 6233 N N . ARG A 1 807 ? -19.402 16.740 9.196 1.00 74.75 807 ARG A N 1
ATOM 6234 C CA . ARG A 1 807 ? -19.086 15.378 9.653 1.00 74.75 807 ARG A CA 1
ATOM 6235 C C . ARG A 1 807 ? -20.189 14.372 9.332 1.00 74.75 807 ARG A C 1
ATOM 6237 O O . ARG A 1 807 ? -19.853 13.190 9.228 1.00 74.75 807 ARG A O 1
ATOM 6244 N N . LEU A 1 808 ? -21.445 14.801 9.148 1.00 83.56 808 LEU A N 1
ATOM 6245 C CA . LEU A 1 808 ? -22.588 13.909 8.875 1.00 83.56 808 LEU A CA 1
ATOM 6246 C C . LEU A 1 808 ? -22.386 12.998 7.653 1.00 83.56 808 LEU A C 1
ATOM 6248 O O . LEU A 1 808 ? -22.876 11.869 7.650 1.00 83.56 808 LEU A O 1
ATOM 6252 N N . GLU A 1 809 ? -21.596 13.422 6.664 1.00 80.75 809 GLU A N 1
ATOM 6253 C CA . GLU A 1 809 ? -21.206 12.588 5.516 1.00 80.75 809 GLU A CA 1
ATOM 6254 C C . GLU A 1 809 ? -20.545 11.263 5.922 1.00 80.75 809 GLU A C 1
ATOM 6256 O O . GLU A 1 809 ? -20.736 10.251 5.257 1.00 80.75 809 GLU A O 1
ATOM 6261 N N . THR A 1 810 ? -19.818 11.234 7.044 1.00 83.44 810 THR A N 1
ATOM 6262 C CA . THR A 1 810 ? -19.199 10.001 7.561 1.00 83.44 810 THR A CA 1
ATOM 6263 C C . THR A 1 810 ? -20.254 8.934 7.851 1.00 83.44 810 THR A C 1
ATOM 6265 O O . THR A 1 810 ? -20.043 7.758 7.575 1.00 83.44 810 THR A O 1
ATOM 6268 N N . ILE A 1 811 ? -21.415 9.335 8.380 1.00 89.50 811 ILE A N 1
ATOM 6269 C CA . ILE A 1 811 ? -22.521 8.412 8.659 1.00 89.50 811 ILE A CA 1
ATOM 6270 C C . ILE A 1 811 ? -23.139 7.909 7.357 1.00 89.50 811 ILE A C 1
ATOM 6272 O O . ILE A 1 811 ? -23.467 6.731 7.258 1.00 89.50 811 ILE A O 1
ATOM 6276 N N . ARG A 1 812 ? -23.261 8.772 6.345 1.00 88.56 812 ARG A N 1
ATOM 6277 C CA . ARG A 1 812 ? -23.713 8.365 5.011 1.00 88.56 812 ARG A CA 1
ATOM 6278 C C . ARG A 1 812 ? -22.795 7.302 4.406 1.00 88.56 812 ARG A C 1
ATOM 6280 O O . ARG A 1 812 ? -23.296 6.275 3.962 1.00 88.56 812 ARG A O 1
ATOM 6287 N N . ASP A 1 813 ? -21.480 7.514 4.448 1.00 85.06 813 ASP A N 1
ATOM 6288 C CA . ASP A 1 813 ? -20.496 6.557 3.922 1.00 85.06 813 ASP A CA 1
ATOM 6289 C C . ASP A 1 813 ? -20.582 5.204 4.649 1.00 85.06 813 ASP A C 1
ATOM 6291 O O . ASP A 1 813 ? -20.592 4.150 4.016 1.00 85.06 813 ASP A O 1
ATOM 6295 N N . ILE A 1 814 ? -20.744 5.228 5.976 1.00 89.88 814 ILE A N 1
ATOM 6296 C CA . ILE A 1 814 ? -20.961 4.027 6.795 1.00 89.88 814 ILE A CA 1
ATOM 6297 C C . ILE A 1 814 ? -22.239 3.285 6.378 1.00 89.88 814 ILE A C 1
ATOM 6299 O O . ILE A 1 814 ? -22.222 2.063 6.225 1.00 89.88 814 ILE A O 1
ATOM 6303 N N . LEU A 1 815 ? -23.350 4.000 6.179 1.00 91.44 815 LEU A N 1
ATOM 6304 C CA . LEU A 1 815 ? -24.615 3.394 5.754 1.00 91.44 815 LEU A CA 1
ATOM 6305 C C . LEU A 1 815 ? -24.507 2.772 4.355 1.00 91.44 815 LEU A C 1
ATOM 6307 O O . LEU A 1 815 ? -25.037 1.680 4.145 1.00 91.44 815 LEU A O 1
ATOM 6311 N N . ASP A 1 816 ? -23.793 3.417 3.431 1.00 87.38 816 ASP A N 1
ATOM 6312 C CA . ASP A 1 816 ? -23.529 2.879 2.092 1.00 87.38 816 ASP A CA 1
ATOM 6313 C C . ASP A 1 816 ? -22.680 1.602 2.136 1.00 87.38 816 ASP A C 1
ATOM 6315 O O . ASP A 1 816 ? -22.946 0.662 1.383 1.00 87.38 816 ASP A O 1
ATOM 6319 N N . ILE A 1 817 ? -21.685 1.538 3.030 1.00 87.62 817 ILE A N 1
ATOM 6320 C CA . ILE A 1 817 ? -20.870 0.335 3.245 1.00 87.62 817 ILE A CA 1
ATOM 6321 C C . ILE A 1 817 ? -21.738 -0.804 3.808 1.00 87.62 817 ILE A C 1
ATOM 6323 O O . ILE A 1 817 ? -21.727 -1.903 3.258 1.00 87.62 817 ILE A O 1
ATOM 6327 N N . ILE A 1 818 ? -22.538 -0.546 4.850 1.00 91.50 818 ILE A N 1
ATOM 6328 C CA . ILE A 1 818 ? -23.350 -1.567 5.544 1.00 91.50 818 ILE A CA 1
ATOM 6329 C C . ILE A 1 818 ? -24.488 -2.113 4.676 1.00 91.50 818 ILE A C 1
ATOM 6331 O O . ILE A 1 818 ? -24.754 -3.319 4.673 1.00 91.50 818 ILE A O 1
ATOM 6335 N N . PHE A 1 819 ? -25.193 -1.243 3.954 1.00 90.31 819 PHE A N 1
ATOM 6336 C CA . PHE A 1 819 ? -26.375 -1.611 3.164 1.00 90.31 819 PHE A CA 1
ATOM 6337 C C . PHE A 1 819 ? -26.076 -1.772 1.668 1.00 90.31 819 PHE A C 1
ATOM 6339 O O . PHE A 1 819 ? -26.991 -1.777 0.836 1.00 90.31 819 PHE A O 1
ATOM 6346 N N . ARG A 1 820 ? -24.798 -1.955 1.319 1.00 82.94 820 ARG A N 1
ATOM 6347 C CA . ARG A 1 820 ? -24.332 -2.158 -0.053 1.00 82.94 820 ARG A CA 1
ATOM 6348 C C . ARG A 1 820 ? -25.130 -3.253 -0.765 1.00 82.94 820 ARG A C 1
ATOM 6350 O O . ARG A 1 820 ? -25.241 -4.386 -0.299 1.00 82.94 820 ARG A O 1
ATOM 6357 N N . GLY A 1 821 ? -25.662 -2.918 -1.942 1.00 70.81 821 GLY A N 1
ATOM 6358 C CA . GLY A 1 821 ? -26.364 -3.868 -2.813 1.00 70.81 821 GLY A CA 1
ATOM 6359 C C . GLY A 1 821 ? -27.679 -4.427 -2.252 1.00 70.81 821 GLY A C 1
ATOM 6360 O O . GLY A 1 821 ? -28.210 -5.371 -2.830 1.00 70.81 821 GLY A O 1
ATOM 6361 N N . GLY A 1 822 ? -28.206 -3.879 -1.147 1.00 68.50 822 GLY A N 1
ATOM 6362 C CA . GLY A 1 822 ? -29.501 -4.261 -0.569 1.00 68.50 822 GLY A CA 1
ATOM 6363 C C . GLY A 1 822 ? -29.553 -5.648 0.086 1.00 68.50 822 GLY A C 1
ATOM 6364 O O . GLY A 1 822 ? -30.638 -6.107 0.431 1.00 68.50 822 GLY A O 1
ATOM 6365 N N . GLY A 1 823 ? -28.413 -6.324 0.265 1.00 73.25 823 GLY A N 1
ATOM 6366 C CA . GLY A 1 823 ? -28.335 -7.667 0.848 1.00 73.25 823 GLY A CA 1
ATOM 6367 C C . GLY A 1 823 ? -27.223 -7.803 1.888 1.00 73.25 823 GLY A C 1
ATOM 6368 O O . GLY A 1 823 ? -26.247 -7.063 1.863 1.00 73.25 823 GLY A O 1
ATOM 6369 N N . GLN A 1 824 ? -27.346 -8.787 2.783 1.00 84.19 824 GLN A N 1
ATOM 6370 C CA . GLN A 1 824 ? -26.436 -8.985 3.927 1.00 84.19 824 GLN A CA 1
ATOM 6371 C C . GLN A 1 824 ? -25.297 -9.987 3.653 1.00 84.19 824 GLN A C 1
ATOM 6373 O O . GLN A 1 824 ? -24.453 -10.237 4.510 1.00 84.19 824 GLN A O 1
ATOM 6378 N N . ASN A 1 825 ? -25.249 -10.574 2.451 1.00 83.25 825 ASN A N 1
ATOM 6379 C CA . ASN A 1 825 ? -24.338 -11.679 2.119 1.00 83.25 825 ASN A CA 1
ATOM 6380 C C . ASN A 1 825 ? -22.849 -11.320 2.244 1.00 83.25 825 ASN A C 1
ATOM 6382 O O . ASN A 1 825 ? -22.029 -12.201 2.501 1.00 83.25 825 ASN A O 1
ATOM 6386 N N . HIS A 1 826 ? -22.494 -10.047 2.055 1.00 85.12 826 HIS A N 1
ATOM 6387 C CA . HIS A 1 826 ? -21.114 -9.575 2.153 1.00 85.12 826 HIS A CA 1
ATOM 6388 C C . HIS A 1 826 ? -20.623 -9.510 3.608 1.00 85.12 826 HIS A C 1
ATOM 6390 O O . HIS A 1 826 ? -19.431 -9.675 3.850 1.00 85.12 826 HIS A O 1
ATOM 6396 N N . ALA A 1 827 ? -21.524 -9.387 4.590 1.00 85.81 827 ALA A N 1
ATOM 6397 C CA . ALA A 1 827 ? -21.176 -9.240 6.004 1.00 85.81 827 ALA A CA 1
ATOM 6398 C C . ALA A 1 827 ? -20.425 -10.444 6.601 1.00 85.81 827 ALA A C 1
ATOM 6400 O O . ALA A 1 827 ? -19.777 -10.316 7.640 1.00 85.81 827 ALA A O 1
ATOM 6401 N N . LYS A 1 828 ? -20.441 -11.608 5.936 1.00 84.75 828 LYS A N 1
ATOM 6402 C CA . LYS A 1 828 ? -19.620 -12.771 6.320 1.00 84.75 828 LYS A CA 1
ATOM 6403 C C . LYS A 1 828 ? -18.111 -12.485 6.277 1.00 84.75 828 LYS A C 1
ATOM 6405 O O . LYS A 1 828 ? -17.357 -13.099 7.031 1.00 84.75 828 LYS A O 1
ATOM 6410 N N . TYR A 1 829 ? -17.690 -11.536 5.438 1.00 82.31 829 TYR A N 1
ATOM 6411 C CA . TYR A 1 829 ? -16.299 -11.100 5.299 1.00 82.31 829 TYR A CA 1
ATOM 6412 C C . TYR A 1 829 ? -15.894 -10.015 6.305 1.00 82.31 829 TYR A C 1
ATOM 6414 O O . TYR A 1 829 ? -14.744 -9.586 6.305 1.00 82.31 829 TYR A O 1
ATOM 6422 N N . TYR A 1 830 ? -16.817 -9.581 7.165 1.00 84.25 830 TYR A N 1
ATOM 6423 C CA . TYR A 1 830 ? -16.595 -8.485 8.099 1.00 84.25 830 TYR A CA 1
ATOM 6424 C C . TYR A 1 830 ? -16.464 -8.959 9.545 1.00 84.25 830 TYR A C 1
ATOM 6426 O O . TYR A 1 830 ? -16.933 -10.042 9.931 1.00 84.25 830 TYR A O 1
ATOM 6434 N N . ARG A 1 831 ? -15.876 -8.103 10.381 1.00 80.50 831 ARG A N 1
ATOM 6435 C CA . ARG A 1 831 ? -15.943 -8.196 11.843 1.00 80.50 831 ARG A CA 1
ATOM 6436 C C . ARG A 1 831 ? -16.491 -6.903 12.422 1.00 80.50 831 ARG A C 1
ATOM 6438 O O . ARG A 1 831 ? -16.029 -5.823 12.076 1.00 80.50 831 ARG A O 1
ATOM 6445 N N . PHE A 1 832 ? -17.481 -7.042 13.299 1.00 86.88 832 PHE A N 1
ATOM 6446 C CA . PHE A 1 832 ? -17.977 -5.957 14.137 1.00 86.88 832 PHE A CA 1
ATOM 6447 C C . PHE A 1 832 ? -17.090 -5.879 15.370 1.00 86.88 832 PHE A C 1
ATOM 6449 O O . PHE A 1 832 ? -16.919 -6.889 16.057 1.00 86.88 832 PHE A O 1
ATOM 6456 N N . HIS A 1 833 ? -16.540 -4.707 15.649 1.00 85.69 833 HIS A N 1
ATOM 6457 C CA . HIS A 1 833 ? -15.631 -4.506 16.763 1.00 85.69 833 HIS A CA 1
ATOM 6458 C C . HIS A 1 833 ? -15.921 -3.182 17.469 1.00 85.69 833 HIS A C 1
ATOM 6460 O O . HIS A 1 833 ? -16.202 -2.179 16.824 1.00 85.69 833 HIS A O 1
ATOM 6466 N N . VAL A 1 834 ? -15.870 -3.170 18.798 1.00 81.75 834 VAL A N 1
ATOM 6467 C CA . VAL A 1 834 ? -16.000 -1.954 19.607 1.00 81.75 834 VAL A CA 1
ATOM 6468 C C . VAL A 1 834 ? -14.902 -1.937 20.655 1.00 81.75 834 VAL A C 1
ATOM 6470 O O . VAL A 1 834 ? -14.751 -2.898 21.406 1.00 81.75 834 VAL A O 1
ATOM 6473 N N . ASN A 1 835 ? -14.168 -0.835 20.749 1.00 81.00 835 ASN A N 1
ATOM 6474 C CA . ASN A 1 835 ? -13.134 -0.640 21.763 1.00 81.00 835 ASN A CA 1
ATOM 6475 C C . ASN A 1 835 ? -13.369 0.653 22.557 1.00 81.00 835 ASN A C 1
ATOM 6477 O O . ASN A 1 835 ? -14.105 1.545 22.131 1.00 81.00 835 ASN A O 1
ATOM 6481 N N . GLU A 1 836 ? -12.779 0.745 23.750 1.00 79.06 836 GLU A N 1
ATOM 6482 C CA . GLU A 1 836 ? -12.813 1.983 24.533 1.00 79.06 836 GLU A CA 1
ATOM 6483 C C . GLU A 1 836 ? -11.759 2.964 24.008 1.00 79.06 836 GLU A C 1
ATOM 6485 O O . GLU A 1 836 ? -10.572 2.655 23.938 1.00 79.06 836 GLU A O 1
ATOM 6490 N N . CYS A 1 837 ? -12.203 4.169 23.661 1.00 58.06 837 CYS A N 1
ATOM 6491 C CA . CYS A 1 837 ? -11.351 5.288 23.303 1.00 58.06 837 CYS A CA 1
ATOM 6492 C C . CYS A 1 837 ? -10.837 5.935 24.596 1.00 58.06 837 CYS A C 1
ATOM 6494 O O . CYS A 1 837 ? -11.611 6.527 25.354 1.00 58.06 837 CYS A O 1
ATOM 6496 N N . GLN A 1 838 ? -9.535 5.845 24.861 1.00 47.78 838 GLN A N 1
ATOM 6497 C CA . GLN A 1 838 ? -8.928 6.561 25.982 1.00 47.78 838 GLN A CA 1
ATOM 6498 C C . GLN A 1 838 ? -8.853 8.055 25.648 1.00 47.78 838 GLN A C 1
ATOM 6500 O O . GLN A 1 838 ? -8.223 8.458 24.673 1.00 47.78 838 GLN A O 1
ATOM 6505 N N . GLN A 1 839 ? -9.554 8.881 26.427 1.00 40.75 839 GLN A N 1
ATOM 6506 C CA . GLN A 1 839 ? -9.483 10.335 26.307 1.00 40.75 839 GLN A CA 1
ATOM 6507 C C . GLN A 1 839 ? -8.088 10.816 26.726 1.00 40.75 839 GLN A C 1
ATOM 6509 O O . GLN A 1 839 ? -7.660 10.569 27.851 1.00 40.75 839 GLN A O 1
ATOM 6514 N N . THR A 1 840 ? -7.401 11.544 25.846 1.00 27.83 840 THR A N 1
ATOM 6515 C CA . THR A 1 840 ? -6.250 12.377 26.214 1.00 27.83 840 THR A CA 1
ATOM 6516 C C . THR A 1 840 ? -6.726 13.510 27.127 1.00 27.83 840 THR A C 1
ATOM 6518 O O . THR A 1 840 ? -7.676 14.220 26.785 1.00 27.83 840 THR A O 1
ATOM 6521 N N . SER A 1 841 ? -6.091 13.667 28.287 1.00 35.59 841 SER A N 1
ATOM 6522 C CA . SER A 1 841 ? -6.376 14.690 29.296 1.00 35.59 841 SER A CA 1
ATOM 6523 C C . SER A 1 841 ? -6.284 16.102 28.706 1.00 35.59 841 SER A C 1
ATOM 6525 O O . SER A 1 841 ? -5.213 16.579 28.350 1.00 35.59 841 SER A O 1
ATOM 6527 N N . GLY A 1 842 ? -7.426 16.782 28.593 1.00 32.97 842 GLY A N 1
ATOM 6528 C CA . GLY A 1 842 ? -7.461 18.155 28.087 1.00 32.97 842 GLY A CA 1
ATOM 6529 C C . GLY A 1 842 ? -8.850 18.709 27.790 1.00 32.97 842 GLY A C 1
ATOM 6530 O O . GLY A 1 842 ? -9.004 19.411 26.800 1.00 32.97 842 GLY A O 1
ATOM 6531 N N . ASP A 1 843 ? -9.867 18.372 28.590 1.00 27.81 843 ASP A N 1
ATOM 6532 C CA . ASP A 1 843 ? -11.070 19.205 28.717 1.00 27.81 843 ASP A CA 1
ATOM 6533 C C . ASP A 1 843 ? -11.788 18.894 30.033 1.00 27.81 843 ASP A C 1
ATOM 6535 O O . ASP A 1 843 ? -12.409 17.848 30.230 1.00 27.81 843 ASP A O 1
ATOM 6539 N N . ALA A 1 844 ? -11.674 19.832 30.968 1.00 37.97 844 ALA A N 1
ATOM 6540 C CA . ALA A 1 844 ? -12.405 19.825 32.217 1.00 37.97 844 ALA A CA 1
ATOM 6541 C C . ALA A 1 844 ? -13.861 20.243 31.967 1.00 37.97 844 ALA A C 1
ATOM 6543 O O . ALA A 1 844 ? -14.219 21.409 32.099 1.00 37.97 844 ALA A O 1
ATOM 6544 N N . LEU A 1 845 ? -14.727 19.271 31.684 1.00 34.47 845 LEU A N 1
ATOM 6545 C CA . LEU A 1 845 ? -16.130 19.360 32.078 1.00 34.47 845 LEU A CA 1
ATOM 6546 C C . LEU A 1 845 ? -16.632 17.968 32.458 1.00 34.47 845 LEU A C 1
ATOM 6548 O O . LEU A 1 845 ? -16.886 17.113 31.614 1.00 34.47 845 LEU A O 1
ATOM 6552 N N . LYS A 1 846 ? -16.763 17.749 33.770 1.00 35.16 846 LYS A N 1
ATOM 6553 C CA . LYS A 1 846 ? -17.424 16.584 34.360 1.00 35.16 846 LYS A CA 1
ATOM 6554 C C . LYS A 1 846 ? -18.877 16.526 33.874 1.00 35.16 846 LYS A C 1
ATOM 6556 O O . LYS A 1 846 ? -19.763 17.096 34.503 1.00 35.16 846 LYS A O 1
ATOM 6561 N N . VAL A 1 847 ? -19.122 15.800 32.789 1.00 32.44 847 VAL A N 1
ATOM 6562 C CA . VAL A 1 847 ? -20.422 15.191 32.505 1.00 32.44 847 VAL A CA 1
ATOM 6563 C C . VAL A 1 847 ? -20.254 13.695 32.752 1.00 32.44 847 VAL A C 1
ATOM 6565 O O . VAL A 1 847 ? -19.342 13.063 32.231 1.00 32.44 847 VAL A O 1
ATOM 6568 N N . LEU A 1 848 ? -21.076 13.172 33.656 1.00 32.91 848 LEU A N 1
ATOM 6569 C CA . LEU A 1 848 ? -20.999 11.843 34.257 1.00 32.91 848 LEU A CA 1
ATOM 6570 C C . LEU A 1 848 ? -20.593 10.703 33.293 1.00 32.91 848 LEU A C 1
ATOM 6572 O O . LEU A 1 848 ? -21.329 10.379 32.368 1.00 32.91 848 LEU A O 1
ATOM 6576 N N . GLY A 1 849 ? -19.477 10.030 33.598 1.00 41.97 849 GLY A N 1
ATOM 6577 C CA . GLY A 1 849 ? -19.336 8.566 33.521 1.00 41.97 849 GLY A CA 1
ATOM 6578 C C . GLY A 1 849 ? -19.561 7.837 32.189 1.00 41.97 849 GLY A C 1
ATOM 6579 O O . GLY A 1 849 ? -19.771 6.628 32.225 1.00 41.97 849 GLY A O 1
ATOM 6580 N N . LYS A 1 850 ? -19.539 8.499 31.027 1.00 50.34 850 LYS A N 1
ATOM 6581 C CA . LYS A 1 850 ? -19.790 7.832 29.738 1.00 50.34 850 LYS A CA 1
ATOM 6582 C C . LYS A 1 850 ? -18.473 7.344 29.120 1.00 50.34 850 LYS A C 1
ATOM 6584 O O . LYS A 1 850 ? -17.641 8.154 28.721 1.00 50.34 850 LYS A O 1
ATOM 6589 N N . ALA A 1 851 ? -18.275 6.025 29.055 1.00 55.09 851 ALA A N 1
ATOM 6590 C CA . ALA A 1 851 ? -17.147 5.426 28.343 1.00 55.09 851 ALA A CA 1
ATOM 6591 C C . ALA A 1 851 ? -17.235 5.795 26.852 1.00 55.09 851 ALA A C 1
ATOM 6593 O O . ALA A 1 851 ? -18.199 5.447 26.171 1.00 55.09 851 ALA A O 1
ATOM 6594 N N . SER A 1 852 ? -16.245 6.537 26.362 1.00 71.44 852 SER A N 1
ATOM 6595 C CA . SER A 1 852 ? -16.130 6.910 24.953 1.00 71.44 852 SER A CA 1
ATOM 6596 C C . SER A 1 852 ? -15.645 5.691 24.170 1.00 71.44 852 SER A C 1
ATOM 6598 O O . SER A 1 852 ? -14.647 5.092 24.560 1.00 71.44 852 SER A O 1
ATOM 6600 N N . ARG A 1 853 ? -16.346 5.266 23.116 1.00 83.81 853 ARG A N 1
ATOM 6601 C CA . ARG A 1 853 ? -16.055 4.010 22.401 1.00 83.81 853 ARG A CA 1
ATOM 6602 C C . ARG A 1 853 ? -16.080 4.173 20.892 1.00 83.81 853 ARG A C 1
ATOM 6604 O O . ARG A 1 853 ? -16.993 4.80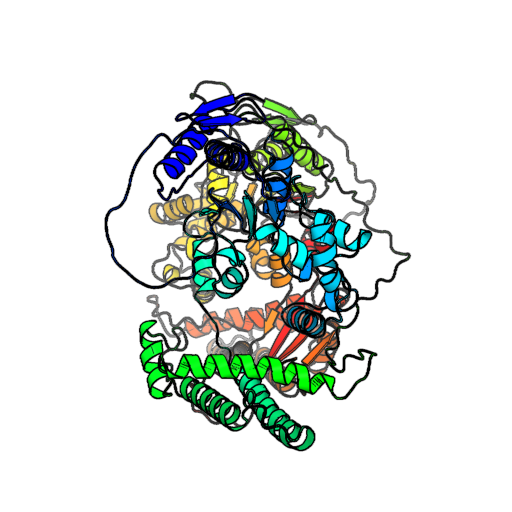8 20.368 1.00 83.81 853 ARG A O 1
ATOM 6611 N N . THR A 1 854 ? -15.106 3.582 20.213 1.00 83.75 854 THR A N 1
ATOM 6612 C CA . THR A 1 854 ? -15.056 3.549 18.748 1.00 83.75 854 THR A CA 1
ATOM 6613 C C . THR A 1 854 ? -15.764 2.295 18.263 1.00 83.75 854 THR A C 1
ATOM 6615 O O . THR A 1 854 ? -15.516 1.204 18.777 1.00 83.75 854 THR A O 1
ATOM 6618 N N . LEU A 1 855 ? -16.654 2.456 17.286 1.00 87.75 855 LEU A N 1
ATOM 6619 C CA . LEU A 1 855 ? -17.295 1.349 16.584 1.00 87.75 855 LEU A CA 1
ATOM 6620 C C . LEU A 1 855 ? -16.594 1.124 15.246 1.00 87.75 855 LEU A C 1
ATOM 6622 O O . LEU A 1 855 ? -16.550 2.023 14.417 1.00 87.75 855 LEU A O 1
ATOM 6626 N N . SER A 1 856 ? -16.135 -0.093 15.014 1.00 87.44 856 SER A N 1
ATOM 6627 C CA . SER A 1 856 ? -15.385 -0.500 13.836 1.00 87.44 856 SER A CA 1
ATOM 6628 C C . SER A 1 856 ? -16.091 -1.636 13.100 1.00 87.44 856 SER A C 1
ATOM 6630 O O . SER A 1 856 ? -16.624 -2.569 13.714 1.00 87.44 856 SER A O 1
ATOM 6632 N N . TRP A 1 857 ? -16.069 -1.587 11.770 1.00 87.19 857 TRP A N 1
ATOM 6633 C CA . TRP A 1 857 ? -16.514 -2.688 10.918 1.00 87.19 857 TRP A CA 1
ATOM 6634 C C . TRP A 1 857 ? -15.461 -2.945 9.847 1.00 87.19 857 TRP A C 1
ATOM 6636 O O . TRP A 1 857 ? -15.362 -2.221 8.856 1.00 87.19 857 TRP A O 1
ATOM 6646 N N . TRP A 1 858 ? -14.636 -3.960 10.088 1.00 83.19 858 TRP A N 1
ATOM 6647 C CA . TRP A 1 858 ? -13.454 -4.231 9.276 1.00 83.19 858 TRP A CA 1
ATOM 6648 C C . TRP A 1 858 ? -13.717 -5.355 8.287 1.00 83.19 858 TRP A C 1
ATOM 6650 O O . TRP A 1 858 ? -14.170 -6.439 8.669 1.00 83.19 858 TRP A O 1
ATOM 6660 N N . CYS A 1 859 ? -13.426 -5.078 7.023 1.00 80.81 859 CYS A N 1
ATOM 6661 C CA . CYS A 1 859 ? -13.498 -6.007 5.914 1.00 80.81 859 CYS A CA 1
ATOM 6662 C C . CYS A 1 859 ? -12.196 -6.808 5.808 1.00 80.81 859 CYS A C 1
ATOM 6664 O O . CYS A 1 859 ? -11.115 -6.238 5.710 1.00 80.81 859 CYS A O 1
ATOM 6666 N N . PHE A 1 860 ? -12.310 -8.133 5.759 1.00 75.94 860 PHE A N 1
ATOM 6667 C CA . PHE A 1 860 ? -11.184 -9.054 5.561 1.00 75.94 860 PHE A CA 1
ATOM 6668 C C . PHE A 1 860 ? -11.210 -9.713 4.175 1.00 75.94 860 PHE A C 1
ATOM 6670 O O . PHE A 1 860 ? -10.556 -10.729 3.958 1.00 75.94 860 PHE A O 1
ATOM 6677 N N . ASN A 1 861 ? -12.006 -9.177 3.243 1.00 80.06 861 ASN A N 1
ATOM 6678 C CA . ASN A 1 861 ? -12.020 -9.611 1.850 1.00 80.06 861 ASN A CA 1
ATOM 6679 C C . ASN A 1 861 ? -11.926 -8.393 0.909 1.00 80.06 861 ASN A C 1
ATOM 6681 O O . ASN A 1 861 ? -12.944 -7.742 0.643 1.00 80.06 861 ASN A O 1
ATOM 6685 N N . PRO A 1 862 ? -10.731 -8.093 0.376 1.00 78.62 862 PRO A N 1
ATOM 6686 C CA . PRO A 1 862 ? -10.505 -6.934 -0.485 1.00 78.62 862 PRO A CA 1
ATOM 6687 C C . PRO A 1 862 ? -11.263 -7.036 -1.820 1.00 78.62 862 PRO A C 1
ATOM 6689 O O . PRO A 1 862 ? -11.628 -6.015 -2.408 1.00 78.62 862 PRO A O 1
ATOM 6692 N N . GLY A 1 863 ? -11.601 -8.245 -2.276 1.00 83.81 863 GLY A N 1
ATOM 6693 C CA . GLY A 1 863 ? -12.364 -8.470 -3.500 1.00 83.81 863 GLY A CA 1
ATOM 6694 C C . GLY A 1 863 ? -13.766 -7.856 -3.508 1.00 83.81 863 GLY A C 1
ATOM 6695 O O . GLY A 1 863 ? -14.328 -7.648 -4.582 1.00 83.81 863 GLY A O 1
ATOM 6696 N N . LEU A 1 864 ? -14.333 -7.489 -2.351 1.00 83.31 864 LEU A N 1
ATOM 6697 C CA . LEU A 1 864 ? -15.611 -6.763 -2.290 1.00 83.31 864 LEU A CA 1
ATOM 6698 C C . LEU A 1 864 ? -15.551 -5.372 -2.936 1.00 83.31 864 LEU A C 1
ATOM 6700 O O . LEU A 1 864 ? -16.551 -4.911 -3.493 1.00 83.31 864 LEU A O 1
ATOM 6704 N N . ALA A 1 865 ? -14.400 -4.699 -2.869 1.00 82.69 865 ALA A N 1
ATOM 6705 C CA . ALA A 1 865 ? -14.209 -3.415 -3.538 1.00 82.69 865 ALA A CA 1
ATOM 6706 C C . ALA A 1 865 ? -14.097 -3.594 -5.063 1.00 82.69 865 ALA A C 1
ATOM 6708 O O . ALA A 1 865 ? -14.591 -2.761 -5.825 1.00 82.69 865 ALA A O 1
ATOM 6709 N N . MET A 1 866 ? -13.505 -4.709 -5.502 1.00 85.81 866 MET A N 1
ATOM 6710 C CA . MET A 1 866 ? -13.274 -5.025 -6.915 1.00 85.81 866 MET A CA 1
ATOM 6711 C C . MET A 1 866 ? -14.535 -5.523 -7.638 1.00 85.81 866 MET A C 1
ATOM 6713 O O . MET A 1 866 ? -14.719 -5.234 -8.822 1.00 85.81 866 MET A O 1
ATOM 6717 N N . GLU A 1 867 ? -15.447 -6.202 -6.934 1.00 83.44 867 GLU A N 1
ATOM 6718 C CA . GLU A 1 867 ? -16.702 -6.735 -7.491 1.00 83.44 867 GLU A CA 1
ATOM 6719 C C . GLU A 1 867 ? -17.589 -5.643 -8.123 1.00 83.44 867 GLU A C 1
ATOM 6721 O O . GLU A 1 867 ? -18.342 -5.893 -9.067 1.00 83.44 867 GLU A O 1
ATOM 6726 N N . GLU A 1 868 ? -17.498 -4.401 -7.641 1.00 80.69 868 GLU A N 1
ATOM 6727 C CA . GLU A 1 868 ? -18.271 -3.287 -8.195 1.00 80.69 868 GLU A CA 1
ATOM 6728 C C . GLU A 1 868 ? -17.889 -2.965 -9.639 1.00 80.69 868 GLU A C 1
ATOM 6730 O O . GLU A 1 868 ? -18.760 -2.611 -10.432 1.00 80.69 868 GLU A O 1
ATOM 6735 N N . PHE A 1 869 ? -16.624 -3.149 -10.021 1.00 87.06 869 PHE A N 1
ATOM 6736 C CA . PHE A 1 869 ? -16.189 -2.925 -11.399 1.00 87.06 869 PHE A CA 1
ATOM 6737 C C . PHE A 1 869 ? -16.803 -3.943 -12.367 1.00 87.06 869 PHE A C 1
ATOM 6739 O O . PHE A 1 869 ? -17.127 -3.588 -13.500 1.00 87.06 869 PHE A O 1
ATOM 6746 N N . LEU A 1 870 ? -17.060 -5.174 -11.910 1.00 81.44 870 LEU A N 1
ATOM 6747 C CA . LEU A 1 870 ? -17.787 -6.175 -12.698 1.00 81.44 870 LEU A CA 1
ATOM 6748 C C . LEU A 1 870 ? -19.237 -5.738 -12.949 1.00 81.44 870 LEU A C 1
ATOM 6750 O O . LEU A 1 870 ? -19.733 -5.861 -14.068 1.00 81.44 870 LEU A O 1
ATOM 6754 N N . LYS A 1 871 ? -19.903 -5.176 -11.930 1.00 83.12 871 LYS A N 1
ATOM 6755 C CA . LYS A 1 871 ? -21.275 -4.641 -12.042 1.00 83.12 871 LYS A CA 1
ATOM 6756 C C . LYS A 1 871 ? -21.354 -3.431 -12.971 1.00 83.12 871 LYS A C 1
ATOM 6758 O O . LYS A 1 871 ? -22.375 -3.228 -13.616 1.00 83.12 871 LYS A O 1
ATOM 6763 N N . LEU A 1 872 ? -20.277 -2.653 -13.049 1.00 85.62 872 LEU A N 1
ATOM 6764 C CA . LEU A 1 872 ? -20.156 -1.498 -13.936 1.00 85.62 872 LEU A CA 1
ATOM 6765 C C . LEU A 1 872 ? -19.869 -1.869 -15.404 1.00 85.62 872 LEU A C 1
ATOM 6767 O O . LEU A 1 872 ? -19.785 -0.971 -16.237 1.00 85.62 872 LEU A O 1
ATOM 6771 N N . GLY A 1 873 ? -19.725 -3.159 -15.731 1.00 87.56 873 GLY A N 1
ATOM 6772 C CA . GLY A 1 873 ? -19.493 -3.617 -17.104 1.00 87.56 873 GLY A CA 1
ATOM 6773 C C . GLY A 1 873 ? -18.046 -3.466 -17.576 1.00 87.56 873 GLY A C 1
ATOM 6774 O O . GLY A 1 873 ? -17.793 -3.481 -18.782 1.00 87.56 873 GLY A O 1
ATOM 6775 N N . VAL A 1 874 ? -17.083 -3.333 -16.654 1.00 91.62 874 VAL A N 1
ATOM 6776 C CA . VAL A 1 874 ? -15.661 -3.239 -17.010 1.00 91.62 874 VAL A CA 1
ATOM 6777 C C . VAL A 1 874 ? -15.237 -4.481 -17.790 1.00 91.62 874 VAL A C 1
ATOM 6779 O O . VAL A 1 874 ? -15.512 -5.623 -17.417 1.00 91.62 874 VAL A O 1
ATOM 6782 N N . ARG A 1 875 ? -14.529 -4.242 -18.890 1.00 91.56 875 ARG A N 1
ATOM 6783 C CA . ARG A 1 875 ? -14.092 -5.264 -19.832 1.00 91.56 875 ARG A CA 1
ATOM 6784 C C . ARG A 1 875 ? -12.984 -6.149 -19.268 1.00 91.56 875 ARG A C 1
ATOM 6786 O O . ARG A 1 875 ? -13.067 -7.372 -19.361 1.00 91.56 875 ARG A O 1
ATOM 6793 N N . SER A 1 876 ? -11.942 -5.503 -18.751 1.00 92.44 876 SER A N 1
ATOM 6794 C CA . SER A 1 876 ? -10.706 -6.122 -18.272 1.00 92.44 876 SER A CA 1
ATOM 6795 C C . SER A 1 876 ? -10.113 -5.283 -17.145 1.00 92.44 876 SER A C 1
ATOM 6797 O O . SER A 1 876 ? -10.011 -4.061 -17.278 1.00 92.44 876 SER A O 1
ATOM 6799 N N . ILE A 1 877 ? -9.679 -5.945 -16.074 1.00 93.69 877 ILE A N 1
ATOM 6800 C CA . ILE A 1 877 ? -8.855 -5.362 -15.013 1.00 93.69 877 ILE A CA 1
ATOM 6801 C C . ILE A 1 877 ? -7.450 -5.960 -15.118 1.00 93.69 877 ILE A C 1
ATOM 6803 O O . ILE A 1 877 ? -7.275 -7.177 -15.045 1.00 93.69 877 ILE A O 1
ATOM 6807 N N . ILE A 1 878 ? -6.451 -5.106 -15.309 1.00 93.62 878 ILE A N 1
ATOM 6808 C CA . ILE A 1 878 ? -5.044 -5.477 -15.435 1.00 93.62 878 ILE A CA 1
ATOM 6809 C C . ILE A 1 878 ? -4.309 -4.969 -14.198 1.00 93.62 878 ILE A C 1
ATOM 6811 O O . ILE A 1 878 ? -4.234 -3.763 -13.979 1.00 93.62 878 ILE A O 1
ATOM 6815 N N . LEU A 1 879 ? -3.762 -5.884 -13.402 1.00 92.25 879 LEU A N 1
ATOM 6816 C CA . LEU A 1 879 ? -2.924 -5.578 -12.246 1.00 92.25 879 LEU A CA 1
ATOM 6817 C C . LEU A 1 879 ? -1.468 -5.841 -12.591 1.00 92.25 879 LEU A C 1
ATOM 6819 O O . LEU A 1 879 ? -1.133 -6.911 -13.102 1.00 92.25 879 LEU A O 1
ATOM 6823 N N . THR A 1 880 ? -0.592 -4.893 -12.288 1.00 87.81 880 THR A N 1
ATOM 6824 C CA . THR A 1 880 ? 0.835 -5.028 -12.575 1.00 87.81 880 THR A CA 1
ATOM 6825 C C . THR A 1 880 ? 1.674 -4.497 -11.432 1.00 87.81 880 THR A C 1
ATOM 6827 O O . THR A 1 880 ? 1.326 -3.498 -10.812 1.00 87.81 880 THR A O 1
ATOM 6830 N N . SER A 1 881 ? 2.774 -5.176 -11.115 1.00 81.69 881 SER A N 1
ATOM 6831 C CA . SER A 1 881 ? 3.802 -4.666 -10.203 1.00 81.69 881 SER A CA 1
ATOM 6832 C C . SER A 1 881 ? 5.107 -5.446 -10.377 1.00 81.69 881 SER A C 1
ATOM 6834 O O . SER A 1 881 ? 5.156 -6.476 -11.053 1.00 81.69 881 SER A O 1
ATOM 6836 N N . GLY A 1 882 ? 6.176 -4.938 -9.758 1.00 67.25 882 GLY A N 1
ATOM 6837 C CA . GLY A 1 882 ? 7.444 -5.651 -9.604 1.00 67.25 882 GLY A CA 1
ATOM 6838 C C . GLY A 1 882 ? 7.362 -6.896 -8.723 1.00 67.25 882 GLY A C 1
ATOM 6839 O O . GLY A 1 882 ? 8.188 -7.786 -8.885 1.00 67.25 882 GLY A O 1
ATOM 6840 N N . THR A 1 883 ? 6.390 -6.944 -7.808 1.00 65.44 883 THR A N 1
ATOM 6841 C CA . THR A 1 883 ? 6.272 -7.979 -6.770 1.00 65.44 883 THR A CA 1
ATOM 6842 C C . THR A 1 883 ? 4.795 -8.266 -6.471 1.00 65.44 883 THR A C 1
ATOM 6844 O O . THR A 1 883 ? 4.255 -7.772 -5.484 1.00 65.44 883 THR A O 1
ATOM 6847 N N . LEU A 1 884 ? 4.113 -9.008 -7.349 1.00 59.69 884 LEU A N 1
ATOM 6848 C CA . LEU A 1 884 ? 2.709 -9.422 -7.139 1.00 59.69 884 LEU A CA 1
ATOM 6849 C C . LEU A 1 884 ? 2.583 -10.850 -6.583 1.00 59.69 884 LEU A C 1
ATOM 6851 O O . LEU A 1 884 ? 1.478 -11.335 -6.355 1.00 59.69 884 LEU A O 1
ATOM 6855 N N . SER A 1 885 ? 3.701 -11.550 -6.403 1.00 53.09 885 SER A N 1
ATOM 6856 C CA . SER A 1 885 ? 3.712 -12.934 -5.941 1.00 53.09 885 SER A CA 1
ATOM 6857 C C . SER A 1 885 ? 3.379 -13.071 -4.441 1.00 53.09 885 SER A C 1
ATOM 6859 O O . SER A 1 885 ? 3.884 -12.289 -3.632 1.00 53.09 885 SER A O 1
ATOM 6861 N N . PRO A 1 886 ? 2.599 -14.101 -4.038 1.00 59.72 886 PRO A N 1
ATOM 6862 C CA . PRO A 1 886 ? 2.021 -15.176 -4.858 1.00 59.72 886 PRO A CA 1
ATOM 6863 C C . PRO A 1 886 ? 0.727 -14.776 -5.602 1.00 59.72 886 PRO A C 1
ATOM 6865 O O . PRO A 1 886 ? -0.279 -14.424 -4.991 1.00 59.72 886 PRO A O 1
ATOM 6868 N N . LEU A 1 887 ? 0.738 -14.928 -6.933 1.00 68.38 887 LEU A N 1
ATOM 6869 C CA . LEU A 1 887 ? -0.332 -14.462 -7.830 1.00 68.38 887 LEU A CA 1
ATOM 6870 C C . LEU A 1 887 ? -1.678 -15.166 -7.613 1.00 68.38 887 LEU A C 1
ATOM 6872 O O . LEU A 1 887 ? -2.716 -14.515 -7.680 1.00 68.38 887 LEU A O 1
ATOM 6876 N N . ASP A 1 888 ? -1.666 -16.474 -7.343 1.00 69.12 888 ASP A N 1
ATOM 6877 C CA . ASP A 1 888 ? -2.899 -17.249 -7.149 1.00 69.12 888 ASP A CA 1
ATOM 6878 C C . ASP A 1 888 ? -3.652 -16.820 -5.883 1.00 69.12 888 ASP A C 1
ATOM 6880 O O . ASP A 1 888 ? -4.877 -16.721 -5.905 1.00 69.12 888 ASP A O 1
ATOM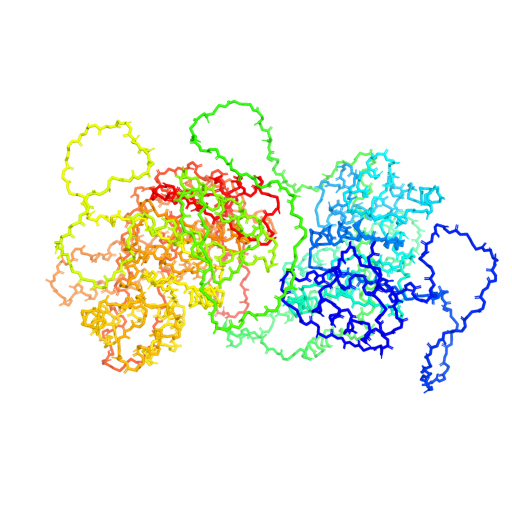 6884 N N . SER A 1 889 ? -2.923 -16.514 -4.799 1.00 68.56 889 SER A N 1
ATOM 6885 C CA . SER A 1 889 ? -3.522 -15.994 -3.558 1.00 68.56 889 SER A CA 1
ATOM 6886 C C . SER A 1 889 ? -4.146 -14.629 -3.806 1.00 68.56 889 SER A C 1
ATOM 6888 O O . SER A 1 889 ? -5.320 -14.424 -3.512 1.00 68.56 889 SER A O 1
ATOM 6890 N N . LEU A 1 890 ? -3.387 -13.732 -4.446 1.00 67.25 890 LEU A N 1
ATOM 6891 C CA . LEU A 1 890 ? -3.835 -12.375 -4.737 1.00 67.25 890 LEU A CA 1
ATOM 6892 C C . LEU A 1 890 ? -5.073 -12.358 -5.648 1.00 67.25 890 LEU A C 1
ATOM 6894 O O . LEU A 1 890 ? -5.999 -11.582 -5.426 1.00 67.25 890 LEU A O 1
ATOM 6898 N N . ALA A 1 891 ? -5.121 -13.231 -6.659 1.00 76.31 891 ALA A N 1
ATOM 6899 C CA . ALA A 1 891 ? -6.288 -13.370 -7.527 1.00 76.31 891 ALA A CA 1
ATOM 6900 C C . ALA A 1 891 ? -7.527 -13.847 -6.747 1.00 76.31 891 ALA A C 1
ATOM 6902 O O . ALA A 1 891 ? -8.604 -13.262 -6.883 1.00 76.31 891 ALA A O 1
ATOM 6903 N N . MET A 1 892 ? -7.369 -14.859 -5.883 1.00 73.69 892 MET A N 1
ATOM 6904 C CA . MET A 1 892 ? -8.455 -15.353 -5.029 1.00 73.69 892 MET A CA 1
ATOM 6905 C C . MET A 1 892 ? -8.963 -14.281 -4.058 1.00 73.69 892 MET A C 1
ATOM 6907 O O . MET A 1 892 ? -10.172 -14.119 -3.909 1.00 73.69 892 MET A O 1
ATOM 6911 N N . GLU A 1 893 ? -8.064 -13.536 -3.417 1.00 71.62 893 GLU A N 1
ATOM 6912 C CA . GLU A 1 893 ? -8.405 -12.488 -2.449 1.00 71.62 893 GLU A CA 1
ATOM 6913 C C . GLU A 1 893 ? -9.126 -11.303 -3.096 1.00 71.62 893 GLU A C 1
ATOM 6915 O O . GLU A 1 893 ? -10.057 -10.751 -2.511 1.00 71.62 893 GLU A O 1
ATOM 6920 N N . LEU A 1 894 ? -8.749 -10.931 -4.323 1.00 76.81 894 LEU A N 1
ATOM 6921 C CA . LEU A 1 894 ? -9.388 -9.843 -5.064 1.00 76.81 894 LEU A CA 1
ATOM 6922 C C . LEU A 1 894 ? -10.679 -10.265 -5.788 1.00 76.81 894 LEU A C 1
ATOM 6924 O O . LEU A 1 894 ? -11.299 -9.419 -6.435 1.00 76.81 894 LEU A O 1
ATOM 6928 N N . ASN A 1 895 ? -11.116 -11.529 -5.662 1.00 73.25 895 ASN A N 1
ATOM 6929 C CA . ASN A 1 895 ? -12.227 -12.122 -6.428 1.00 73.25 895 ASN A CA 1
ATOM 6930 C C . ASN A 1 895 ? -12.103 -11.860 -7.942 1.00 73.25 895 ASN A C 1
ATOM 6932 O O . ASN A 1 895 ? -13.107 -11.661 -8.636 1.00 73.25 895 ASN A O 1
ATOM 6936 N N . MET A 1 896 ? -10.867 -11.777 -8.432 1.00 63.38 896 MET A N 1
ATOM 6937 C CA . MET A 1 896 ? -10.554 -11.358 -9.793 1.00 63.38 896 MET A CA 1
ATOM 6938 C C . MET A 1 896 ? -10.349 -12.525 -10.697 1.00 63.38 896 MET A C 1
ATOM 6940 O O . MET A 1 896 ? -9.763 -13.507 -10.196 1.00 63.38 896 MET A O 1
#

Secondary structure (DSSP, 8-state):
--EEEETTEEEE-SSPPPHHHHHHHHHHHHHHHHT--------TTS-HHHHHHHHHHHHHHHTSPPP-S----------PPS---PPP-------------SS-EEEEEES-HHHHHHHHHHHHTSS----EEE---HHHH---TTGGG--HHHHHHHHHHHHHTT--HHHHTHHHHHHH-TTTTSS---HHHHHHHHHHH---HHHHHHHHTTS-SEEEEEHHHHH-HHHHHT-TT--GGGEEEEETTGGGHHHHHHHHT-----HHHHHHHHHHHHHHHHHHHHHHHHS-S--TT--HHHHHHHHHHHHHHHHHHHT---S-TTT-S---TTHHHHHHHTTT--HHHHHHHHHHHHHHHHHHHHHTTTT--SS-------------------------------S--------PPPPTTSPPPEEEETTEEEE-SSPPPHHHHHHHHHHHHHHHHT--EEEE--TTS-HHHHHHHHHHHHHHHTSPPP-SS---------PPSS------------------SSPPEEEEESSHHHHHHHHHHHHTSS----EEE---HHHH---TTGGG--HHHHHHHHHHHHHTT--HHHHTHHHHHHHTTTTTSS---HHHHHHHHHHH-S-HHHHHHHHHTS-SEEEEEHHHHH-HHHHTT-TT---TT-EEEESSGGGHHHHHHHHT-EEE-HHHHHHHHHHHHHHHHHHHHHHHHH-S--TT--HHHHHHHHHHHHHHHHHHHHS--S-TTT-EEEETTHHHHHHHTTT--TTHHHHHHHHHHHHHHHHHHHTTSS--SS---------THHHHHHHHHHTGGG-SGGGGGEEEEEEE-PPPS------TT---EEEEEEES-THHHHHHHHHTT--EEEEEES---SHHHHHHHTT-

Sequence (896 aa):
MPVYSIRGVDVDFPFDAYDCQITYMDRVLESLQQGKNALLESPTGTGKTLCLLCSALAWRRSFGEFLRGGGGGGGGGSQQPPYGSQPSGSQHLGDTASQSSRYPVIIYASRTHSQLRQVIKELKATSYRPKMSVLGSREQMCIHNEVSKLRGRAQNNACHYLCKKRWCRHQNSVTEYMRSNSELGSKPFDIEDLVDIGRTKGPCPYYISREVSKSVDILFAPYNYLIDPGNRRSLTGIPWDNAVLIFDEAHNLESICADAASFDLLPNNLTSCIAEAQECIQLCSVKRSIENSADKQFDPENYAILKALLMALEKKIGELVIDSKELGYTKPGSYIYEFLSELNITSETSKKLIDTIDGASLLLEEGNSAETGPKMKAKATFHVNECQQTSGDALKVLGRRFFLLPSHASAIPAHSPPTPAAAMPVYSIRGVDVDFPFDAYDCQITYMDRVLESLQQGKNALLESPTGTGKTLCLLCSALAWRRSFGEFLRGGGGGGGGGSQQPPYGSQPSGSQHLGDTASQSSRYPVIIYASRTHSQLRQVIKELKATSYRPKMSVLGSREQMCIHNEVSKLRGRAQNNACHYLCKKRWCRHQNSVTEYMRSNSELGSKPFDIEDLVDIGRTKGPCPYYISREVSKSVDILFAPYNYLIDPGNRRSLTGIPWDNAVLIFDEAHNLESICADAASFDLLPNNLTSCIAEAQECIQLCSVKRSIENSADKQFDPENYAILKALLMALEKKIGELVIDSKELGYTKPGSYIYEFLSELNITSETSKKLIDTIDGASLLLEEGNSAETGPKMKAKATVCRLETIRDILDIIFRGGGQNHAKYYRFHVNECQQTSGDALKVLGKASRTLSWWCFNPGLAMEEFLKLGVRSIILTSGTLSPLDSLAMELNM